Protein 7AAF (pdb70)

Organism: Drosophila melanogaster (NCBI:txid7227)

Structure (mmCIF, N/CA/C/O backbone):
data_7AAF
#
_entry.id   7AAF
#
loop_
_atom_site.group_PDB
_atom_site.id
_atom_site.type_symbol
_atom_site.label_atom_id
_atom_site.label_alt_id
_atom_site.label_comp_id
_atom_site.label_asym_id
_atom_site.label_entity_id
_atom_site.label_seq_id
_atom_site.pdbx_PDB_ins_code
_atom_site.Cartn_x
_atom_site.Cartn_y
_atom_site.Cartn_z
_atom_site.occupancy
_atom_site.B_iso_or_equiv
_atom_site.auth_seq_id
_atom_site.auth_comp_id
_atom_site.auth_asym_id
_atom_site.auth_atom_id
_atom_site.pdbx_PDB_model_num
ATOM 1 N N . ALA A 1 1 ? -17.740 -14.117 -0.272 1.00 0.00 239 ALA A N 1
ATOM 2 C CA . ALA A 1 1 ? -17.079 -13.099 -1.119 1.00 0.00 239 ALA A CA 1
ATOM 3 C C . ALA A 1 1 ? -16.519 -11.966 -0.268 1.00 0.00 239 ALA A C 1
ATOM 4 O O . ALA A 1 1 ? -17.066 -10.862 -0.247 1.00 0.00 239 ALA A O 1
ATOM 13 N N . MET A 1 2 ? -15.429 -12.238 0.437 1.00 0.00 240 MET A N 1
ATOM 14 C CA . MET A 1 2 ? -14.775 -11.223 1.250 1.00 0.00 240 MET A CA 1
ATOM 15 C C . MET A 1 2 ? -13.310 -11.107 0.866 1.00 0.00 240 MET A C 1
ATOM 16 O O . MET A 1 2 ? -12.415 -11.470 1.632 1.00 0.00 240 MET A O 1
ATOM 30 N N . GLY A 1 3 ? -13.076 -10.615 -0.337 1.00 0.00 241 GLY A N 1
ATOM 31 C CA . GLY A 1 3 ? -11.727 -10.428 -0.816 1.00 0.00 241 GLY A CA 1
ATOM 32 C C . GLY A 1 3 ? -11.576 -9.124 -1.561 1.00 0.00 241 GLY A C 1
ATOM 33 O O . GLY A 1 3 ? -11.841 -9.049 -2.762 1.00 0.00 241 GLY A O 1
ATOM 37 N N . ASN A 1 4 ? -11.158 -8.092 -0.851 1.00 0.00 242 ASN A N 1
ATOM 38 C CA . ASN A 1 4 ? -11.007 -6.767 -1.431 1.00 0.00 242 ASN A CA 1
ATOM 39 C C . ASN A 1 4 ? -9.581 -6.282 -1.250 1.00 0.00 242 ASN A C 1
ATOM 40 O O . ASN A 1 4 ? -9.337 -5.181 -0.750 1.00 0.00 242 ASN A O 1
ATOM 51 N N . LYS A 1 5 ? -8.644 -7.118 -1.666 1.00 0.00 243 LYS A N 1
ATOM 52 C CA . LYS A 1 5 ? -7.231 -6.835 -1.499 1.00 0.00 243 LYS A CA 1
ATOM 53 C C . LYS A 1 5 ? -6.774 -5.757 -2.477 1.00 0.00 243 LYS A C 1
ATOM 54 O O . LYS A 1 5 ? -7.210 -5.706 -3.631 1.00 0.00 243 LYS A O 1
ATOM 73 N N . ILE A 1 6 ? -5.900 -4.895 -1.997 1.00 0.00 244 ILE A N 1
ATOM 74 C CA . ILE A 1 6 ? -5.432 -3.753 -2.755 1.00 0.00 244 ILE A CA 1
ATOM 75 C C . ILE A 1 6 ? -3.937 -3.861 -3.021 1.00 0.00 244 ILE A C 1
ATOM 76 O O . ILE A 1 6 ? -3.190 -4.426 -2.219 1.00 0.00 244 ILE A O 1
ATOM 92 N N . TYR A 1 7 ? -3.521 -3.319 -4.147 1.00 0.00 245 TYR A N 1
ATOM 93 C CA . TYR A 1 7 ? -2.132 -3.331 -4.559 1.00 0.00 245 TYR A CA 1
ATOM 94 C C . TYR A 1 7 ? -1.586 -1.911 -4.612 1.00 0.00 245 TYR A C 1
ATOM 95 O O . TYR A 1 7 ? -2.184 -1.033 -5.233 1.00 0.00 245 TYR A O 1
ATOM 113 N N . VAL A 1 8 ? -0.474 -1.683 -3.933 1.00 0.00 246 VAL A N 1
ATOM 114 C CA . VAL A 1 8 ? 0.235 -0.420 -4.044 1.00 0.00 246 VAL A CA 1
ATOM 115 C C . VAL A 1 8 ? 1.598 -0.629 -4.666 1.00 0.00 246 VAL A C 1
ATOM 116 O O . VAL A 1 8 ? 2.475 -1.254 -4.074 1.00 0.00 246 VAL A O 1
ATOM 129 N N . GLY A 1 9 ? 1.770 -0.115 -5.864 1.00 0.00 247 GLY A N 1
ATOM 130 C CA . GLY A 1 9 ? 3.045 -0.219 -6.514 1.00 0.00 247 GLY A CA 1
ATOM 131 C C . GLY A 1 9 ? 3.821 1.073 -6.444 1.00 0.00 247 GLY A C 1
ATOM 132 O O . GLY A 1 9 ? 4.196 1.644 -7.469 1.00 0.00 247 GLY A O 1
ATOM 136 N N . GLY A 1 10 ? 4.050 1.535 -5.227 1.00 0.00 248 GLY A N 1
ATOM 137 C CA . GLY A 1 10 ? 4.762 2.784 -5.031 1.00 0.00 248 GLY A CA 1
ATOM 138 C C . GLY A 1 10 ? 5.454 2.843 -3.688 1.00 0.00 248 GLY A C 1
ATOM 139 O O . GLY A 1 10 ? 5.432 3.870 -3.013 1.00 0.00 248 GLY A O 1
ATOM 143 N N . LEU A 1 11 ? 6.075 1.739 -3.307 1.00 0.00 249 LEU A N 1
ATOM 144 C CA . LEU A 1 11 ? 6.740 1.637 -2.017 1.00 0.00 249 LEU A CA 1
ATOM 145 C C . LEU A 1 11 ? 8.173 2.147 -2.094 1.00 0.00 249 LEU A C 1
ATOM 146 O O . LEU A 1 11 ? 8.987 1.613 -2.847 1.00 0.00 249 LEU A O 1
ATOM 162 N N . PRO A 1 12 ? 8.495 3.197 -1.329 1.00 0.00 250 PRO A N 1
ATOM 163 C CA . PRO A 1 12 ? 9.855 3.713 -1.233 1.00 0.00 250 PRO A CA 1
ATOM 164 C C . PRO A 1 12 ? 10.716 2.841 -0.327 1.00 0.00 250 PRO A C 1
ATOM 165 O O . PRO A 1 12 ? 10.277 2.418 0.742 1.00 0.00 250 PRO A O 1
ATOM 176 N N . THR A 1 13 ? 11.941 2.584 -0.751 1.00 0.00 251 THR A N 1
ATOM 177 C CA . THR A 1 13 ? 12.855 1.734 -0.004 1.00 0.00 251 THR A CA 1
ATOM 178 C C . THR A 1 13 ? 13.454 2.476 1.187 1.00 0.00 251 THR A C 1
ATOM 179 O O . THR A 1 13 ? 14.166 1.896 2.005 1.00 0.00 251 THR A O 1
ATOM 190 N N . CYS A 1 14 ? 13.163 3.766 1.272 1.00 0.00 252 CYS A N 1
ATOM 191 C CA . CYS A 1 14 ? 13.649 4.596 2.357 1.00 0.00 252 CYS A CA 1
ATOM 192 C C . CYS A 1 14 ? 12.818 4.402 3.623 1.00 0.00 252 CYS A C 1
ATOM 193 O O . CYS A 1 14 ? 13.236 4.796 4.711 1.00 0.00 252 CYS A O 1
ATOM 201 N N . LEU A 1 15 ? 11.645 3.795 3.484 1.00 0.00 253 LEU A N 1
ATOM 202 C CA . LEU A 1 15 ? 10.766 3.598 4.627 1.00 0.00 253 LEU A CA 1
ATOM 203 C C . LEU A 1 15 ? 10.400 2.130 4.785 1.00 0.00 253 LEU A C 1
ATOM 204 O O . LEU A 1 15 ? 10.651 1.314 3.895 1.00 0.00 253 LEU A O 1
ATOM 220 N N . ASN A 1 16 ? 9.809 1.803 5.924 1.00 0.00 254 ASN A N 1
ATOM 221 C CA . ASN A 1 16 ? 9.344 0.450 6.180 1.00 0.00 254 ASN A CA 1
ATOM 222 C C . ASN A 1 16 ? 7.833 0.376 6.037 1.00 0.00 254 ASN A C 1
ATOM 223 O O . ASN A 1 16 ? 7.172 1.418 5.998 1.00 0.00 254 ASN A O 1
ATOM 234 N N . GLN A 1 17 ? 7.277 -0.826 5.989 1.00 0.00 255 GLN A N 1
ATOM 235 C CA . GLN A 1 17 ? 5.843 -0.986 5.756 1.00 0.00 255 GLN A CA 1
ATOM 236 C C . GLN A 1 17 ? 5.020 -0.284 6.840 1.00 0.00 255 GLN A C 1
ATOM 237 O O . GLN A 1 17 ? 3.879 0.106 6.604 1.00 0.00 255 GLN A O 1
ATOM 251 N N . ASP A 1 18 ? 5.608 -0.109 8.021 1.00 0.00 256 ASP A N 1
ATOM 252 C CA . ASP A 1 18 ? 4.927 0.573 9.124 1.00 0.00 256 ASP A CA 1
ATOM 253 C C . ASP A 1 18 ? 4.528 1.991 8.717 1.00 0.00 256 ASP A C 1
ATOM 254 O O . ASP A 1 18 ? 3.452 2.477 9.074 1.00 0.00 256 ASP A O 1
ATOM 263 N N . GLN A 1 19 ? 5.390 2.639 7.943 1.00 0.00 257 GLN A N 1
ATOM 264 C CA . GLN A 1 19 ? 5.130 3.990 7.466 1.00 0.00 257 GLN A CA 1
ATOM 265 C C . GLN A 1 19 ? 4.005 3.994 6.444 1.00 0.00 257 GLN A C 1
ATOM 266 O O . GLN A 1 19 ? 3.095 4.820 6.514 1.00 0.00 257 GLN A O 1
ATOM 280 N N . VAL A 1 20 ? 4.067 3.063 5.497 1.00 0.00 258 VAL A N 1
ATOM 281 C CA . VAL A 1 20 ? 3.070 3.013 4.440 1.00 0.00 258 VAL A CA 1
ATOM 282 C C . VAL A 1 20 ? 1.719 2.562 4.995 1.00 0.00 258 VAL A C 1
ATOM 283 O O . VAL A 1 20 ? 0.687 3.098 4.605 1.00 0.00 258 VAL A O 1
ATOM 296 N N . LYS A 1 21 ? 1.728 1.601 5.925 1.00 0.00 259 LYS A N 1
ATOM 297 C CA . LYS A 1 21 ? 0.499 1.116 6.531 1.00 0.00 259 LYS A CA 1
ATOM 298 C C . LYS A 1 21 ? -0.278 2.259 7.165 1.00 0.00 259 LYS A C 1
ATOM 299 O O . LYS A 1 21 ? -1.499 2.326 7.059 1.00 0.00 259 LYS A O 1
ATOM 318 N N . GLU A 1 22 ? 0.443 3.156 7.818 1.00 0.00 260 GLU A N 1
ATOM 319 C CA . GLU A 1 22 ? -0.156 4.324 8.450 1.00 0.00 260 GLU A CA 1
ATOM 320 C C . GLU A 1 22 ? -0.790 5.243 7.411 1.00 0.00 260 GLU A C 1
ATOM 321 O O . GLU A 1 22 ? -1.843 5.832 7.652 1.00 0.00 260 GLU A O 1
ATOM 333 N N . LEU A 1 23 ? -0.156 5.347 6.253 1.00 0.00 261 LEU A N 1
ATOM 334 C CA . LEU A 1 23 ? -0.690 6.159 5.172 1.00 0.00 261 LEU A CA 1
ATOM 335 C C . LEU A 1 23 ? -1.941 5.487 4.608 1.00 0.00 261 LEU A C 1
ATOM 336 O O . LEU A 1 23 ? -2.930 6.146 4.311 1.00 0.00 261 LEU A O 1
ATOM 352 N N . LEU A 1 24 ? -1.897 4.165 4.494 1.00 0.00 262 LEU A N 1
ATOM 353 C CA . LEU A 1 24 ? -3.034 3.400 3.997 1.00 0.00 262 LEU A CA 1
ATOM 354 C C . LEU A 1 24 ? -4.201 3.487 4.978 1.00 0.00 262 LEU A C 1
ATOM 355 O O . LEU A 1 24 ? -5.360 3.593 4.577 1.00 0.00 262 LEU A O 1
ATOM 371 N N . GLN A 1 25 ? -3.881 3.464 6.271 1.00 0.00 263 GLN A N 1
ATOM 372 C CA . GLN A 1 25 ? -4.893 3.514 7.323 1.00 0.00 263 GLN A CA 1
ATOM 373 C C . GLN A 1 25 ? -5.571 4.873 7.401 1.00 0.00 263 GLN A C 1
ATOM 374 O O . GLN A 1 25 ? -6.550 5.039 8.126 1.00 0.00 263 GLN A O 1
ATOM 388 N N . SER A 1 26 ? -5.059 5.844 6.660 1.00 0.00 264 SER A N 1
ATOM 389 C CA . SER A 1 26 ? -5.679 7.167 6.638 1.00 0.00 264 SER A CA 1
ATOM 390 C C . SER A 1 26 ? -7.091 7.093 6.041 1.00 0.00 264 SER A C 1
ATOM 391 O O . SER A 1 26 ? -7.950 7.928 6.336 1.00 0.00 264 SER A O 1
ATOM 399 N N . PHE A 1 27 ? -7.325 6.089 5.202 1.00 0.00 265 PHE A N 1
ATOM 400 C CA . PHE A 1 27 ? -8.623 5.915 4.557 1.00 0.00 265 PHE A CA 1
ATOM 401 C C . PHE A 1 27 ? -9.532 4.995 5.361 1.00 0.00 265 PHE A C 1
ATOM 402 O O . PHE A 1 27 ? -10.753 5.058 5.239 1.00 0.00 265 PHE A O 1
ATOM 419 N N . GLY A 1 28 ? -8.937 4.138 6.170 1.00 0.00 266 GLY A N 1
ATOM 420 C CA . GLY A 1 28 ? -9.724 3.239 6.985 1.00 0.00 266 GLY A CA 1
ATOM 421 C C . GLY A 1 28 ? -8.869 2.287 7.792 1.00 0.00 266 GLY A C 1
ATOM 422 O O . GLY A 1 28 ? -7.644 2.298 7.684 1.00 0.00 266 GLY A O 1
ATOM 426 N N . GLU A 1 29 ? -9.523 1.460 8.593 1.00 0.00 267 GLU A N 1
ATOM 427 C CA . GLU A 1 29 ? -8.841 0.505 9.445 1.00 0.00 267 GLU A CA 1
ATOM 428 C C . GLU A 1 29 ? -8.197 -0.594 8.605 1.00 0.00 267 GLU A C 1
ATOM 429 O O . GLU A 1 29 ? -8.871 -1.244 7.805 1.00 0.00 267 GLU A O 1
ATOM 441 N N . LEU A 1 30 ? -6.899 -0.793 8.784 1.00 0.00 268 LEU A N 1
ATOM 442 C CA . LEU A 1 30 ? -6.178 -1.827 8.052 1.00 0.00 268 LEU A CA 1
ATOM 443 C C . LEU A 1 30 ? -6.375 -3.180 8.719 1.00 0.00 268 LEU A C 1
ATOM 444 O O . LEU A 1 30 ? -6.343 -3.285 9.945 1.00 0.00 268 LEU A O 1
ATOM 460 N N . LYS A 1 31 ? -6.588 -4.208 7.913 1.00 0.00 269 LYS A N 1
ATOM 461 C CA . LYS A 1 31 ? -6.795 -5.548 8.433 1.00 0.00 269 LYS A CA 1
ATOM 462 C C . LYS A 1 31 ? -5.536 -6.389 8.245 1.00 0.00 269 LYS A C 1
ATOM 463 O O . LYS A 1 31 ? -5.259 -7.296 9.028 1.00 0.00 269 LYS A O 1
ATOM 482 N N . GLY A 1 32 ? -4.771 -6.074 7.210 1.00 0.00 270 GLY A N 1
ATOM 483 C CA . GLY A 1 32 ? -3.532 -6.783 6.966 1.00 0.00 270 GLY A CA 1
ATOM 484 C C . GLY A 1 32 ? -2.725 -6.159 5.849 1.00 0.00 270 GLY A C 1
ATOM 485 O O . GLY A 1 32 ? -3.284 -5.761 4.824 1.00 0.00 270 GLY A O 1
ATOM 489 N N . LEU A 1 33 ? -1.417 -6.066 6.047 1.00 0.00 271 LEU A N 1
ATOM 490 C CA . LEU A 1 33 ? -0.524 -5.509 5.041 1.00 0.00 271 LEU A CA 1
ATOM 491 C C . LEU A 1 33 ? 0.631 -6.459 4.760 1.00 0.00 271 LEU A C 1
ATOM 492 O O . LEU A 1 33 ? 1.379 -6.827 5.664 1.00 0.00 271 LEU A O 1
ATOM 508 N N . ASN A 1 34 ? 0.774 -6.838 3.504 1.00 0.00 272 ASN A N 1
ATOM 509 C CA . ASN A 1 34 ? 1.883 -7.671 3.075 1.00 0.00 272 ASN A CA 1
ATOM 510 C C . ASN A 1 34 ? 2.845 -6.851 2.238 1.00 0.00 272 ASN A C 1
ATOM 511 O O . ASN A 1 34 ? 2.592 -6.571 1.066 1.00 0.00 272 ASN A O 1
ATOM 522 N N . LEU A 1 35 ? 3.921 -6.420 2.865 1.00 0.00 273 LEU A N 1
ATOM 523 C CA . LEU A 1 35 ? 4.973 -5.716 2.166 1.00 0.00 273 LEU A CA 1
ATOM 524 C C . LEU A 1 35 ? 5.930 -6.728 1.566 1.00 0.00 273 LEU A C 1
ATOM 525 O O . LEU A 1 35 ? 6.607 -7.463 2.289 1.00 0.00 273 LEU A O 1
ATOM 541 N N . VAL A 1 36 ? 5.959 -6.793 0.246 1.00 0.00 274 VAL A N 1
ATOM 542 C CA . VAL A 1 36 ? 6.877 -7.679 -0.435 1.00 0.00 274 VAL A CA 1
ATOM 543 C C . VAL A 1 36 ? 8.278 -7.100 -0.337 1.00 0.00 274 VAL A C 1
ATOM 544 O O . VAL A 1 36 ? 8.576 -6.056 -0.924 1.00 0.00 274 VAL A O 1
ATOM 557 N N . MET A 1 37 ? 9.120 -7.753 0.437 1.00 0.00 275 MET A N 1
ATOM 558 C CA . MET A 1 37 ? 10.452 -7.245 0.702 1.00 0.00 275 MET A CA 1
ATOM 559 C C . MET A 1 37 ? 11.520 -8.158 0.120 1.00 0.00 275 MET A C 1
ATOM 560 O O . MET A 1 37 ? 11.289 -9.346 -0.107 1.00 0.00 275 MET A O 1
ATOM 574 N N . ASP A 1 38 ? 12.676 -7.574 -0.145 1.00 0.00 276 ASP A N 1
ATOM 575 C CA . ASP A 1 38 ? 13.828 -8.303 -0.648 1.00 0.00 276 ASP A CA 1
ATOM 576 C C . ASP A 1 38 ? 14.658 -8.772 0.532 1.00 0.00 276 ASP A C 1
ATOM 577 O O . ASP A 1 38 ? 15.382 -7.986 1.135 1.00 0.00 276 ASP A O 1
ATOM 586 N N . THR A 1 39 ? 14.536 -10.049 0.866 1.00 0.00 277 THR A N 1
ATOM 587 C CA . THR A 1 39 ? 15.125 -10.590 2.089 1.00 0.00 277 THR A CA 1
ATOM 588 C C . THR A 1 39 ? 16.652 -10.450 2.102 1.00 0.00 277 THR A C 1
ATOM 589 O O . THR A 1 39 ? 17.278 -10.474 3.164 1.00 0.00 277 THR A O 1
ATOM 600 N N . ASN A 1 40 ? 17.242 -10.285 0.926 1.00 0.00 278 ASN A N 1
ATOM 601 C CA . ASN A 1 40 ? 18.684 -10.133 0.809 1.00 0.00 278 ASN A CA 1
ATOM 602 C C . ASN A 1 40 ? 19.136 -8.754 1.288 1.00 0.00 278 ASN A C 1
ATOM 603 O O . ASN A 1 40 ? 20.144 -8.631 1.981 1.00 0.00 278 ASN A O 1
ATOM 614 N N . THR A 1 41 ? 18.390 -7.719 0.933 1.00 0.00 279 THR A N 1
ATOM 615 C CA . THR A 1 41 ? 18.760 -6.355 1.303 1.00 0.00 279 THR A CA 1
ATOM 616 C C . THR A 1 41 ? 17.932 -5.829 2.473 1.00 0.00 279 THR A C 1
ATOM 617 O O . THR A 1 41 ? 18.282 -4.815 3.082 1.00 0.00 279 THR A O 1
ATOM 628 N N . ASN A 1 42 ? 16.841 -6.532 2.775 1.00 0.00 280 ASN A N 1
ATOM 629 C CA . ASN A 1 42 ? 15.871 -6.106 3.787 1.00 0.00 280 ASN A CA 1
ATOM 630 C C . ASN A 1 42 ? 15.150 -4.842 3.337 1.00 0.00 280 ASN A C 1
ATOM 631 O O . ASN A 1 42 ? 14.613 -4.089 4.151 1.00 0.00 280 ASN A O 1
ATOM 642 N N . LEU A 1 43 ? 15.130 -4.632 2.028 1.00 0.00 281 LEU A N 1
ATOM 643 C CA . LEU A 1 43 ? 14.481 -3.471 1.436 1.00 0.00 281 LEU A CA 1
ATOM 644 C C . LEU A 1 43 ? 13.145 -3.872 0.824 1.00 0.00 281 LEU A C 1
ATOM 645 O O . LEU A 1 43 ? 12.837 -5.056 0.716 1.00 0.00 281 LEU A O 1
ATOM 661 N N . ASN A 1 44 ? 12.357 -2.885 0.425 1.00 0.00 282 ASN A N 1
ATOM 662 C CA . ASN A 1 44 ? 11.053 -3.143 -0.179 1.00 0.00 282 ASN A CA 1
ATOM 663 C C . ASN A 1 44 ? 11.219 -3.398 -1.670 1.00 0.00 282 ASN A C 1
ATOM 664 O O . ASN A 1 44 ? 12.160 -2.903 -2.285 1.00 0.00 282 ASN A O 1
ATOM 675 N N . LYS A 1 45 ? 10.307 -4.170 -2.250 1.00 0.00 283 LYS A N 1
ATOM 676 C CA . LYS A 1 45 ? 10.353 -4.467 -3.681 1.00 0.00 283 LYS A CA 1
ATOM 677 C C . LYS A 1 45 ? 9.773 -3.314 -4.491 1.00 0.00 283 LYS A C 1
ATOM 678 O O . LYS A 1 45 ? 9.857 -3.301 -5.720 1.00 0.00 283 LYS A O 1
ATOM 697 N N . GLY A 1 46 ? 9.172 -2.357 -3.799 1.00 0.00 284 GLY A N 1
ATOM 698 C CA . GLY A 1 46 ? 8.567 -1.225 -4.471 1.00 0.00 284 GLY A CA 1
ATOM 699 C C . GLY A 1 46 ? 7.058 -1.329 -4.522 1.00 0.00 284 GLY A C 1
ATOM 700 O O . GLY A 1 46 ? 6.385 -0.438 -5.036 1.00 0.00 284 GLY A O 1
ATOM 704 N N . PHE A 1 47 ? 6.521 -2.407 -3.970 1.00 0.00 285 PHE A N 1
ATOM 705 C CA . PHE A 1 47 ? 5.084 -2.623 -3.969 1.00 0.00 285 PHE A CA 1
ATOM 706 C C . PHE A 1 47 ? 4.655 -3.458 -2.769 1.00 0.00 285 PHE A C 1
ATOM 707 O O . PHE A 1 47 ? 5.464 -4.177 -2.177 1.00 0.00 285 PHE A O 1
ATOM 724 N N . ALA A 1 48 ? 3.383 -3.346 -2.419 1.00 0.00 286 ALA A N 1
ATOM 725 C CA . ALA A 1 48 ? 2.810 -4.096 -1.312 1.00 0.00 286 ALA A CA 1
ATOM 726 C C . ALA A 1 48 ? 1.345 -4.415 -1.585 1.00 0.00 286 ALA A C 1
ATOM 727 O O . ALA A 1 48 ? 0.747 -3.875 -2.519 1.00 0.00 286 ALA A O 1
ATOM 734 N N . PHE A 1 49 ? 0.775 -5.284 -0.763 1.00 0.00 287 PHE A N 1
ATOM 735 C CA . PHE A 1 49 ? -0.621 -5.679 -0.899 1.00 0.00 287 PHE A CA 1
ATOM 736 C C . PHE A 1 49 ? -1.308 -5.576 0.454 1.00 0.00 287 PHE A C 1
ATOM 737 O O . PHE A 1 49 ? -0.775 -6.045 1.457 1.00 0.00 287 PHE A O 1
ATOM 754 N N . PHE A 1 50 ? -2.484 -4.974 0.490 1.00 0.00 288 PHE A N 1
ATOM 755 C CA . PHE A 1 50 ? -3.178 -4.764 1.753 1.00 0.00 288 PHE A CA 1
ATOM 756 C C . PHE A 1 50 ? -4.684 -4.896 1.600 1.00 0.00 288 PHE A C 1
ATOM 757 O O . PHE A 1 50 ? -5.192 -5.063 0.499 1.00 0.00 288 PHE A O 1
ATOM 774 N N . GLU A 1 51 ? -5.384 -4.828 2.723 1.00 0.00 289 GLU A N 1
ATOM 775 C CA . GLU A 1 51 ? -6.837 -4.925 2.746 1.00 0.00 289 GLU A CA 1
ATOM 776 C C . GLU A 1 51 ? -7.363 -4.288 4.024 1.00 0.00 289 GLU A C 1
ATOM 777 O O . GLU A 1 51 ? -6.760 -4.434 5.092 1.00 0.00 289 GLU A O 1
ATOM 789 N N . TYR A 1 52 ? -8.464 -3.559 3.911 1.00 0.00 290 TYR A N 1
ATOM 790 C CA . TYR A 1 52 ? -9.050 -2.889 5.058 1.00 0.00 290 TYR A CA 1
ATOM 791 C C . TYR A 1 52 ? -9.955 -3.828 5.843 1.00 0.00 290 TYR A C 1
ATOM 792 O O . TYR A 1 52 ? -10.281 -4.918 5.376 1.00 0.00 290 TYR A O 1
ATOM 810 N N . CYS A 1 53 ? -10.349 -3.407 7.035 1.00 0.00 291 CYS A N 1
ATOM 811 C CA . CYS A 1 53 ? -11.268 -4.185 7.852 1.00 0.00 291 CYS A CA 1
ATOM 812 C C . CYS A 1 53 ? -12.641 -4.229 7.188 1.00 0.00 291 CYS A C 1
ATOM 813 O O . CYS A 1 53 ? -13.340 -5.246 7.230 1.00 0.00 291 CYS A O 1
ATOM 821 N N . ASP A 1 54 ? -13.011 -3.122 6.560 1.00 0.00 292 ASP A N 1
ATOM 822 C CA . ASP A 1 54 ? -14.275 -3.031 5.847 1.00 0.00 292 ASP A CA 1
ATOM 823 C C . ASP A 1 54 ? -14.045 -3.121 4.343 1.00 0.00 292 ASP A C 1
ATOM 824 O O . ASP A 1 54 ? -13.224 -2.390 3.787 1.00 0.00 292 ASP A O 1
ATOM 833 N N . PRO A 1 55 ? -14.770 -4.029 3.674 1.00 0.00 293 PRO A N 1
ATOM 834 C CA . PRO A 1 55 ? -14.611 -4.287 2.238 1.00 0.00 293 PRO A CA 1
ATOM 835 C C . PRO A 1 55 ? -15.016 -3.105 1.356 1.00 0.00 293 PRO A C 1
ATOM 836 O O . PRO A 1 55 ? -14.603 -3.020 0.200 1.00 0.00 293 PRO A O 1
ATOM 847 N N . SER A 1 56 ? -15.815 -2.192 1.896 1.00 0.00 294 SER A N 1
ATOM 848 C CA . SER A 1 56 ? -16.310 -1.064 1.117 1.00 0.00 294 SER A CA 1
ATOM 849 C C . SER A 1 56 ? -15.290 0.070 1.098 1.00 0.00 294 SER A C 1
ATOM 850 O O . SER A 1 56 ? -15.295 0.911 0.192 1.00 0.00 294 SER A O 1
ATOM 858 N N . VAL A 1 57 ? -14.411 0.097 2.095 1.00 0.00 295 VAL A N 1
ATOM 859 C CA . VAL A 1 57 ? -13.349 1.092 2.135 1.00 0.00 295 VAL A CA 1
ATOM 860 C C . VAL A 1 57 ? -12.430 0.927 0.938 1.00 0.00 295 VAL A C 1
ATOM 861 O O . VAL A 1 57 ? -11.945 1.905 0.397 1.00 0.00 295 VAL A O 1
ATOM 874 N N . THR A 1 58 ? -12.227 -0.318 0.523 1.00 0.00 296 THR A N 1
ATOM 875 C CA . THR A 1 58 ? -11.329 -0.640 -0.578 1.00 0.00 296 THR A CA 1
ATOM 876 C C . THR A 1 58 ? -11.560 0.253 -1.799 1.00 0.00 296 THR A C 1
ATOM 877 O O . THR A 1 58 ? -10.632 0.913 -2.275 1.00 0.00 296 THR A O 1
ATOM 888 N N . ASP A 1 59 ? -12.796 0.299 -2.284 1.00 0.00 297 ASP A N 1
ATOM 889 C CA . ASP A 1 59 ? -13.117 1.083 -3.473 1.00 0.00 297 ASP A CA 1
ATOM 890 C C . ASP A 1 59 ? -12.925 2.575 -3.220 1.00 0.00 297 ASP A C 1
ATOM 891 O O . ASP A 1 59 ? -12.488 3.316 -4.103 1.00 0.00 297 ASP A O 1
ATOM 900 N N . HIS A 1 60 ? -13.232 3.006 -2.003 1.00 0.00 298 HIS A N 1
ATOM 901 C CA . HIS A 1 60 ? -13.104 4.414 -1.633 1.00 0.00 298 HIS A CA 1
ATOM 902 C C . HIS A 1 60 ? -11.638 4.783 -1.459 1.00 0.00 298 HIS A C 1
ATOM 903 O O . HIS A 1 60 ? -11.210 5.880 -1.816 1.00 0.00 298 HIS A O 1
ATOM 918 N N . ALA A 1 61 ? -10.879 3.848 -0.912 1.00 0.00 299 ALA A N 1
ATOM 919 C CA . ALA A 1 61 ? -9.470 4.044 -0.650 1.00 0.00 299 ALA A CA 1
ATOM 920 C C . ALA A 1 61 ? -8.694 4.252 -1.942 1.00 0.00 299 ALA A C 1
ATOM 921 O O . ALA A 1 61 ? -8.040 5.275 -2.106 1.00 0.00 299 ALA A O 1
ATOM 928 N N . ILE A 1 62 ? -8.796 3.297 -2.867 1.00 0.00 300 ILE A N 1
ATOM 929 C CA . ILE A 1 62 ? -8.104 3.387 -4.153 1.00 0.00 300 ILE A CA 1
ATOM 930 C C . ILE A 1 62 ? -8.393 4.718 -4.845 1.00 0.00 300 ILE A C 1
ATOM 931 O O . ILE A 1 62 ? -7.508 5.318 -5.451 1.00 0.00 300 ILE A O 1
ATOM 947 N N . ALA A 1 63 ? -9.627 5.185 -4.708 1.00 0.00 301 ALA A N 1
ATOM 948 C CA . ALA A 1 63 ? -10.074 6.408 -5.362 1.00 0.00 301 ALA A CA 1
ATOM 949 C C . ALA A 1 63 ? -9.209 7.616 -4.991 1.00 0.00 301 ALA A C 1
ATOM 950 O O . ALA A 1 63 ? -8.956 8.484 -5.826 1.00 0.00 301 ALA A O 1
ATOM 957 N N . GLY A 1 64 ? -8.776 7.679 -3.739 1.00 0.00 302 GLY A N 1
ATOM 958 C CA . GLY A 1 64 ? -7.950 8.790 -3.301 1.00 0.00 302 GLY A CA 1
ATOM 959 C C . GLY A 1 64 ? -6.493 8.405 -3.109 1.00 0.00 302 GLY A C 1
ATOM 960 O O . GLY A 1 64 ? -5.592 9.207 -3.348 1.00 0.00 302 GLY A O 1
ATOM 964 N N . LEU A 1 65 ? -6.272 7.168 -2.689 1.00 0.00 303 LEU A N 1
ATOM 965 C CA . LEU A 1 65 ? -4.942 6.685 -2.333 1.00 0.00 303 LEU A CA 1
ATOM 966 C C . LEU A 1 65 ? -4.080 6.493 -3.580 1.00 0.00 303 LEU A C 1
ATOM 967 O O . LEU A 1 65 ? -2.851 6.555 -3.515 1.00 0.00 303 LEU A O 1
ATOM 983 N N . HIS A 1 66 ? -4.736 6.250 -4.713 1.00 0.00 304 HIS A N 1
ATOM 984 C CA . HIS A 1 66 ? -4.045 6.111 -5.994 1.00 0.00 304 HIS A CA 1
ATOM 985 C C . HIS A 1 66 ? -3.381 7.431 -6.386 1.00 0.00 304 HIS A C 1
ATOM 986 O O . HIS A 1 66 ? -3.994 8.276 -7.035 1.00 0.00 304 HIS A O 1
ATOM 1001 N N . GLY A 1 67 ? -2.139 7.608 -5.969 1.00 0.00 305 GLY A N 1
ATOM 1002 C CA . GLY A 1 67 ? -1.404 8.803 -6.316 1.00 0.00 305 GLY A CA 1
ATOM 1003 C C . GLY A 1 67 ? -1.258 9.728 -5.135 1.00 0.00 305 GLY A C 1
ATOM 1004 O O . GLY A 1 67 ? -1.254 10.952 -5.286 1.00 0.00 305 GLY A O 1
ATOM 1008 N N . MET A 1 68 ? -1.149 9.144 -3.953 1.00 0.00 306 MET A N 1
ATOM 1009 C CA . MET A 1 68 ? -1.021 9.923 -2.737 1.00 0.00 306 MET A CA 1
ATOM 1010 C C . MET A 1 68 ? 0.191 9.486 -1.932 1.00 0.00 306 MET A C 1
ATOM 1011 O O . MET A 1 68 ? 0.308 8.322 -1.562 1.00 0.00 306 MET A O 1
ATOM 1025 N N . LEU A 1 69 ? 1.085 10.439 -1.700 1.00 0.00 307 LEU A N 1
ATOM 1026 C CA . LEU A 1 69 ? 2.295 10.238 -0.906 1.00 0.00 307 LEU A CA 1
ATOM 1027 C C . LEU A 1 69 ? 3.138 11.507 -1.002 1.00 0.00 307 LEU A C 1
ATOM 1028 O O . LEU A 1 69 ? 3.137 12.176 -2.036 1.00 0.00 307 LEU A O 1
ATOM 1044 N N . LEU A 1 70 ? 3.838 11.841 0.072 1.00 0.00 308 LEU A N 1
ATOM 1045 C CA . LEU A 1 70 ? 4.573 13.097 0.159 1.00 0.00 308 LEU A CA 1
ATOM 1046 C C . LEU A 1 70 ? 5.876 13.049 -0.642 1.00 0.00 308 LEU A C 1
ATOM 1047 O O . LEU A 1 70 ? 6.596 12.051 -0.622 1.00 0.00 308 LEU A O 1
ATOM 1063 N N . GLY A 1 71 ? 6.169 14.147 -1.332 1.00 0.00 309 GLY A N 1
ATOM 1064 C CA . GLY A 1 71 ? 7.381 14.257 -2.122 1.00 0.00 309 GLY A CA 1
ATOM 1065 C C . GLY A 1 71 ? 7.155 13.883 -3.573 1.00 0.00 309 GLY A C 1
ATOM 1066 O O . GLY A 1 71 ? 6.091 14.159 -4.129 1.00 0.00 309 GLY A O 1
ATOM 1070 N N . ASP A 1 72 ? 8.143 13.249 -4.191 1.00 0.00 310 ASP A N 1
ATOM 1071 C CA . ASP A 1 72 ? 8.022 12.815 -5.580 1.00 0.00 310 ASP A CA 1
ATOM 1072 C C . ASP A 1 72 ? 7.527 11.380 -5.619 1.00 0.00 310 ASP A C 1
ATOM 1073 O O . ASP A 1 72 ? 6.932 10.928 -6.601 1.00 0.00 310 ASP A O 1
ATOM 1082 N N . ARG A 1 73 ? 7.773 10.675 -4.526 1.00 0.00 311 ARG A N 1
ATOM 1083 C CA . ARG A 1 73 ? 7.304 9.310 -4.365 1.00 0.00 311 ARG A CA 1
ATOM 1084 C C . ARG A 1 73 ? 5.786 9.287 -4.237 1.00 0.00 311 ARG A C 1
ATOM 1085 O O . ARG A 1 73 ? 5.189 10.186 -3.640 1.00 0.00 311 ARG A O 1
ATOM 1106 N N . ARG A 1 74 ? 5.167 8.267 -4.803 1.00 0.00 312 ARG A N 1
ATOM 1107 C CA . ARG A 1 74 ? 3.715 8.180 -4.844 1.00 0.00 312 ARG A CA 1
ATOM 1108 C C . ARG A 1 74 ? 3.268 6.729 -4.791 1.00 0.00 312 ARG A C 1
ATOM 1109 O O . ARG A 1 74 ? 4.038 5.822 -5.102 1.00 0.00 312 ARG A O 1
ATOM 1130 N N . LEU A 1 75 ? 2.024 6.516 -4.402 1.00 0.00 313 LEU A N 1
ATOM 1131 C CA . LEU A 1 75 ? 1.480 5.185 -4.292 1.00 0.00 313 LEU A CA 1
ATOM 1132 C C . LEU A 1 75 ? 0.604 4.863 -5.487 1.00 0.00 313 LEU A C 1
ATOM 1133 O O . LEU A 1 75 ? -0.384 5.548 -5.742 1.00 0.00 313 LEU A O 1
ATOM 1149 N N . VAL A 1 76 ? 0.956 3.825 -6.217 1.00 0.00 314 VAL A N 1
ATOM 1150 C CA . VAL A 1 76 ? 0.096 3.339 -7.277 1.00 0.00 314 VAL A CA 1
ATOM 1151 C C . VAL A 1 76 ? -0.865 2.316 -6.698 1.00 0.00 314 VAL A C 1
ATOM 1152 O O . VAL A 1 76 ? -0.522 1.149 -6.536 1.00 0.00 314 VAL A O 1
ATOM 1165 N N . VAL A 1 77 ? -2.066 2.766 -6.384 1.00 0.00 315 VAL A N 1
ATOM 1166 C CA . VAL A 1 77 ? -3.032 1.941 -5.680 1.00 0.00 315 VAL A CA 1
ATOM 1167 C C . VAL A 1 77 ? -4.126 1.455 -6.619 1.00 0.00 315 VAL A C 1
ATOM 1168 O O . VAL A 1 77 ? -4.661 2.232 -7.409 1.00 0.00 315 VAL A O 1
ATOM 1181 N N . GLN A 1 78 ? -4.435 0.170 -6.540 1.00 0.00 316 GLN A N 1
ATOM 1182 C CA . GLN A 1 78 ? -5.470 -0.431 -7.369 1.00 0.00 316 GLN A CA 1
ATOM 1183 C C . GLN A 1 78 ? -5.870 -1.775 -6.774 1.00 0.00 316 GLN A C 1
ATOM 1184 O O . GLN A 1 78 ? -5.263 -2.225 -5.808 1.00 0.00 316 GLN A O 1
ATOM 1198 N N . ARG A 1 79 ? -6.892 -2.406 -7.335 1.00 0.00 317 ARG A N 1
ATOM 1199 C CA . ARG A 1 79 ? -7.266 -3.752 -6.927 1.00 0.00 317 ARG A CA 1
ATOM 1200 C C . ARG A 1 79 ? -6.119 -4.709 -7.225 1.00 0.00 317 ARG A C 1
ATOM 1201 O O . ARG A 1 79 ? -5.568 -4.703 -8.328 1.00 0.00 317 ARG A O 1
ATOM 1222 N N . SER A 1 80 ? -5.744 -5.506 -6.237 1.00 0.00 318 SER A N 1
ATOM 1223 C CA . SER A 1 80 ? -4.614 -6.401 -6.378 1.00 0.00 318 SER A CA 1
ATOM 1224 C C . SER A 1 80 ? -4.914 -7.497 -7.390 1.00 0.00 318 SER A C 1
ATOM 1225 O O . SER A 1 80 ? -6.048 -7.972 -7.488 1.00 0.00 318 SER A O 1
ATOM 1233 N N . ILE A 1 81 ? -3.895 -7.886 -8.133 1.00 0.00 319 ILE A N 1
ATOM 1234 C CA . ILE A 1 81 ? -4.026 -8.920 -9.142 1.00 0.00 319 ILE A CA 1
ATOM 1235 C C . ILE A 1 81 ? -4.054 -10.305 -8.499 1.00 0.00 319 ILE A C 1
ATOM 1236 O O . ILE A 1 81 ? -2.995 -10.781 -8.041 1.00 0.00 319 ILE A O 1
ATOM 1253 N N . ALA A 1 1 ? -11.864 -8.448 -8.254 1.00 0.00 239 ALA A N 2
ATOM 1254 C CA . ALA A 1 1 ? -10.440 -8.765 -8.509 1.00 0.00 239 ALA A CA 2
ATOM 1255 C C . ALA A 1 1 ? -9.679 -8.952 -7.200 1.00 0.00 239 ALA A C 2
ATOM 1256 O O . ALA A 1 1 ? -9.311 -7.978 -6.540 1.00 0.00 239 ALA A O 2
ATOM 1265 N N . MET A 1 2 ? -9.465 -10.215 -6.833 1.00 0.00 240 MET A N 2
ATOM 1266 C CA . MET A 1 2 ? -8.710 -10.583 -5.634 1.00 0.00 240 MET A CA 2
ATOM 1267 C C . MET A 1 2 ? -9.416 -10.087 -4.370 1.00 0.00 240 MET A C 2
ATOM 1268 O O . MET A 1 2 ? -8.780 -9.675 -3.396 1.00 0.00 240 MET A O 2
ATOM 1282 N N . GLY A 1 3 ? -10.744 -10.138 -4.396 1.00 0.00 241 GLY A N 2
ATOM 1283 C CA . GLY A 1 3 ? -11.534 -9.749 -3.244 1.00 0.00 241 GLY A CA 2
ATOM 1284 C C . GLY A 1 3 ? -11.352 -8.292 -2.874 1.00 0.00 241 GLY A C 2
ATOM 1285 O O . GLY A 1 3 ? -11.600 -7.401 -3.685 1.00 0.00 241 GLY A O 2
ATOM 1289 N N . ASN A 1 4 ? -10.906 -8.052 -1.652 1.00 0.00 242 ASN A N 2
ATOM 1290 C CA . ASN A 1 4 ? -10.718 -6.694 -1.156 1.00 0.00 242 ASN A CA 2
ATOM 1291 C C . ASN A 1 4 ? -9.239 -6.371 -1.038 1.00 0.00 242 ASN A C 2
ATOM 1292 O O . ASN A 1 4 ? -8.851 -5.425 -0.350 1.00 0.00 242 ASN A O 2
ATOM 1303 N N . LYS A 1 5 ? -8.415 -7.163 -1.710 1.00 0.00 243 LYS A N 2
ATOM 1304 C CA . LYS A 1 5 ? -6.976 -6.980 -1.653 1.00 0.00 243 LYS A CA 2
ATOM 1305 C C . LYS A 1 5 ? -6.558 -5.861 -2.595 1.00 0.00 243 LYS A C 2
ATOM 1306 O O . LYS A 1 5 ? -6.898 -5.871 -3.781 1.00 0.00 243 LYS A O 2
ATOM 1325 N N . ILE A 1 6 ? -5.832 -4.901 -2.062 1.00 0.00 244 ILE A N 2
ATOM 1326 C CA . ILE A 1 6 ? -5.389 -3.759 -2.834 1.00 0.00 244 ILE A CA 2
ATOM 1327 C C . ILE A 1 6 ? -3.884 -3.826 -3.064 1.00 0.00 244 ILE A C 2
ATOM 1328 O O . ILE A 1 6 ? -3.132 -4.301 -2.209 1.00 0.00 244 ILE A O 2
ATOM 1344 N N . TYR A 1 7 ? -3.463 -3.350 -4.219 1.00 0.00 245 TYR A N 2
ATOM 1345 C CA . TYR A 1 7 ? -2.069 -3.372 -4.613 1.00 0.00 245 TYR A CA 2
ATOM 1346 C C . TYR A 1 7 ? -1.511 -1.958 -4.686 1.00 0.00 245 TYR A C 2
ATOM 1347 O O . TYR A 1 7 ? -2.081 -1.087 -5.345 1.00 0.00 245 TYR A O 2
ATOM 1365 N N . VAL A 1 8 ? -0.415 -1.733 -3.980 1.00 0.00 246 VAL A N 2
ATOM 1366 C CA . VAL A 1 8 ? 0.313 -0.477 -4.073 1.00 0.00 246 VAL A CA 2
ATOM 1367 C C . VAL A 1 8 ? 1.576 -0.647 -4.898 1.00 0.00 246 VAL A C 2
ATOM 1368 O O . VAL A 1 8 ? 2.421 -1.476 -4.575 1.00 0.00 246 VAL A O 2
ATOM 1381 N N . GLY A 1 9 ? 1.693 0.124 -5.965 1.00 0.00 247 GLY A N 2
ATOM 1382 C CA . GLY A 1 9 ? 2.911 0.129 -6.749 1.00 0.00 247 GLY A CA 2
ATOM 1383 C C . GLY A 1 9 ? 3.604 1.474 -6.696 1.00 0.00 247 GLY A C 2
ATOM 1384 O O . GLY A 1 9 ? 3.185 2.417 -7.357 1.00 0.00 247 GLY A O 2
ATOM 1388 N N . GLY A 1 10 ? 4.654 1.570 -5.903 1.00 0.00 248 GLY A N 2
ATOM 1389 C CA . GLY A 1 10 ? 5.359 2.827 -5.754 1.00 0.00 248 GLY A CA 2
ATOM 1390 C C . GLY A 1 10 ? 5.858 3.043 -4.341 1.00 0.00 248 GLY A C 2
ATOM 1391 O O . GLY A 1 10 ? 5.915 4.176 -3.868 1.00 0.00 248 GLY A O 2
ATOM 1395 N N . LEU A 1 11 ? 6.216 1.954 -3.670 1.00 0.00 249 LEU A N 2
ATOM 1396 C CA . LEU A 1 11 ? 6.681 2.017 -2.287 1.00 0.00 249 LEU A CA 2
ATOM 1397 C C . LEU A 1 11 ? 8.140 2.440 -2.230 1.00 0.00 249 LEU A C 2
ATOM 1398 O O . LEU A 1 11 ? 9.022 1.713 -2.688 1.00 0.00 249 LEU A O 2
ATOM 1414 N N . PRO A 1 12 ? 8.413 3.621 -1.663 1.00 0.00 250 PRO A N 2
ATOM 1415 C CA . PRO A 1 12 ? 9.774 4.130 -1.544 1.00 0.00 250 PRO A CA 2
ATOM 1416 C C . PRO A 1 12 ? 10.600 3.326 -0.542 1.00 0.00 250 PRO A C 2
ATOM 1417 O O . PRO A 1 12 ? 10.110 2.935 0.519 1.00 0.00 250 PRO A O 2
ATOM 1428 N N . THR A 1 13 ? 11.855 3.086 -0.887 1.00 0.00 251 THR A N 2
ATOM 1429 C CA . THR A 1 13 ? 12.743 2.271 -0.070 1.00 0.00 251 THR A CA 2
ATOM 1430 C C . THR A 1 13 ? 13.263 3.039 1.139 1.00 0.00 251 THR A C 2
ATOM 1431 O O . THR A 1 13 ? 13.946 2.480 1.995 1.00 0.00 251 THR A O 2
ATOM 1442 N N . CYS A 1 14 ? 12.940 4.320 1.198 1.00 0.00 252 CYS A N 2
ATOM 1443 C CA . CYS A 1 14 ? 13.393 5.184 2.273 1.00 0.00 252 CYS A CA 2
ATOM 1444 C C . CYS A 1 14 ? 12.595 4.964 3.560 1.00 0.00 252 CYS A C 2
ATOM 1445 O O . CYS A 1 14 ? 12.998 5.420 4.631 1.00 0.00 252 CYS A O 2
ATOM 1453 N N . LEU A 1 15 ? 11.470 4.265 3.466 1.00 0.00 253 LEU A N 2
ATOM 1454 C CA . LEU A 1 15 ? 10.625 4.047 4.632 1.00 0.00 253 LEU A CA 2
ATOM 1455 C C . LEU A 1 15 ? 10.243 2.577 4.779 1.00 0.00 253 LEU A C 2
ATOM 1456 O O . LEU A 1 15 ? 10.505 1.762 3.897 1.00 0.00 253 LEU A O 2
ATOM 1472 N N . ASN A 1 16 ? 9.616 2.262 5.903 1.00 0.00 254 ASN A N 2
ATOM 1473 C CA . ASN A 1 16 ? 9.211 0.896 6.219 1.00 0.00 254 ASN A CA 2
ATOM 1474 C C . ASN A 1 16 ? 7.701 0.720 6.085 1.00 0.00 254 ASN A C 2
ATOM 1475 O O . ASN A 1 16 ? 6.970 1.702 5.953 1.00 0.00 254 ASN A O 2
ATOM 1486 N N . GLN A 1 17 ? 7.230 -0.527 6.163 1.00 0.00 255 GLN A N 2
ATOM 1487 C CA . GLN A 1 17 ? 5.813 -0.825 5.960 1.00 0.00 255 GLN A CA 2
ATOM 1488 C C . GLN A 1 17 ? 4.952 -0.208 7.054 1.00 0.00 255 GLN A C 2
ATOM 1489 O O . GLN A 1 17 ? 3.772 0.041 6.847 1.00 0.00 255 GLN A O 2
ATOM 1503 N N . ASP A 1 18 ? 5.539 0.033 8.219 1.00 0.00 256 ASP A N 2
ATOM 1504 C CA . ASP A 1 18 ? 4.821 0.702 9.302 1.00 0.00 256 ASP A CA 2
ATOM 1505 C C . ASP A 1 18 ? 4.407 2.104 8.871 1.00 0.00 256 ASP A C 2
ATOM 1506 O O . ASP A 1 18 ? 3.331 2.582 9.224 1.00 0.00 256 ASP A O 2
ATOM 1515 N N . GLN A 1 19 ? 5.265 2.750 8.090 1.00 0.00 257 GLN A N 2
ATOM 1516 C CA . GLN A 1 19 ? 4.952 4.051 7.514 1.00 0.00 257 GLN A CA 2
ATOM 1517 C C . GLN A 1 19 ? 3.911 3.890 6.415 1.00 0.00 257 GLN A C 2
ATOM 1518 O O . GLN A 1 19 ? 2.980 4.684 6.299 1.00 0.00 257 GLN A O 2
ATOM 1532 N N . VAL A 1 20 ? 4.085 2.840 5.621 1.00 0.00 258 VAL A N 2
ATOM 1533 C CA . VAL A 1 20 ? 3.145 2.488 4.568 1.00 0.00 258 VAL A CA 2
ATOM 1534 C C . VAL A 1 20 ? 1.752 2.297 5.141 1.00 0.00 258 VAL A C 2
ATOM 1535 O O . VAL A 1 20 ? 0.783 2.892 4.677 1.00 0.00 258 VAL A O 2
ATOM 1548 N N . LYS A 1 21 ? 1.680 1.467 6.165 1.00 0.00 259 LYS A N 2
ATOM 1549 C CA . LYS A 1 21 ? 0.425 1.095 6.775 1.00 0.00 259 LYS A CA 2
ATOM 1550 C C . LYS A 1 21 ? -0.330 2.306 7.304 1.00 0.00 259 LYS A C 2
ATOM 1551 O O . LYS A 1 21 ? -1.539 2.401 7.131 1.00 0.00 259 LYS A O 2
ATOM 1570 N N . GLU A 1 22 ? 0.378 3.227 7.944 1.00 0.00 260 GLU A N 2
ATOM 1571 C CA . GLU A 1 22 ? -0.252 4.440 8.455 1.00 0.00 260 GLU A CA 2
ATOM 1572 C C . GLU A 1 22 ? -0.819 5.273 7.312 1.00 0.00 260 GLU A C 2
ATOM 1573 O O . GLU A 1 22 ? -1.881 5.884 7.447 1.00 0.00 260 GLU A O 2
ATOM 1585 N N . LEU A 1 23 ? -0.110 5.278 6.191 1.00 0.00 261 LEU A N 2
ATOM 1586 C CA . LEU A 1 23 ? -0.556 5.985 5.001 1.00 0.00 261 LEU A CA 2
ATOM 1587 C C . LEU A 1 23 ? -1.848 5.352 4.482 1.00 0.00 261 LEU A C 2
ATOM 1588 O O . LEU A 1 23 ? -2.788 6.047 4.105 1.00 0.00 261 LEU A O 2
ATOM 1604 N N . LEU A 1 24 ? -1.895 4.027 4.498 1.00 0.00 262 LEU A N 2
ATOM 1605 C CA . LEU A 1 24 ? -3.054 3.287 4.007 1.00 0.00 262 LEU A CA 2
ATOM 1606 C C . LEU A 1 24 ? -4.210 3.381 4.999 1.00 0.00 262 LEU A C 2
ATOM 1607 O O . LEU A 1 24 ? -5.376 3.469 4.611 1.00 0.00 262 LEU A O 2
ATOM 1623 N N . GLN A 1 25 ? -3.871 3.371 6.283 1.00 0.00 263 GLN A N 2
ATOM 1624 C CA . GLN A 1 25 ? -4.860 3.429 7.352 1.00 0.00 263 GLN A CA 2
ATOM 1625 C C . GLN A 1 25 ? -5.436 4.830 7.520 1.00 0.00 263 GLN A C 2
ATOM 1626 O O . GLN A 1 25 ? -6.243 5.071 8.415 1.00 0.00 263 GLN A O 2
ATOM 1640 N N . SER A 1 26 ? -5.025 5.753 6.662 1.00 0.00 264 SER A N 2
ATOM 1641 C CA . SER A 1 26 ? -5.577 7.101 6.691 1.00 0.00 264 SER A CA 2
ATOM 1642 C C . SER A 1 26 ? -7.040 7.096 6.237 1.00 0.00 264 SER A C 2
ATOM 1643 O O . SER A 1 26 ? -7.833 7.946 6.649 1.00 0.00 264 SER A O 2
ATOM 1651 N N . PHE A 1 27 ? -7.392 6.131 5.391 1.00 0.00 265 PHE A N 2
ATOM 1652 C CA . PHE A 1 27 ? -8.754 6.027 4.877 1.00 0.00 265 PHE A CA 2
ATOM 1653 C C . PHE A 1 27 ? -9.620 5.136 5.758 1.00 0.00 265 PHE A C 2
ATOM 1654 O O . PHE A 1 27 ? -10.798 5.424 5.969 1.00 0.00 265 PHE A O 2
ATOM 1671 N N . GLY A 1 28 ? -9.042 4.064 6.277 1.00 0.00 266 GLY A N 2
ATOM 1672 C CA . GLY A 1 28 ? -9.813 3.138 7.082 1.00 0.00 266 GLY A CA 2
ATOM 1673 C C . GLY A 1 28 ? -8.942 2.223 7.913 1.00 0.00 266 GLY A C 2
ATOM 1674 O O . GLY A 1 28 ? -7.728 2.411 7.986 1.00 0.00 266 GLY A O 2
ATOM 1678 N N . GLU A 1 29 ? -9.564 1.240 8.546 1.00 0.00 267 GLU A N 2
ATOM 1679 C CA . GLU A 1 29 ? -8.853 0.297 9.386 1.00 0.00 267 GLU A CA 2
ATOM 1680 C C . GLU A 1 29 ? -8.244 -0.814 8.537 1.00 0.00 267 GLU A C 2
ATOM 1681 O O . GLU A 1 29 ? -8.929 -1.435 7.722 1.00 0.00 267 GLU A O 2
ATOM 1693 N N . LEU A 1 30 ? -6.960 -1.058 8.728 1.00 0.00 268 LEU A N 2
ATOM 1694 C CA . LEU A 1 30 ? -6.258 -2.075 7.963 1.00 0.00 268 LEU A CA 2
ATOM 1695 C C . LEU A 1 30 ? -6.359 -3.430 8.648 1.00 0.00 268 LEU A C 2
ATOM 1696 O O . LEU A 1 30 ? -6.152 -3.547 9.857 1.00 0.00 268 LEU A O 2
ATOM 1712 N N . LYS A 1 31 ? -6.696 -4.445 7.867 1.00 0.00 269 LYS A N 2
ATOM 1713 C CA . LYS A 1 31 ? -6.814 -5.799 8.380 1.00 0.00 269 LYS A CA 2
ATOM 1714 C C . LYS A 1 31 ? -5.463 -6.497 8.318 1.00 0.00 269 LYS A C 2
ATOM 1715 O O . LYS A 1 31 ? -5.126 -7.308 9.183 1.00 0.00 269 LYS A O 2
ATOM 1734 N N . GLY A 1 32 ? -4.693 -6.171 7.291 1.00 0.00 270 GLY A N 2
ATOM 1735 C CA . GLY A 1 32 ? -3.382 -6.757 7.129 1.00 0.00 270 GLY A CA 2
ATOM 1736 C C . GLY A 1 32 ? -2.594 -6.084 6.026 1.00 0.00 270 GLY A C 2
ATOM 1737 O O . GLY A 1 32 ? -3.178 -5.555 5.077 1.00 0.00 270 GLY A O 2
ATOM 1741 N N . LEU A 1 33 ? -1.274 -6.087 6.155 1.00 0.00 271 LEU A N 2
ATOM 1742 C CA . LEU A 1 33 ? -0.403 -5.498 5.150 1.00 0.00 271 LEU A CA 2
ATOM 1743 C C . LEU A 1 33 ? 0.754 -6.434 4.828 1.00 0.00 271 LEU A C 2
ATOM 1744 O O . LEU A 1 33 ? 1.436 -6.923 5.729 1.00 0.00 271 LEU A O 2
ATOM 1760 N N . ASN A 1 34 ? 0.964 -6.686 3.547 1.00 0.00 272 ASN A N 2
ATOM 1761 C CA . ASN A 1 34 ? 2.109 -7.462 3.101 1.00 0.00 272 ASN A CA 2
ATOM 1762 C C . ASN A 1 34 ? 3.040 -6.585 2.280 1.00 0.00 272 ASN A C 2
ATOM 1763 O O . ASN A 1 34 ? 2.826 -6.388 1.081 1.00 0.00 272 ASN A O 2
ATOM 1774 N N . LEU A 1 35 ? 4.052 -6.036 2.928 1.00 0.00 273 LEU A N 2
ATOM 1775 C CA . LEU A 1 35 ? 5.063 -5.265 2.230 1.00 0.00 273 LEU A CA 2
ATOM 1776 C C . LEU A 1 35 ? 6.109 -6.223 1.688 1.00 0.00 273 LEU A C 2
ATOM 1777 O O . LEU A 1 35 ? 6.837 -6.862 2.452 1.00 0.00 273 LEU A O 2
ATOM 1793 N N . VAL A 1 36 ? 6.154 -6.349 0.374 1.00 0.00 274 VAL A N 2
ATOM 1794 C CA . VAL A 1 36 ? 7.114 -7.227 -0.259 1.00 0.00 274 VAL A CA 2
ATOM 1795 C C . VAL A 1 36 ? 8.501 -6.616 -0.150 1.00 0.00 274 VAL A C 2
ATOM 1796 O O . VAL A 1 36 ? 8.805 -5.602 -0.787 1.00 0.00 274 VAL A O 2
ATOM 1809 N N . MET A 1 37 ? 9.327 -7.215 0.682 1.00 0.00 275 MET A N 2
ATOM 1810 C CA . MET A 1 37 ? 10.654 -6.694 0.943 1.00 0.00 275 MET A CA 2
ATOM 1811 C C . MET A 1 37 ? 11.718 -7.667 0.468 1.00 0.00 275 MET A C 2
ATOM 1812 O O . MET A 1 37 ? 11.554 -8.886 0.566 1.00 0.00 275 MET A O 2
ATOM 1826 N N . ASP A 1 38 ? 12.794 -7.119 -0.062 1.00 0.00 276 ASP A N 2
ATOM 1827 C CA . ASP A 1 38 ? 13.923 -7.911 -0.511 1.00 0.00 276 ASP A CA 2
ATOM 1828 C C . ASP A 1 38 ? 14.831 -8.202 0.672 1.00 0.00 276 ASP A C 2
ATOM 1829 O O . ASP A 1 38 ? 15.417 -7.290 1.241 1.00 0.00 276 ASP A O 2
ATOM 1838 N N . THR A 1 39 ? 14.940 -9.467 1.042 1.00 0.00 277 THR A N 2
ATOM 1839 C CA . THR A 1 39 ? 15.675 -9.846 2.242 1.00 0.00 277 THR A CA 2
ATOM 1840 C C . THR A 1 39 ? 17.188 -9.720 2.037 1.00 0.00 277 THR A C 2
ATOM 1841 O O . THR A 1 39 ? 17.953 -9.616 3.000 1.00 0.00 277 THR A O 2
ATOM 1852 N N . ASN A 1 40 ? 17.609 -9.704 0.781 1.00 0.00 278 ASN A N 2
ATOM 1853 C CA . ASN A 1 40 ? 19.023 -9.632 0.447 1.00 0.00 278 ASN A CA 2
ATOM 1854 C C . ASN A 1 40 ? 19.568 -8.219 0.655 1.00 0.00 278 ASN A C 2
ATOM 1855 O O . ASN A 1 40 ? 20.646 -8.037 1.217 1.00 0.00 278 ASN A O 2
ATOM 1866 N N . THR A 1 41 ? 18.814 -7.222 0.215 1.00 0.00 279 THR A N 2
ATOM 1867 C CA . THR A 1 41 ? 19.241 -5.831 0.337 1.00 0.00 279 THR A CA 2
ATOM 1868 C C . THR A 1 41 ? 18.529 -5.120 1.480 1.00 0.00 279 THR A C 2
ATOM 1869 O O . THR A 1 41 ? 18.902 -4.009 1.862 1.00 0.00 279 THR A O 2
ATOM 1880 N N . ASN A 1 42 ? 17.503 -5.778 2.017 1.00 0.00 280 ASN A N 2
ATOM 1881 C CA . ASN A 1 42 ? 16.649 -5.210 3.060 1.00 0.00 280 ASN A CA 2
ATOM 1882 C C . ASN A 1 42 ? 15.928 -3.972 2.545 1.00 0.00 280 ASN A C 2
ATOM 1883 O O . ASN A 1 42 ? 15.610 -3.055 3.303 1.00 0.00 280 ASN A O 2
ATOM 1894 N N . LEU A 1 43 ? 15.678 -3.961 1.244 1.00 0.00 281 LEU A N 2
ATOM 1895 C CA . LEU A 1 43 ? 14.980 -2.861 0.599 1.00 0.00 281 LEU A CA 2
ATOM 1896 C C . LEU A 1 43 ? 13.588 -3.304 0.170 1.00 0.00 281 LEU A C 2
ATOM 1897 O O . LEU A 1 43 ? 13.387 -4.461 -0.201 1.00 0.00 281 LEU A O 2
ATOM 1913 N N . ASN A 1 44 ? 12.626 -2.394 0.240 1.00 0.00 282 ASN A N 2
ATOM 1914 C CA . ASN A 1 44 ? 11.278 -2.678 -0.246 1.00 0.00 282 ASN A CA 2
ATOM 1915 C C . ASN A 1 44 ? 11.326 -2.893 -1.751 1.00 0.00 282 ASN A C 2
ATOM 1916 O O . ASN A 1 44 ? 12.114 -2.256 -2.447 1.00 0.00 282 ASN A O 2
ATOM 1927 N N . LYS A 1 45 ? 10.477 -3.779 -2.251 1.00 0.00 283 LYS A N 2
ATOM 1928 C CA . LYS A 1 45 ? 10.461 -4.099 -3.676 1.00 0.00 283 LYS A CA 2
ATOM 1929 C C . LYS A 1 45 ? 9.792 -2.990 -4.476 1.00 0.00 283 LYS A C 2
ATOM 1930 O O . LYS A 1 45 ? 9.889 -2.948 -5.702 1.00 0.00 283 LYS A O 2
ATOM 1949 N N . GLY A 1 46 ? 9.107 -2.099 -3.778 1.00 0.00 284 GLY A N 2
ATOM 1950 C CA . GLY A 1 46 ? 8.435 -1.004 -4.443 1.00 0.00 284 GLY A CA 2
ATOM 1951 C C . GLY A 1 46 ? 6.944 -1.230 -4.563 1.00 0.00 284 GLY A C 2
ATOM 1952 O O . GLY A 1 46 ? 6.230 -0.405 -5.121 1.00 0.00 284 GLY A O 2
ATOM 1956 N N . PHE A 1 47 ? 6.465 -2.340 -4.029 1.00 0.00 285 PHE A N 2
ATOM 1957 C CA . PHE A 1 47 ? 5.047 -2.662 -4.087 1.00 0.00 285 PHE A CA 2
ATOM 1958 C C . PHE A 1 47 ? 4.636 -3.464 -2.864 1.00 0.00 285 PHE A C 2
ATOM 1959 O O . PHE A 1 47 ? 5.464 -4.129 -2.236 1.00 0.00 285 PHE A O 2
ATOM 1976 N N . ALA A 1 48 ? 3.363 -3.377 -2.522 1.00 0.00 286 ALA A N 2
ATOM 1977 C CA . ALA A 1 48 ? 2.824 -4.084 -1.375 1.00 0.00 286 ALA A CA 2
ATOM 1978 C C . ALA A 1 48 ? 1.372 -4.462 -1.624 1.00 0.00 286 ALA A C 2
ATOM 1979 O O . ALA A 1 48 ? 0.760 -4.002 -2.590 1.00 0.00 286 ALA A O 2
ATOM 1986 N N . PHE A 1 49 ? 0.829 -5.298 -0.756 1.00 0.00 287 PHE A N 2
ATOM 1987 C CA . PHE A 1 49 ? -0.565 -5.704 -0.852 1.00 0.00 287 PHE A CA 2
ATOM 1988 C C . PHE A 1 49 ? -1.231 -5.553 0.506 1.00 0.00 287 PHE A C 2
ATOM 1989 O O . PHE A 1 49 ? -0.675 -5.969 1.521 1.00 0.00 287 PHE A O 2
ATOM 2006 N N . PHE A 1 50 ? -2.410 -4.953 0.533 1.00 0.00 288 PHE A N 2
ATOM 2007 C CA . PHE A 1 50 ? -3.101 -4.717 1.792 1.00 0.00 288 PHE A CA 2
ATOM 2008 C C . PHE A 1 50 ? -4.604 -4.896 1.642 1.00 0.00 288 PHE A C 2
ATOM 2009 O O . PHE A 1 50 ? -5.126 -4.943 0.531 1.00 0.00 288 PHE A O 2
ATOM 2026 N N . GLU A 1 51 ? -5.287 -5.002 2.771 1.00 0.00 289 GLU A N 2
ATOM 2027 C CA . GLU A 1 51 ? -6.728 -5.202 2.787 1.00 0.00 289 GLU A CA 2
ATOM 2028 C C . GLU A 1 51 ? -7.334 -4.506 4.000 1.00 0.00 289 GLU A C 2
ATOM 2029 O O . GLU A 1 51 ? -6.827 -4.645 5.116 1.00 0.00 289 GLU A O 2
ATOM 2041 N N . TYR A 1 52 ? -8.402 -3.747 3.785 1.00 0.00 290 TYR A N 2
ATOM 2042 C CA . TYR A 1 52 ? -9.086 -3.083 4.885 1.00 0.00 290 TYR A CA 2
ATOM 2043 C C . TYR A 1 52 ? -9.966 -4.062 5.644 1.00 0.00 290 TYR A C 2
ATOM 2044 O O . TYR A 1 52 ? -10.271 -5.149 5.147 1.00 0.00 290 TYR A O 2
ATOM 2062 N N . CYS A 1 53 ? -10.373 -3.680 6.841 1.00 0.00 291 CYS A N 2
ATOM 2063 C CA . CYS A 1 53 ? -11.275 -4.503 7.626 1.00 0.00 291 CYS A CA 2
ATOM 2064 C C . CYS A 1 53 ? -12.661 -4.480 6.991 1.00 0.00 291 CYS A C 2
ATOM 2065 O O . CYS A 1 53 ? -13.310 -5.519 6.842 1.00 0.00 291 CYS A O 2
ATOM 2073 N N . ASP A 1 54 ? -13.087 -3.291 6.585 1.00 0.00 292 ASP A N 2
ATOM 2074 C CA . ASP A 1 54 ? -14.388 -3.105 5.973 1.00 0.00 292 ASP A CA 2
ATOM 2075 C C . ASP A 1 54 ? -14.258 -3.076 4.457 1.00 0.00 292 ASP A C 2
ATOM 2076 O O . ASP A 1 54 ? -13.467 -2.308 3.909 1.00 0.00 292 ASP A O 2
ATOM 2085 N N . PRO A 1 55 ? -15.037 -3.913 3.758 1.00 0.00 293 PRO A N 2
ATOM 2086 C CA . PRO A 1 55 ? -15.008 -3.990 2.292 1.00 0.00 293 PRO A CA 2
ATOM 2087 C C . PRO A 1 55 ? -15.539 -2.721 1.634 1.00 0.00 293 PRO A C 2
ATOM 2088 O O . PRO A 1 55 ? -15.319 -2.481 0.448 1.00 0.00 293 PRO A O 2
ATOM 2099 N N . SER A 1 56 ? -16.228 -1.904 2.418 1.00 0.00 294 SER A N 2
ATOM 2100 C CA . SER A 1 56 ? -16.837 -0.682 1.913 1.00 0.00 294 SER A CA 2
ATOM 2101 C C . SER A 1 56 ? -15.814 0.443 1.770 1.00 0.00 294 SER A C 2
ATOM 2102 O O . SER A 1 56 ? -16.132 1.524 1.276 1.00 0.00 294 SER A O 2
ATOM 2110 N N . VAL A 1 57 ? -14.589 0.194 2.204 1.00 0.00 295 VAL A N 2
ATOM 2111 C CA . VAL A 1 57 ? -13.536 1.194 2.098 1.00 0.00 295 VAL A CA 2
ATOM 2112 C C . VAL A 1 57 ? -12.728 1.004 0.823 1.00 0.00 295 VAL A C 2
ATOM 2113 O O . VAL A 1 57 ? -12.229 1.967 0.260 1.00 0.00 295 VAL A O 2
ATOM 2126 N N . THR A 1 58 ? -12.633 -0.239 0.365 1.00 0.00 296 THR A N 2
ATOM 2127 C CA . THR A 1 58 ? -11.728 -0.614 -0.721 1.00 0.00 296 THR A CA 2
ATOM 2128 C C . THR A 1 58 ? -11.801 0.330 -1.929 1.00 0.00 296 THR A C 2
ATOM 2129 O O . THR A 1 58 ? -10.794 0.933 -2.308 1.00 0.00 296 THR A O 2
ATOM 2140 N N . ASP A 1 59 ? -12.982 0.471 -2.521 1.00 0.00 297 ASP A N 2
ATOM 2141 C CA . ASP A 1 59 ? -13.138 1.293 -3.722 1.00 0.00 297 ASP A CA 2
ATOM 2142 C C . ASP A 1 59 ? -12.908 2.771 -3.414 1.00 0.00 297 ASP A C 2
ATOM 2143 O O . ASP A 1 59 ? -12.425 3.525 -4.264 1.00 0.00 297 ASP A O 2
ATOM 2152 N N . HIS A 1 60 ? -13.231 3.177 -2.191 1.00 0.00 298 HIS A N 2
ATOM 2153 C CA . HIS A 1 60 ? -13.059 4.566 -1.781 1.00 0.00 298 HIS A CA 2
ATOM 2154 C C . HIS A 1 60 ? -11.590 4.854 -1.489 1.00 0.00 298 HIS A C 2
ATOM 2155 O O . HIS A 1 60 ? -11.093 5.945 -1.767 1.00 0.00 298 HIS A O 2
ATOM 2170 N N . ALA A 1 61 ? -10.907 3.867 -0.923 1.00 0.00 299 ALA A N 2
ATOM 2171 C CA . ALA A 1 61 ? -9.495 3.977 -0.619 1.00 0.00 299 ALA A CA 2
ATOM 2172 C C . ALA A 1 61 ? -8.687 4.221 -1.883 1.00 0.00 299 ALA A C 2
ATOM 2173 O O . ALA A 1 61 ? -8.053 5.262 -2.025 1.00 0.00 299 ALA A O 2
ATOM 2180 N N . ILE A 1 62 ? -8.747 3.264 -2.809 1.00 0.00 300 ILE A N 2
ATOM 2181 C CA . ILE A 1 62 ? -8.046 3.353 -4.088 1.00 0.00 300 ILE A CA 2
ATOM 2182 C C . ILE A 1 62 ? -8.287 4.697 -4.778 1.00 0.00 300 ILE A C 2
ATOM 2183 O O . ILE A 1 62 ? -7.375 5.260 -5.380 1.00 0.00 300 ILE A O 2
ATOM 2199 N N . ALA A 1 63 ? -9.503 5.217 -4.653 1.00 0.00 301 ALA A N 2
ATOM 2200 C CA . ALA A 1 63 ? -9.877 6.477 -5.288 1.00 0.00 301 ALA A CA 2
ATOM 2201 C C . ALA A 1 63 ? -8.916 7.609 -4.923 1.00 0.00 301 ALA A C 2
ATOM 2202 O O . ALA A 1 63 ? -8.473 8.363 -5.793 1.00 0.00 301 ALA A O 2
ATOM 2209 N N . GLY A 1 64 ? -8.589 7.718 -3.642 1.00 0.00 302 GLY A N 2
ATOM 2210 C CA . GLY A 1 64 ? -7.719 8.788 -3.190 1.00 0.00 302 GLY A CA 2
ATOM 2211 C C . GLY A 1 64 ? -6.300 8.318 -2.936 1.00 0.00 302 GLY A C 2
ATOM 2212 O O . GLY A 1 64 ? -5.353 9.098 -3.037 1.00 0.00 302 GLY A O 2
ATOM 2216 N N . LEU A 1 65 ? -6.155 7.039 -2.615 1.00 0.00 303 LEU A N 2
ATOM 2217 C CA . LEU A 1 65 ? -4.850 6.459 -2.323 1.00 0.00 303 LEU A CA 2
ATOM 2218 C C . LEU A 1 65 ? -4.013 6.371 -3.599 1.00 0.00 303 LEU A C 2
ATOM 2219 O O . LEU A 1 65 ? -2.789 6.505 -3.561 1.00 0.00 303 LEU A O 2
ATOM 2235 N N . HIS A 1 66 ? -4.680 6.146 -4.732 1.00 0.00 304 HIS A N 2
ATOM 2236 C CA . HIS A 1 66 ? -3.994 6.027 -6.016 1.00 0.00 304 HIS A CA 2
ATOM 2237 C C . HIS A 1 66 ? -3.333 7.350 -6.389 1.00 0.00 304 HIS A C 2
ATOM 2238 O O . HIS A 1 66 ? -3.976 8.250 -6.928 1.00 0.00 304 HIS A O 2
ATOM 2253 N N . GLY A 1 67 ? -2.048 7.456 -6.104 1.00 0.00 305 GLY A N 2
ATOM 2254 C CA . GLY A 1 67 ? -1.315 8.660 -6.421 1.00 0.00 305 GLY A CA 2
ATOM 2255 C C . GLY A 1 67 ? -1.175 9.537 -5.207 1.00 0.00 305 GLY A C 2
ATOM 2256 O O . GLY A 1 67 ? -1.253 10.762 -5.297 1.00 0.00 305 GLY A O 2
ATOM 2260 N N . MET A 1 68 ? -0.978 8.898 -4.067 1.00 0.00 306 MET A N 2
ATOM 2261 C CA . MET A 1 68 ? -0.904 9.601 -2.804 1.00 0.00 306 MET A CA 2
ATOM 2262 C C . MET A 1 68 ? 0.324 9.183 -2.012 1.00 0.00 306 MET A C 2
ATOM 2263 O O . MET A 1 68 ? 0.537 7.997 -1.757 1.00 0.00 306 MET A O 2
ATOM 2277 N N . LEU A 1 69 ? 1.125 10.180 -1.656 1.00 0.00 307 LEU A N 2
ATOM 2278 C CA . LEU A 1 69 ? 2.348 10.004 -0.879 1.00 0.00 307 LEU A CA 2
ATOM 2279 C C . LEU A 1 69 ? 3.056 11.358 -0.825 1.00 0.00 307 LEU A C 2
ATOM 2280 O O . LEU A 1 69 ? 2.938 12.154 -1.756 1.00 0.00 307 LEU A O 2
ATOM 2296 N N . LEU A 1 70 ? 3.765 11.631 0.258 1.00 0.00 308 LEU A N 2
ATOM 2297 C CA . LEU A 1 70 ? 4.386 12.936 0.448 1.00 0.00 308 LEU A CA 2
ATOM 2298 C C . LEU A 1 70 ? 5.655 13.077 -0.390 1.00 0.00 308 LEU A C 2
ATOM 2299 O O . LEU A 1 70 ? 6.459 12.144 -0.484 1.00 0.00 308 LEU A O 2
ATOM 2315 N N . GLY A 1 71 ? 5.815 14.249 -0.990 1.00 0.00 309 GLY A N 2
ATOM 2316 C CA . GLY A 1 71 ? 6.989 14.545 -1.786 1.00 0.00 309 GLY A CA 2
ATOM 2317 C C . GLY A 1 71 ? 6.790 14.238 -3.256 1.00 0.00 309 GLY A C 2
ATOM 2318 O O . GLY A 1 71 ? 5.696 14.416 -3.796 1.00 0.00 309 GLY A O 2
ATOM 2322 N N . ASP A 1 72 ? 7.842 13.757 -3.900 1.00 0.00 310 ASP A N 2
ATOM 2323 C CA . ASP A 1 72 ? 7.782 13.403 -5.315 1.00 0.00 310 ASP A CA 2
ATOM 2324 C C . ASP A 1 72 ? 7.492 11.922 -5.463 1.00 0.00 310 ASP A C 2
ATOM 2325 O O . ASP A 1 72 ? 7.558 11.358 -6.555 1.00 0.00 310 ASP A O 2
ATOM 2334 N N . ARG A 1 73 ? 7.167 11.305 -4.345 1.00 0.00 311 ARG A N 2
ATOM 2335 C CA . ARG A 1 73 ? 6.866 9.890 -4.300 1.00 0.00 311 ARG A CA 2
ATOM 2336 C C . ARG A 1 73 ? 5.360 9.695 -4.330 1.00 0.00 311 ARG A C 2
ATOM 2337 O O . ARG A 1 73 ? 4.613 10.507 -3.784 1.00 0.00 311 ARG A O 2
ATOM 2358 N N . ARG A 1 74 ? 4.916 8.645 -4.995 1.00 0.00 312 ARG A N 2
ATOM 2359 C CA . ARG A 1 74 ? 3.496 8.347 -5.091 1.00 0.00 312 ARG A CA 2
ATOM 2360 C C . ARG A 1 74 ? 3.288 6.862 -5.340 1.00 0.00 312 ARG A C 2
ATOM 2361 O O . ARG A 1 74 ? 4.174 6.183 -5.855 1.00 0.00 312 ARG A O 2
ATOM 2382 N N . LEU A 1 75 ? 2.123 6.358 -4.968 1.00 0.00 313 LEU A N 2
ATOM 2383 C CA . LEU A 1 75 ? 1.836 4.939 -5.112 1.00 0.00 313 LEU A CA 2
ATOM 2384 C C . LEU A 1 75 ? 0.739 4.716 -6.139 1.00 0.00 313 LEU A C 2
ATOM 2385 O O . LEU A 1 75 ? -0.236 5.464 -6.192 1.00 0.00 313 LEU A O 2
ATOM 2401 N N . VAL A 1 76 ? 0.898 3.685 -6.938 1.00 0.00 314 VAL A N 2
ATOM 2402 C CA . VAL A 1 76 ? -0.140 3.263 -7.863 1.00 0.00 314 VAL A CA 2
ATOM 2403 C C . VAL A 1 76 ? -1.036 2.255 -7.162 1.00 0.00 314 VAL A C 2
ATOM 2404 O O . VAL A 1 76 ? -0.684 1.085 -7.030 1.00 0.00 314 VAL A O 2
ATOM 2417 N N . VAL A 1 77 ? -2.176 2.721 -6.691 1.00 0.00 315 VAL A N 2
ATOM 2418 C CA . VAL A 1 77 ? -3.046 1.905 -5.857 1.00 0.00 315 VAL A CA 2
ATOM 2419 C C . VAL A 1 77 ? -4.230 1.381 -6.654 1.00 0.00 315 VAL A C 2
ATOM 2420 O O . VAL A 1 77 ? -5.027 2.160 -7.166 1.00 0.00 315 VAL A O 2
ATOM 2433 N N . GLN A 1 78 ? -4.338 0.066 -6.753 1.00 0.00 316 GLN A N 2
ATOM 2434 C CA . GLN A 1 78 ? -5.394 -0.570 -7.538 1.00 0.00 316 GLN A CA 2
ATOM 2435 C C . GLN A 1 78 ? -5.758 -1.909 -6.921 1.00 0.00 316 GLN A C 2
ATOM 2436 O O . GLN A 1 78 ? -5.230 -2.270 -5.876 1.00 0.00 316 GLN A O 2
ATOM 2450 N N . ARG A 1 79 ? -6.652 -2.645 -7.563 1.00 0.00 317 ARG A N 2
ATOM 2451 C CA . ARG A 1 79 ? -6.976 -3.994 -7.118 1.00 0.00 317 ARG A CA 2
ATOM 2452 C C . ARG A 1 79 ? -5.750 -4.887 -7.256 1.00 0.00 317 ARG A C 2
ATOM 2453 O O . ARG A 1 79 ? -5.020 -4.803 -8.247 1.00 0.00 317 ARG A O 2
ATOM 2474 N N . SER A 1 80 ? -5.521 -5.723 -6.250 1.00 0.00 318 SER A N 2
ATOM 2475 C CA . SER A 1 80 ? -4.357 -6.598 -6.218 1.00 0.00 318 SER A CA 2
ATOM 2476 C C . SER A 1 80 ? -4.263 -7.451 -7.479 1.00 0.00 318 SER A C 2
ATOM 2477 O O . SER A 1 80 ? -5.203 -8.162 -7.843 1.00 0.00 318 SER A O 2
ATOM 2485 N N . ILE A 1 81 ? -3.119 -7.362 -8.138 1.00 0.00 319 ILE A N 2
ATOM 2486 C CA . ILE A 1 81 ? -2.881 -8.068 -9.385 1.00 0.00 319 ILE A CA 2
ATOM 2487 C C . ILE A 1 81 ? -2.260 -9.439 -9.129 1.00 0.00 319 ILE A C 2
ATOM 2488 O O . ILE A 1 81 ? -1.111 -9.503 -8.643 1.00 0.00 319 ILE A O 2
ATOM 2505 N N . ALA A 1 1 ? -8.565 -14.634 -6.608 1.00 0.00 239 ALA A N 3
ATOM 2506 C CA . ALA A 1 1 ? -7.662 -13.678 -5.926 1.00 0.00 239 ALA A CA 3
ATOM 2507 C C . ALA A 1 1 ? -8.179 -12.253 -6.084 1.00 0.00 239 ALA A C 3
ATOM 2508 O O . ALA A 1 1 ? -7.897 -11.581 -7.078 1.00 0.00 239 ALA A O 3
ATOM 2517 N N . MET A 1 2 ? -8.946 -11.805 -5.104 1.00 0.00 240 MET A N 3
ATOM 2518 C CA . MET A 1 2 ? -9.528 -10.472 -5.123 1.00 0.00 240 MET A CA 3
ATOM 2519 C C . MET A 1 2 ? -9.889 -10.031 -3.710 1.00 0.00 240 MET A C 3
ATOM 2520 O O . MET A 1 2 ? -9.161 -9.248 -3.098 1.00 0.00 240 MET A O 3
ATOM 2534 N N . GLY A 1 3 ? -10.998 -10.559 -3.192 1.00 0.00 241 GLY A N 3
ATOM 2535 C CA . GLY A 1 3 ? -11.494 -10.135 -1.897 1.00 0.00 241 GLY A CA 3
ATOM 2536 C C . GLY A 1 3 ? -11.588 -8.625 -1.793 1.00 0.00 241 GLY A C 3
ATOM 2537 O O . GLY A 1 3 ? -12.259 -7.976 -2.601 1.00 0.00 241 GLY A O 3
ATOM 2541 N N . ASN A 1 4 ? -10.910 -8.065 -0.810 1.00 0.00 242 ASN A N 3
ATOM 2542 C CA . ASN A 1 4 ? -10.814 -6.623 -0.674 1.00 0.00 242 ASN A CA 3
ATOM 2543 C C . ASN A 1 4 ? -9.354 -6.222 -0.608 1.00 0.00 242 ASN A C 3
ATOM 2544 O O . ASN A 1 4 ? -8.989 -5.235 0.031 1.00 0.00 242 ASN A O 3
ATOM 2555 N N . LYS A 1 5 ? -8.521 -7.008 -1.276 1.00 0.00 243 LYS A N 3
ATOM 2556 C CA . LYS A 1 5 ? -7.093 -6.774 -1.266 1.00 0.00 243 LYS A CA 3
ATOM 2557 C C . LYS A 1 5 ? -6.717 -5.733 -2.305 1.00 0.00 243 LYS A C 3
ATOM 2558 O O . LYS A 1 5 ? -7.187 -5.760 -3.445 1.00 0.00 243 LYS A O 3
ATOM 2577 N N . ILE A 1 6 ? -5.862 -4.824 -1.896 1.00 0.00 244 ILE A N 3
ATOM 2578 C CA . ILE A 1 6 ? -5.451 -3.720 -2.725 1.00 0.00 244 ILE A CA 3
ATOM 2579 C C . ILE A 1 6 ? -3.946 -3.771 -2.963 1.00 0.00 244 ILE A C 3
ATOM 2580 O O . ILE A 1 6 ? -3.178 -4.182 -2.090 1.00 0.00 244 ILE A O 3
ATOM 2596 N N . TYR A 1 7 ? -3.541 -3.354 -4.147 1.00 0.00 245 TYR A N 3
ATOM 2597 C CA . TYR A 1 7 ? -2.148 -3.380 -4.547 1.00 0.00 245 TYR A CA 3
ATOM 2598 C C . TYR A 1 7 ? -1.590 -1.969 -4.625 1.00 0.00 245 TYR A C 3
ATOM 2599 O O . TYR A 1 7 ? -2.159 -1.105 -5.291 1.00 0.00 245 TYR A O 3
ATOM 2617 N N . VAL A 1 8 ? -0.495 -1.735 -3.923 1.00 0.00 246 VAL A N 3
ATOM 2618 C CA . VAL A 1 8 ? 0.228 -0.484 -4.050 1.00 0.00 246 VAL A CA 3
ATOM 2619 C C . VAL A 1 8 ? 1.588 -0.719 -4.669 1.00 0.00 246 VAL A C 3
ATOM 2620 O O . VAL A 1 8 ? 2.464 -1.337 -4.067 1.00 0.00 246 VAL A O 3
ATOM 2633 N N . GLY A 1 9 ? 1.759 -0.233 -5.878 1.00 0.00 247 GLY A N 3
ATOM 2634 C CA . GLY A 1 9 ? 3.033 -0.353 -6.523 1.00 0.00 247 GLY A CA 3
ATOM 2635 C C . GLY A 1 9 ? 3.814 0.936 -6.463 1.00 0.00 247 GLY A C 3
ATOM 2636 O O . GLY A 1 9 ? 4.177 1.506 -7.492 1.00 0.00 247 GLY A O 3
ATOM 2640 N N . GLY A 1 10 ? 4.062 1.404 -5.254 1.00 0.00 248 GLY A N 3
ATOM 2641 C CA . GLY A 1 10 ? 4.796 2.643 -5.082 1.00 0.00 248 GLY A CA 3
ATOM 2642 C C . GLY A 1 10 ? 5.518 2.711 -3.756 1.00 0.00 248 GLY A C 3
ATOM 2643 O O . GLY A 1 10 ? 5.500 3.739 -3.088 1.00 0.00 248 GLY A O 3
ATOM 2647 N N . LEU A 1 11 ? 6.166 1.620 -3.383 1.00 0.00 249 LEU A N 3
ATOM 2648 C CA . LEU A 1 11 ? 6.866 1.546 -2.105 1.00 0.00 249 LEU A CA 3
ATOM 2649 C C . LEU A 1 11 ? 8.322 1.980 -2.243 1.00 0.00 249 LEU A C 3
ATOM 2650 O O . LEU A 1 11 ? 9.137 1.267 -2.830 1.00 0.00 249 LEU A O 3
ATOM 2666 N N . PRO A 1 12 ? 8.669 3.152 -1.694 1.00 0.00 250 PRO A N 3
ATOM 2667 C CA . PRO A 1 12 ? 10.042 3.639 -1.697 1.00 0.00 250 PRO A CA 3
ATOM 2668 C C . PRO A 1 12 ? 10.899 2.864 -0.704 1.00 0.00 250 PRO A C 3
ATOM 2669 O O . PRO A 1 12 ? 10.436 2.494 0.374 1.00 0.00 250 PRO A O 3
ATOM 2680 N N . THR A 1 13 ? 12.148 2.627 -1.069 1.00 0.00 251 THR A N 3
ATOM 2681 C CA . THR A 1 13 ? 13.059 1.846 -0.244 1.00 0.00 251 THR A CA 3
ATOM 2682 C C . THR A 1 13 ? 13.572 2.656 0.944 1.00 0.00 251 THR A C 3
ATOM 2683 O O . THR A 1 13 ? 14.246 2.128 1.829 1.00 0.00 251 THR A O 3
ATOM 2694 N N . CYS A 1 14 ? 13.247 3.937 0.953 1.00 0.00 252 CYS A N 3
ATOM 2695 C CA . CYS A 1 14 ? 13.680 4.830 2.006 1.00 0.00 252 CYS A CA 3
ATOM 2696 C C . CYS A 1 14 ? 12.805 4.685 3.244 1.00 0.00 252 CYS A C 3
ATOM 2697 O O . CYS A 1 14 ? 13.179 5.124 4.329 1.00 0.00 252 CYS A O 3
ATOM 2705 N N . LEU A 1 15 ? 11.647 4.060 3.085 1.00 0.00 253 LEU A N 3
ATOM 2706 C CA . LEU A 1 15 ? 10.721 3.908 4.193 1.00 0.00 253 LEU A CA 3
ATOM 2707 C C . LEU A 1 15 ? 10.390 2.441 4.438 1.00 0.00 253 LEU A C 3
ATOM 2708 O O . LEU A 1 15 ? 10.737 1.566 3.639 1.00 0.00 253 LEU A O 3
ATOM 2724 N N . ASN A 1 16 ? 9.728 2.185 5.555 1.00 0.00 254 ASN A N 3
ATOM 2725 C CA . ASN A 1 16 ? 9.309 0.837 5.915 1.00 0.00 254 ASN A CA 3
ATOM 2726 C C . ASN A 1 16 ? 7.812 0.665 5.714 1.00 0.00 254 ASN A C 3
ATOM 2727 O O . ASN A 1 16 ? 7.105 1.640 5.473 1.00 0.00 254 ASN A O 3
ATOM 2738 N N . GLN A 1 17 ? 7.320 -0.558 5.835 1.00 0.00 255 GLN A N 3
ATOM 2739 C CA . GLN A 1 17 ? 5.912 -0.823 5.562 1.00 0.00 255 GLN A CA 3
ATOM 2740 C C . GLN A 1 17 ? 5.013 -0.140 6.589 1.00 0.00 255 GLN A C 3
ATOM 2741 O O . GLN A 1 17 ? 3.890 0.230 6.275 1.00 0.00 255 GLN A O 3
ATOM 2755 N N . ASP A 1 18 ? 5.504 0.041 7.810 1.00 0.00 256 ASP A N 3
ATOM 2756 C CA . ASP A 1 18 ? 4.703 0.702 8.840 1.00 0.00 256 ASP A CA 3
ATOM 2757 C C . ASP A 1 18 ? 4.456 2.149 8.439 1.00 0.00 256 ASP A C 3
ATOM 2758 O O . ASP A 1 18 ? 3.394 2.709 8.700 1.00 0.00 256 ASP A O 3
ATOM 2767 N N . GLN A 1 19 ? 5.440 2.727 7.760 1.00 0.00 257 GLN A N 3
ATOM 2768 C CA . GLN A 1 19 ? 5.324 4.071 7.217 1.00 0.00 257 GLN A CA 3
ATOM 2769 C C . GLN A 1 19 ? 4.178 4.151 6.216 1.00 0.00 257 GLN A C 3
ATOM 2770 O O . GLN A 1 19 ? 3.397 5.102 6.230 1.00 0.00 257 GLN A O 3
ATOM 2784 N N . VAL A 1 20 ? 4.071 3.146 5.354 1.00 0.00 258 VAL A N 3
ATOM 2785 C CA . VAL A 1 20 ? 3.028 3.144 4.342 1.00 0.00 258 VAL A CA 3
ATOM 2786 C C . VAL A 1 20 ? 1.699 2.684 4.939 1.00 0.00 258 VAL A C 3
ATOM 2787 O O . VAL A 1 20 ? 0.642 3.187 4.564 1.00 0.00 258 VAL A O 3
ATOM 2800 N N . LYS A 1 21 ? 1.753 1.740 5.884 1.00 0.00 259 LYS A N 3
ATOM 2801 C CA . LYS A 1 21 ? 0.554 1.234 6.526 1.00 0.00 259 LYS A CA 3
ATOM 2802 C C . LYS A 1 21 ? -0.246 2.355 7.177 1.00 0.00 259 LYS A C 3
ATOM 2803 O O . LYS A 1 21 ? -1.469 2.369 7.101 1.00 0.00 259 LYS A O 3
ATOM 2822 N N . GLU A 1 22 ? 0.445 3.288 7.824 1.00 0.00 260 GLU A N 3
ATOM 2823 C CA . GLU A 1 22 ? -0.217 4.426 8.459 1.00 0.00 260 GLU A CA 3
ATOM 2824 C C . GLU A 1 22 ? -0.940 5.281 7.424 1.00 0.00 260 GLU A C 3
ATOM 2825 O O . GLU A 1 22 ? -2.010 5.829 7.694 1.00 0.00 260 GLU A O 3
ATOM 2837 N N . LEU A 1 23 ? -0.356 5.378 6.238 1.00 0.00 261 LEU A N 3
ATOM 2838 C CA . LEU A 1 23 ? -0.959 6.122 5.140 1.00 0.00 261 LEU A CA 3
ATOM 2839 C C . LEU A 1 23 ? -2.187 5.371 4.627 1.00 0.00 261 LEU A C 3
ATOM 2840 O O . LEU A 1 23 ? -3.210 5.968 4.312 1.00 0.00 261 LEU A O 3
ATOM 2856 N N . LEU A 1 24 ? -2.079 4.053 4.569 1.00 0.00 262 LEU A N 3
ATOM 2857 C CA . LEU A 1 24 ? -3.181 3.213 4.121 1.00 0.00 262 LEU A CA 3
ATOM 2858 C C . LEU A 1 24 ? -4.315 3.238 5.144 1.00 0.00 262 LEU A C 3
ATOM 2859 O O . LEU A 1 24 ? -5.493 3.252 4.785 1.00 0.00 262 LEU A O 3
ATOM 2875 N N . GLN A 1 25 ? -3.942 3.267 6.421 1.00 0.00 263 GLN A N 3
ATOM 2876 C CA . GLN A 1 25 ? -4.907 3.323 7.519 1.00 0.00 263 GLN A CA 3
ATOM 2877 C C . GLN A 1 25 ? -5.592 4.683 7.590 1.00 0.00 263 GLN A C 3
ATOM 2878 O O . GLN A 1 25 ? -6.534 4.873 8.363 1.00 0.00 263 GLN A O 3
ATOM 2892 N N . SER A 1 26 ? -5.113 5.626 6.790 1.00 0.00 264 SER A N 3
ATOM 2893 C CA . SER A 1 26 ? -5.693 6.962 6.750 1.00 0.00 264 SER A CA 3
ATOM 2894 C C . SER A 1 26 ? -7.152 6.906 6.288 1.00 0.00 264 SER A C 3
ATOM 2895 O O . SER A 1 26 ? -7.976 7.718 6.709 1.00 0.00 264 SER A O 3
ATOM 2903 N N . PHE A 1 27 ? -7.474 5.935 5.439 1.00 0.00 265 PHE A N 3
ATOM 2904 C CA . PHE A 1 27 ? -8.830 5.802 4.916 1.00 0.00 265 PHE A CA 3
ATOM 2905 C C . PHE A 1 27 ? -9.675 4.847 5.754 1.00 0.00 265 PHE A C 3
ATOM 2906 O O . PHE A 1 27 ? -10.885 5.041 5.886 1.00 0.00 265 PHE A O 3
ATOM 2923 N N . GLY A 1 28 ? -9.049 3.826 6.324 1.00 0.00 266 GLY A N 3
ATOM 2924 C CA . GLY A 1 28 ? -9.790 2.860 7.113 1.00 0.00 266 GLY A CA 3
ATOM 2925 C C . GLY A 1 28 ? -8.887 1.913 7.873 1.00 0.00 266 GLY A C 3
ATOM 2926 O O . GLY A 1 28 ? -7.664 1.997 7.760 1.00 0.00 266 GLY A O 3
ATOM 2930 N N . GLU A 1 29 ? -9.488 1.010 8.642 1.00 0.00 267 GLU A N 3
ATOM 2931 C CA . GLU A 1 29 ? -8.732 0.056 9.436 1.00 0.00 267 GLU A CA 3
ATOM 2932 C C . GLU A 1 29 ? -8.065 -0.978 8.538 1.00 0.00 267 GLU A C 3
ATOM 2933 O O . GLU A 1 29 ? -8.700 -1.563 7.657 1.00 0.00 267 GLU A O 3
ATOM 2945 N N . LEU A 1 30 ? -6.782 -1.190 8.771 1.00 0.00 268 LEU A N 3
ATOM 2946 C CA . LEU A 1 30 ? -5.996 -2.099 7.958 1.00 0.00 268 LEU A CA 3
ATOM 2947 C C . LEU A 1 30 ? -6.095 -3.517 8.510 1.00 0.00 268 LEU A C 3
ATOM 2948 O O . LEU A 1 30 ? -5.748 -3.772 9.663 1.00 0.00 268 LEU A O 3
ATOM 2964 N N . LYS A 1 31 ? -6.581 -4.429 7.684 1.00 0.00 269 LYS A N 3
ATOM 2965 C CA . LYS A 1 31 ? -6.782 -5.810 8.082 1.00 0.00 269 LYS A CA 3
ATOM 2966 C C . LYS A 1 31 ? -5.457 -6.569 8.094 1.00 0.00 269 LYS A C 3
ATOM 2967 O O . LYS A 1 31 ? -5.263 -7.496 8.878 1.00 0.00 269 LYS A O 3
ATOM 2986 N N . GLY A 1 32 ? -4.551 -6.166 7.216 1.00 0.00 270 GLY A N 3
ATOM 2987 C CA . GLY A 1 32 ? -3.257 -6.812 7.131 1.00 0.00 270 GLY A CA 3
ATOM 2988 C C . GLY A 1 32 ? -2.445 -6.288 5.968 1.00 0.00 270 GLY A C 3
ATOM 2989 O O . GLY A 1 32 ? -2.983 -6.071 4.880 1.00 0.00 270 GLY A O 3
ATOM 2993 N N . LEU A 1 33 ? -1.159 -6.069 6.195 1.00 0.00 271 LEU A N 3
ATOM 2994 C CA . LEU A 1 33 ? -0.281 -5.533 5.166 1.00 0.00 271 LEU A CA 3
ATOM 2995 C C . LEU A 1 33 ? 0.875 -6.485 4.891 1.00 0.00 271 LEU A C 3
ATOM 2996 O O . LEU A 1 33 ? 1.539 -6.955 5.814 1.00 0.00 271 LEU A O 3
ATOM 3012 N N . ASN A 1 34 ? 1.106 -6.763 3.619 1.00 0.00 272 ASN A N 3
ATOM 3013 C CA . ASN A 1 34 ? 2.227 -7.587 3.207 1.00 0.00 272 ASN A CA 3
ATOM 3014 C C . ASN A 1 34 ? 3.173 -6.771 2.344 1.00 0.00 272 ASN A C 3
ATOM 3015 O O . ASN A 1 34 ? 2.886 -6.496 1.177 1.00 0.00 272 ASN A O 3
ATOM 3026 N N . LEU A 1 35 ? 4.279 -6.353 2.931 1.00 0.00 273 LEU A N 3
ATOM 3027 C CA . LEU A 1 35 ? 5.299 -5.630 2.199 1.00 0.00 273 LEU A CA 3
ATOM 3028 C C . LEU A 1 35 ? 6.232 -6.623 1.524 1.00 0.00 273 LEU A C 3
ATOM 3029 O O . LEU A 1 35 ? 6.840 -7.467 2.186 1.00 0.00 273 LEU A O 3
ATOM 3045 N N . VAL A 1 36 ? 6.329 -6.531 0.211 1.00 0.00 274 VAL A N 3
ATOM 3046 C CA . VAL A 1 36 ? 7.190 -7.417 -0.547 1.00 0.00 274 VAL A CA 3
ATOM 3047 C C . VAL A 1 36 ? 8.613 -6.878 -0.551 1.00 0.00 274 VAL A C 3
ATOM 3048 O O . VAL A 1 36 ? 8.921 -5.900 -1.237 1.00 0.00 274 VAL A O 3
ATOM 3061 N N . MET A 1 37 ? 9.470 -7.503 0.240 1.00 0.00 275 MET A N 3
ATOM 3062 C CA . MET A 1 37 ? 10.859 -7.090 0.345 1.00 0.00 275 MET A CA 3
ATOM 3063 C C . MET A 1 37 ? 11.773 -8.191 -0.169 1.00 0.00 275 MET A C 3
ATOM 3064 O O . MET A 1 37 ? 11.435 -9.374 -0.102 1.00 0.00 275 MET A O 3
ATOM 3078 N N . ASP A 1 38 ? 12.919 -7.797 -0.702 1.00 0.00 276 ASP A N 3
ATOM 3079 C CA . ASP A 1 38 ? 13.895 -8.755 -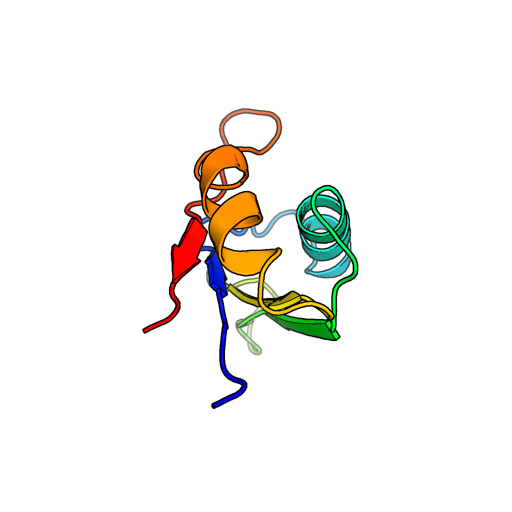1.206 1.00 0.00 276 ASP A CA 3
ATOM 3080 C C . ASP A 1 38 ? 14.707 -9.298 -0.042 1.00 0.00 276 ASP A C 3
ATOM 3081 O O . ASP A 1 38 ? 15.059 -8.556 0.870 1.00 0.00 276 ASP A O 3
ATOM 3090 N N . THR A 1 39 ? 15.011 -10.584 -0.081 1.00 0.00 277 THR A N 3
ATOM 3091 C CA . THR A 1 39 ? 15.631 -11.258 1.048 1.00 0.00 277 THR A CA 3
ATOM 3092 C C . THR A 1 39 ? 17.097 -10.855 1.218 1.00 0.00 277 THR A C 3
ATOM 3093 O O . THR A 1 39 ? 17.701 -11.126 2.255 1.00 0.00 277 THR A O 3
ATOM 3104 N N . ASN A 1 40 ? 17.666 -10.200 0.214 1.00 0.00 278 ASN A N 3
ATOM 3105 C CA . ASN A 1 40 ? 19.080 -9.857 0.258 1.00 0.00 278 ASN A CA 3
ATOM 3106 C C . ASN A 1 40 ? 19.353 -8.715 1.240 1.00 0.00 278 ASN A C 3
ATOM 3107 O O . ASN A 1 40 ? 20.293 -8.781 2.030 1.00 0.00 278 ASN A O 3
ATOM 3118 N N . THR A 1 41 ? 18.529 -7.679 1.200 1.00 0.00 279 THR A N 3
ATOM 3119 C CA . THR A 1 41 ? 18.724 -6.521 2.061 1.00 0.00 279 THR A CA 3
ATOM 3120 C C . THR A 1 41 ? 17.485 -6.221 2.898 1.00 0.00 279 THR A C 3
ATOM 3121 O O . THR A 1 41 ? 17.493 -5.311 3.727 1.00 0.00 279 THR A O 3
ATOM 3132 N N . ASN A 1 42 ? 16.425 -6.995 2.669 1.00 0.00 280 ASN A N 3
ATOM 3133 C CA . ASN A 1 42 ? 15.123 -6.764 3.299 1.00 0.00 280 ASN A CA 3
ATOM 3134 C C . ASN A 1 42 ? 14.546 -5.413 2.888 1.00 0.00 280 ASN A C 3
ATOM 3135 O O . ASN A 1 42 ? 13.700 -4.846 3.579 1.00 0.00 280 ASN A O 3
ATOM 3146 N N . LEU A 1 43 ? 15.012 -4.901 1.755 1.00 0.00 281 LEU A N 3
ATOM 3147 C CA . LEU A 1 43 ? 14.491 -3.659 1.211 1.00 0.00 281 LEU A CA 3
ATOM 3148 C C . LEU A 1 43 ? 13.275 -3.939 0.345 1.00 0.00 281 LEU A C 3
ATOM 3149 O O . LEU A 1 43 ? 13.190 -4.982 -0.309 1.00 0.00 281 LEU A O 3
ATOM 3165 N N . ASN A 1 44 ? 12.337 -3.004 0.362 1.00 0.00 282 ASN A N 3
ATOM 3166 C CA . ASN A 1 44 ? 11.088 -3.133 -0.377 1.00 0.00 282 ASN A CA 3
ATOM 3167 C C . ASN A 1 44 ? 11.364 -3.292 -1.864 1.00 0.00 282 ASN A C 3
ATOM 3168 O O . ASN A 1 44 ? 12.300 -2.696 -2.399 1.00 0.00 282 ASN A O 3
ATOM 3179 N N . LYS A 1 45 ? 10.538 -4.087 -2.529 1.00 0.00 283 LYS A N 3
ATOM 3180 C CA . LYS A 1 45 ? 10.671 -4.294 -3.967 1.00 0.00 283 LYS A CA 3
ATOM 3181 C C . LYS A 1 45 ? 10.009 -3.157 -4.725 1.00 0.00 283 LYS A C 3
ATOM 3182 O O . LYS A 1 45 ? 10.160 -3.029 -5.939 1.00 0.00 283 LYS A O 3
ATOM 3201 N N . GLY A 1 46 ? 9.273 -2.336 -4.000 1.00 0.00 284 GLY A N 3
ATOM 3202 C CA . GLY A 1 46 ? 8.613 -1.203 -4.608 1.00 0.00 284 GLY A CA 3
ATOM 3203 C C . GLY A 1 46 ? 7.112 -1.362 -4.667 1.00 0.00 284 GLY A C 3
ATOM 3204 O O . GLY A 1 46 ? 6.419 -0.521 -5.238 1.00 0.00 284 GLY A O 3
ATOM 3208 N N . PHE A 1 47 ? 6.601 -2.427 -4.069 1.00 0.00 285 PHE A N 3
ATOM 3209 C CA . PHE A 1 47 ? 5.166 -2.654 -4.030 1.00 0.00 285 PHE A CA 3
ATOM 3210 C C . PHE A 1 47 ? 4.778 -3.487 -2.815 1.00 0.00 285 PHE A C 3
ATOM 3211 O O . PHE A 1 47 ? 5.609 -4.193 -2.238 1.00 0.00 285 PHE A O 3
ATOM 3228 N N . ALA A 1 48 ? 3.515 -3.380 -2.428 1.00 0.00 286 ALA A N 3
ATOM 3229 C CA . ALA A 1 48 ? 2.983 -4.112 -1.293 1.00 0.00 286 ALA A CA 3
ATOM 3230 C C . ALA A 1 48 ? 1.511 -4.428 -1.514 1.00 0.00 286 ALA A C 3
ATOM 3231 O O . ALA A 1 48 ? 0.888 -3.908 -2.444 1.00 0.00 286 ALA A O 3
ATOM 3238 N N . PHE A 1 49 ? 0.962 -5.275 -0.658 1.00 0.00 287 PHE A N 3
ATOM 3239 C CA . PHE A 1 49 ? -0.436 -5.667 -0.750 1.00 0.00 287 PHE A CA 3
ATOM 3240 C C . PHE A 1 49 ? -1.108 -5.503 0.602 1.00 0.00 287 PHE A C 3
ATOM 3241 O O . PHE A 1 49 ? -0.568 -5.925 1.626 1.00 0.00 287 PHE A O 3
ATOM 3258 N N . PHE A 1 50 ? -2.280 -4.891 0.610 1.00 0.00 288 PHE A N 3
ATOM 3259 C CA . PHE A 1 50 ? -3.007 -4.663 1.848 1.00 0.00 288 PHE A CA 3
ATOM 3260 C C . PHE A 1 50 ? -4.493 -4.900 1.655 1.00 0.00 288 PHE A C 3
ATOM 3261 O O . PHE A 1 50 ? -4.958 -5.077 0.538 1.00 0.00 288 PHE A O 3
ATOM 3278 N N . GLU A 1 51 ? -5.225 -4.912 2.752 1.00 0.00 289 GLU A N 3
ATOM 3279 C CA . GLU A 1 51 ? -6.661 -5.130 2.719 1.00 0.00 289 GLU A CA 3
ATOM 3280 C C . GLU A 1 51 ? -7.307 -4.404 3.888 1.00 0.00 289 GLU A C 3
ATOM 3281 O O . GLU A 1 51 ? -6.738 -4.360 4.979 1.00 0.00 289 GLU A O 3
ATOM 3293 N N . TYR A 1 52 ? -8.464 -3.799 3.658 1.00 0.00 290 TYR A N 3
ATOM 3294 C CA . TYR A 1 52 ? -9.193 -3.145 4.734 1.00 0.00 290 TYR A CA 3
ATOM 3295 C C . TYR A 1 52 ? -10.133 -4.119 5.419 1.00 0.00 290 TYR A C 3
ATOM 3296 O O . TYR A 1 52 ? -10.450 -5.183 4.882 1.00 0.00 290 TYR A O 3
ATOM 3314 N N . CYS A 1 53 ? -10.575 -3.750 6.606 1.00 0.00 291 CYS A N 3
ATOM 3315 C CA . CYS A 1 53 ? -11.508 -4.545 7.357 1.00 0.00 291 CYS A CA 3
ATOM 3316 C C . CYS A 1 53 ? -12.912 -4.407 6.785 1.00 0.00 291 CYS A C 3
ATOM 3317 O O . CYS A 1 53 ? -13.671 -5.376 6.710 1.00 0.00 291 CYS A O 3
ATOM 3325 N N . ASP A 1 54 ? -13.241 -3.193 6.380 1.00 0.00 292 ASP A N 3
ATOM 3326 C CA . ASP A 1 54 ? -14.541 -2.896 5.798 1.00 0.00 292 ASP A CA 3
ATOM 3327 C C . ASP A 1 54 ? -14.468 -2.987 4.279 1.00 0.00 292 ASP A C 3
ATOM 3328 O O . ASP A 1 54 ? -13.590 -2.391 3.656 1.00 0.00 292 ASP A O 3
ATOM 3337 N N . PRO A 1 55 ? -15.388 -3.744 3.663 1.00 0.00 293 PRO A N 3
ATOM 3338 C CA . PRO A 1 55 ? -15.379 -3.982 2.216 1.00 0.00 293 PRO A CA 3
ATOM 3339 C C . PRO A 1 55 ? -15.756 -2.752 1.390 1.00 0.00 293 PRO A C 3
ATOM 3340 O O . PRO A 1 55 ? -15.461 -2.687 0.197 1.00 0.00 293 PRO A O 3
ATOM 3351 N N . SER A 1 56 ? -16.403 -1.776 2.016 1.00 0.00 294 SER A N 3
ATOM 3352 C CA . SER A 1 56 ? -16.866 -0.595 1.301 1.00 0.00 294 SER A CA 3
ATOM 3353 C C . SER A 1 56 ? -15.752 0.447 1.199 1.00 0.00 294 SER A C 3
ATOM 3354 O O . SER A 1 56 ? -15.774 1.317 0.323 1.00 0.00 294 SER A O 3
ATOM 3362 N N . VAL A 1 57 ? -14.774 0.356 2.094 1.00 0.00 295 VAL A N 3
ATOM 3363 C CA . VAL A 1 57 ? -13.644 1.277 2.077 1.00 0.00 295 VAL A CA 3
ATOM 3364 C C . VAL A 1 57 ? -12.784 1.055 0.840 1.00 0.00 295 VAL A C 3
ATOM 3365 O O . VAL A 1 57 ? -12.223 1.998 0.305 1.00 0.00 295 VAL A O 3
ATOM 3378 N N . THR A 1 58 ? -12.719 -0.190 0.386 1.00 0.00 296 THR A N 3
ATOM 3379 C CA . THR A 1 58 ? -11.811 -0.591 -0.687 1.00 0.00 296 THR A CA 3
ATOM 3380 C C . THR A 1 58 ? -11.830 0.372 -1.882 1.00 0.00 296 THR A C 3
ATOM 3381 O O . THR A 1 58 ? -10.797 0.953 -2.228 1.00 0.00 296 THR A O 3
ATOM 3392 N N . ASP A 1 59 ? -12.992 0.558 -2.501 1.00 0.00 297 ASP A N 3
ATOM 3393 C CA . ASP A 1 59 ? -13.087 1.437 -3.668 1.00 0.00 297 ASP A CA 3
ATOM 3394 C C . ASP A 1 59 ? -12.835 2.888 -3.275 1.00 0.00 297 ASP A C 3
ATOM 3395 O O . ASP A 1 59 ? -12.247 3.655 -4.038 1.00 0.00 297 ASP A O 3
ATOM 3404 N N . HIS A 1 60 ? -13.253 3.249 -2.067 1.00 0.00 298 HIS A N 3
ATOM 3405 C CA . HIS A 1 60 ? -13.082 4.614 -1.578 1.00 0.00 298 HIS A CA 3
ATOM 3406 C C . HIS A 1 60 ? -11.610 4.900 -1.326 1.00 0.00 298 HIS A C 3
ATOM 3407 O O . HIS A 1 60 ? -11.134 6.016 -1.538 1.00 0.00 298 HIS A O 3
ATOM 3422 N N . ALA A 1 61 ? -10.905 3.876 -0.873 1.00 0.00 299 ALA A N 3
ATOM 3423 C CA . ALA A 1 61 ? -9.495 3.969 -0.582 1.00 0.00 299 ALA A CA 3
ATOM 3424 C C . ALA A 1 61 ? -8.697 4.227 -1.849 1.00 0.00 299 ALA A C 3
ATOM 3425 O O . ALA A 1 61 ? -8.081 5.278 -1.986 1.00 0.00 299 ALA A O 3
ATOM 3432 N N . ILE A 1 62 ? -8.745 3.276 -2.785 1.00 0.00 300 ILE A N 3
ATOM 3433 C CA . ILE A 1 62 ? -8.035 3.390 -4.063 1.00 0.00 300 ILE A CA 3
ATOM 3434 C C . ILE A 1 62 ? -8.305 4.733 -4.742 1.00 0.00 300 ILE A C 3
ATOM 3435 O O . ILE A 1 62 ? -7.406 5.319 -5.346 1.00 0.00 300 ILE A O 3
ATOM 3451 N N . ALA A 1 63 ? -9.534 5.223 -4.611 1.00 0.00 301 ALA A N 3
ATOM 3452 C CA . ALA A 1 63 ? -9.946 6.475 -5.240 1.00 0.00 301 ALA A CA 3
ATOM 3453 C C . ALA A 1 63 ? -9.005 7.629 -4.891 1.00 0.00 301 ALA A C 3
ATOM 3454 O O . ALA A 1 63 ? -8.646 8.433 -5.756 1.00 0.00 301 ALA A O 3
ATOM 3461 N N . GLY A 1 64 ? -8.605 7.704 -3.628 1.00 0.00 302 GLY A N 3
ATOM 3462 C CA . GLY A 1 64 ? -7.719 8.768 -3.195 1.00 0.00 302 GLY A CA 3
ATOM 3463 C C . GLY A 1 64 ? -6.299 8.283 -2.978 1.00 0.00 302 GLY A C 3
ATOM 3464 O O . GLY A 1 64 ? -5.343 9.036 -3.161 1.00 0.00 302 GLY A O 3
ATOM 3468 N N . LEU A 1 65 ? -6.170 7.019 -2.599 1.00 0.00 303 LEU A N 3
ATOM 3469 C CA . LEU A 1 65 ? -4.875 6.416 -2.305 1.00 0.00 303 LEU A CA 3
ATOM 3470 C C . LEU A 1 65 ? -4.024 6.314 -3.570 1.00 0.00 303 LEU A C 3
ATOM 3471 O O . LEU A 1 65 ? -2.795 6.416 -3.517 1.00 0.00 303 LEU A O 3
ATOM 3487 N N . HIS A 1 66 ? -4.679 6.115 -4.712 1.00 0.00 304 HIS A N 3
ATOM 3488 C CA . HIS A 1 66 ? -3.978 6.025 -5.987 1.00 0.00 304 HIS A CA 3
ATOM 3489 C C . HIS A 1 66 ? -3.406 7.388 -6.370 1.00 0.00 304 HIS A C 3
ATOM 3490 O O . HIS A 1 66 ? -4.088 8.207 -6.985 1.00 0.00 304 HIS A O 3
ATOM 3505 N N . GLY A 1 67 ? -2.165 7.629 -5.978 1.00 0.00 305 GLY A N 3
ATOM 3506 C CA . GLY A 1 67 ? -1.500 8.864 -6.339 1.00 0.00 305 GLY A CA 3
ATOM 3507 C C . GLY A 1 67 ? -1.350 9.773 -5.145 1.00 0.00 305 GLY A C 3
ATOM 3508 O O . GLY A 1 67 ? -1.360 10.999 -5.271 1.00 0.00 305 GLY A O 3
ATOM 3512 N N . MET A 1 68 ? -1.204 9.164 -3.982 1.00 0.00 306 MET A N 3
ATOM 3513 C CA . MET A 1 68 ? -1.140 9.904 -2.738 1.00 0.00 306 MET A CA 3
ATOM 3514 C C . MET A 1 68 ? 0.049 9.483 -1.901 1.00 0.00 306 MET A C 3
ATOM 3515 O O . MET A 1 68 ? 0.249 8.298 -1.649 1.00 0.00 306 MET A O 3
ATOM 3529 N N . LEU A 1 69 ? 0.828 10.478 -1.492 1.00 0.00 307 LEU A N 3
ATOM 3530 C CA . LEU A 1 69 ? 1.961 10.284 -0.603 1.00 0.00 307 LEU A CA 3
ATOM 3531 C C . LEU A 1 69 ? 2.687 11.610 -0.415 1.00 0.00 307 LEU A C 3
ATOM 3532 O O . LEU A 1 69 ? 2.502 12.538 -1.204 1.00 0.00 307 LEU A O 3
ATOM 3548 N N . LEU A 1 70 ? 3.496 11.701 0.628 1.00 0.00 308 LEU A N 3
ATOM 3549 C CA . LEU A 1 70 ? 4.164 12.949 0.971 1.00 0.00 308 LEU A CA 3
ATOM 3550 C C . LEU A 1 70 ? 5.470 13.138 0.198 1.00 0.00 308 LEU A C 3
ATOM 3551 O O . LEU A 1 70 ? 6.152 12.170 -0.153 1.00 0.00 308 LEU A O 3
ATOM 3567 N N . GLY A 1 71 ? 5.785 14.395 -0.091 1.00 0.00 309 GLY A N 3
ATOM 3568 C CA . GLY A 1 71 ? 7.027 14.733 -0.757 1.00 0.00 309 GLY A CA 3
ATOM 3569 C C . GLY A 1 71 ? 6.969 14.496 -2.250 1.00 0.00 309 GLY A C 3
ATOM 3570 O O . GLY A 1 71 ? 5.935 14.709 -2.878 1.00 0.00 309 GLY A O 3
ATOM 3574 N N . ASP A 1 72 ? 8.075 14.035 -2.814 1.00 0.00 310 ASP A N 3
ATOM 3575 C CA . ASP A 1 72 ? 8.158 13.759 -4.244 1.00 0.00 310 ASP A CA 3
ATOM 3576 C C . ASP A 1 72 ? 7.808 12.305 -4.519 1.00 0.00 310 ASP A C 3
ATOM 3577 O O . ASP A 1 72 ? 8.093 11.768 -5.588 1.00 0.00 310 ASP A O 3
ATOM 3586 N N . ARG A 1 73 ? 7.181 11.678 -3.542 1.00 0.00 311 ARG A N 3
ATOM 3587 C CA . ARG A 1 73 ? 6.837 10.270 -3.631 1.00 0.00 311 ARG A CA 3
ATOM 3588 C C . ARG A 1 73 ? 5.358 10.107 -3.953 1.00 0.00 311 ARG A C 3
ATOM 3589 O O . ARG A 1 73 ? 4.561 11.018 -3.722 1.00 0.00 311 ARG A O 3
ATOM 3610 N N . ARG A 1 74 ? 4.998 8.951 -4.489 1.00 0.00 312 ARG A N 3
ATOM 3611 C CA . ARG A 1 74 ? 3.614 8.661 -4.831 1.00 0.00 312 ARG A CA 3
ATOM 3612 C C . ARG A 1 74 ? 3.369 7.159 -4.825 1.00 0.00 312 ARG A C 3
ATOM 3613 O O . ARG A 1 74 ? 4.299 6.369 -4.988 1.00 0.00 312 ARG A O 3
ATOM 3634 N N . LEU A 1 75 ? 2.119 6.772 -4.630 1.00 0.00 313 LEU A N 3
ATOM 3635 C CA . LEU A 1 75 ? 1.750 5.367 -4.607 1.00 0.00 313 LEU A CA 3
ATOM 3636 C C . LEU A 1 75 ? 0.892 5.022 -5.812 1.00 0.00 313 LEU A C 3
ATOM 3637 O O . LEU A 1 75 ? 0.174 5.871 -6.339 1.00 0.00 313 LEU A O 3
ATOM 3653 N N . VAL A 1 76 ? 0.969 3.777 -6.236 1.00 0.00 314 VAL A N 3
ATOM 3654 C CA . VAL A 1 76 ? 0.131 3.280 -7.317 1.00 0.00 314 VAL A CA 3
ATOM 3655 C C . VAL A 1 76 ? -0.829 2.248 -6.754 1.00 0.00 314 VAL A C 3
ATOM 3656 O O . VAL A 1 76 ? -0.465 1.093 -6.562 1.00 0.00 314 VAL A O 3
ATOM 3669 N N . VAL A 1 77 ? -2.046 2.669 -6.486 1.00 0.00 315 VAL A N 3
ATOM 3670 C CA . VAL A 1 77 ? -2.993 1.838 -5.761 1.00 0.00 315 VAL A CA 3
ATOM 3671 C C . VAL A 1 77 ? -4.111 1.339 -6.670 1.00 0.00 315 VAL A C 3
ATOM 3672 O O . VAL A 1 77 ? -4.718 2.119 -7.399 1.00 0.00 315 VAL A O 3
ATOM 3685 N N . GLN A 1 78 ? -4.357 0.034 -6.639 1.00 0.00 316 GLN A N 3
ATOM 3686 C CA . GLN A 1 78 ? -5.415 -0.574 -7.440 1.00 0.00 316 GLN A CA 3
ATOM 3687 C C . GLN A 1 78 ? -5.839 -1.912 -6.861 1.00 0.00 316 GLN A C 3
ATOM 3688 O O . GLN A 1 78 ? -5.338 -2.328 -5.821 1.00 0.00 316 GLN A O 3
ATOM 3702 N N . ARG A 1 79 ? -6.762 -2.580 -7.540 1.00 0.00 317 ARG A N 3
ATOM 3703 C CA . ARG A 1 79 ? -7.155 -3.929 -7.164 1.00 0.00 317 ARG A CA 3
ATOM 3704 C C . ARG A 1 79 ? -5.954 -4.859 -7.235 1.00 0.00 317 ARG A C 3
ATOM 3705 O O . ARG A 1 79 ? -5.223 -4.869 -8.230 1.00 0.00 317 ARG A O 3
ATOM 3726 N N . SER A 1 80 ? -5.749 -5.615 -6.169 1.00 0.00 318 SER A N 3
ATOM 3727 C CA . SER A 1 80 ? -4.626 -6.534 -6.078 1.00 0.00 318 SER A CA 3
ATOM 3728 C C . SER A 1 80 ? -4.635 -7.532 -7.229 1.00 0.00 318 SER A C 3
ATOM 3729 O O . SER A 1 80 ? -5.690 -8.022 -7.641 1.00 0.00 318 SER A O 3
ATOM 3737 N N . ILE A 1 81 ? -3.451 -7.808 -7.748 1.00 0.00 319 ILE A N 3
ATOM 3738 C CA . ILE A 1 81 ? -3.293 -8.742 -8.841 1.00 0.00 319 ILE A CA 3
ATOM 3739 C C . ILE A 1 81 ? -3.095 -10.159 -8.311 1.00 0.00 319 ILE A C 3
ATOM 3740 O O . ILE A 1 81 ? -4.096 -10.892 -8.198 1.00 0.00 319 ILE A O 3
ATOM 3757 N N . ALA A 1 1 ? -15.438 -12.824 -0.552 1.00 0.00 239 ALA A N 4
ATOM 3758 C CA . ALA A 1 1 ? -14.326 -12.342 -1.398 1.00 0.00 239 ALA A CA 4
ATOM 3759 C C . ALA A 1 1 ? -14.863 -11.652 -2.647 1.00 0.00 239 ALA A C 4
ATOM 3760 O O . ALA A 1 1 ? -15.644 -12.235 -3.403 1.00 0.00 239 ALA A O 4
ATOM 3769 N N . MET A 1 2 ? -14.452 -10.406 -2.855 1.00 0.00 240 MET A N 4
ATOM 3770 C CA . MET A 1 2 ? -14.875 -9.634 -4.020 1.00 0.00 240 MET A CA 4
ATOM 3771 C C . MET A 1 2 ? -13.691 -8.879 -4.612 1.00 0.00 240 MET A C 4
ATOM 3772 O O . MET A 1 2 ? -13.860 -7.840 -5.248 1.00 0.00 240 MET A O 4
ATOM 3786 N N . GLY A 1 3 ? -12.492 -9.407 -4.395 1.00 0.00 241 GLY A N 4
ATOM 3787 C CA . GLY A 1 3 ? -11.289 -8.727 -4.836 1.00 0.00 241 GLY A CA 4
ATOM 3788 C C . GLY A 1 3 ? -11.071 -7.444 -4.072 1.00 0.00 241 GLY A C 4
ATOM 3789 O O . GLY A 1 3 ? -10.915 -6.370 -4.655 1.00 0.00 241 GLY A O 4
ATOM 3793 N N . ASN A 1 4 ? -11.081 -7.564 -2.758 1.00 0.00 242 ASN A N 4
ATOM 3794 C CA . ASN A 1 4 ? -10.972 -6.416 -1.875 1.00 0.00 242 ASN A CA 4
ATOM 3795 C C . ASN A 1 4 ? -9.521 -6.157 -1.508 1.00 0.00 242 ASN A C 4
ATOM 3796 O O . ASN A 1 4 ? -9.192 -5.140 -0.898 1.00 0.00 242 ASN A O 4
ATOM 3807 N N . LYS A 1 5 ? -8.658 -7.093 -1.877 1.00 0.00 243 LYS A N 4
ATOM 3808 C CA . LYS A 1 5 ? -7.233 -6.953 -1.647 1.00 0.00 243 LYS A CA 4
ATOM 3809 C C . LYS A 1 5 ? -6.681 -5.859 -2.550 1.00 0.00 243 LYS A C 4
ATOM 3810 O O . LYS A 1 5 ? -6.920 -5.857 -3.760 1.00 0.00 243 LYS A O 4
ATOM 3829 N N . ILE A 1 6 ? -5.958 -4.931 -1.961 1.00 0.00 244 ILE A N 4
ATOM 3830 C CA . ILE A 1 6 ? -5.445 -3.790 -2.686 1.00 0.00 244 ILE A CA 4
ATOM 3831 C C . ILE A 1 6 ? -3.943 -3.916 -2.904 1.00 0.00 244 ILE A C 4
ATOM 3832 O O . ILE A 1 6 ? -3.225 -4.501 -2.092 1.00 0.00 244 ILE A O 4
ATOM 3848 N N . TYR A 1 7 ? -3.491 -3.361 -4.009 1.00 0.00 245 TYR A N 4
ATOM 3849 C CA . TYR A 1 7 ? -2.093 -3.368 -4.378 1.00 0.00 245 TYR A CA 4
ATOM 3850 C C . TYR A 1 7 ? -1.570 -1.940 -4.449 1.00 0.00 245 TYR A C 4
ATOM 3851 O O . TYR A 1 7 ? -2.208 -1.070 -5.043 1.00 0.00 245 TYR A O 4
ATOM 3869 N N . VAL A 1 8 ? -0.435 -1.698 -3.815 1.00 0.00 246 VAL A N 4
ATOM 3870 C CA . VAL A 1 8 ? 0.245 -0.419 -3.936 1.00 0.00 246 VAL A CA 4
ATOM 3871 C C . VAL A 1 8 ? 1.599 -0.589 -4.586 1.00 0.00 246 VAL A C 4
ATOM 3872 O O . VAL A 1 8 ? 2.487 -1.242 -4.042 1.00 0.00 246 VAL A O 4
ATOM 3885 N N . GLY A 1 9 ? 1.753 -0.004 -5.753 1.00 0.00 247 GLY A N 4
ATOM 3886 C CA . GLY A 1 9 ? 3.032 -0.013 -6.399 1.00 0.00 247 GLY A CA 4
ATOM 3887 C C . GLY A 1 9 ? 3.743 1.309 -6.242 1.00 0.00 247 GLY A C 4
ATOM 3888 O O . GLY A 1 9 ? 3.948 2.036 -7.212 1.00 0.00 247 GLY A O 4
ATOM 3892 N N . GLY A 1 10 ? 4.090 1.636 -5.010 1.00 0.00 248 GLY A N 4
ATOM 3893 C CA . GLY A 1 10 ? 4.798 2.875 -4.748 1.00 0.00 248 GLY A CA 4
ATOM 3894 C C . GLY A 1 10 ? 5.548 2.845 -3.435 1.00 0.00 248 GLY A C 4
ATOM 3895 O O . GLY A 1 10 ? 5.499 3.800 -2.664 1.00 0.00 248 GLY A O 4
ATOM 3899 N N . LEU A 1 11 ? 6.248 1.751 -3.185 1.00 0.00 249 LEU A N 4
ATOM 3900 C CA . LEU A 1 11 ? 6.973 1.572 -1.934 1.00 0.00 249 LEU A CA 4
ATOM 3901 C C . LEU A 1 11 ? 8.441 1.948 -2.080 1.00 0.00 249 LEU A C 4
ATOM 3902 O O . LEU A 1 11 ? 9.201 1.259 -2.760 1.00 0.00 249 LEU A O 4
ATOM 3918 N N . PRO A 1 12 ? 8.858 3.052 -1.447 1.00 0.00 250 PRO A N 4
ATOM 3919 C CA . PRO A 1 12 ? 10.263 3.452 -1.406 1.00 0.00 250 PRO A CA 4
ATOM 3920 C C . PRO A 1 12 ? 11.080 2.490 -0.553 1.00 0.00 250 PRO A C 4
ATOM 3921 O O . PRO A 1 12 ? 10.625 2.045 0.500 1.00 0.00 250 PRO A O 4
ATOM 3932 N N . THR A 1 13 ? 12.283 2.173 -1.006 1.00 0.00 251 THR A N 4
ATOM 3933 C CA . THR A 1 13 ? 13.148 1.239 -0.299 1.00 0.00 251 THR A CA 4
ATOM 3934 C C . THR A 1 13 ? 13.776 1.888 0.930 1.00 0.00 251 THR A C 4
ATOM 3935 O O . THR A 1 13 ? 14.388 1.218 1.761 1.00 0.00 251 THR A O 4
ATOM 3946 N N . CYS A 1 14 ? 13.610 3.196 1.037 1.00 0.00 252 CYS A N 4
ATOM 3947 C CA . CYS A 1 14 ? 14.177 3.961 2.131 1.00 0.00 252 CYS A CA 4
ATOM 3948 C C . CYS A 1 14 ? 13.244 4.002 3.340 1.00 0.00 252 CYS A C 4
ATOM 3949 O O . CYS A 1 14 ? 13.562 4.622 4.356 1.00 0.00 252 CYS A O 4
ATOM 3957 N N . LEU A 1 15 ? 12.092 3.348 3.239 1.00 0.00 253 LEU A N 4
ATOM 3958 C CA . LEU A 1 15 ? 11.168 3.298 4.363 1.00 0.00 253 LEU A CA 4
ATOM 3959 C C . LEU A 1 15 ? 10.661 1.881 4.595 1.00 0.00 253 LEU A C 4
ATOM 3960 O O . LEU A 1 15 ? 10.922 0.969 3.807 1.00 0.00 253 LEU A O 4
ATOM 3976 N N . ASN A 1 16 ? 9.933 1.714 5.684 1.00 0.00 254 ASN A N 4
ATOM 3977 C CA . ASN A 1 16 ? 9.407 0.418 6.082 1.00 0.00 254 ASN A CA 4
ATOM 3978 C C . ASN A 1 16 ? 7.900 0.358 5.874 1.00 0.00 254 ASN A C 4
ATOM 3979 O O . ASN A 1 16 ? 7.259 1.388 5.664 1.00 0.00 254 ASN A O 4
ATOM 3990 N N . GLN A 1 17 ? 7.326 -0.837 5.966 1.00 0.00 255 GLN A N 4
ATOM 3991 C CA . GLN A 1 17 ? 5.903 -1.014 5.689 1.00 0.00 255 GLN A CA 4
ATOM 3992 C C . GLN A 1 17 ? 5.063 -0.314 6.749 1.00 0.00 255 GLN A C 4
ATOM 3993 O O . GLN A 1 17 ? 3.945 0.113 6.485 1.00 0.00 255 GLN A O 4
ATOM 4007 N N . ASP A 1 18 ? 5.618 -0.191 7.948 1.00 0.00 256 ASP A N 4
ATOM 4008 C CA . ASP A 1 18 ? 4.936 0.483 9.048 1.00 0.00 256 ASP A CA 4
ATOM 4009 C C . ASP A 1 18 ? 4.656 1.935 8.677 1.00 0.00 256 ASP A C 4
ATOM 4010 O O . ASP A 1 18 ? 3.693 2.539 9.147 1.00 0.00 256 ASP A O 4
ATOM 4019 N N . GLN A 1 19 ? 5.508 2.480 7.815 1.00 0.00 257 GLN A N 4
ATOM 4020 C CA . GLN A 1 19 ? 5.347 3.838 7.317 1.00 0.00 257 GLN A CA 4
ATOM 4021 C C . GLN A 1 19 ? 4.199 3.913 6.319 1.00 0.00 257 GLN A C 4
ATOM 4022 O O . GLN A 1 19 ? 3.355 4.808 6.392 1.00 0.00 257 GLN A O 4
ATOM 4036 N N . VAL A 1 20 ? 4.165 2.964 5.389 1.00 0.00 258 VAL A N 4
ATOM 4037 C CA . VAL A 1 20 ? 3.140 2.966 4.357 1.00 0.00 258 VAL A CA 4
ATOM 4038 C C . VAL A 1 20 ? 1.789 2.556 4.939 1.00 0.00 258 VAL A C 4
ATOM 4039 O O . VAL A 1 20 ? 0.761 3.099 4.549 1.00 0.00 258 VAL A O 4
ATOM 4052 N N . LYS A 1 21 ? 1.795 1.615 5.889 1.00 0.00 259 LYS A N 4
ATOM 4053 C CA . LYS A 1 21 ? 0.570 1.161 6.523 1.00 0.00 259 LYS A CA 4
ATOM 4054 C C . LYS A 1 21 ? -0.196 2.324 7.138 1.00 0.00 259 LYS A C 4
ATOM 4055 O O . LYS A 1 21 ? -1.421 2.377 7.068 1.00 0.00 259 LYS A O 4
ATOM 4074 N N . GLU A 1 22 ? 0.533 3.251 7.741 1.00 0.00 260 GLU A N 4
ATOM 4075 C CA . GLU A 1 22 ? -0.066 4.438 8.338 1.00 0.00 260 GLU A CA 4
ATOM 4076 C C . GLU A 1 22 ? -0.701 5.323 7.265 1.00 0.00 260 GLU A C 4
ATOM 4077 O O . GLU A 1 22 ? -1.740 5.945 7.491 1.00 0.00 260 GLU A O 4
ATOM 4089 N N . LEU A 1 23 ? -0.081 5.362 6.094 1.00 0.00 261 LEU A N 4
ATOM 4090 C CA . LEU A 1 23 ? -0.616 6.128 4.976 1.00 0.00 261 LEU A CA 4
ATOM 4091 C C . LEU A 1 23 ? -1.892 5.454 4.468 1.00 0.00 261 LEU A C 4
ATOM 4092 O O . LEU A 1 23 ? -2.851 6.117 4.091 1.00 0.00 261 LEU A O 4
ATOM 4108 N N . LEU A 1 24 ? -1.906 4.127 4.498 1.00 0.00 262 LEU A N 4
ATOM 4109 C CA . LEU A 1 24 ? -3.053 3.358 4.027 1.00 0.00 262 LEU A CA 4
ATOM 4110 C C . LEU A 1 24 ? -4.212 3.457 5.020 1.00 0.00 262 LEU A C 4
ATOM 4111 O O . LEU A 1 24 ? -5.371 3.581 4.628 1.00 0.00 262 LEU A O 4
ATOM 4127 N N . GLN A 1 25 ? -3.884 3.422 6.311 1.00 0.00 263 GLN A N 4
ATOM 4128 C CA . GLN A 1 25 ? -4.892 3.468 7.371 1.00 0.00 263 GLN A CA 4
ATOM 4129 C C . GLN A 1 25 ? -5.546 4.840 7.479 1.00 0.00 263 GLN A C 4
ATOM 4130 O O . GLN A 1 25 ? -6.480 5.025 8.260 1.00 0.00 263 GLN A O 4
ATOM 4144 N N . SER A 1 26 ? -5.056 5.800 6.707 1.00 0.00 264 SER A N 4
ATOM 4145 C CA . SER A 1 26 ? -5.636 7.140 6.718 1.00 0.00 264 SER A CA 4
ATOM 4146 C C . SER A 1 26 ? -7.066 7.121 6.171 1.00 0.00 264 SER A C 4
ATOM 4147 O O . SER A 1 26 ? -7.886 7.974 6.512 1.00 0.00 264 SER A O 4
ATOM 4155 N N . PHE A 1 27 ? -7.366 6.141 5.328 1.00 0.00 265 PHE A N 4
ATOM 4156 C CA . PHE A 1 27 ? -8.693 6.029 4.732 1.00 0.00 265 PHE A CA 4
ATOM 4157 C C . PHE A 1 27 ? -9.603 5.120 5.550 1.00 0.00 265 PHE A C 4
ATOM 4158 O O . PHE A 1 27 ? -10.820 5.311 5.583 1.00 0.00 265 PHE A O 4
ATOM 4175 N N . GLY A 1 28 ? -9.017 4.136 6.211 1.00 0.00 266 GLY A N 4
ATOM 4176 C CA . GLY A 1 28 ? -9.809 3.218 7.002 1.00 0.00 266 GLY A CA 4
ATOM 4177 C C . GLY A 1 28 ? -8.965 2.248 7.793 1.00 0.00 266 GLY A C 4
ATOM 4178 O O . GLY A 1 28 ? -7.738 2.267 7.706 1.00 0.00 266 GLY A O 4
ATOM 4182 N N . GLU A 1 29 ? -9.630 1.396 8.559 1.00 0.00 267 GLU A N 4
ATOM 4183 C CA . GLU A 1 29 ? -8.955 0.419 9.398 1.00 0.00 267 GLU A CA 4
ATOM 4184 C C . GLU A 1 29 ? -8.336 -0.683 8.543 1.00 0.00 267 GLU A C 4
ATOM 4185 O O . GLU A 1 29 ? -8.978 -1.219 7.635 1.00 0.00 267 GLU A O 4
ATOM 4197 N N . LEU A 1 30 ? -7.093 -1.023 8.846 1.00 0.00 268 LEU A N 4
ATOM 4198 C CA . LEU A 1 30 ? -6.346 -1.983 8.051 1.00 0.00 268 LEU A CA 4
ATOM 4199 C C . LEU A 1 30 ? -6.505 -3.394 8.610 1.00 0.00 268 LEU A C 4
ATOM 4200 O O . LEU A 1 30 ? -6.359 -3.618 9.811 1.00 0.00 268 LEU A O 4
ATOM 4216 N N . LYS A 1 31 ? -6.812 -4.338 7.731 1.00 0.00 269 LYS A N 4
ATOM 4217 C CA . LYS A 1 31 ? -7.000 -5.730 8.122 1.00 0.00 269 LYS A CA 4
ATOM 4218 C C . LYS A 1 31 ? -5.667 -6.473 8.080 1.00 0.00 269 LYS A C 4
ATOM 4219 O O . LYS A 1 31 ? -5.455 -7.442 8.810 1.00 0.00 269 LYS A O 4
ATOM 4238 N N . GLY A 1 32 ? -4.777 -6.011 7.213 1.00 0.00 270 GLY A N 4
ATOM 4239 C CA . GLY A 1 32 ? -3.478 -6.633 7.080 1.00 0.00 270 GLY A CA 4
ATOM 4240 C C . GLY A 1 32 ? -2.651 -5.995 5.985 1.00 0.00 270 GLY A C 4
ATOM 4241 O O . GLY A 1 32 ? -3.200 -5.483 5.008 1.00 0.00 270 GLY A O 4
ATOM 4245 N N . LEU A 1 33 ? -1.335 -6.007 6.153 1.00 0.00 271 LEU A N 4
ATOM 4246 C CA . LEU A 1 33 ? -0.431 -5.455 5.156 1.00 0.00 271 LEU A CA 4
ATOM 4247 C C . LEU A 1 33 ? 0.707 -6.424 4.865 1.00 0.00 271 LEU A C 4
ATOM 4248 O O . LEU A 1 33 ? 1.387 -6.894 5.778 1.00 0.00 271 LEU A O 4
ATOM 4264 N N . ASN A 1 34 ? 0.911 -6.713 3.592 1.00 0.00 272 ASN A N 4
ATOM 4265 C CA . ASN A 1 34 ? 1.991 -7.582 3.163 1.00 0.00 272 ASN A CA 4
ATOM 4266 C C . ASN A 1 34 ? 2.975 -6.802 2.299 1.00 0.00 272 ASN A C 4
ATOM 4267 O O . ASN A 1 34 ? 2.712 -6.536 1.123 1.00 0.00 272 ASN A O 4
ATOM 4278 N N . LEU A 1 35 ? 4.093 -6.414 2.892 1.00 0.00 273 LEU A N 4
ATOM 4279 C CA . LEU A 1 35 ? 5.134 -5.707 2.168 1.00 0.00 273 LEU A CA 4
ATOM 4280 C C . LEU A 1 35 ? 6.050 -6.713 1.490 1.00 0.00 273 LEU A C 4
ATOM 4281 O O . LEU A 1 35 ? 6.744 -7.483 2.155 1.00 0.00 273 LEU A O 4
ATOM 4297 N N . VAL A 1 36 ? 6.032 -6.719 0.166 1.00 0.00 274 VAL A N 4
ATOM 4298 C CA . VAL A 1 36 ? 6.889 -7.609 -0.592 1.00 0.00 274 VAL A CA 4
ATOM 4299 C C . VAL A 1 36 ? 8.307 -7.062 -0.597 1.00 0.00 274 VAL A C 4
ATOM 4300 O O . VAL A 1 36 ? 8.584 -6.020 -1.200 1.00 0.00 274 VAL A O 4
ATOM 4313 N N . MET A 1 37 ? 9.192 -7.744 0.100 1.00 0.00 275 MET A N 4
ATOM 4314 C CA . MET A 1 37 ? 10.571 -7.310 0.202 1.00 0.00 275 MET A CA 4
ATOM 4315 C C . MET A 1 37 ? 11.512 -8.361 -0.366 1.00 0.00 275 MET A C 4
ATOM 4316 O O . MET A 1 37 ? 11.157 -9.535 -0.486 1.00 0.00 275 MET A O 4
ATOM 4330 N N . ASP A 1 38 ? 12.696 -7.916 -0.740 1.00 0.00 276 ASP A N 4
ATOM 4331 C CA . ASP A 1 38 ? 13.721 -8.786 -1.289 1.00 0.00 276 ASP A CA 4
ATOM 4332 C C . ASP A 1 38 ? 14.638 -9.259 -0.173 1.00 0.00 276 ASP A C 4
ATOM 4333 O O . ASP A 1 38 ? 15.352 -8.460 0.425 1.00 0.00 276 ASP A O 4
ATOM 4342 N N . THR A 1 39 ? 14.608 -10.553 0.107 1.00 0.00 277 THR A N 4
ATOM 4343 C CA . THR A 1 39 ? 15.335 -11.118 1.238 1.00 0.00 277 THR A CA 4
ATOM 4344 C C . THR A 1 39 ? 16.849 -10.946 1.091 1.00 0.00 277 THR A C 4
ATOM 4345 O O . THR A 1 39 ? 17.573 -10.872 2.085 1.00 0.00 277 THR A O 4
ATOM 4356 N N . ASN A 1 40 ? 17.319 -10.865 -0.147 1.00 0.00 278 ASN A N 4
ATOM 4357 C CA . ASN A 1 40 ? 18.746 -10.750 -0.415 1.00 0.00 278 ASN A CA 4
ATOM 4358 C C . ASN A 1 40 ? 19.281 -9.378 -0.009 1.00 0.00 278 ASN A C 4
ATOM 4359 O O . ASN A 1 40 ? 20.345 -9.276 0.608 1.00 0.00 278 ASN A O 4
ATOM 4370 N N . THR A 1 41 ? 18.541 -8.330 -0.336 1.00 0.00 279 THR A N 4
ATOM 4371 C CA . THR A 1 41 ? 18.990 -6.970 -0.066 1.00 0.00 279 THR A CA 4
ATOM 4372 C C . THR A 1 41 ? 18.320 -6.371 1.168 1.00 0.00 279 THR A C 4
ATOM 4373 O O . THR A 1 41 ? 18.779 -5.359 1.704 1.00 0.00 279 THR A O 4
ATOM 4384 N N . ASN A 1 42 ? 17.240 -7.014 1.611 1.00 0.00 280 ASN A N 4
ATOM 4385 C CA . ASN A 1 42 ? 16.394 -6.505 2.693 1.00 0.00 280 ASN A CA 4
ATOM 4386 C C . ASN A 1 42 ? 15.727 -5.202 2.273 1.00 0.00 280 ASN A C 4
ATOM 4387 O O . ASN A 1 42 ? 15.394 -4.359 3.102 1.00 0.00 280 ASN A O 4
ATOM 4398 N N . LEU A 1 43 ? 15.530 -5.055 0.971 1.00 0.00 281 LEU A N 4
ATOM 4399 C CA . LEU A 1 43 ? 14.909 -3.866 0.410 1.00 0.00 281 LEU A CA 4
ATOM 4400 C C . LEU A 1 43 ? 13.520 -4.202 -0.114 1.00 0.00 281 LEU A C 4
ATOM 4401 O O . LEU A 1 43 ? 13.273 -5.324 -0.552 1.00 0.00 281 LEU A O 4
ATOM 4417 N N . ASN A 1 44 ? 12.617 -3.234 -0.056 1.00 0.00 282 ASN A N 4
ATOM 4418 C CA . ASN A 1 44 ? 11.261 -3.419 -0.567 1.00 0.00 282 ASN A CA 4
ATOM 4419 C C . ASN A 1 44 ? 11.304 -3.580 -2.081 1.00 0.00 282 ASN A C 4
ATOM 4420 O O . ASN A 1 44 ? 12.167 -3.013 -2.747 1.00 0.00 282 ASN A O 4
ATOM 4431 N N . LYS A 1 45 ? 10.366 -4.345 -2.623 1.00 0.00 283 LYS A N 4
ATOM 4432 C CA . LYS A 1 45 ? 10.312 -4.586 -4.064 1.00 0.00 283 LYS A CA 4
ATOM 4433 C C . LYS A 1 45 ? 9.747 -3.370 -4.789 1.00 0.00 283 LYS A C 4
ATOM 4434 O O . LYS A 1 45 ? 9.785 -3.290 -6.018 1.00 0.00 283 LYS A O 4
ATOM 4453 N N . GLY A 1 46 ? 9.216 -2.430 -4.020 1.00 0.00 284 GLY A N 4
ATOM 4454 C CA . GLY A 1 46 ? 8.628 -1.241 -4.598 1.00 0.00 284 GLY A CA 4
ATOM 4455 C C . GLY A 1 46 ? 7.118 -1.290 -4.581 1.00 0.00 284 GLY A C 4
ATOM 4456 O O . GLY A 1 46 ? 6.453 -0.348 -5.004 1.00 0.00 284 GLY A O 4
ATOM 4460 N N . PHE A 1 47 ? 6.574 -2.383 -4.069 1.00 0.00 285 PHE A N 4
ATOM 4461 C CA . PHE A 1 47 ? 5.134 -2.558 -4.014 1.00 0.00 285 PHE A CA 4
ATOM 4462 C C . PHE A 1 47 ? 4.732 -3.405 -2.815 1.00 0.00 285 PHE A C 4
ATOM 4463 O O . PHE A 1 47 ? 5.551 -4.137 -2.254 1.00 0.00 285 PHE A O 4
ATOM 4480 N N . ALA A 1 48 ? 3.472 -3.288 -2.427 1.00 0.00 286 ALA A N 4
ATOM 4481 C CA . ALA A 1 48 ? 2.929 -4.035 -1.305 1.00 0.00 286 ALA A CA 4
ATOM 4482 C C . ALA A 1 48 ? 1.458 -4.349 -1.540 1.00 0.00 286 ALA A C 4
ATOM 4483 O O . ALA A 1 48 ? 0.843 -3.822 -2.470 1.00 0.00 286 ALA A O 4
ATOM 4490 N N . PHE A 1 49 ? 0.903 -5.203 -0.698 1.00 0.00 287 PHE A N 4
ATOM 4491 C CA . PHE A 1 49 ? -0.496 -5.593 -0.804 1.00 0.00 287 PHE A CA 4
ATOM 4492 C C . PHE A 1 49 ? -1.173 -5.436 0.548 1.00 0.00 287 PHE A C 4
ATOM 4493 O O . PHE A 1 49 ? -0.620 -5.833 1.570 1.00 0.00 287 PHE A O 4
ATOM 4510 N N . PHE A 1 50 ? -2.360 -4.851 0.557 1.00 0.00 288 PHE A N 4
ATOM 4511 C CA . PHE A 1 50 ? -3.070 -4.598 1.802 1.00 0.00 288 PHE A CA 4
ATOM 4512 C C . PHE A 1 50 ? -4.571 -4.721 1.611 1.00 0.00 288 PHE A C 4
ATOM 4513 O O . PHE A 1 50 ? -5.059 -4.751 0.488 1.00 0.00 288 PHE A O 4
ATOM 4530 N N . GLU A 1 51 ? -5.295 -4.790 2.713 1.00 0.00 289 GLU A N 4
ATOM 4531 C CA . GLU A 1 51 ? -6.743 -4.917 2.670 1.00 0.00 289 GLU A CA 4
ATOM 4532 C C . GLU A 1 51 ? -7.348 -4.274 3.910 1.00 0.00 289 GLU A C 4
ATOM 4533 O O . GLU A 1 51 ? -6.814 -4.417 5.010 1.00 0.00 289 GLU A O 4
ATOM 4545 N N . TYR A 1 52 ? -8.445 -3.550 3.731 1.00 0.00 290 TYR A N 4
ATOM 4546 C CA . TYR A 1 52 ? -9.114 -2.897 4.851 1.00 0.00 290 TYR A CA 4
ATOM 4547 C C . TYR A 1 52 ? -10.042 -3.866 5.565 1.00 0.00 290 TYR A C 4
ATOM 4548 O O . TYR A 1 52 ? -10.324 -4.947 5.051 1.00 0.00 290 TYR A O 4
ATOM 4566 N N . CYS A 1 53 ? -10.514 -3.488 6.740 1.00 0.00 291 CYS A N 4
ATOM 4567 C CA . CYS A 1 53 ? -11.433 -4.329 7.488 1.00 0.00 291 CYS A CA 4
ATOM 4568 C C . CYS A 1 53 ? -12.757 -4.457 6.738 1.00 0.00 291 CYS A C 4
ATOM 4569 O O . CYS A 1 53 ? -13.287 -5.561 6.577 1.00 0.00 291 CYS A O 4
ATOM 4577 N N . ASP A 1 54 ? -13.266 -3.330 6.255 1.00 0.00 292 ASP A N 4
ATOM 4578 C CA . ASP A 1 54 ? -14.526 -3.303 5.522 1.00 0.00 292 ASP A CA 4
ATOM 4579 C C . ASP A 1 54 ? -14.270 -3.274 4.016 1.00 0.00 292 ASP A C 4
ATOM 4580 O O . ASP A 1 54 ? -13.404 -2.537 3.538 1.00 0.00 292 ASP A O 4
ATOM 4589 N N . PRO A 1 55 ? -15.018 -4.089 3.249 1.00 0.00 293 PRO A N 4
ATOM 4590 C CA . PRO A 1 55 ? -14.838 -4.218 1.794 1.00 0.00 293 PRO A CA 4
ATOM 4591 C C . PRO A 1 55 ? -15.247 -2.972 1.003 1.00 0.00 293 PRO A C 4
ATOM 4592 O O . PRO A 1 55 ? -14.860 -2.817 -0.157 1.00 0.00 293 PRO A O 4
ATOM 4603 N N . SER A 1 56 ? -16.024 -2.087 1.617 1.00 0.00 294 SER A N 4
ATOM 4604 C CA . SER A 1 56 ? -16.500 -0.898 0.923 1.00 0.00 294 SER A CA 4
ATOM 4605 C C . SER A 1 56 ? -15.440 0.194 0.948 1.00 0.00 294 SER A C 4
ATOM 4606 O O . SER A 1 56 ? -15.324 0.984 0.008 1.00 0.00 294 SER A O 4
ATOM 4614 N N . VAL A 1 57 ? -14.650 0.221 2.020 1.00 0.00 295 VAL A N 4
ATOM 4615 C CA . VAL A 1 57 ? -13.569 1.190 2.145 1.00 0.00 295 VAL A CA 4
ATOM 4616 C C . VAL A 1 57 ? -12.575 1.007 1.015 1.00 0.00 295 VAL A C 4
ATOM 4617 O O . VAL A 1 57 ? -12.033 1.974 0.503 1.00 0.00 295 VAL A O 4
ATOM 4630 N N . THR A 1 58 ? -12.371 -0.242 0.619 1.00 0.00 296 THR A N 4
ATOM 4631 C CA . THR A 1 58 ? -11.454 -0.583 -0.457 1.00 0.00 296 THR A CA 4
ATOM 4632 C C . THR A 1 58 ? -11.680 0.293 -1.690 1.00 0.00 296 THR A C 4
ATOM 4633 O O . THR A 1 58 ? -10.749 0.926 -2.192 1.00 0.00 296 THR A O 4
ATOM 4644 N N . ASP A 1 59 ? -12.924 0.362 -2.145 1.00 0.00 297 ASP A N 4
ATOM 4645 C CA . ASP A 1 59 ? -13.253 1.101 -3.357 1.00 0.00 297 ASP A CA 4
ATOM 4646 C C . ASP A 1 59 ? -13.054 2.599 -3.162 1.00 0.00 297 ASP A C 4
ATOM 4647 O O . ASP A 1 59 ? -12.601 3.302 -4.069 1.00 0.00 297 ASP A O 4
ATOM 4656 N N . HIS A 1 60 ? -13.375 3.085 -1.971 1.00 0.00 298 HIS A N 4
ATOM 4657 C CA . HIS A 1 60 ? -13.240 4.505 -1.675 1.00 0.00 298 HIS A CA 4
ATOM 4658 C C . HIS A 1 60 ? -11.774 4.864 -1.450 1.00 0.00 298 HIS A C 4
ATOM 4659 O O . HIS A 1 60 ? -11.327 5.951 -1.817 1.00 0.00 298 HIS A O 4
ATOM 4674 N N . ALA A 1 61 ? -11.037 3.942 -0.850 1.00 0.00 299 ALA A N 4
ATOM 4675 C CA . ALA A 1 61 ? -9.642 4.158 -0.524 1.00 0.00 299 ALA A CA 4
ATOM 4676 C C . ALA A 1 61 ? -8.797 4.317 -1.778 1.00 0.00 299 ALA A C 4
ATOM 4677 O O . ALA A 1 61 ? -8.119 5.328 -1.937 1.00 0.00 299 ALA A O 4
ATOM 4684 N N . ILE A 1 62 ? -8.860 3.330 -2.674 1.00 0.00 300 ILE A N 4
ATOM 4685 C CA . ILE A 1 62 ? -8.121 3.373 -3.936 1.00 0.00 300 ILE A CA 4
ATOM 4686 C C . ILE A 1 62 ? -8.341 4.698 -4.662 1.00 0.00 300 ILE A C 4
ATOM 4687 O O . ILE A 1 62 ? -7.403 5.284 -5.193 1.00 0.00 300 ILE A O 4
ATOM 4703 N N . ALA A 1 63 ? -9.579 5.176 -4.635 1.00 0.00 301 ALA A N 4
ATOM 4704 C CA . ALA A 1 63 ? -9.967 6.391 -5.343 1.00 0.00 301 ALA A CA 4
ATOM 4705 C C . ALA A 1 63 ? -9.107 7.597 -4.947 1.00 0.00 301 ALA A C 4
ATOM 4706 O O . ALA A 1 63 ? -8.786 8.443 -5.785 1.00 0.00 301 ALA A O 4
ATOM 4713 N N . GLY A 1 64 ? -8.736 7.672 -3.675 1.00 0.00 302 GLY A N 4
ATOM 4714 C CA . GLY A 1 64 ? -7.941 8.791 -3.203 1.00 0.00 302 GLY A CA 4
ATOM 4715 C C . GLY A 1 64 ? -6.491 8.415 -2.962 1.00 0.00 302 GLY A C 4
ATOM 4716 O O . GLY A 1 64 ? -5.591 9.240 -3.116 1.00 0.00 302 GLY A O 4
ATOM 4720 N N . LEU A 1 65 ? -6.269 7.163 -2.596 1.00 0.00 303 LEU A N 4
ATOM 4721 C CA . LEU A 1 65 ? -4.940 6.675 -2.252 1.00 0.00 303 LEU A CA 4
ATOM 4722 C C . LEU A 1 65 ? -4.093 6.481 -3.508 1.00 0.00 303 LEU A C 4
ATOM 4723 O O . LEU A 1 65 ? -2.865 6.583 -3.467 1.00 0.00 303 LEU A O 4
ATOM 4739 N N . HIS A 1 66 ? -4.764 6.200 -4.624 1.00 0.00 304 HIS A N 4
ATOM 4740 C CA . HIS A 1 66 ? -4.095 6.026 -5.913 1.00 0.00 304 HIS A CA 4
ATOM 4741 C C . HIS A 1 66 ? -3.411 7.319 -6.343 1.00 0.00 304 HIS A C 4
ATOM 4742 O O . HIS A 1 66 ? -4.049 8.220 -6.886 1.00 0.00 304 HIS A O 4
ATOM 4757 N N . GLY A 1 67 ? -2.121 7.411 -6.073 1.00 0.00 305 GLY A N 4
ATOM 4758 C CA . GLY A 1 67 ? -1.348 8.543 -6.524 1.00 0.00 305 GLY A CA 4
ATOM 4759 C C . GLY A 1 67 ? -1.058 9.505 -5.400 1.00 0.00 305 GLY A C 4
ATOM 4760 O O . GLY A 1 67 ? -0.745 10.670 -5.634 1.00 0.00 305 GLY A O 4
ATOM 4764 N N . MET A 1 68 ? -1.158 9.012 -4.178 1.00 0.00 306 MET A N 4
ATOM 4765 C CA . MET A 1 68 ? -0.957 9.846 -3.008 1.00 0.00 306 MET A CA 4
ATOM 4766 C C . MET A 1 68 ? 0.314 9.458 -2.273 1.00 0.00 306 MET A C 4
ATOM 4767 O O . MET A 1 68 ? 0.478 8.309 -1.873 1.00 0.00 306 MET A O 4
ATOM 4781 N N . LEU A 1 69 ? 1.204 10.432 -2.125 1.00 0.00 307 LEU A N 4
ATOM 4782 C CA . LEU A 1 69 ? 2.471 10.266 -1.418 1.00 0.00 307 LEU A CA 4
ATOM 4783 C C . LEU A 1 69 ? 3.302 11.530 -1.627 1.00 0.00 307 LEU A C 4
ATOM 4784 O O . LEU A 1 69 ? 3.171 12.201 -2.652 1.00 0.00 307 LEU A O 4
ATOM 4800 N N . LEU A 1 70 ? 4.133 11.863 -0.653 1.00 0.00 308 LEU A N 4
ATOM 4801 C CA . LEU A 1 70 ? 4.923 13.087 -0.693 1.00 0.00 308 LEU A CA 4
ATOM 4802 C C . LEU A 1 70 ? 6.120 12.949 -1.637 1.00 0.00 308 LEU A C 4
ATOM 4803 O O . LEU A 1 70 ? 6.735 11.885 -1.728 1.00 0.00 308 LEU A O 4
ATOM 4819 N N . GLY A 1 71 ? 6.452 14.047 -2.312 1.00 0.00 309 GLY A N 4
ATOM 4820 C CA . GLY A 1 71 ? 7.550 14.060 -3.265 1.00 0.00 309 GLY A CA 4
ATOM 4821 C C . GLY A 1 71 ? 7.085 13.832 -4.690 1.00 0.00 309 GLY A C 4
ATOM 4822 O O . GLY A 1 71 ? 6.010 14.293 -5.080 1.00 0.00 309 GLY A O 4
ATOM 4826 N N . ASP A 1 72 ? 7.891 13.127 -5.467 1.00 0.00 310 ASP A N 4
ATOM 4827 C CA . ASP A 1 72 ? 7.541 12.791 -6.843 1.00 0.00 310 ASP A CA 4
ATOM 4828 C C . ASP A 1 72 ? 7.006 11.374 -6.895 1.00 0.00 310 ASP A C 4
ATOM 4829 O O . ASP A 1 72 ? 6.316 10.980 -7.836 1.00 0.00 310 ASP A O 4
ATOM 4838 N N . ARG A 1 73 ? 7.341 10.615 -5.866 1.00 0.00 311 ARG A N 4
ATOM 4839 C CA . ARG A 1 73 ? 6.889 9.244 -5.738 1.00 0.00 311 ARG A CA 4
ATOM 4840 C C . ARG A 1 73 ? 5.459 9.216 -5.232 1.00 0.00 311 ARG A C 4
ATOM 4841 O O . ARG A 1 73 ? 5.064 10.049 -4.416 1.00 0.00 311 ARG A O 4
ATOM 4862 N N . ARG A 1 74 ? 4.676 8.283 -5.739 1.00 0.00 312 ARG A N 4
ATOM 4863 C CA . ARG A 1 74 ? 3.284 8.174 -5.351 1.00 0.00 312 ARG A CA 4
ATOM 4864 C C . ARG A 1 74 ? 2.829 6.725 -5.384 1.00 0.00 312 ARG A C 4
ATOM 4865 O O . ARG A 1 74 ? 3.386 5.902 -6.110 1.00 0.00 312 ARG A O 4
ATOM 4886 N N . LEU A 1 75 ? 1.819 6.425 -4.589 1.00 0.00 313 LEU A N 4
ATOM 4887 C CA . LEU A 1 75 ? 1.346 5.068 -4.430 1.00 0.00 313 LEU A CA 4
ATOM 4888 C C . LEU A 1 75 ? 0.425 4.674 -5.562 1.00 0.00 313 LEU A C 4
ATOM 4889 O O . LEU A 1 75 ? -0.652 5.245 -5.716 1.00 0.00 313 LEU A O 4
ATOM 4905 N N . VAL A 1 76 ? 0.827 3.693 -6.338 1.00 0.00 314 VAL A N 4
ATOM 4906 C CA . VAL A 1 76 ? -0.055 3.157 -7.353 1.00 0.00 314 VAL A CA 4
ATOM 4907 C C . VAL A 1 76 ? -0.993 2.156 -6.706 1.00 0.00 314 VAL A C 4
ATOM 4908 O O . VAL A 1 76 ? -0.644 0.997 -6.509 1.00 0.00 314 VAL A O 4
ATOM 4921 N N . VAL A 1 77 ? -2.179 2.621 -6.375 1.00 0.00 315 VAL A N 4
ATOM 4922 C CA . VAL A 1 77 ? -3.130 1.827 -5.621 1.00 0.00 315 VAL A CA 4
ATOM 4923 C C . VAL A 1 77 ? -4.234 1.303 -6.529 1.00 0.00 315 VAL A C 4
ATOM 4924 O O . VAL A 1 77 ? -4.833 2.063 -7.287 1.00 0.00 315 VAL A O 4
ATOM 4937 N N . GLN A 1 78 ? -4.478 0.003 -6.462 1.00 0.00 316 GLN A N 4
ATOM 4938 C CA . GLN A 1 78 ? -5.465 -0.643 -7.316 1.00 0.00 316 GLN A CA 4
ATOM 4939 C C . GLN A 1 78 ? -5.830 -1.999 -6.728 1.00 0.00 316 GLN A C 4
ATOM 4940 O O . GLN A 1 78 ? -5.264 -2.401 -5.719 1.00 0.00 316 GLN A O 4
ATOM 4954 N N . ARG A 1 79 ? -6.778 -2.694 -7.340 1.00 0.00 317 ARG A N 4
ATOM 4955 C CA . ARG A 1 79 ? -7.083 -4.060 -6.952 1.00 0.00 317 ARG A CA 4
ATOM 4956 C C . ARG A 1 79 ? -5.862 -4.945 -7.169 1.00 0.00 317 ARG A C 4
ATOM 4957 O O . ARG A 1 79 ? -5.212 -4.874 -8.215 1.00 0.00 317 ARG A O 4
ATOM 4978 N N . SER A 1 80 ? -5.558 -5.747 -6.158 1.00 0.00 318 SER A N 4
ATOM 4979 C CA . SER A 1 80 ? -4.407 -6.639 -6.175 1.00 0.00 318 SER A CA 4
ATOM 4980 C C . SER A 1 80 ? -4.369 -7.489 -7.437 1.00 0.00 318 SER A C 4
ATOM 4981 O O . SER A 1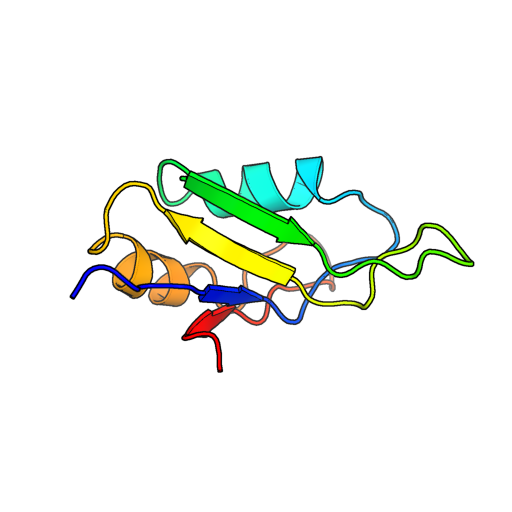 80 ? -5.368 -8.093 -7.835 1.00 0.00 318 SER A O 4
ATOM 4989 N N . ILE A 1 81 ? -3.205 -7.516 -8.057 1.00 0.00 319 ILE A N 4
ATOM 4990 C CA . ILE A 1 81 ? -2.996 -8.259 -9.279 1.00 0.00 319 ILE A CA 4
ATOM 4991 C C . ILE A 1 81 ? -2.516 -9.674 -8.974 1.00 0.00 319 ILE A C 4
ATOM 4992 O O . ILE A 1 81 ? -3.354 -10.601 -8.996 1.00 0.00 319 ILE A O 4
ATOM 5009 N N . ALA A 1 1 ? -6.649 -14.503 4.516 1.00 0.00 239 ALA A N 5
ATOM 5010 C CA . ALA A 1 1 ? -7.813 -13.908 3.824 1.00 0.00 239 ALA A CA 5
ATOM 5011 C C . ALA A 1 1 ? -7.358 -13.060 2.644 1.00 0.00 239 ALA A C 5
ATOM 5012 O O . ALA A 1 1 ? -6.361 -12.338 2.730 1.00 0.00 239 ALA A O 5
ATOM 5021 N N . MET A 1 2 ? -8.087 -13.154 1.543 1.00 0.00 240 MET A N 5
ATOM 5022 C CA . MET A 1 2 ? -7.771 -12.388 0.349 1.00 0.00 240 MET A CA 5
ATOM 5023 C C . MET A 1 2 ? -9.056 -11.926 -0.326 1.00 0.00 240 MET A C 5
ATOM 5024 O O . MET A 1 2 ? -9.495 -12.498 -1.325 1.00 0.00 240 MET A O 5
ATOM 5038 N N . GLY A 1 3 ? -9.660 -10.894 0.235 1.00 0.00 241 GLY A N 5
ATOM 5039 C CA . GLY A 1 3 ? -10.893 -10.366 -0.308 1.00 0.00 241 GLY A CA 5
ATOM 5040 C C . GLY A 1 3 ? -10.857 -8.860 -0.376 1.00 0.00 241 GLY A C 5
ATOM 5041 O O . GLY A 1 3 ? -10.735 -8.200 0.655 1.00 0.00 241 GLY A O 5
ATOM 5045 N N . ASN A 1 4 ? -10.969 -8.321 -1.586 1.00 0.00 242 ASN A N 5
ATOM 5046 C CA . ASN A 1 4 ? -10.804 -6.886 -1.819 1.00 0.00 242 A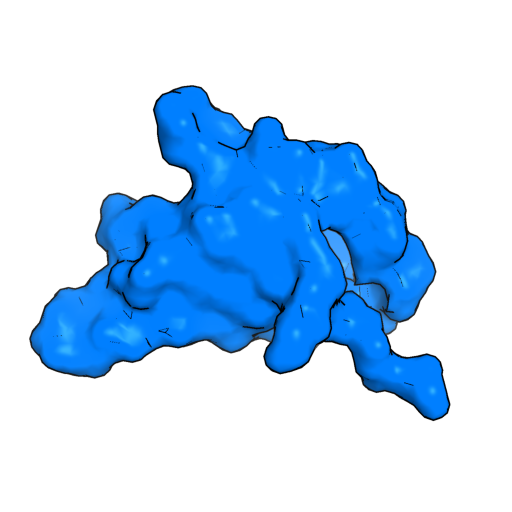SN A CA 5
ATOM 5047 C C . ASN A 1 4 ? -9.361 -6.494 -1.554 1.00 0.00 242 ASN A C 5
ATOM 5048 O O . ASN A 1 4 ? -9.079 -5.443 -0.978 1.00 0.00 242 ASN A O 5
ATOM 5059 N N . LYS A 1 5 ? -8.452 -7.366 -1.974 1.00 0.00 243 LYS A N 5
ATOM 5060 C CA . LYS A 1 5 ? -7.030 -7.149 -1.775 1.00 0.00 243 LYS A CA 5
ATOM 5061 C C . LYS A 1 5 ? -6.562 -6.000 -2.652 1.00 0.00 243 LYS A C 5
ATOM 5062 O O . LYS A 1 5 ? -6.780 -6.000 -3.865 1.00 0.00 243 LYS A O 5
ATOM 5081 N N . ILE A 1 6 ? -5.932 -5.022 -2.040 1.00 0.00 244 ILE A N 5
ATOM 5082 C CA . ILE A 1 6 ? -5.473 -3.856 -2.758 1.00 0.00 244 ILE A CA 5
ATOM 5083 C C . ILE A 1 6 ? -3.970 -3.922 -2.980 1.00 0.00 244 ILE A C 5
ATOM 5084 O O . ILE A 1 6 ? -3.219 -4.390 -2.123 1.00 0.00 244 ILE A O 5
ATOM 5100 N N . TYR A 1 7 ? -3.551 -3.446 -4.133 1.00 0.00 245 TYR A N 5
ATOM 5101 C CA . TYR A 1 7 ? -2.161 -3.464 -4.530 1.00 0.00 245 TYR A CA 5
ATOM 5102 C C . TYR A 1 7 ? -1.632 -2.044 -4.646 1.00 0.00 245 TYR A C 5
ATOM 5103 O O . TYR A 1 7 ? -2.242 -1.199 -5.301 1.00 0.00 245 TYR A O 5
ATOM 5121 N N . VAL A 1 8 ? -0.521 -1.777 -3.984 1.00 0.00 246 VAL A N 5
ATOM 5122 C CA . VAL A 1 8 ? 0.169 -0.511 -4.147 1.00 0.00 246 VAL A CA 5
ATOM 5123 C C . VAL A 1 8 ? 1.499 -0.720 -4.832 1.00 0.00 246 VAL A C 5
ATOM 5124 O O . VAL A 1 8 ? 2.399 -1.362 -4.293 1.00 0.00 246 VAL A O 5
ATOM 5137 N N . GLY A 1 9 ? 1.620 -0.184 -6.025 1.00 0.00 247 GLY A N 5
ATOM 5138 C CA . GLY A 1 9 ? 2.866 -0.279 -6.725 1.00 0.00 247 GLY A CA 5
ATOM 5139 C C . GLY A 1 9 ? 3.654 1.005 -6.653 1.00 0.00 247 GLY A C 5
ATOM 5140 O O . GLY A 1 9 ? 3.922 1.636 -7.673 1.00 0.00 247 GLY A O 5
ATOM 5144 N N . GLY A 1 10 ? 4.006 1.402 -5.440 1.00 0.00 248 GLY A N 5
ATOM 5145 C CA . GLY A 1 10 ? 4.783 2.617 -5.261 1.00 0.00 248 GLY A CA 5
ATOM 5146 C C . GLY A 1 10 ? 5.511 2.656 -3.934 1.00 0.00 248 GLY A C 5
ATOM 5147 O O . GLY A 1 10 ? 5.483 3.666 -3.237 1.00 0.00 248 GLY A O 5
ATOM 5151 N N . LEU A 1 11 ? 6.176 1.563 -3.591 1.00 0.00 249 LEU A N 5
ATOM 5152 C CA . LEU A 1 11 ? 6.876 1.458 -2.314 1.00 0.00 249 LEU A CA 5
ATOM 5153 C C . LEU A 1 11 ? 8.330 1.908 -2.433 1.00 0.00 249 LEU A C 5
ATOM 5154 O O . LEU A 1 11 ? 9.127 1.283 -3.132 1.00 0.00 249 LEU A O 5
ATOM 5170 N N . PRO A 1 12 ? 8.687 3.006 -1.756 1.00 0.00 250 PRO A N 5
ATOM 5171 C CA . PRO A 1 12 ? 10.064 3.485 -1.705 1.00 0.00 250 PRO A CA 5
ATOM 5172 C C . PRO A 1 12 ? 10.905 2.682 -0.715 1.00 0.00 250 PRO A C 5
ATOM 5173 O O . PRO A 1 12 ? 10.442 2.341 0.371 1.00 0.00 250 PRO A O 5
ATOM 5184 N N . THR A 1 13 ? 12.142 2.394 -1.094 1.00 0.00 251 THR A N 5
ATOM 5185 C CA . THR A 1 13 ? 13.033 1.562 -0.291 1.00 0.00 251 THR A CA 5
ATOM 5186 C C . THR A 1 13 ? 13.574 2.320 0.917 1.00 0.00 251 THR A C 5
ATOM 5187 O O . THR A 1 13 ? 14.171 1.731 1.816 1.00 0.00 251 THR A O 5
ATOM 5198 N N . CYS A 1 14 ? 13.357 3.626 0.933 1.00 0.00 252 CYS A N 5
ATOM 5199 C CA . CYS A 1 14 ? 13.898 4.485 1.971 1.00 0.00 252 CYS A CA 5
ATOM 5200 C C . CYS A 1 14 ? 13.099 4.393 3.271 1.00 0.00 252 CYS A C 5
ATOM 5201 O O . CYS A 1 14 ? 13.493 4.969 4.284 1.00 0.00 252 CYS A O 5
ATOM 5209 N N . LEU A 1 15 ? 11.981 3.679 3.251 1.00 0.00 253 LEU A N 5
ATOM 5210 C CA . LEU A 1 15 ? 11.160 3.538 4.446 1.00 0.00 253 LEU A CA 5
ATOM 5211 C C . LEU A 1 15 ? 10.666 2.108 4.617 1.00 0.00 253 LEU A C 5
ATOM 5212 O O . LEU A 1 15 ? 10.910 1.241 3.775 1.00 0.00 253 LEU A O 5
ATOM 5228 N N . ASN A 1 16 ? 9.966 1.883 5.715 1.00 0.00 254 ASN A N 5
ATOM 5229 C CA . ASN A 1 16 ? 9.454 0.567 6.063 1.00 0.00 254 ASN A CA 5
ATOM 5230 C C . ASN A 1 16 ? 7.940 0.520 5.920 1.00 0.00 254 ASN A C 5
ATOM 5231 O O . ASN A 1 16 ? 7.295 1.561 5.777 1.00 0.00 254 ASN A O 5
ATOM 5242 N N . GLN A 1 17 ? 7.365 -0.677 5.999 1.00 0.00 255 GLN A N 5
ATOM 5243 C CA . GLN A 1 17 ? 5.936 -0.848 5.763 1.00 0.00 255 GLN A CA 5
ATOM 5244 C C . GLN A 1 17 ? 5.123 -0.178 6.863 1.00 0.00 255 GLN A C 5
ATOM 5245 O O . GLN A 1 17 ? 3.988 0.214 6.638 1.00 0.00 255 GLN A O 5
ATOM 5259 N N . ASP A 1 18 ? 5.716 -0.047 8.047 1.00 0.00 256 ASP A N 5
ATOM 5260 C CA . ASP A 1 18 ? 5.051 0.598 9.182 1.00 0.00 256 ASP A CA 5
ATOM 5261 C C . ASP A 1 18 ? 4.632 2.019 8.825 1.00 0.00 256 ASP A C 5
ATOM 5262 O O . ASP A 1 18 ? 3.577 2.496 9.246 1.00 0.00 256 ASP A O 5
ATOM 5271 N N . GLN A 1 19 ? 5.464 2.682 8.034 1.00 0.00 257 GLN A N 5
ATOM 5272 C CA . GLN A 1 19 ? 5.181 4.033 7.576 1.00 0.00 257 GLN A CA 5
ATOM 5273 C C . GLN A 1 19 ? 4.007 4.025 6.605 1.00 0.00 257 GLN A C 5
ATOM 5274 O O . GLN A 1 19 ? 3.074 4.820 6.725 1.00 0.00 257 GLN A O 5
ATOM 5288 N N . VAL A 1 20 ? 4.057 3.103 5.656 1.00 0.00 258 VAL A N 5
ATOM 5289 C CA . VAL A 1 20 ? 3.017 2.981 4.642 1.00 0.00 258 VAL A CA 5
ATOM 5290 C C . VAL A 1 20 ? 1.708 2.492 5.257 1.00 0.00 258 VAL A C 5
ATOM 5291 O O . VAL A 1 20 ? 0.634 2.939 4.872 1.00 0.00 258 VAL A O 5
ATOM 5304 N N . LYS A 1 21 ? 1.816 1.583 6.221 1.00 0.00 259 LYS A N 5
ATOM 5305 C CA . LYS A 1 21 ? 0.663 1.075 6.963 1.00 0.00 259 LYS A CA 5
ATOM 5306 C C . LYS A 1 21 ? -0.226 2.218 7.451 1.00 0.00 259 LYS A C 5
ATOM 5307 O O . LYS A 1 21 ? -1.438 2.210 7.237 1.00 0.00 259 LYS A O 5
ATOM 5326 N N . GLU A 1 22 ? 0.384 3.203 8.088 1.00 0.00 260 GLU A N 5
ATOM 5327 C CA . GLU A 1 22 ? -0.349 4.348 8.610 1.00 0.00 260 GLU A CA 5
ATOM 5328 C C . GLU A 1 22 ? -0.865 5.236 7.478 1.00 0.00 260 GLU A C 5
ATOM 5329 O O . GLU A 1 22 ? -1.900 5.890 7.613 1.00 0.00 260 GLU A O 5
ATOM 5341 N N . LEU A 1 23 ? -0.151 5.254 6.361 1.00 0.00 261 LEU A N 5
ATOM 5342 C CA . LEU A 1 23 ? -0.575 6.036 5.208 1.00 0.00 261 LEU A CA 5
ATOM 5343 C C . LEU A 1 23 ? -1.819 5.396 4.594 1.00 0.00 261 LEU A C 5
ATOM 5344 O O . LEU A 1 23 ? -2.776 6.081 4.251 1.00 0.00 261 LEU A O 5
ATOM 5360 N N . LEU A 1 24 ? -1.808 4.075 4.488 1.00 0.00 262 LEU A N 5
ATOM 5361 C CA . LEU A 1 24 ? -2.942 3.337 3.940 1.00 0.00 262 LEU A CA 5
ATOM 5362 C C . LEU A 1 24 ? -4.134 3.427 4.882 1.00 0.00 262 LEU A C 5
ATOM 5363 O O . LEU A 1 24 ? -5.285 3.480 4.451 1.00 0.00 262 LEU A O 5
ATOM 5379 N N . GLN A 1 25 ? -3.841 3.454 6.174 1.00 0.00 263 GLN A N 5
ATOM 5380 C CA . GLN A 1 25 ? -4.872 3.524 7.200 1.00 0.00 263 GLN A CA 5
ATOM 5381 C C . GLN A 1 25 ? -5.486 4.909 7.309 1.00 0.00 263 GLN A C 5
ATOM 5382 O O . GLN A 1 25 ? -6.392 5.125 8.109 1.00 0.00 263 GLN A O 5
ATOM 5396 N N . SER A 1 26 ? -5.003 5.843 6.508 1.00 0.00 264 SER A N 5
ATOM 5397 C CA . SER A 1 26 ? -5.569 7.187 6.508 1.00 0.00 264 SER A CA 5
ATOM 5398 C C . SER A 1 26 ? -6.991 7.189 5.930 1.00 0.00 264 SER A C 5
ATOM 5399 O O . SER A 1 26 ? -7.742 8.152 6.103 1.00 0.00 264 SER A O 5
ATOM 5407 N N . PHE A 1 27 ? -7.352 6.110 5.238 1.00 0.00 265 PHE A N 5
ATOM 5408 C CA . PHE A 1 27 ? -8.685 5.980 4.656 1.00 0.00 265 PHE A CA 5
ATOM 5409 C C . PHE A 1 27 ? -9.577 5.059 5.484 1.00 0.00 265 PHE A C 5
ATOM 5410 O O . PHE A 1 27 ? -10.792 5.258 5.554 1.00 0.00 265 PHE A O 5
ATOM 5427 N N . GLY A 1 28 ? -8.980 4.052 6.101 1.00 0.00 266 GLY A N 5
ATOM 5428 C CA . GLY A 1 28 ? -9.753 3.099 6.871 1.00 0.00 266 GLY A CA 5
ATOM 5429 C C . GLY A 1 28 ? -8.873 2.187 7.691 1.00 0.00 266 GLY A C 5
ATOM 5430 O O . GLY A 1 28 ? -7.650 2.305 7.650 1.00 0.00 266 GLY A O 5
ATOM 5434 N N . GLU A 1 29 ? -9.486 1.277 8.434 1.00 0.00 267 GLU A N 5
ATOM 5435 C CA . GLU A 1 29 ? -8.738 0.375 9.290 1.00 0.00 267 GLU A CA 5
ATOM 5436 C C . GLU A 1 29 ? -8.130 -0.758 8.479 1.00 0.00 267 GLU A C 5
ATOM 5437 O O . GLU A 1 29 ? -8.821 -1.445 7.721 1.00 0.00 267 GLU A O 5
ATOM 5449 N N . LEU A 1 30 ? -6.831 -0.942 8.642 1.00 0.00 268 LEU A N 5
ATOM 5450 C CA . LEU A 1 30 ? -6.107 -1.9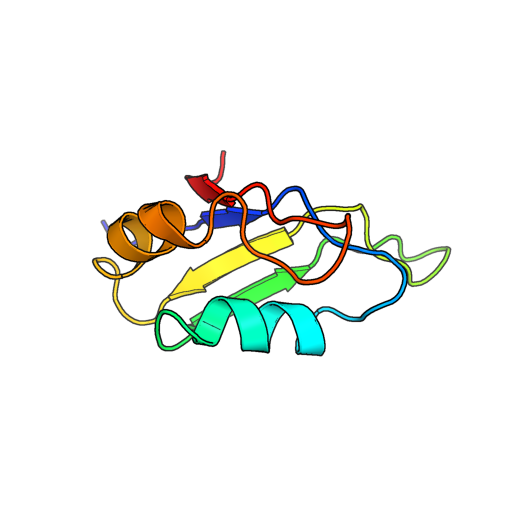82 7.939 1.00 0.00 268 LEU A CA 5
ATOM 5451 C C . LEU A 1 30 ? -6.296 -3.317 8.639 1.00 0.00 268 LEU A C 5
ATOM 5452 O O . LEU A 1 30 ? -6.203 -3.407 9.864 1.00 0.00 268 LEU A O 5
ATOM 5468 N N . LYS A 1 31 ? -6.581 -4.345 7.860 1.00 0.00 269 LYS A N 5
ATOM 5469 C CA . LYS A 1 31 ? -6.779 -5.679 8.399 1.00 0.00 269 LYS A CA 5
ATOM 5470 C C . LYS A 1 31 ? -5.494 -6.491 8.282 1.00 0.00 269 LYS A C 5
ATOM 5471 O O . LYS A 1 31 ? -5.248 -7.412 9.059 1.00 0.00 269 LYS A O 5
ATOM 5490 N N . GLY A 1 32 ? -4.672 -6.134 7.306 1.00 0.00 270 GLY A N 5
ATOM 5491 C CA . GLY A 1 32 ? -3.404 -6.808 7.122 1.00 0.00 270 GLY A CA 5
ATOM 5492 C C . GLY A 1 32 ? -2.602 -6.206 5.990 1.00 0.00 270 GLY A C 5
ATOM 5493 O O . GLY A 1 32 ? -3.145 -5.934 4.916 1.00 0.00 270 GLY A O 5
ATOM 5497 N N . LEU A 1 33 ? -1.319 -5.988 6.228 1.00 0.00 271 LEU A N 5
ATOM 5498 C CA . LEU A 1 33 ? -0.436 -5.419 5.221 1.00 0.00 271 LEU A CA 5
ATOM 5499 C C . LEU A 1 33 ? 0.718 -6.363 4.926 1.00 0.00 271 LEU A C 5
ATOM 5500 O O . LEU A 1 33 ? 1.417 -6.813 5.836 1.00 0.00 271 LEU A O 5
ATOM 5516 N N . ASN A 1 34 ? 0.915 -6.657 3.655 1.00 0.00 272 ASN A N 5
ATOM 5517 C CA . ASN A 1 34 ? 2.016 -7.496 3.230 1.00 0.00 272 ASN A CA 5
ATOM 5518 C C . ASN A 1 34 ? 2.961 -6.698 2.345 1.00 0.00 272 ASN A C 5
ATOM 5519 O O . ASN A 1 34 ? 2.674 -6.448 1.172 1.00 0.00 272 ASN A O 5
ATOM 5530 N N . LEU A 1 35 ? 4.070 -6.273 2.922 1.00 0.00 273 LEU A N 5
ATOM 5531 C CA . LEU A 1 35 ? 5.079 -5.542 2.183 1.00 0.00 273 LEU A CA 5
ATOM 5532 C C . LEU A 1 35 ? 6.001 -6.524 1.478 1.00 0.00 273 LEU A C 5
ATOM 5533 O O . LEU A 1 35 ? 6.670 -7.336 2.119 1.00 0.00 273 LEU A O 5
ATOM 5549 N N . VAL A 1 36 ? 6.019 -6.458 0.159 1.00 0.00 274 VAL A N 5
ATOM 5550 C CA . VAL A 1 36 ? 6.879 -7.317 -0.626 1.00 0.00 274 VAL A CA 5
ATOM 5551 C C . VAL A 1 36 ? 8.293 -6.758 -0.627 1.00 0.00 274 VAL A C 5
ATOM 5552 O O . VAL A 1 36 ? 8.568 -5.722 -1.241 1.00 0.00 274 VAL A O 5
ATOM 5565 N N . MET A 1 37 ? 9.178 -7.429 0.087 1.00 0.00 275 MET A N 5
ATOM 5566 C CA . MET A 1 37 ? 10.551 -6.972 0.224 1.00 0.00 275 MET A CA 5
ATOM 5567 C C . MET A 1 37 ? 11.528 -8.031 -0.255 1.00 0.00 275 MET A C 5
ATOM 5568 O O . MET A 1 37 ? 11.182 -9.207 -0.371 1.00 0.00 275 MET A O 5
ATOM 5582 N N . ASP A 1 38 ? 12.737 -7.598 -0.565 1.00 0.00 276 ASP A N 5
ATOM 5583 C CA . ASP A 1 38 ? 13.804 -8.503 -0.953 1.00 0.00 276 ASP A CA 5
ATOM 5584 C C . ASP A 1 38 ? 14.357 -9.188 0.284 1.00 0.00 276 ASP A C 5
ATOM 5585 O O . ASP A 1 38 ? 14.919 -8.534 1.162 1.00 0.00 276 ASP A O 5
ATOM 5594 N N . THR A 1 39 ? 14.205 -10.501 0.342 1.00 0.00 277 THR A N 5
ATOM 5595 C CA . THR A 1 39 ? 14.531 -11.266 1.540 1.00 0.00 277 THR A CA 5
ATOM 5596 C C . THR A 1 39 ? 16.038 -11.270 1.832 1.00 0.00 277 THR A C 5
ATOM 5597 O O . THR A 1 39 ? 16.472 -11.750 2.880 1.00 0.00 277 THR A O 5
ATOM 5608 N N . ASN A 1 40 ? 16.832 -10.727 0.917 1.00 0.00 278 ASN A N 5
ATOM 5609 C CA . ASN A 1 40 ? 18.279 -10.709 1.087 1.00 0.00 278 ASN A CA 5
ATOM 5610 C C . ASN A 1 40 ? 18.726 -9.439 1.803 1.00 0.00 278 ASN A C 5
ATOM 5611 O O . ASN A 1 40 ? 19.620 -9.476 2.647 1.00 0.00 278 ASN A O 5
ATOM 5622 N N . THR A 1 41 ? 18.100 -8.319 1.465 1.00 0.00 279 THR A N 5
ATOM 5623 C CA . THR A 1 41 ? 18.540 -7.019 1.958 1.00 0.00 279 THR A CA 5
ATOM 5624 C C . THR A 1 41 ? 17.489 -6.327 2.821 1.00 0.00 279 THR A C 5
ATOM 5625 O O . THR A 1 41 ? 17.749 -5.267 3.398 1.00 0.00 279 THR A O 5
ATOM 5636 N N . ASN A 1 42 ? 16.299 -6.920 2.879 1.00 0.00 280 ASN A N 5
ATOM 5637 C CA . ASN A 1 42 ? 15.186 -6.399 3.679 1.00 0.00 280 ASN A CA 5
ATOM 5638 C C . ASN A 1 42 ? 14.670 -5.074 3.105 1.00 0.00 280 ASN A C 5
ATOM 5639 O O . ASN A 1 42 ? 13.984 -4.311 3.785 1.00 0.00 280 ASN A O 5
ATOM 5650 N N . LEU A 1 43 ? 14.999 -4.794 1.849 1.00 0.00 281 LEU A N 5
ATOM 5651 C CA . LEU A 1 43 ? 14.497 -3.591 1.195 1.00 0.00 281 LEU A CA 5
ATOM 5652 C C . LEU A 1 43 ? 13.211 -3.892 0.436 1.00 0.00 281 LEU A C 5
ATOM 5653 O O . LEU A 1 43 ? 13.005 -5.009 -0.032 1.00 0.00 281 LEU A O 5
ATOM 5669 N N . ASN A 1 44 ? 12.341 -2.897 0.339 1.00 0.00 282 ASN A N 5
ATOM 5670 C CA . ASN A 1 44 ? 11.060 -3.055 -0.348 1.00 0.00 282 ASN A CA 5
ATOM 5671 C C . ASN A 1 44 ? 11.289 -3.231 -1.841 1.00 0.00 282 ASN A C 5
ATOM 5672 O O . ASN A 1 44 ? 12.204 -2.640 -2.409 1.00 0.00 282 ASN A O 5
ATOM 5683 N N . LYS A 1 45 ? 10.445 -4.026 -2.480 1.00 0.00 283 LYS A N 5
ATOM 5684 C CA . LYS A 1 45 ? 10.596 -4.294 -3.908 1.00 0.00 283 LYS A CA 5
ATOM 5685 C C . LYS A 1 45 ? 9.919 -3.219 -4.743 1.00 0.00 283 LYS A C 5
ATOM 5686 O O . LYS A 1 45 ? 10.048 -3.192 -5.965 1.00 0.00 283 LYS A O 5
ATOM 5705 N N . GLY A 1 46 ? 9.187 -2.343 -4.080 1.00 0.00 284 GLY A N 5
ATOM 5706 C CA . GLY A 1 46 ? 8.551 -1.244 -4.773 1.00 0.00 284 GLY A CA 5
ATOM 5707 C C . GLY A 1 46 ? 7.047 -1.392 -4.850 1.00 0.00 284 GLY A C 5
ATOM 5708 O O . GLY A 1 46 ? 6.370 -0.568 -5.466 1.00 0.00 284 GLY A O 5
ATOM 5712 N N . PHE A 1 47 ? 6.519 -2.426 -4.210 1.00 0.00 285 PHE A N 5
ATOM 5713 C CA . PHE A 1 47 ? 5.083 -2.655 -4.189 1.00 0.00 285 PHE A CA 5
ATOM 5714 C C . PHE A 1 47 ? 4.691 -3.478 -2.970 1.00 0.00 285 PHE A C 5
ATOM 5715 O O . PHE A 1 47 ? 5.534 -4.133 -2.354 1.00 0.00 285 PHE A O 5
ATOM 5732 N N . ALA A 1 48 ? 3.413 -3.420 -2.621 1.00 0.00 286 ALA A N 5
ATOM 5733 C CA . ALA A 1 48 ? 2.888 -4.140 -1.472 1.00 0.00 286 ALA A CA 5
ATOM 5734 C C . ALA A 1 48 ? 1.411 -4.450 -1.665 1.00 0.00 286 ALA A C 5
ATOM 5735 O O . ALA A 1 48 ? 0.776 -3.938 -2.591 1.00 0.00 286 ALA A O 5
ATOM 5742 N N . PHE A 1 49 ? 0.872 -5.283 -0.788 1.00 0.00 287 PHE A N 5
ATOM 5743 C CA . PHE A 1 49 ? -0.529 -5.672 -0.850 1.00 0.00 287 PHE A CA 5
ATOM 5744 C C . PHE A 1 49 ? -1.181 -5.470 0.511 1.00 0.00 287 PHE A C 5
ATOM 5745 O O . PHE A 1 49 ? -0.618 -5.856 1.536 1.00 0.00 287 PHE A O 5
ATOM 5762 N N . PHE A 1 50 ? -2.356 -4.862 0.525 1.00 0.00 288 PHE A N 5
ATOM 5763 C CA . PHE A 1 50 ? -3.052 -4.600 1.774 1.00 0.00 288 PHE A CA 5
ATOM 5764 C C . PHE A 1 50 ? -4.548 -4.814 1.630 1.00 0.00 288 PHE A C 5
ATOM 5765 O O . PHE A 1 50 ? -5.072 -4.907 0.522 1.00 0.00 288 PHE A O 5
ATOM 5782 N N . GLU A 1 51 ? -5.222 -4.896 2.763 1.00 0.00 289 GLU A N 5
ATOM 5783 C CA . GLU A 1 51 ? -6.645 -5.175 2.795 1.00 0.00 289 GLU A CA 5
ATOM 5784 C C . GLU A 1 51 ? -7.266 -4.495 4.006 1.00 0.00 289 GLU A C 5
ATOM 5785 O O . GLU A 1 51 ? -6.754 -4.620 5.121 1.00 0.00 289 GLU A O 5
ATOM 5797 N N . TYR A 1 52 ? -8.335 -3.744 3.785 1.00 0.00 290 TYR A N 5
ATOM 5798 C CA . TYR A 1 52 ? -9.027 -3.075 4.879 1.00 0.00 290 TYR A CA 5
ATOM 5799 C C . TYR A 1 52 ? -9.952 -4.038 5.605 1.00 0.00 290 TYR A C 5
ATOM 5800 O O . TYR A 1 52 ? -10.214 -5.141 5.121 1.00 0.00 290 TYR A O 5
ATOM 5818 N N . CYS A 1 53 ? -10.447 -3.624 6.761 1.00 0.00 291 CYS A N 5
ATOM 5819 C CA . CYS A 1 53 ? -11.399 -4.433 7.499 1.00 0.00 291 CYS A CA 5
ATOM 5820 C C . CYS A 1 53 ? -12.752 -4.394 6.797 1.00 0.00 291 CYS A C 5
ATOM 5821 O O . CYS A 1 53 ? -13.410 -5.423 6.626 1.00 0.00 291 CYS A O 5
ATOM 5829 N N . ASP A 1 54 ? -13.146 -3.201 6.367 1.00 0.00 292 ASP A N 5
ATOM 5830 C CA . ASP A 1 54 ? -14.400 -3.013 5.658 1.00 0.00 292 ASP A CA 5
ATOM 5831 C C . ASP A 1 54 ? -14.174 -3.015 4.153 1.00 0.00 292 ASP A C 5
ATOM 5832 O O . ASP A 1 54 ? -13.408 -2.202 3.632 1.00 0.00 292 ASP A O 5
ATOM 5841 N N . PRO A 1 55 ? -14.853 -3.924 3.432 1.00 0.00 293 PRO A N 5
ATOM 5842 C CA . PRO A 1 55 ? -14.707 -4.060 1.976 1.00 0.00 293 PRO A CA 5
ATOM 5843 C C . PRO A 1 55 ? -15.267 -2.860 1.215 1.00 0.00 293 PRO A C 5
ATOM 5844 O O . PRO A 1 55 ? -14.945 -2.646 0.046 1.00 0.00 293 PRO A O 5
ATOM 5855 N N . SER A 1 56 ? -16.109 -2.079 1.883 1.00 0.00 294 SER A N 5
ATOM 5856 C CA . SER A 1 56 ? -16.685 -0.887 1.277 1.00 0.00 294 SER A CA 5
ATOM 5857 C C . SER A 1 56 ? -15.622 0.198 1.125 1.00 0.00 294 SER A C 5
ATOM 5858 O O . SER A 1 56 ? -15.670 1.007 0.196 1.00 0.00 294 SER A O 5
ATOM 5866 N N . VAL A 1 57 ? -14.650 0.190 2.029 1.00 0.00 295 VAL A N 5
ATOM 5867 C CA . VAL A 1 57 ? -13.591 1.187 2.024 1.00 0.00 295 VAL A CA 5
ATOM 5868 C C . VAL A 1 57 ? -12.696 1.019 0.808 1.00 0.00 295 VAL A C 5
ATOM 5869 O O . VAL A 1 57 ? -12.172 1.993 0.290 1.00 0.00 295 VAL A O 5
ATOM 5882 N N . THR A 1 58 ? -12.560 -0.218 0.347 1.00 0.00 296 THR A N 5
ATOM 5883 C CA . THR A 1 58 ? -11.644 -0.560 -0.736 1.00 0.00 296 THR A CA 5
ATOM 5884 C C . THR A 1 58 ? -11.747 0.401 -1.926 1.00 0.00 296 THR A C 5
ATOM 5885 O O . THR A 1 58 ? -10.753 1.013 -2.318 1.00 0.00 296 THR A O 5
ATOM 5896 N N . ASP A 1 59 ? -12.947 0.557 -2.476 1.00 0.00 297 ASP A N 5
ATOM 5897 C CA . ASP A 1 59 ? -13.129 1.404 -3.652 1.00 0.00 297 ASP A CA 5
ATOM 5898 C C . ASP A 1 59 ? -12.905 2.875 -3.319 1.00 0.00 297 ASP A C 5
ATOM 5899 O O . ASP A 1 59 ? -12.383 3.637 -4.136 1.00 0.00 297 ASP A O 5
ATOM 5908 N N . HIS A 1 60 ? -13.281 3.269 -2.108 1.00 0.00 298 HIS A N 5
ATOM 5909 C CA . HIS A 1 60 ? -13.134 4.656 -1.689 1.00 0.00 298 HIS A CA 5
ATOM 5910 C C . HIS A 1 60 ? -11.671 4.952 -1.382 1.00 0.00 298 HIS A C 5
ATOM 5911 O O . HIS A 1 60 ? -11.193 6.068 -1.584 1.00 0.00 298 HIS A O 5
ATOM 5926 N N . ALA A 1 61 ? -10.971 3.939 -0.895 1.00 0.00 299 ALA A N 5
ATOM 5927 C CA . ALA A 1 61 ? -9.565 4.048 -0.584 1.00 0.00 299 ALA A CA 5
ATOM 5928 C C . ALA A 1 61 ? -8.750 4.254 -1.849 1.00 0.00 299 ALA A C 5
ATOM 5929 O O . ALA A 1 61 ? -8.079 5.272 -1.993 1.00 0.00 299 ALA A O 5
ATOM 5936 N N . ILE A 1 62 ? -8.838 3.298 -2.778 1.00 0.00 300 ILE A N 5
ATOM 5937 C CA . ILE A 1 62 ? -8.116 3.380 -4.047 1.00 0.00 300 ILE A CA 5
ATOM 5938 C C . ILE A 1 62 ? -8.365 4.719 -4.739 1.00 0.00 300 ILE A C 5
ATOM 5939 O O . ILE A 1 62 ? -7.450 5.304 -5.315 1.00 0.00 300 ILE A O 5
ATOM 5955 N N . ALA A 1 63 ? -9.596 5.209 -4.642 1.00 0.00 301 ALA A N 5
ATOM 5956 C CA . ALA A 1 63 ? -9.997 6.454 -5.293 1.00 0.00 301 ALA A CA 5
ATOM 5957 C C . ALA A 1 63 ? -9.064 7.613 -4.943 1.00 0.00 301 ALA A C 5
ATOM 5958 O O . ALA A 1 63 ? -8.655 8.379 -5.819 1.00 0.00 301 ALA A O 5
ATOM 5965 N N . GLY A 1 64 ? -8.718 7.735 -3.669 1.00 0.00 302 GLY A N 5
ATOM 5966 C CA . GLY A 1 64 ? -7.885 8.842 -3.237 1.00 0.00 302 GLY A CA 5
ATOM 5967 C C . GLY A 1 64 ? -6.455 8.429 -2.952 1.00 0.00 302 GLY A C 5
ATOM 5968 O O . GLY A 1 64 ? -5.533 9.237 -3.072 1.00 0.00 302 GLY A O 5
ATOM 5972 N N . LEU A 1 65 ? -6.269 7.172 -2.579 1.00 0.00 303 LEU A N 5
ATOM 5973 C CA . LEU A 1 65 ? -4.955 6.660 -2.212 1.00 0.00 303 LEU A CA 5
ATOM 5974 C C . LEU A 1 65 ? -4.090 6.480 -3.456 1.00 0.00 303 LEU A C 5
ATOM 5975 O O . LEU A 1 65 ? -2.862 6.560 -3.394 1.00 0.00 303 LEU A O 5
ATOM 5991 N N . HIS A 1 66 ? -4.745 6.234 -4.586 1.00 0.00 304 HIS A N 5
ATOM 5992 C CA . HIS A 1 66 ? -4.058 6.090 -5.867 1.00 0.00 304 HIS A CA 5
ATOM 5993 C C . HIS A 1 66 ? -3.392 7.408 -6.259 1.00 0.00 304 HIS A C 5
ATOM 5994 O O . HIS A 1 66 ? -4.035 8.306 -6.801 1.00 0.00 304 HIS A O 5
ATOM 6009 N N . GLY A 1 67 ? -2.109 7.521 -5.958 1.00 0.00 305 GLY A N 5
ATOM 6010 C CA . GLY A 1 67 ? -1.359 8.702 -6.323 1.00 0.00 305 GLY A CA 5
ATOM 6011 C C . GLY A 1 67 ? -1.088 9.579 -5.127 1.00 0.00 305 GLY A C 5
ATOM 6012 O O . GLY A 1 67 ? -0.788 10.765 -5.266 1.00 0.00 305 GLY A O 5
ATOM 6016 N N . MET A 1 68 ? -1.186 8.994 -3.945 1.00 0.00 306 MET A N 5
ATOM 6017 C CA . MET A 1 68 ? -1.020 9.743 -2.714 1.00 0.00 306 MET A CA 5
ATOM 6018 C C . MET A 1 68 ? 0.244 9.331 -1.982 1.00 0.00 306 MET A C 5
ATOM 6019 O O . MET A 1 68 ? 0.434 8.158 -1.671 1.00 0.00 306 MET A O 5
ATOM 6033 N N . LEU A 1 69 ? 1.096 10.318 -1.735 1.00 0.00 307 LEU A N 5
ATOM 6034 C CA . LEU A 1 69 ? 2.332 10.148 -0.981 1.00 0.00 307 LEU A CA 5
ATOM 6035 C C . LEU A 1 69 ? 3.112 11.455 -1.070 1.00 0.00 307 LEU A C 5
ATOM 6036 O O . LEU A 1 69 ? 3.096 12.124 -2.105 1.00 0.00 307 LEU A O 5
ATOM 6052 N N . LEU A 1 70 ? 3.766 11.830 0.016 1.00 0.00 308 LEU A N 5
ATOM 6053 C CA . LEU A 1 70 ? 4.447 13.114 0.098 1.00 0.00 308 LEU A CA 5
ATOM 6054 C C . LEU A 1 70 ? 5.782 13.084 -0.644 1.00 0.00 308 LEU A C 5
ATOM 6055 O O . LEU A 1 70 ? 6.530 12.106 -0.565 1.00 0.00 308 LEU A O 5
ATOM 6071 N N . GLY A 1 71 ? 6.073 14.164 -1.359 1.00 0.00 309 GLY A N 5
ATOM 6072 C CA . GLY A 1 71 ? 7.329 14.281 -2.074 1.00 0.00 309 GLY A CA 5
ATOM 6073 C C . GLY A 1 71 ? 7.228 13.810 -3.510 1.00 0.00 309 GLY A C 5
ATOM 6074 O O . GLY A 1 71 ? 6.200 14.000 -4.165 1.00 0.00 309 GLY A O 5
ATOM 6078 N N . ASP A 1 72 ? 8.285 13.179 -3.996 1.00 0.00 310 ASP A N 5
ATOM 6079 C CA . ASP A 1 72 ? 8.324 12.683 -5.368 1.00 0.00 310 ASP A CA 5
ATOM 6080 C C . ASP A 1 72 ? 7.801 11.258 -5.415 1.00 0.00 310 ASP A C 5
ATOM 6081 O O . ASP A 1 72 ? 7.574 10.688 -6.486 1.00 0.00 310 ASP A O 5
ATOM 6090 N N . ARG A 1 73 ? 7.617 10.695 -4.235 1.00 0.00 311 ARG A N 5
ATOM 6091 C CA . ARG A 1 73 ? 7.117 9.340 -4.087 1.00 0.00 311 ARG A CA 5
ATOM 6092 C C . ARG A 1 73 ? 5.599 9.330 -4.179 1.00 0.00 311 ARG A C 5
ATOM 6093 O O . ARG A 1 73 ? 4.939 10.275 -3.748 1.00 0.00 311 ARG A O 5
ATOM 6114 N N . ARG A 1 74 ? 5.052 8.271 -4.755 1.00 0.00 312 ARG A N 5
ATOM 6115 C CA . ARG A 1 74 ? 3.612 8.147 -4.920 1.00 0.00 312 ARG A CA 5
ATOM 6116 C C . ARG A 1 74 ? 3.207 6.684 -5.009 1.00 0.00 312 ARG A C 5
ATOM 6117 O O . ARG A 1 74 ? 4.005 5.829 -5.391 1.00 0.00 312 ARG A O 5
ATOM 6138 N N . LEU A 1 75 ? 1.964 6.408 -4.658 1.00 0.00 313 LEU A N 5
ATOM 6139 C CA . LEU A 1 75 ? 1.473 5.052 -4.585 1.00 0.00 313 LEU A CA 5
ATOM 6140 C C . LEU A 1 75 ? 0.523 4.751 -5.730 1.00 0.00 313 LEU A C 5
ATOM 6141 O O . LEU A 1 75 ? -0.473 5.447 -5.907 1.00 0.00 313 LEU A O 5
ATOM 6157 N N . VAL A 1 76 ? 0.808 3.717 -6.500 1.00 0.00 314 VAL A N 5
ATOM 6158 C CA . VAL A 1 76 ? -0.160 3.244 -7.472 1.00 0.00 314 VAL A CA 5
ATOM 6159 C C . VAL A 1 76 ? -1.069 2.231 -6.798 1.00 0.00 314 VAL A C 5
ATOM 6160 O O . VAL A 1 76 ? -0.723 1.061 -6.668 1.00 0.00 314 VAL A O 5
ATOM 6173 N N . VAL A 1 77 ? -2.224 2.698 -6.364 1.00 0.00 315 VAL A N 5
ATOM 6174 C CA . VAL A 1 77 ? -3.148 1.872 -5.605 1.00 0.00 315 VAL A CA 5
ATOM 6175 C C . VAL A 1 77 ? -4.262 1.352 -6.502 1.00 0.00 315 VAL A C 5
ATOM 6176 O O . VAL A 1 77 ? -4.908 2.123 -7.207 1.00 0.00 315 VAL A O 5
ATOM 6189 N N . GLN A 1 78 ? -4.466 0.045 -6.488 1.00 0.00 316 GLN A N 5
ATOM 6190 C CA . GLN A 1 78 ? -5.430 -0.588 -7.375 1.00 0.00 316 GLN A CA 5
ATOM 6191 C C . GLN A 1 78 ? -5.824 -1.950 -6.817 1.00 0.00 316 GLN A C 5
ATOM 6192 O O . GLN A 1 78 ? -5.252 -2.402 -5.835 1.00 0.00 316 GLN A O 5
ATOM 6206 N N . ARG A 1 79 ? -6.805 -2.596 -7.433 1.00 0.00 317 ARG A N 5
ATOM 6207 C CA . ARG A 1 79 ? -7.205 -3.932 -7.014 1.00 0.00 317 ARG A CA 5
ATOM 6208 C C . ARG A 1 79 ? -6.121 -4.929 -7.400 1.00 0.00 317 ARG A C 5
ATOM 6209 O O . ARG A 1 79 ? -5.664 -4.941 -8.544 1.00 0.00 317 ARG A O 5
ATOM 6230 N N . SER A 1 80 ? -5.707 -5.744 -6.436 1.00 0.00 318 SER A N 5
ATOM 6231 C CA . SER A 1 80 ? -4.646 -6.723 -6.643 1.00 0.00 318 SER A CA 5
ATOM 6232 C C . SER A 1 80 ? -4.951 -7.624 -7.838 1.00 0.00 318 SER A C 5
ATOM 6233 O O . SER A 1 80 ? -6.100 -8.030 -8.049 1.00 0.00 318 SER A O 5
ATOM 6241 N N . ILE A 1 81 ? -3.914 -7.923 -8.612 1.00 0.00 319 ILE A N 5
ATOM 6242 C CA . ILE A 1 81 ? -4.053 -8.723 -9.817 1.00 0.00 319 ILE A CA 5
ATOM 6243 C C . ILE A 1 81 ? -4.389 -10.173 -9.481 1.00 0.00 319 ILE A C 5
ATOM 6244 O O . ILE A 1 81 ? -3.539 -10.875 -8.889 1.00 0.00 319 ILE A O 5
ATOM 6261 N N . ALA A 1 1 ? -11.675 -13.386 5.537 1.00 0.00 239 ALA A N 6
ATOM 6262 C CA . ALA A 1 1 ? -11.942 -13.386 4.083 1.00 0.00 239 ALA A CA 6
ATOM 6263 C C . ALA A 1 1 ? -10.662 -13.113 3.308 1.00 0.00 239 ALA A C 6
ATOM 6264 O O . ALA A 1 1 ? -9.592 -12.957 3.895 1.00 0.00 239 ALA A O 6
ATOM 6273 N N . MET A 1 2 ? -10.773 -13.064 1.989 1.00 0.00 240 MET A N 6
ATOM 6274 C CA . MET A 1 2 ? -9.634 -12.766 1.138 1.00 0.00 240 MET A CA 6
ATOM 6275 C C . MET A 1 2 ? -10.119 -12.063 -0.125 1.00 0.00 240 MET A C 6
ATOM 6276 O O . MET A 1 2 ? -9.879 -12.515 -1.249 1.00 0.00 240 MET A O 6
ATOM 6290 N N . GLY A 1 3 ? -10.827 -10.964 0.072 1.00 0.00 241 GLY A N 6
ATOM 6291 C CA . GLY A 1 3 ? -11.373 -10.220 -1.041 1.00 0.00 241 GLY A CA 6
ATOM 6292 C C . GLY A 1 3 ? -11.207 -8.731 -0.851 1.00 0.00 241 GLY A C 6
ATOM 6293 O O . GLY A 1 3 ? -11.038 -8.269 0.277 1.00 0.00 241 GLY A O 6
ATOM 6297 N N . ASN A 1 4 ? -11.248 -7.989 -1.954 1.00 0.00 242 ASN A N 6
ATOM 6298 C CA . ASN A 1 4 ? -11.077 -6.536 -1.934 1.00 0.00 242 ASN A CA 6
ATOM 6299 C C . ASN A 1 4 ? -9.655 -6.187 -1.528 1.00 0.00 242 ASN A C 6
ATOM 6300 O O . ASN A 1 4 ? -9.410 -5.195 -0.837 1.00 0.00 242 ASN A O 6
ATOM 6311 N N . LYS A 1 5 ? -8.723 -7.021 -1.963 1.00 0.00 243 LYS A N 6
ATOM 6312 C CA . LYS A 1 5 ? -7.315 -6.813 -1.686 1.00 0.00 243 LYS A CA 6
ATOM 6313 C C . LYS A 1 5 ? -6.784 -5.675 -2.548 1.00 0.00 243 LYS A C 6
ATOM 6314 O O . LYS A 1 5 ? -7.132 -5.565 -3.724 1.00 0.00 243 LYS A O 6
ATOM 6333 N N . ILE A 1 6 ? -5.948 -4.833 -1.969 1.00 0.00 244 ILE A N 6
ATOM 6334 C CA . ILE A 1 6 ? -5.421 -3.682 -2.681 1.00 0.00 244 ILE A CA 6
ATOM 6335 C C . ILE A 1 6 ? -3.927 -3.832 -2.939 1.00 0.00 244 ILE A C 6
ATOM 6336 O O . ILE A 1 6 ? -3.199 -4.413 -2.135 1.00 0.00 244 ILE A O 6
ATOM 6352 N N . TYR A 1 7 ? -3.494 -3.298 -4.064 1.00 0.00 245 TYR A N 6
ATOM 6353 C CA . TYR A 1 7 ? -2.114 -3.377 -4.498 1.00 0.00 245 TYR A CA 6
ATOM 6354 C C . TYR A 1 7 ? -1.505 -1.981 -4.601 1.00 0.00 245 TYR A C 6
ATOM 6355 O O . TYR A 1 7 ? -2.073 -1.090 -5.238 1.00 0.00 245 TYR A O 6
ATOM 6373 N N . VAL A 1 8 ? -0.366 -1.791 -3.953 1.00 0.00 246 VAL A N 6
ATOM 6374 C CA . VAL A 1 8 ? 0.381 -0.545 -4.057 1.00 0.00 246 VAL A CA 6
ATOM 6375 C C . VAL A 1 8 ? 1.637 -0.724 -4.894 1.00 0.00 246 VAL A C 6
ATOM 6376 O O . VAL A 1 8 ? 2.497 -1.532 -4.560 1.00 0.00 246 VAL A O 6
ATOM 6389 N N . GLY A 1 9 ? 1.733 0.028 -5.976 1.00 0.00 247 GLY A N 6
ATOM 6390 C CA . GLY A 1 9 ? 2.939 0.032 -6.775 1.00 0.00 247 GLY A CA 6
ATOM 6391 C C . GLY A 1 9 ? 3.671 1.355 -6.674 1.00 0.00 247 GLY A C 6
ATOM 6392 O O . GLY A 1 9 ? 3.304 2.327 -7.329 1.00 0.00 247 GLY A O 6
ATOM 6396 N N . GLY A 1 10 ? 4.699 1.402 -5.845 1.00 0.00 248 GLY A N 6
ATOM 6397 C CA . GLY A 1 10 ? 5.434 2.638 -5.650 1.00 0.00 248 GLY A CA 6
ATOM 6398 C C . GLY A 1 10 ? 6.040 2.738 -4.266 1.00 0.00 248 GLY A C 6
ATOM 6399 O O . GLY A 1 10 ? 6.214 3.833 -3.738 1.00 0.00 248 GLY A O 6
ATOM 6403 N N . LEU A 1 11 ? 6.373 1.595 -3.682 1.00 0.00 249 LEU A N 6
ATOM 6404 C CA . LEU A 1 11 ? 6.897 1.554 -2.321 1.00 0.00 249 LEU A CA 6
ATOM 6405 C C . LEU A 1 11 ? 8.381 1.896 -2.294 1.00 0.00 249 LEU A C 6
ATOM 6406 O O . LEU A 1 11 ? 9.202 1.189 -2.882 1.00 0.00 249 LEU A O 6
ATOM 6422 N N . PRO A 1 12 ? 8.740 2.996 -1.619 1.00 0.00 250 PRO A N 6
ATOM 6423 C CA . PRO A 1 12 ? 10.137 3.389 -1.444 1.00 0.00 250 PRO A CA 6
ATOM 6424 C C . PRO A 1 12 ? 10.865 2.456 -0.482 1.00 0.00 250 PRO A C 6
ATOM 6425 O O . PRO A 1 12 ? 10.289 1.981 0.496 1.00 0.00 250 PRO A O 6
ATOM 6436 N N . THR A 1 13 ? 12.126 2.195 -0.771 1.00 0.00 251 THR A N 6
ATOM 6437 C CA . THR A 1 13 ? 12.923 1.258 0.007 1.00 0.00 251 THR A CA 6
ATOM 6438 C C . THR A 1 13 ? 13.430 1.878 1.306 1.00 0.00 251 THR A C 6
ATOM 6439 O O . THR A 1 13 ? 13.867 1.167 2.209 1.00 0.00 251 THR A O 6
ATOM 6450 N N . CYS A 1 14 ? 13.358 3.199 1.401 1.00 0.00 252 CYS A N 6
ATOM 6451 C CA . CYS A 1 14 ? 13.930 3.921 2.526 1.00 0.00 252 CYS A CA 6
ATOM 6452 C C . CYS A 1 14 ? 13.048 3.864 3.773 1.00 0.00 252 CYS A C 6
ATOM 6453 O O . CYS A 1 14 ? 13.434 4.361 4.830 1.00 0.00 252 CYS A O 6
ATOM 6461 N N . LEU A 1 15 ? 11.869 3.269 3.662 1.00 0.00 253 LEU A N 6
ATOM 6462 C CA . LEU A 1 15 ? 10.970 3.186 4.803 1.00 0.00 253 LEU A CA 6
ATOM 6463 C C . LEU A 1 15 ? 10.463 1.767 5.006 1.00 0.00 253 LEU A C 6
ATOM 6464 O O . LEU A 1 15 ? 10.628 0.900 4.147 1.00 0.00 253 LEU A O 6
ATOM 6480 N N . ASN A 1 16 ? 9.837 1.556 6.150 1.00 0.00 254 ASN A N 6
ATOM 6481 C CA . ASN A 1 16 ? 9.260 0.271 6.502 1.00 0.00 254 ASN A CA 6
ATOM 6482 C C . ASN A 1 16 ? 7.764 0.314 6.283 1.00 0.00 254 ASN A C 6
ATOM 6483 O O . ASN A 1 16 ? 7.154 1.383 6.301 1.00 0.00 254 ASN A O 6
ATOM 6494 N N . GLN A 1 17 ? 7.174 -0.858 6.084 1.00 0.00 255 GLN A N 6
ATOM 6495 C CA . GLN A 1 17 ? 5.767 -0.959 5.724 1.00 0.00 255 GLN A CA 6
ATOM 6496 C C . GLN A 1 17 ? 4.862 -0.373 6.799 1.00 0.00 255 GLN A C 6
ATOM 6497 O O . GLN A 1 17 ? 3.733 -0.013 6.511 1.00 0.00 255 GLN A O 6
ATOM 6511 N N . ASP A 1 18 ? 5.342 -0.292 8.034 1.00 0.00 256 ASP A N 6
ATOM 6512 C CA . ASP A 1 18 ? 4.539 0.292 9.107 1.00 0.00 256 ASP A CA 6
ATOM 6513 C C . ASP A 1 18 ? 4.327 1.775 8.844 1.00 0.00 256 ASP A C 6
ATOM 6514 O O . ASP A 1 18 ? 3.289 2.339 9.185 1.00 0.00 256 ASP A O 6
ATOM 6523 N N . GLN A 1 19 ? 5.310 2.393 8.197 1.00 0.00 257 GLN A N 6
ATOM 6524 C CA . GLN A 1 19 ? 5.216 3.797 7.839 1.00 0.00 257 GLN A CA 6
ATOM 6525 C C . GLN A 1 19 ? 4.152 3.989 6.768 1.00 0.00 257 GLN A C 6
ATOM 6526 O O . GLN A 1 19 ? 3.329 4.903 6.850 1.00 0.00 257 GLN A O 6
ATOM 6540 N N . VAL A 1 20 ? 4.165 3.114 5.767 1.00 0.00 258 VAL A N 6
ATOM 6541 C CA . VAL A 1 20 ? 3.193 3.199 4.687 1.00 0.00 258 VAL A CA 6
ATOM 6542 C C . VAL A 1 20 ? 1.829 2.691 5.152 1.00 0.00 258 VAL A C 6
ATOM 6543 O O . VAL A 1 20 ? 0.801 3.185 4.704 1.00 0.00 258 VAL A O 6
ATOM 6556 N N . LYS A 1 21 ? 1.824 1.717 6.063 1.00 0.00 259 LYS A N 6
ATOM 6557 C CA . LYS A 1 21 ? 0.585 1.186 6.613 1.00 0.00 259 LYS A CA 6
ATOM 6558 C C . LYS A 1 21 ? -0.287 2.298 7.187 1.00 0.00 259 LYS A C 6
ATOM 6559 O O . LYS A 1 21 ? -1.504 2.293 7.014 1.00 0.00 259 LYS A O 6
ATOM 6578 N N . GLU A 1 22 ? 0.343 3.243 7.874 1.00 0.00 260 GLU A N 6
ATOM 6579 C CA . GLU A 1 22 ? -0.366 4.387 8.436 1.00 0.00 260 GLU A CA 6
ATOM 6580 C C . GLU A 1 22 ? -0.931 5.273 7.333 1.00 0.00 260 GLU A C 6
ATOM 6581 O O . GLU A 1 22 ? -2.018 5.835 7.467 1.00 0.00 260 GLU A O 6
ATOM 6593 N N . LEU A 1 23 ? -0.187 5.384 6.244 1.00 0.00 261 LEU A N 6
ATOM 6594 C CA . LEU A 1 23 ? -0.619 6.162 5.092 1.00 0.00 261 LEU A CA 6
ATOM 6595 C C . LEU A 1 23 ? -1.829 5.487 4.452 1.00 0.00 261 LEU A C 6
ATOM 6596 O O . LEU A 1 23 ? -2.788 6.144 4.055 1.00 0.00 261 LEU A O 6
ATOM 6612 N N . LEU A 1 24 ? -1.779 4.165 4.381 1.00 0.00 262 LEU A N 6
ATOM 6613 C CA . LEU A 1 24 ? -2.855 3.379 3.794 1.00 0.00 262 LEU A CA 6
ATOM 6614 C C . LEU A 1 24 ? -4.104 3.435 4.662 1.00 0.00 262 LEU A C 6
ATOM 6615 O O . LEU A 1 24 ? -5.197 3.708 4.176 1.00 0.00 262 LEU A O 6
ATOM 6631 N N . GLN A 1 25 ? -3.933 3.201 5.955 1.00 0.00 263 GLN A N 6
ATOM 6632 C CA . GLN A 1 25 ? -5.066 3.108 6.865 1.00 0.00 263 GLN A CA 6
ATOM 6633 C C . GLN A 1 25 ? -5.592 4.488 7.244 1.00 0.00 263 GLN A C 6
ATOM 6634 O O . GLN A 1 25 ? -6.412 4.626 8.151 1.00 0.00 263 GLN A O 6
ATOM 6648 N N . SER A 1 26 ? -5.119 5.506 6.544 1.00 0.00 264 SER A N 6
ATOM 6649 C CA . SER A 1 26 ? -5.610 6.860 6.750 1.00 0.00 264 SER A CA 6
ATOM 6650 C C . SER A 1 26 ? -7.093 6.955 6.378 1.00 0.00 264 SER A C 6
ATOM 6651 O O . SER A 1 26 ? -7.831 7.788 6.909 1.00 0.00 264 SER A O 6
ATOM 6659 N N . PHE A 1 27 ? -7.526 6.084 5.471 1.00 0.00 265 PHE A N 6
ATOM 6660 C CA . PHE A 1 27 ? -8.915 6.070 5.022 1.00 0.00 265 PHE A CA 6
ATOM 6661 C C . PHE A 1 27 ? -9.782 5.211 5.934 1.00 0.00 265 PHE A C 6
ATOM 6662 O O . PHE A 1 27 ? -10.965 5.489 6.119 1.00 0.00 265 PHE A O 6
ATOM 6679 N N . GLY A 1 28 ? -9.190 4.178 6.509 1.00 0.00 266 GLY A N 6
ATOM 6680 C CA . GLY A 1 28 ? -9.934 3.280 7.366 1.00 0.00 266 GLY A CA 6
ATOM 6681 C C . GLY A 1 28 ? -9.032 2.280 8.045 1.00 0.00 266 GLY A C 6
ATOM 6682 O O . GLY A 1 28 ? -7.856 2.175 7.701 1.00 0.00 266 GLY A O 6
ATOM 6686 N N . GLU A 1 29 ? -9.581 1.541 9.000 1.00 0.00 267 GLU A N 6
ATOM 6687 C CA . GLU A 1 29 ? -8.809 0.564 9.762 1.00 0.00 267 GLU A CA 6
ATOM 6688 C C . GLU A 1 29 ? -8.178 -0.472 8.842 1.00 0.00 267 GLU A C 6
ATOM 6689 O O . GLU A 1 29 ? -8.843 -1.042 7.975 1.00 0.00 267 GLU A O 6
ATOM 6701 N N . LEU A 1 30 ? -6.894 -0.705 9.043 1.00 0.00 268 LEU A N 6
ATOM 6702 C CA . LEU A 1 30 ? -6.139 -1.627 8.210 1.00 0.00 268 LEU A CA 6
ATOM 6703 C C . LEU A 1 30 ? -6.187 -3.030 8.803 1.00 0.00 268 LEU A C 6
ATOM 6704 O O . LEU A 1 30 ? -5.897 -3.226 9.982 1.00 0.00 268 LEU A O 6
ATOM 6720 N N . LYS A 1 31 ? -6.558 -3.998 7.980 1.00 0.00 269 LYS A N 6
ATOM 6721 C CA . LYS A 1 31 ? -6.700 -5.373 8.431 1.00 0.00 269 LYS A CA 6
ATOM 6722 C C . LYS A 1 31 ? -5.370 -6.113 8.333 1.00 0.00 269 LYS A C 6
ATOM 6723 O O . LYS A 1 31 ? -5.028 -6.921 9.197 1.00 0.00 269 LYS A O 6
ATOM 6742 N N . GLY A 1 32 ? -4.617 -5.825 7.280 1.00 0.00 270 GLY A N 6
ATOM 6743 C CA . GLY A 1 32 ? -3.343 -6.487 7.081 1.00 0.00 270 GLY A CA 6
ATOM 6744 C C . GLY A 1 32 ? -2.591 -5.940 5.888 1.00 0.00 270 GLY A C 6
ATOM 6745 O O . GLY A 1 32 ? -3.195 -5.590 4.870 1.00 0.00 270 GLY A O 6
ATOM 6749 N N . LEU A 1 33 ? -1.276 -5.863 6.016 1.00 0.00 271 LEU A N 6
ATOM 6750 C CA . LEU A 1 33 ? -0.425 -5.344 4.958 1.00 0.00 271 LEU A CA 6
ATOM 6751 C C . LEU A 1 33 ? 0.720 -6.308 4.679 1.00 0.00 271 LEU A C 6
ATOM 6752 O O . LEU A 1 33 ? 1.468 -6.682 5.581 1.00 0.00 271 LEU A O 6
ATOM 6768 N N . ASN A 1 34 ? 0.847 -6.707 3.429 1.00 0.00 272 ASN A N 6
ATOM 6769 C CA . ASN A 1 34 ? 1.920 -7.591 3.009 1.00 0.00 272 ASN A CA 6
ATOM 6770 C C . ASN A 1 34 ? 2.922 -6.829 2.155 1.00 0.00 272 ASN A C 6
ATOM 6771 O O . ASN A 1 34 ? 2.718 -6.640 0.953 1.00 0.00 272 ASN A O 6
ATOM 6782 N N . LEU A 1 35 ? 3.986 -6.363 2.790 1.00 0.00 273 LEU A N 6
ATOM 6783 C CA . LEU A 1 35 ? 5.059 -5.672 2.092 1.00 0.00 273 LEU A CA 6
ATOM 6784 C C . LEU A 1 35 ? 6.106 -6.688 1.672 1.00 0.00 273 LEU A C 6
ATOM 6785 O O . LEU A 1 35 ? 6.663 -7.398 2.509 1.00 0.00 273 LEU A O 6
ATOM 6801 N N . VAL A 1 36 ? 6.354 -6.770 0.378 1.00 0.00 274 VAL A N 6
ATOM 6802 C CA . VAL A 1 36 ? 7.351 -7.687 -0.134 1.00 0.00 274 VAL A CA 6
ATOM 6803 C C . VAL A 1 36 ? 8.715 -7.010 -0.141 1.00 0.00 274 VAL A C 6
ATOM 6804 O O . VAL A 1 36 ? 8.949 -6.067 -0.899 1.00 0.00 274 VAL A O 6
ATOM 6817 N N . MET A 1 37 ? 9.593 -7.465 0.735 1.00 0.00 275 MET A N 6
ATOM 6818 C CA . MET A 1 37 ? 10.947 -6.935 0.812 1.00 0.00 275 MET A CA 6
ATOM 6819 C C . MET A 1 37 ? 11.960 -8.068 0.726 1.00 0.00 275 MET A C 6
ATOM 6820 O O . MET A 1 37 ? 11.729 -9.163 1.249 1.00 0.00 275 MET A O 6
ATOM 6834 N N . ASP A 1 38 ? 13.069 -7.806 0.053 1.00 0.00 276 ASP A N 6
ATOM 6835 C CA . ASP A 1 38 ? 14.099 -8.817 -0.148 1.00 0.00 276 ASP A CA 6
ATOM 6836 C C . ASP A 1 38 ? 14.920 -9.010 1.119 1.00 0.00 276 ASP A C 6
ATOM 6837 O O . ASP A 1 38 ? 15.110 -8.080 1.900 1.00 0.00 276 ASP A O 6
ATOM 6846 N N . THR A 1 39 ? 15.368 -10.237 1.336 1.00 0.00 277 THR A N 6
ATOM 6847 C CA . THR A 1 39 ? 16.160 -10.570 2.511 1.00 0.00 277 THR A CA 6
ATOM 6848 C C . THR A 1 39 ? 17.642 -10.252 2.298 1.00 0.00 277 THR A C 6
ATOM 6849 O O . THR A 1 39 ? 18.407 -10.150 3.258 1.00 0.00 277 THR A O 6
ATOM 6860 N N . ASN A 1 40 ? 18.041 -10.086 1.042 1.00 0.00 278 ASN A N 6
ATOM 6861 C CA . ASN A 1 40 ? 19.453 -9.937 0.709 1.00 0.00 278 ASN A CA 6
ATOM 6862 C C . ASN A 1 40 ? 19.978 -8.544 1.051 1.00 0.00 278 ASN A C 6
ATOM 6863 O O . ASN A 1 40 ? 21.117 -8.400 1.498 1.00 0.00 278 ASN A O 6
ATOM 6874 N N . THR A 1 41 ? 19.160 -7.522 0.846 1.00 0.00 279 THR A N 6
ATOM 6875 C CA . THR A 1 41 ? 19.548 -6.159 1.185 1.00 0.00 279 THR A CA 6
ATOM 6876 C C . THR A 1 41 ? 18.550 -5.527 2.142 1.00 0.00 279 THR A C 6
ATOM 6877 O O . THR A 1 41 ? 18.757 -4.413 2.627 1.00 0.00 279 THR A O 6
ATOM 6888 N N . ASN A 1 42 ? 17.465 -6.256 2.394 1.00 0.00 280 ASN A N 6
ATOM 6889 C CA . ASN A 1 42 ? 16.384 -5.799 3.267 1.00 0.00 280 ASN A CA 6
ATOM 6890 C C . ASN A 1 42 ? 15.683 -4.595 2.644 1.00 0.00 280 ASN A C 6
ATOM 6891 O O . ASN A 1 42 ? 15.170 -3.719 3.343 1.00 0.00 280 ASN A O 6
ATOM 6902 N N . LEU A 1 43 ? 15.678 -4.548 1.317 1.00 0.00 281 LEU A N 6
ATOM 6903 C CA . LEU A 1 43 ? 15.013 -3.466 0.605 1.00 0.00 281 LEU A CA 6
ATOM 6904 C C . LEU A 1 43 ? 13.639 -3.910 0.115 1.00 0.00 281 LEU A C 6
ATOM 6905 O O . LEU A 1 43 ? 13.412 -5.087 -0.155 1.00 0.00 281 LEU A O 6
ATOM 6921 N N . ASN A 1 44 ? 12.720 -2.962 0.024 1.00 0.00 282 ASN A N 6
ATOM 6922 C CA . ASN A 1 44 ? 11.363 -3.252 -0.421 1.00 0.00 282 ASN A CA 6
ATOM 6923 C C . ASN A 1 44 ? 11.338 -3.434 -1.927 1.00 0.00 282 ASN A C 6
ATOM 6924 O O . ASN A 1 44 ? 12.039 -2.736 -2.657 1.00 0.00 282 ASN A O 6
ATOM 6935 N N . LYS A 1 45 ? 10.502 -4.354 -2.388 1.00 0.00 283 LYS A N 6
ATOM 6936 C CA . LYS A 1 45 ? 10.428 -4.682 -3.809 1.00 0.00 283 LYS A CA 6
ATOM 6937 C C . LYS A 1 45 ? 9.776 -3.551 -4.599 1.00 0.00 283 LYS A C 6
ATOM 6938 O O . LYS A 1 45 ? 9.846 -3.520 -5.828 1.00 0.00 283 LYS A O 6
ATOM 6957 N N . GLY A 1 46 ? 9.141 -2.629 -3.889 1.00 0.00 284 GLY A N 6
ATOM 6958 C CA . GLY A 1 46 ? 8.532 -1.483 -4.533 1.00 0.00 284 GLY A CA 6
ATOM 6959 C C . GLY A 1 46 ? 7.024 -1.596 -4.621 1.00 0.00 284 GLY A C 6
ATOM 6960 O O . GLY A 1 46 ? 6.361 -0.727 -5.184 1.00 0.00 284 GLY A O 6
ATOM 6964 N N . PHE A 1 47 ? 6.477 -2.656 -4.049 1.00 0.00 285 PHE A N 6
ATOM 6965 C CA . PHE A 1 47 ? 5.039 -2.881 -4.072 1.00 0.00 285 PHE A CA 6
ATOM 6966 C C . PHE A 1 47 ? 4.606 -3.659 -2.840 1.00 0.00 285 PHE A C 6
ATOM 6967 O O . PHE A 1 47 ? 5.426 -4.295 -2.173 1.00 0.00 285 PHE A O 6
ATOM 6984 N N . ALA A 1 48 ? 3.320 -3.592 -2.543 1.00 0.00 286 ALA A N 6
ATOM 6985 C CA . ALA A 1 48 ? 2.754 -4.278 -1.397 1.00 0.00 286 ALA A CA 6
ATOM 6986 C C . ALA A 1 48 ? 1.277 -4.547 -1.627 1.00 0.00 286 ALA A C 6
ATOM 6987 O O . ALA A 1 48 ? 0.692 -4.045 -2.590 1.00 0.00 286 ALA A O 6
ATOM 6994 N N . PHE A 1 49 ? 0.684 -5.343 -0.756 1.00 0.00 287 PHE A N 6
ATOM 6995 C CA . PHE A 1 49 ? -0.736 -5.645 -0.837 1.00 0.00 287 PHE A CA 6
ATOM 6996 C C . PHE A 1 49 ? -1.369 -5.460 0.532 1.00 0.00 287 PHE A C 6
ATOM 6997 O O . PHE A 1 49 ? -0.829 -5.929 1.532 1.00 0.00 287 PHE A O 6
ATOM 7014 N N . PHE A 1 50 ? -2.497 -4.775 0.590 1.00 0.00 288 PHE A N 6
ATOM 7015 C CA . PHE A 1 50 ? -3.157 -4.530 1.864 1.00 0.00 288 PHE A CA 6
ATOM 7016 C C . PHE A 1 50 ? -4.661 -4.687 1.752 1.00 0.00 288 PHE A C 6
ATOM 7017 O O . PHE A 1 50 ? -5.207 -4.821 0.659 1.00 0.00 288 PHE A O 6
ATOM 7034 N N . GLU A 1 51 ? -5.315 -4.670 2.899 1.00 0.00 289 GLU A N 6
ATOM 7035 C CA . GLU A 1 51 ? -6.748 -4.884 2.981 1.00 0.00 289 GLU A CA 6
ATOM 7036 C C . GLU A 1 51 ? -7.289 -4.120 4.179 1.00 0.00 289 GLU A C 6
ATOM 7037 O O . GLU A 1 51 ? -6.679 -4.134 5.250 1.00 0.00 289 GLU A O 6
ATOM 7049 N N . TYR A 1 52 ? -8.401 -3.427 3.999 1.00 0.00 290 TYR A N 6
ATOM 7050 C CA . TYR A 1 52 ? -9.011 -2.699 5.100 1.00 0.00 290 TYR A CA 6
ATOM 7051 C C . TYR A 1 52 ? -9.896 -3.615 5.925 1.00 0.00 290 TYR A C 6
ATOM 7052 O O . TYR A 1 52 ? -10.200 -4.730 5.507 1.00 0.00 290 TYR A O 6
ATOM 7070 N N . CYS A 1 53 ? -10.300 -3.150 7.096 1.00 0.00 291 CYS A N 6
ATOM 7071 C CA . CYS A 1 53 ? -11.216 -3.906 7.935 1.00 0.00 291 CYS A CA 6
ATOM 7072 C C . CYS A 1 53 ? -12.556 -4.056 7.226 1.00 0.00 291 CYS A C 6
ATOM 7073 O O . CYS A 1 53 ? -13.207 -5.099 7.307 1.00 0.00 291 CYS A O 6
ATOM 7081 N N . ASP A 1 54 ? -12.941 -3.011 6.509 1.00 0.00 292 ASP A N 6
ATOM 7082 C CA . ASP A 1 54 ? -14.192 -3.000 5.772 1.00 0.00 292 ASP A CA 6
ATOM 7083 C C . ASP A 1 54 ? -13.928 -3.043 4.271 1.00 0.00 292 ASP A C 6
ATOM 7084 O O . ASP A 1 54 ? -13.162 -2.233 3.747 1.00 0.00 292 ASP A O 6
ATOM 7093 N N . PRO A 1 55 ? -14.563 -3.990 3.566 1.00 0.00 293 PRO A N 6
ATOM 7094 C CA . PRO A 1 55 ? -14.351 -4.192 2.126 1.00 0.00 293 PRO A CA 6
ATOM 7095 C C . PRO A 1 55 ? -14.950 -3.080 1.263 1.00 0.00 293 PRO A C 6
ATOM 7096 O O . PRO A 1 55 ? -14.622 -2.957 0.084 1.00 0.00 293 PRO A O 6
ATOM 7107 N N . SER A 1 56 ? -15.821 -2.269 1.846 1.00 0.00 294 SER A N 6
ATOM 7108 C CA . SER A 1 56 ? -16.451 -1.185 1.110 1.00 0.00 294 SER A CA 6
ATOM 7109 C C . SER A 1 56 ? -15.525 0.028 1.070 1.00 0.00 294 SER A C 6
ATOM 7110 O O . SER A 1 56 ? -15.621 0.878 0.181 1.00 0.00 294 SER A O 6
ATOM 7118 N N . VAL A 1 57 ? -14.618 0.097 2.040 1.00 0.00 295 VAL A N 6
ATOM 7119 C CA . VAL A 1 57 ? -13.607 1.143 2.071 1.00 0.00 295 VAL A CA 6
ATOM 7120 C C . VAL A 1 57 ? -12.642 0.981 0.907 1.00 0.00 295 VAL A C 6
ATOM 7121 O O . VAL A 1 57 ? -12.163 1.964 0.362 1.00 0.00 295 VAL A O 6
ATOM 7134 N N . THR A 1 58 ? -12.392 -0.266 0.525 1.00 0.00 296 THR A N 6
ATOM 7135 C CA . THR A 1 58 ? -11.441 -0.594 -0.534 1.00 0.00 296 THR A CA 6
ATOM 7136 C C . THR A 1 58 ? -11.607 0.298 -1.769 1.00 0.00 296 THR A C 6
ATOM 7137 O O . THR A 1 58 ? -10.673 1.001 -2.162 1.00 0.00 296 THR A O 6
ATOM 7148 N N . ASP A 1 59 ? -12.797 0.287 -2.356 1.00 0.00 297 ASP A N 6
ATOM 7149 C CA . ASP A 1 59 ? -13.055 1.046 -3.577 1.00 0.00 297 ASP A CA 6
ATOM 7150 C C . ASP A 1 59 ? -12.953 2.551 -3.330 1.00 0.00 297 ASP A C 6
ATOM 7151 O O . ASP A 1 59 ? -12.554 3.311 -4.214 1.00 0.00 297 ASP A O 6
ATOM 7160 N N . HIS A 1 60 ? -13.291 2.974 -2.116 1.00 0.00 298 HIS A N 6
ATOM 7161 C CA . HIS A 1 60 ? -13.214 4.386 -1.746 1.00 0.00 298 HIS A CA 6
ATOM 7162 C C . HIS A 1 60 ? -11.766 4.798 -1.505 1.00 0.00 298 HIS A C 6
ATOM 7163 O O . HIS A 1 60 ? -11.356 5.911 -1.834 1.00 0.00 298 HIS A O 6
ATOM 7178 N N . ALA A 1 61 ? -11.003 3.884 -0.926 1.00 0.00 299 ALA A N 6
ATOM 7179 C CA . ALA A 1 61 ? -9.617 4.129 -0.578 1.00 0.00 299 ALA A CA 6
ATOM 7180 C C . ALA A 1 61 ? -8.758 4.308 -1.821 1.00 0.00 299 ALA A C 6
ATOM 7181 O O . ALA A 1 61 ? -8.095 5.331 -1.973 1.00 0.00 299 ALA A O 6
ATOM 7188 N N . ILE A 1 62 ? -8.787 3.315 -2.711 1.00 0.00 300 ILE A N 6
ATOM 7189 C CA . ILE A 1 62 ? -8.070 3.373 -3.983 1.00 0.00 300 ILE A CA 6
ATOM 7190 C C . ILE A 1 62 ? -8.331 4.688 -4.714 1.00 0.00 300 ILE A C 6
ATOM 7191 O O . ILE A 1 62 ? -7.427 5.257 -5.316 1.00 0.00 300 ILE A O 6
ATOM 7207 N N . ALA A 1 63 ? -9.561 5.178 -4.622 1.00 0.00 301 ALA A N 6
ATOM 7208 C CA . ALA A 1 63 ? -9.957 6.413 -5.291 1.00 0.00 301 ALA A CA 6
ATOM 7209 C C . ALA A 1 63 ? -9.058 7.591 -4.902 1.00 0.00 301 ALA A C 6
ATOM 7210 O O . ALA A 1 63 ? -8.731 8.436 -5.737 1.00 0.00 301 ALA A O 6
ATOM 7217 N N . GLY A 1 64 ? -8.655 7.640 -3.638 1.00 0.00 302 GLY A N 6
ATOM 7218 C CA . GLY A 1 64 ? -7.825 8.736 -3.171 1.00 0.00 302 GLY A CA 6
ATOM 7219 C C . GLY A 1 64 ? -6.376 8.332 -2.975 1.00 0.00 302 GLY A C 6
ATOM 7220 O O . GLY A 1 64 ? -5.465 9.131 -3.192 1.00 0.00 302 GLY A O 6
ATOM 7224 N N . LEU A 1 65 ? -6.169 7.084 -2.573 1.00 0.00 303 LEU A N 6
ATOM 7225 C CA . LEU A 1 65 ? -4.835 6.565 -2.292 1.00 0.00 303 LEU A CA 6
ATOM 7226 C C . LEU A 1 65 ? -4.029 6.429 -3.586 1.00 0.00 303 LEU A C 6
ATOM 7227 O O . LEU A 1 65 ? -2.803 6.540 -3.579 1.00 0.00 303 LEU A O 6
ATOM 7243 N N . HIS A 1 66 ? -4.730 6.192 -4.695 1.00 0.00 304 HIS A N 6
ATOM 7244 C CA . HIS A 1 66 ? -4.095 6.039 -6.007 1.00 0.00 304 HIS A CA 6
ATOM 7245 C C . HIS A 1 66 ? -3.355 7.313 -6.407 1.00 0.00 304 HIS A C 6
ATOM 7246 O O . HIS A 1 66 ? -3.946 8.241 -6.959 1.00 0.00 304 HIS A O 6
ATOM 7261 N N . GLY A 1 67 ? -2.064 7.354 -6.106 1.00 0.00 305 GLY A N 6
ATOM 7262 C CA . GLY A 1 67 ? -1.248 8.487 -6.480 1.00 0.00 305 GLY A CA 6
ATOM 7263 C C . GLY A 1 67 ? -0.968 9.372 -5.292 1.00 0.00 305 GLY A C 6
ATOM 7264 O O . GLY A 1 67 ? -0.799 10.584 -5.431 1.00 0.00 305 GLY A O 6
ATOM 7268 N N . MET A 1 68 ? -0.915 8.760 -4.121 1.00 0.00 306 MET A N 6
ATOM 7269 C CA . MET A 1 68 ? -0.781 9.497 -2.882 1.00 0.00 306 MET A CA 6
ATOM 7270 C C . MET A 1 68 ? 0.367 8.965 -2.039 1.00 0.00 306 MET A C 6
ATOM 7271 O O . MET A 1 68 ? 0.464 7.763 -1.798 1.00 0.00 306 MET A O 6
ATOM 7285 N N . LEU A 1 69 ? 1.230 9.882 -1.611 1.00 0.00 307 LEU A N 6
ATOM 7286 C CA . LEU A 1 69 ? 2.379 9.568 -0.768 1.00 0.00 307 LEU A CA 6
ATOM 7287 C C . LEU A 1 69 ? 3.159 10.861 -0.528 1.00 0.00 307 LEU A C 6
ATOM 7288 O O . LEU A 1 69 ? 3.127 11.769 -1.359 1.00 0.00 307 LEU A O 6
ATOM 7304 N N . LEU A 1 70 ? 3.832 10.954 0.611 1.00 0.00 308 LEU A N 6
ATOM 7305 C CA . LEU A 1 70 ? 4.557 12.165 0.973 1.00 0.00 308 LEU A CA 6
ATOM 7306 C C . LEU A 1 70 ? 5.867 12.270 0.206 1.00 0.00 308 LEU A C 6
ATOM 7307 O O . LEU A 1 70 ? 6.501 11.262 -0.114 1.00 0.00 308 LEU A O 6
ATOM 7323 N N . GLY A 1 71 ? 6.263 13.501 -0.074 1.00 0.00 309 GLY A N 6
ATOM 7324 C CA . GLY A 1 71 ? 7.455 13.751 -0.856 1.00 0.00 309 GLY A CA 6
ATOM 7325 C C . GLY A 1 71 ? 7.137 13.928 -2.326 1.00 0.00 309 GLY A C 6
ATOM 7326 O O . GLY A 1 71 ? 6.117 14.518 -2.676 1.00 0.00 309 GLY A O 6
ATOM 7330 N N . ASP A 1 72 ? 8.002 13.417 -3.190 1.00 0.00 310 ASP A N 6
ATOM 7331 C CA . ASP A 1 72 ? 7.797 13.523 -4.632 1.00 0.00 310 ASP A CA 6
ATOM 7332 C C . ASP A 1 72 ? 7.576 12.143 -5.222 1.00 0.00 310 ASP A C 6
ATOM 7333 O O . ASP A 1 72 ? 7.697 11.928 -6.429 1.00 0.00 310 ASP A O 6
ATOM 7342 N N . ARG A 1 73 ? 7.251 11.215 -4.345 1.00 0.00 311 ARG A N 6
ATOM 7343 C CA . ARG A 1 73 ? 7.010 9.836 -4.717 1.00 0.00 311 ARG A CA 6
ATOM 7344 C C . ARG A 1 73 ? 5.531 9.522 -4.554 1.00 0.00 311 ARG A C 6
ATOM 7345 O O . ARG A 1 73 ? 4.884 10.043 -3.647 1.00 0.00 311 ARG A O 6
ATOM 7366 N N . ARG A 1 74 ? 4.989 8.691 -5.429 1.00 0.00 312 ARG A N 6
ATOM 7367 C CA . ARG A 1 74 ? 3.567 8.384 -5.384 1.00 0.00 312 ARG A CA 6
ATOM 7368 C C . ARG A 1 74 ? 3.322 6.896 -5.584 1.00 0.00 312 ARG A C 6
ATOM 7369 O O . ARG A 1 74 ? 4.147 6.186 -6.157 1.00 0.00 312 ARG A O 6
ATOM 7390 N N . LEU A 1 75 ? 2.185 6.437 -5.091 1.00 0.00 313 LEU A N 6
ATOM 7391 C CA . LEU A 1 75 ? 1.822 5.038 -5.135 1.00 0.00 313 LEU A CA 6
ATOM 7392 C C . LEU A 1 75 ? 0.809 4.768 -6.230 1.00 0.00 313 LEU A C 6
ATOM 7393 O O . LEU A 1 75 ? -0.156 5.509 -6.375 1.00 0.00 313 LEU A O 6
ATOM 7409 N N . VAL A 1 76 ? 1.002 3.698 -6.973 1.00 0.00 314 VAL A N 6
ATOM 7410 C CA . VAL A 1 76 ? -0.035 3.226 -7.868 1.00 0.00 314 VAL A CA 6
ATOM 7411 C C . VAL A 1 76 ? -0.926 2.261 -7.104 1.00 0.00 314 VAL A C 6
ATOM 7412 O O . VAL A 1 76 ? -0.595 1.090 -6.940 1.00 0.00 314 VAL A O 6
ATOM 7425 N N . VAL A 1 77 ? -2.041 2.769 -6.617 1.00 0.00 315 VAL A N 6
ATOM 7426 C CA . VAL A 1 77 ? -2.937 1.980 -5.788 1.00 0.00 315 VAL A CA 6
ATOM 7427 C C . VAL A 1 77 ? -4.110 1.472 -6.604 1.00 0.00 315 VAL A C 6
ATOM 7428 O O . VAL A 1 77 ? -4.815 2.256 -7.234 1.00 0.00 315 VAL A O 6
ATOM 7441 N N . GLN A 1 78 ? -4.307 0.169 -6.587 1.00 0.00 316 GLN A N 6
ATOM 7442 C CA . GLN A 1 78 ? -5.386 -0.467 -7.329 1.00 0.00 316 GLN A CA 6
ATOM 7443 C C . GLN A 1 78 ? -5.774 -1.759 -6.644 1.00 0.00 316 GLN A C 6
ATOM 7444 O O . GLN A 1 78 ? -5.232 -2.091 -5.598 1.00 0.00 316 GLN A O 6
ATOM 7458 N N . ARG A 1 79 ? -6.701 -2.483 -7.227 1.00 0.00 317 ARG A N 6
ATOM 7459 C CA . ARG A 1 79 ? -7.101 -3.767 -6.686 1.00 0.00 317 ARG A CA 6
ATOM 7460 C C . ARG A 1 79 ? -6.057 -4.819 -7.044 1.00 0.00 317 ARG A C 6
ATOM 7461 O O . ARG A 1 79 ? -5.521 -4.818 -8.153 1.00 0.00 317 ARG A O 6
ATOM 7482 N N . SER A 1 80 ? -5.757 -5.687 -6.085 1.00 0.00 318 SER A N 6
ATOM 7483 C CA . SER A 1 80 ? -4.673 -6.653 -6.213 1.00 0.00 318 SER A CA 6
ATOM 7484 C C . SER A 1 80 ? -4.837 -7.526 -7.453 1.00 0.00 318 SER A C 6
ATOM 7485 O O . SER A 1 80 ? -5.839 -8.228 -7.611 1.00 0.00 318 SER A O 6
ATOM 7493 N N . ILE A 1 81 ? -3.839 -7.474 -8.320 1.00 0.00 319 ILE A N 6
ATOM 7494 C CA . ILE A 1 81 ? -3.857 -8.209 -9.570 1.00 0.00 319 ILE A CA 6
ATOM 7495 C C . ILE A 1 81 ? -3.570 -9.692 -9.343 1.00 0.00 319 ILE A C 6
ATOM 7496 O O . ILE A 1 81 ? -4.475 -10.516 -9.593 1.00 0.00 319 ILE A O 6
ATOM 7513 N N . ALA A 1 1 ? -8.436 -9.867 -10.417 1.00 0.00 239 ALA A N 7
ATOM 7514 C CA . ALA A 1 1 ? -8.015 -9.404 -9.076 1.00 0.00 239 ALA A CA 7
ATOM 7515 C C . ALA A 1 1 ? -8.476 -10.385 -8.007 1.00 0.00 239 ALA A C 7
ATOM 7516 O O . ALA A 1 1 ? -9.598 -10.890 -8.061 1.00 0.00 239 ALA A O 7
ATOM 7525 N N . MET A 1 2 ? -7.610 -10.659 -7.042 1.00 0.00 240 MET A N 7
ATOM 7526 C CA . MET A 1 2 ? -7.934 -11.592 -5.969 1.00 0.00 240 MET A CA 7
ATOM 7527 C C . MET A 1 2 ? -8.748 -10.905 -4.874 1.00 0.00 240 MET A C 7
ATOM 7528 O O . MET A 1 2 ? -8.205 -10.471 -3.858 1.00 0.00 240 MET A O 7
ATOM 7542 N N . GLY A 1 3 ? -10.048 -10.791 -5.103 1.00 0.00 241 GLY A N 7
ATOM 7543 C CA . GLY A 1 3 ? -10.938 -10.240 -4.102 1.00 0.00 241 GLY A CA 7
ATOM 7544 C C . GLY A 1 3 ? -10.787 -8.741 -3.938 1.00 0.00 241 GLY A C 7
ATOM 7545 O O . GLY A 1 3 ? -10.558 -8.018 -4.911 1.00 0.00 241 GLY A O 7
ATOM 7549 N N . ASN A 1 4 ? -10.914 -8.276 -2.702 1.00 0.00 242 ASN A N 7
ATOM 7550 C CA . ASN A 1 4 ? -10.806 -6.854 -2.393 1.00 0.00 242 ASN A CA 7
ATOM 7551 C C . ASN A 1 4 ? -9.361 -6.463 -2.143 1.00 0.00 242 ASN A C 7
ATOM 7552 O O . ASN A 1 4 ? -9.058 -5.285 -1.957 1.00 0.00 242 ASN A O 7
ATOM 7563 N N . LYS A 1 5 ? -8.478 -7.463 -2.151 1.00 0.00 243 LYS A N 7
ATOM 7564 C CA . LYS A 1 5 ? -7.058 -7.255 -1.889 1.00 0.00 243 LYS A CA 7
ATOM 7565 C C . LYS A 1 5 ? -6.527 -6.102 -2.729 1.00 0.00 243 LYS A C 7
ATOM 7566 O O . LYS A 1 5 ? -6.651 -6.101 -3.956 1.00 0.00 243 LYS A O 7
ATOM 7585 N N . ILE A 1 6 ? -5.958 -5.118 -2.063 1.00 0.00 244 ILE A N 7
ATOM 7586 C CA . ILE A 1 6 ? -5.460 -3.933 -2.731 1.00 0.00 244 ILE A CA 7
ATOM 7587 C C . ILE A 1 6 ? -3.953 -4.029 -2.942 1.00 0.00 244 ILE A C 7
ATOM 7588 O O . ILE A 1 6 ? -3.234 -4.623 -2.139 1.00 0.00 244 ILE A O 7
ATOM 7604 N N . TYR A 1 7 ? -3.496 -3.441 -4.029 1.00 0.00 245 TYR A N 7
ATOM 7605 C CA . TYR A 1 7 ? -2.094 -3.451 -4.395 1.00 0.00 245 TYR A CA 7
ATOM 7606 C C . TYR A 1 7 ? -1.557 -2.029 -4.470 1.00 0.00 245 TYR A C 7
ATOM 7607 O O . TYR A 1 7 ? -2.152 -1.170 -5.122 1.00 0.00 245 TYR A O 7
ATOM 7625 N N . VAL A 1 8 ? -0.456 -1.774 -3.781 1.00 0.00 246 VAL A N 7
ATOM 7626 C CA . VAL A 1 8 ? 0.238 -0.505 -3.906 1.00 0.00 246 VAL A CA 7
ATOM 7627 C C . VAL A 1 8 ? 1.594 -0.699 -4.546 1.00 0.00 246 VAL A C 7
ATOM 7628 O O . VAL A 1 8 ? 2.481 -1.330 -3.976 1.00 0.00 246 VAL A O 7
ATOM 7641 N N . GLY A 1 9 ? 1.748 -0.167 -5.739 1.00 0.00 247 GLY A N 7
ATOM 7642 C CA . GLY A 1 9 ? 3.025 -0.219 -6.386 1.00 0.00 247 GLY A CA 7
ATOM 7643 C C . GLY A 1 9 ? 3.774 1.080 -6.225 1.00 0.00 247 GLY A C 7
ATOM 7644 O O . GLY A 1 9 ? 4.077 1.764 -7.201 1.00 0.00 247 GLY A O 7
ATOM 7648 N N . GLY A 1 10 ? 4.047 1.429 -4.981 1.00 0.00 248 GLY A N 7
ATOM 7649 C CA . GLY A 1 10 ? 4.718 2.681 -4.692 1.00 0.00 248 GLY A CA 7
ATOM 7650 C C . GLY A 1 10 ? 5.454 2.642 -3.375 1.00 0.00 248 GLY A C 7
ATOM 7651 O O . GLY A 1 10 ? 5.352 3.562 -2.568 1.00 0.00 248 GLY A O 7
ATOM 7655 N N . LEU A 1 11 ? 6.185 1.565 -3.157 1.00 0.00 249 LEU A N 7
ATOM 7656 C CA . LEU A 1 11 ? 6.941 1.380 -1.927 1.00 0.00 249 LEU A CA 7
ATOM 7657 C C . LEU A 1 11 ? 8.397 1.789 -2.116 1.00 0.00 249 LEU A C 7
ATOM 7658 O O . LEU A 1 11 ? 9.175 1.075 -2.752 1.00 0.00 249 LEU A O 7
ATOM 7674 N N . PRO A 1 12 ? 8.783 2.952 -1.573 1.00 0.00 250 PRO A N 7
ATOM 7675 C CA . PRO A 1 12 ? 10.158 3.427 -1.623 1.00 0.00 250 PRO A CA 7
ATOM 7676 C C . PRO A 1 12 ? 11.034 2.691 -0.619 1.00 0.00 250 PRO A C 7
ATOM 7677 O O . PRO A 1 12 ? 10.622 2.455 0.517 1.00 0.00 250 PRO A O 7
ATOM 7688 N N . THR A 1 13 ? 12.241 2.343 -1.031 1.00 0.00 251 THR A N 7
ATOM 7689 C CA . THR A 1 13 ? 13.164 1.605 -0.180 1.00 0.00 251 THR A CA 7
ATOM 7690 C C . THR A 1 13 ? 13.721 2.491 0.927 1.00 0.00 251 THR A C 7
ATOM 7691 O O . THR A 1 13 ? 14.419 2.022 1.826 1.00 0.00 251 THR A O 7
ATOM 7702 N N . CYS A 1 14 ? 13.403 3.771 0.852 1.00 0.00 252 CYS A N 7
ATOM 7703 C CA . CYS A 1 14 ? 13.823 4.728 1.853 1.00 0.00 252 CYS A CA 7
ATOM 7704 C C . CYS A 1 14 ? 12.890 4.720 3.065 1.00 0.00 252 CYS A C 7
ATOM 7705 O O . CYS A 1 14 ? 13.118 5.443 4.036 1.00 0.00 252 CYS A O 7
ATOM 7713 N N . LEU A 1 15 ? 11.838 3.911 3.016 1.00 0.00 253 LEU A N 7
ATOM 7714 C CA . LEU A 1 15 ? 10.930 3.801 4.147 1.00 0.00 253 LEU A CA 7
ATOM 7715 C C . LEU A 1 15 ? 10.519 2.351 4.378 1.00 0.00 253 LEU A C 7
ATOM 7716 O O . LEU A 1 15 ? 10.769 1.480 3.542 1.00 0.00 253 LEU A O 7
ATOM 7732 N N . ASN A 1 16 ? 9.894 2.105 5.517 1.00 0.00 254 ASN A N 7
ATOM 7733 C CA . ASN A 1 16 ? 9.406 0.777 5.865 1.00 0.00 254 ASN A CA 7
ATOM 7734 C C . ASN A 1 16 ? 7.896 0.706 5.697 1.00 0.00 254 ASN A C 7
ATOM 7735 O O . ASN A 1 16 ? 7.235 1.739 5.581 1.00 0.00 254 ASN A O 7
ATOM 7746 N N . GLN A 1 17 ? 7.348 -0.499 5.725 1.00 0.00 255 GLN A N 7
ATOM 7747 C CA . GLN A 1 17 ? 5.930 -0.697 5.454 1.00 0.00 255 GLN A CA 7
ATOM 7748 C C . GLN A 1 17 ? 5.073 -0.009 6.510 1.00 0.00 255 GLN A C 7
ATOM 7749 O O . GLN A 1 17 ? 3.952 0.394 6.231 1.00 0.00 255 GLN A O 7
ATOM 7763 N N . ASP A 1 18 ? 5.612 0.128 7.721 1.00 0.00 256 ASP A N 7
ATOM 7764 C CA . ASP A 1 18 ? 4.889 0.785 8.813 1.00 0.00 256 ASP A CA 7
ATOM 7765 C C . ASP A 1 18 ? 4.529 2.215 8.436 1.00 0.00 256 ASP A C 7
ATOM 7766 O O . ASP A 1 18 ? 3.440 2.700 8.750 1.00 0.00 256 ASP A O 7
ATOM 7775 N N . GLN A 1 19 ? 5.451 2.876 7.745 1.00 0.00 257 GLN A N 7
ATOM 7776 C CA . GLN A 1 19 ? 5.232 4.229 7.249 1.00 0.00 257 GLN A CA 7
ATOM 7777 C C . GLN A 1 19 ? 4.056 4.253 6.284 1.00 0.00 257 GLN A C 7
ATOM 7778 O O . GLN A 1 19 ? 3.154 5.085 6.398 1.00 0.00 257 GLN A O 7
ATOM 7792 N N . VAL A 1 20 ? 4.081 3.324 5.341 1.00 0.00 258 VAL A N 7
ATOM 7793 C CA . VAL A 1 20 ? 3.024 3.193 4.351 1.00 0.00 258 VAL A CA 7
ATOM 7794 C C . VAL A 1 20 ? 1.709 2.779 4.995 1.00 0.00 258 VAL A C 7
ATOM 7795 O O . VAL A 1 20 ? 0.661 3.346 4.695 1.00 0.00 258 VAL A O 7
ATOM 7808 N N . LYS A 1 21 ? 1.771 1.794 5.880 1.00 0.00 259 LYS A N 7
ATOM 7809 C CA . LYS A 1 21 ? 0.584 1.278 6.535 1.00 0.00 259 LYS A CA 7
ATOM 7810 C C . LYS A 1 21 ? -0.209 2.378 7.238 1.00 0.00 259 LYS A C 7
ATOM 7811 O O . LYS A 1 21 ? -1.436 2.348 7.253 1.00 0.00 259 LYS A O 7
ATOM 7830 N N . GLU A 1 22 ? 0.493 3.341 7.817 1.00 0.00 260 GLU A N 7
ATOM 7831 C CA . GLU A 1 22 ? -0.152 4.472 8.478 1.00 0.00 260 GLU A CA 7
ATOM 7832 C C . GLU A 1 22 ? -0.916 5.320 7.462 1.00 0.00 260 GLU A C 7
ATOM 7833 O O . GLU A 1 22 ? -1.984 5.858 7.759 1.00 0.00 260 GLU A O 7
ATOM 7845 N N . LEU A 1 23 ? -0.370 5.419 6.259 1.00 0.00 261 LEU A N 7
ATOM 7846 C CA . LEU A 1 23 ? -1.014 6.166 5.188 1.00 0.00 261 LEU A CA 7
ATOM 7847 C C . LEU A 1 23 ? -2.221 5.386 4.673 1.00 0.00 261 LEU A C 7
ATOM 7848 O O . LEU A 1 23 ? -3.266 5.958 4.382 1.00 0.00 261 LEU A O 7
ATOM 7864 N N . LEU A 1 24 ? -2.072 4.071 4.580 1.00 0.00 262 LEU A N 7
ATOM 7865 C CA . LEU A 1 24 ? -3.162 3.208 4.140 1.00 0.00 262 LEU A CA 7
ATOM 7866 C C . LEU A 1 24 ? -4.308 3.259 5.148 1.00 0.00 262 LEU A C 7
ATOM 7867 O O . LEU A 1 24 ? -5.480 3.309 4.777 1.00 0.00 262 LEU A O 7
ATOM 7883 N N . GLN A 1 25 ? -3.952 3.262 6.432 1.00 0.00 263 GLN A N 7
ATOM 7884 C CA . GLN A 1 25 ? -4.933 3.319 7.514 1.00 0.00 263 GLN A CA 7
ATOM 7885 C C . GLN A 1 25 ? -5.629 4.674 7.573 1.00 0.00 263 GLN A C 7
ATOM 7886 O O . GLN A 1 25 ? -6.613 4.843 8.293 1.00 0.00 263 GLN A O 7
ATOM 7900 N N . SER A 1 26 ? -5.122 5.637 6.815 1.00 0.00 264 SER A N 7
ATOM 7901 C CA . SER A 1 26 ? -5.719 6.968 6.772 1.00 0.00 264 SER A CA 7
ATOM 7902 C C . SER A 1 26 ? -7.142 6.915 6.202 1.00 0.00 264 SER A C 7
ATOM 7903 O O . SER A 1 26 ? -7.948 7.819 6.431 1.00 0.00 264 SER A O 7
ATOM 7911 N N . PHE A 1 27 ? -7.451 5.856 5.458 1.00 0.00 265 PHE A N 7
ATOM 7912 C CA . PHE A 1 27 ? -8.786 5.691 4.894 1.00 0.00 265 PHE A CA 7
ATOM 7913 C C . PHE A 1 27 ? -9.664 4.821 5.786 1.00 0.00 265 PHE A C 7
ATOM 7914 O O . PHE A 1 27 ? -10.870 5.050 5.897 1.00 0.00 265 PHE A O 7
ATOM 7931 N N . GLY A 1 28 ? -9.063 3.831 6.431 1.00 0.00 266 GLY A N 7
ATOM 7932 C CA . GLY A 1 28 ? -9.823 2.938 7.283 1.00 0.00 266 GLY A CA 7
ATOM 7933 C C . GLY A 1 28 ? -8.939 1.946 8.005 1.00 0.00 266 GLY A C 7
ATOM 7934 O O . GLY A 1 28 ? -7.713 2.022 7.919 1.00 0.00 266 GLY A O 7
ATOM 7938 N N . GLU A 1 29 ? -9.562 1.012 8.709 1.00 0.00 267 GLU A N 7
ATOM 7939 C CA . GLU A 1 29 ? -8.829 0.010 9.469 1.00 0.00 267 GLU A CA 7
ATOM 7940 C C . GLU A 1 29 ? -8.148 -0.976 8.538 1.00 0.00 267 GLU A C 7
ATOM 7941 O O . GLU A 1 29 ? -8.749 -1.466 7.579 1.00 0.00 267 GLU A O 7
ATOM 7953 N N . LEU A 1 30 ? -6.900 -1.271 8.840 1.00 0.00 268 LEU A N 7
ATOM 7954 C CA . LEU A 1 30 ? -6.095 -2.131 7.996 1.00 0.00 268 LEU A CA 7
ATOM 7955 C C . LEU A 1 30 ? -6.224 -3.582 8.451 1.00 0.00 268 LEU A C 7
ATOM 7956 O O . LEU A 1 30 ? -5.928 -3.917 9.599 1.00 0.00 268 LEU A O 7
ATOM 7972 N N . LYS A 1 31 ? -6.681 -4.432 7.543 1.00 0.00 269 LYS A N 7
ATOM 7973 C CA . LYS A 1 31 ? -6.905 -5.842 7.840 1.00 0.00 269 LYS A CA 7
ATOM 7974 C C . LYS A 1 31 ? -5.589 -6.617 7.803 1.00 0.00 269 LYS A C 7
ATOM 7975 O O . LYS A 1 31 ? -5.417 -7.608 8.515 1.00 0.00 269 LYS A O 7
ATOM 7994 N N . GLY A 1 32 ? -4.665 -6.153 6.978 1.00 0.00 270 GLY A N 7
ATOM 7995 C CA . GLY A 1 32 ? -3.373 -6.798 6.863 1.00 0.00 270 GLY A CA 7
ATOM 7996 C C . GLY A 1 32 ? -2.548 -6.199 5.747 1.00 0.00 270 GLY A C 7
ATOM 7997 O O . GLY A 1 32 ? -3.089 -5.841 4.699 1.00 0.00 270 GLY A O 7
ATOM 8001 N N . LEU A 1 33 ? -1.251 -6.067 5.970 1.00 0.00 271 LEU A N 7
ATOM 8002 C CA . LEU A 1 33 ? -0.358 -5.513 4.967 1.00 0.00 271 LEU A CA 7
ATOM 8003 C C . LEU A 1 33 ? 0.774 -6.482 4.673 1.00 0.00 271 LEU A C 7
ATOM 8004 O O . LEU A 1 33 ? 1.448 -6.961 5.583 1.00 0.00 271 LEU A O 7
ATOM 8020 N N . ASN A 1 34 ? 0.968 -6.779 3.403 1.00 0.00 272 ASN A N 7
ATOM 8021 C CA . ASN A 1 34 ? 2.052 -7.640 2.975 1.00 0.00 272 ASN A CA 7
ATOM 8022 C C . ASN A 1 34 ? 3.058 -6.840 2.171 1.00 0.00 272 ASN A C 7
ATOM 8023 O O . ASN A 1 34 ? 2.871 -6.615 0.973 1.00 0.00 272 ASN A O 7
ATOM 8034 N N . LEU A 1 35 ? 4.103 -6.379 2.833 1.00 0.00 273 LEU A N 7
ATOM 8035 C CA . LEU A 1 35 ? 5.176 -5.693 2.148 1.00 0.00 273 LEU A CA 7
ATOM 8036 C C . LEU A 1 35 ? 6.102 -6.720 1.521 1.00 0.00 273 LEU A C 7
ATOM 8037 O O . LEU A 1 35 ? 6.854 -7.409 2.214 1.00 0.00 273 LEU A O 7
ATOM 8053 N N . VAL A 1 36 ? 6.013 -6.834 0.206 1.00 0.00 274 VAL A N 7
ATOM 8054 C CA . VAL A 1 36 ? 6.859 -7.742 -0.532 1.00 0.00 274 VAL A CA 7
ATOM 8055 C C . VAL A 1 36 ? 8.246 -7.133 -0.633 1.00 0.00 274 VAL A C 7
ATOM 8056 O O . VAL A 1 36 ? 8.431 -6.075 -1.242 1.00 0.00 274 VAL A O 7
ATOM 8069 N N . MET A 1 37 ? 9.204 -7.772 0.001 1.00 0.00 275 MET A N 7
ATOM 80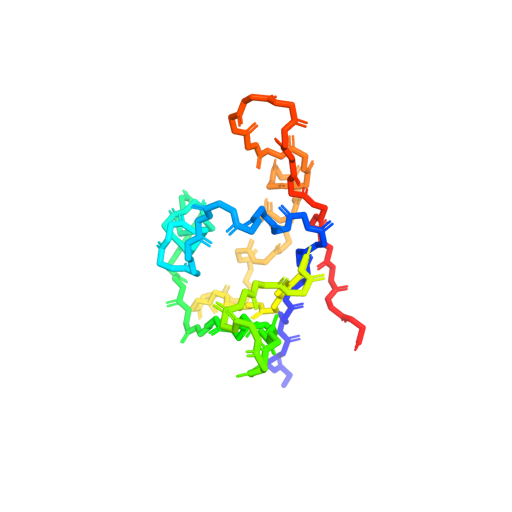70 C CA . MET A 1 37 ? 10.550 -7.230 0.080 1.00 0.00 275 MET A CA 7
ATOM 8071 C C . MET A 1 37 ? 11.591 -8.259 -0.323 1.00 0.00 275 MET A C 7
ATOM 8072 O O . MET A 1 37 ? 11.316 -9.456 -0.394 1.00 0.00 275 MET A O 7
ATOM 8086 N N . ASP A 1 38 ? 12.786 -7.768 -0.595 1.00 0.00 276 ASP A N 7
ATOM 8087 C CA . ASP A 1 38 ? 13.948 -8.614 -0.767 1.00 0.00 276 ASP A CA 7
ATOM 8088 C C . ASP A 1 38 ? 14.527 -8.906 0.602 1.00 0.00 276 ASP A C 7
ATOM 8089 O O . ASP A 1 38 ? 15.264 -8.090 1.150 1.00 0.00 276 ASP A O 7
ATOM 8098 N N . THR A 1 39 ? 14.184 -10.058 1.155 1.00 0.00 277 THR A N 7
ATOM 8099 C CA . THR A 1 39 ? 14.545 -10.392 2.530 1.00 0.00 277 THR A CA 7
ATOM 8100 C C . THR A 1 39 ? 16.061 -10.392 2.740 1.00 0.00 277 THR A C 7
ATOM 8101 O O . THR A 1 39 ? 16.539 -10.259 3.865 1.00 0.00 277 THR A O 7
ATOM 8112 N N . ASN A 1 40 ? 16.814 -10.516 1.655 1.00 0.00 278 ASN A N 7
ATOM 8113 C CA . ASN A 1 40 ? 18.267 -10.545 1.739 1.00 0.00 278 ASN A CA 7
ATOM 8114 C C . ASN A 1 40 ? 18.825 -9.168 2.096 1.00 0.00 278 ASN A C 7
ATOM 8115 O O . ASN A 1 40 ? 19.849 -9.060 2.770 1.00 0.00 278 ASN A O 7
ATOM 8126 N N . THR A 1 41 ? 18.142 -8.119 1.659 1.00 0.00 279 THR A N 7
ATOM 8127 C CA . THR A 1 41 ? 18.573 -6.756 1.946 1.00 0.00 279 THR A CA 7
ATOM 8128 C C . THR A 1 41 ? 17.614 -6.040 2.893 1.00 0.00 279 THR A C 7
ATOM 8129 O O . THR A 1 41 ? 17.922 -4.958 3.396 1.00 0.00 279 THR A O 7
ATOM 8140 N N . ASN A 1 42 ? 16.452 -6.658 3.117 1.00 0.00 280 ASN A N 7
ATOM 8141 C CA . ASN A 1 42 ? 15.380 -6.068 3.924 1.00 0.00 280 ASN A CA 7
ATOM 8142 C C . ASN A 1 42 ? 14.852 -4.812 3.228 1.00 0.00 280 ASN A C 7
ATOM 8143 O O . ASN A 1 42 ? 14.327 -3.896 3.861 1.00 0.00 280 ASN A O 7
ATOM 8154 N N . LEU A 1 43 ? 15.007 -4.778 1.909 1.00 0.00 281 LEU A N 7
ATOM 8155 C CA . LEU A 1 43 ? 14.560 -3.646 1.114 1.00 0.00 281 LEU A CA 7
ATOM 8156 C C . LEU A 1 43 ? 13.297 -4.001 0.343 1.00 0.00 2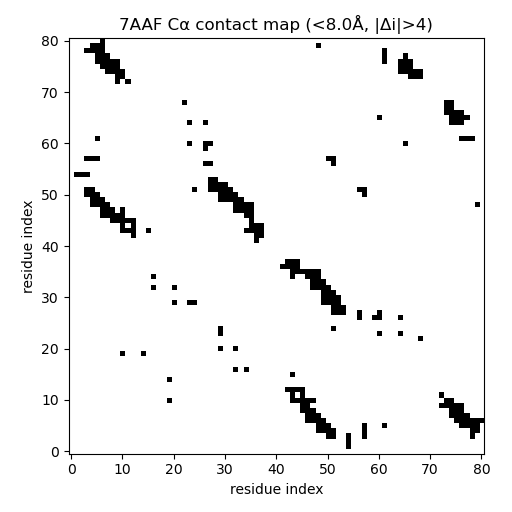81 LEU A C 7
ATOM 8157 O O . LEU A 1 43 ? 13.156 -5.116 -0.161 1.00 0.00 281 LEU A O 7
ATOM 8173 N N . ASN A 1 44 ? 12.380 -3.046 0.265 1.00 0.00 282 ASN A N 7
ATOM 8174 C CA . ASN A 1 44 ? 11.090 -3.253 -0.388 1.00 0.00 282 ASN A CA 7
ATOM 8175 C C . ASN A 1 44 ? 11.276 -3.497 -1.878 1.00 0.00 282 ASN A C 7
ATOM 8176 O O . ASN A 1 44 ? 12.176 -2.935 -2.501 1.00 0.00 282 ASN A O 7
ATOM 8187 N N . LYS A 1 45 ? 10.402 -4.318 -2.447 1.00 0.00 283 LYS A N 7
ATOM 8188 C CA . LYS A 1 45 ? 10.449 -4.625 -3.875 1.00 0.00 283 LYS A CA 7
ATOM 8189 C C . LYS A 1 45 ? 9.803 -3.507 -4.681 1.00 0.00 283 LYS A C 7
ATOM 8190 O O . LYS A 1 45 ? 9.837 -3.511 -5.910 1.00 0.00 283 LYS A O 7
ATOM 8209 N N . GLY A 1 46 ? 9.204 -2.554 -3.978 1.00 0.00 284 GLY A N 7
ATOM 8210 C CA . GLY A 1 46 ? 8.581 -1.428 -4.639 1.00 0.00 284 GLY A CA 7
ATOM 8211 C C . GLY A 1 46 ? 7.073 -1.473 -4.568 1.00 0.00 284 GLY A C 7
ATOM 8212 O O . GLY A 1 46 ? 6.402 -0.522 -4.961 1.00 0.00 284 GLY A O 7
ATOM 8216 N N . PHE A 1 47 ? 6.534 -2.565 -4.049 1.00 0.00 285 PHE A N 7
ATOM 8217 C CA . PHE A 1 47 ? 5.093 -2.726 -3.971 1.00 0.00 285 PHE A CA 7
ATOM 8218 C C . PHE A 1 47 ? 4.688 -3.530 -2.741 1.00 0.00 285 PHE A C 7
ATOM 8219 O O . PHE A 1 47 ? 5.518 -4.198 -2.120 1.00 0.00 285 PHE A O 7
ATOM 8236 N N . ALA A 1 48 ? 3.411 -3.449 -2.403 1.00 0.00 286 ALA A N 7
ATOM 8237 C CA . ALA A 1 48 ? 2.856 -4.174 -1.275 1.00 0.00 286 ALA A CA 7
ATOM 8238 C C . ALA A 1 48 ? 1.380 -4.459 -1.510 1.00 0.00 286 ALA A C 7
ATOM 8239 O O . ALA A 1 48 ? 0.774 -3.914 -2.435 1.00 0.00 286 ALA A O 7
ATOM 8246 N N . PHE A 1 49 ? 0.811 -5.307 -0.673 1.00 0.00 287 PHE A N 7
ATOM 8247 C CA . PHE A 1 49 ? -0.597 -5.668 -0.774 1.00 0.00 287 PHE A CA 7
ATOM 8248 C C . PHE A 1 49 ? -1.275 -5.450 0.567 1.00 0.00 287 PHE A C 7
ATOM 8249 O O . PHE A 1 49 ? -0.712 -5.790 1.604 1.00 0.00 287 PHE A O 7
ATOM 8266 N N . PHE A 1 50 ? -2.470 -4.887 0.555 1.00 0.00 288 PHE A N 7
ATOM 8267 C CA . PHE A 1 50 ? -3.183 -4.626 1.794 1.00 0.00 288 PHE A CA 7
ATOM 8268 C C . PHE A 1 50 ? -4.684 -4.761 1.607 1.00 0.00 288 PHE A C 7
ATOM 8269 O O . PHE A 1 50 ? -5.166 -4.971 0.497 1.00 0.00 288 PHE A O 7
ATOM 8286 N N . GLU A 1 51 ? -5.406 -4.648 2.706 1.00 0.00 289 GLU A N 7
ATOM 8287 C CA . GLU A 1 51 ? -6.847 -4.816 2.713 1.00 0.00 289 GLU A CA 7
ATOM 8288 C C . GLU A 1 51 ? -7.432 -4.066 3.902 1.00 0.00 289 GLU A C 7
ATOM 8289 O O . GLU A 1 51 ? -6.760 -3.903 4.922 1.00 0.00 289 GLU A O 7
ATOM 8301 N N . TYR A 1 52 ? -8.663 -3.597 3.773 1.00 0.00 290 TYR A N 7
ATOM 8302 C CA . TYR A 1 52 ? -9.334 -2.929 4.877 1.00 0.00 290 TYR A CA 7
ATOM 8303 C C . TYR A 1 52 ? -10.296 -3.875 5.570 1.00 0.00 290 TYR A C 7
ATOM 8304 O O . TYR A 1 52 ? -10.716 -4.877 4.991 1.00 0.00 290 TYR A O 7
ATOM 8322 N N . CYS A 1 53 ? -10.643 -3.557 6.806 1.00 0.00 291 CYS A N 7
ATOM 8323 C CA . CYS A 1 53 ? -11.576 -4.375 7.560 1.00 0.00 291 CYS A CA 7
ATOM 8324 C C . CYS A 1 53 ? -12.973 -4.244 6.963 1.00 0.00 291 CYS A C 7
ATOM 8325 O O . CYS A 1 53 ? -13.713 -5.224 6.856 1.00 0.00 291 CYS A O 7
ATOM 8333 N N . ASP A 1 54 ? -13.321 -3.027 6.561 1.00 0.00 292 ASP A N 7
ATOM 8334 C CA . ASP A 1 54 ? -14.596 -2.765 5.914 1.00 0.00 292 ASP A CA 7
ATOM 8335 C C . ASP A 1 54 ? -14.413 -2.726 4.402 1.00 0.00 292 ASP A C 7
ATOM 8336 O O . ASP A 1 54 ? -13.705 -1.862 3.880 1.00 0.00 292 ASP A O 7
ATOM 8345 N N . PRO A 1 55 ? -15.050 -3.658 3.678 1.00 0.00 293 PRO A N 7
ATOM 8346 C CA . PRO A 1 55 ? -14.910 -3.766 2.218 1.00 0.00 293 PRO A CA 7
ATOM 8347 C C . PRO A 1 55 ? -15.471 -2.557 1.472 1.00 0.00 293 PRO A C 7
ATOM 8348 O O . PRO A 1 55 ? -15.215 -2.374 0.282 1.00 0.00 293 PRO A O 7
ATOM 8359 N N . SER A 1 56 ? -16.237 -1.731 2.170 1.00 0.00 294 SER A N 7
ATOM 8360 C CA . SER A 1 56 ? -16.775 -0.515 1.580 1.00 0.00 294 SER A CA 7
ATOM 8361 C C . SER A 1 56 ? -15.683 0.540 1.420 1.00 0.00 294 SER A C 7
ATOM 8362 O O . SER A 1 56 ? -15.796 1.446 0.596 1.00 0.00 294 SER A O 7
ATOM 8370 N N . VAL A 1 57 ? -14.616 0.404 2.199 1.00 0.00 295 VAL A N 7
ATOM 8371 C CA . VAL A 1 57 ? -13.505 1.342 2.135 1.00 0.00 295 VAL A CA 7
ATOM 8372 C C . VAL A 1 57 ? -12.650 1.073 0.911 1.00 0.00 295 VAL A C 7
ATOM 8373 O O . VAL A 1 57 ? -12.128 1.998 0.312 1.00 0.00 295 VAL A O 7
ATOM 8386 N N . THR A 1 58 ? -12.539 -0.198 0.545 1.00 0.00 296 THR A N 7
ATOM 8387 C CA . THR A 1 58 ? -11.627 -0.648 -0.505 1.00 0.00 296 THR A CA 7
ATOM 8388 C C . THR A 1 58 ? -11.651 0.253 -1.744 1.00 0.00 296 THR A C 7
ATOM 8389 O O . THR A 1 58 ? -10.617 0.798 -2.139 1.00 0.00 296 THR A O 7
ATOM 8400 N N . ASP A 1 59 ? -12.822 0.428 -2.341 1.00 0.00 297 ASP A N 7
ATOM 8401 C CA . ASP A 1 59 ? -12.933 1.234 -3.553 1.00 0.00 297 ASP A CA 7
ATOM 8402 C C . ASP A 1 59 ? -12.682 2.710 -3.261 1.00 0.00 297 ASP A C 7
ATOM 8403 O O . ASP A 1 59 ? -12.055 3.413 -4.058 1.00 0.00 297 ASP A O 7
ATOM 8412 N N . HIS A 1 60 ? -13.145 3.170 -2.105 1.00 0.00 298 HIS A N 7
ATOM 8413 C CA . HIS A 1 60 ? -12.998 4.573 -1.732 1.00 0.00 298 HIS A CA 7
ATOM 8414 C C . HIS A 1 60 ? -11.539 4.869 -1.411 1.00 0.00 298 HIS A C 7
ATOM 8415 O O . HIS A 1 60 ? -11.057 5.988 -1.600 1.00 0.00 298 HIS A O 7
ATOM 8430 N N . ALA A 1 61 ? -10.848 3.852 -0.921 1.00 0.00 299 ALA A N 7
ATOM 8431 C CA . ALA A 1 61 ? -9.439 3.946 -0.627 1.00 0.00 299 ALA A CA 7
ATOM 8432 C C . ALA A 1 61 ? -8.640 4.164 -1.900 1.00 0.00 299 ALA A C 7
ATOM 8433 O O . ALA A 1 61 ? -7.997 5.197 -2.055 1.00 0.00 299 ALA A O 7
ATOM 8440 N N . ILE A 1 62 ? -8.718 3.205 -2.822 1.00 0.00 300 ILE A N 7
ATOM 8441 C CA . ILE A 1 62 ? -8.012 3.295 -4.099 1.00 0.00 300 ILE A CA 7
ATOM 8442 C C . ILE A 1 62 ? -8.301 4.622 -4.797 1.00 0.00 300 ILE A C 7
ATOM 8443 O O . ILE A 1 62 ? -7.408 5.227 -5.389 1.00 0.00 300 ILE A O 7
ATOM 8459 N N . ALA A 1 63 ? -9.544 5.079 -4.687 1.00 0.00 301 ALA A N 7
ATOM 8460 C CA . ALA A 1 63 ? -9.984 6.307 -5.338 1.00 0.00 301 ALA A CA 7
ATOM 8461 C C . ALA A 1 63 ? -9.082 7.492 -4.994 1.00 0.00 301 ALA A C 7
ATOM 8462 O O . ALA A 1 63 ? -8.731 8.289 -5.866 1.00 0.00 301 ALA A O 7
ATOM 8469 N N . GLY A 1 64 ? -8.698 7.602 -3.730 1.00 0.00 302 GLY A N 7
ATOM 8470 C CA . GLY A 1 64 ? -7.879 8.723 -3.307 1.00 0.00 302 GLY A CA 7
ATOM 8471 C C . GLY A 1 64 ? -6.432 8.338 -3.069 1.00 0.00 302 GLY A C 7
ATOM 8472 O O . GLY A 1 64 ? -5.524 9.129 -3.321 1.00 0.00 302 GLY A O 7
ATOM 8476 N N . LEU A 1 65 ? -6.224 7.116 -2.602 1.00 0.00 303 LEU A N 7
ATOM 8477 C CA . LEU A 1 65 ? -4.899 6.638 -2.222 1.00 0.00 303 LEU A CA 7
ATOM 8478 C C . LEU A 1 65 ? -4.019 6.442 -3.454 1.00 0.00 303 LEU A C 7
ATOM 8479 O O . LEU A 1 65 ? -2.793 6.528 -3.375 1.00 0.00 303 LEU A O 7
ATOM 8495 N N . HIS A 1 66 ? -4.654 6.172 -4.593 1.00 0.00 304 HIS A N 7
ATOM 8496 C CA . HIS A 1 66 ? -3.938 6.031 -5.857 1.00 0.00 304 HIS A CA 7
ATOM 8497 C C . HIS A 1 66 ? -3.330 7.369 -6.268 1.00 0.00 304 HIS A C 7
ATOM 8498 O O . HIS A 1 66 ? -4.006 8.213 -6.857 1.00 0.00 304 HIS A O 7
ATOM 8513 N N . GLY A 1 67 ? -2.066 7.560 -5.931 1.00 0.00 305 GLY A N 7
ATOM 8514 C CA . GLY A 1 67 ? -1.364 8.763 -6.321 1.00 0.00 305 GLY A CA 7
ATOM 8515 C C . GLY A 1 67 ? -1.234 9.716 -5.162 1.00 0.00 305 GLY A C 7
ATOM 8516 O O . GLY A 1 67 ? -1.137 10.929 -5.344 1.00 0.00 305 GLY A O 7
ATOM 8520 N N . MET A 1 68 ? -1.225 9.162 -3.962 1.00 0.00 306 MET A N 7
ATOM 8521 C CA . MET A 1 68 ? -1.196 9.970 -2.761 1.00 0.00 306 MET A CA 7
ATOM 8522 C C . MET A 1 68 ? -0.006 9.619 -1.883 1.00 0.00 306 MET A C 7
ATOM 8523 O O . MET A 1 68 ? 0.150 8.477 -1.459 1.00 0.00 306 MET A O 7
ATOM 8537 N N . LEU A 1 69 ? 0.830 10.628 -1.652 1.00 0.00 307 LEU A N 7
ATOM 8538 C CA . LEU A 1 69 ? 2.021 10.528 -0.812 1.00 0.00 307 LEU A CA 7
ATOM 8539 C C . LEU A 1 69 ? 2.824 11.815 -0.994 1.00 0.00 307 LEU A C 7
ATOM 8540 O O . LEU A 1 69 ? 2.707 12.475 -2.027 1.00 0.00 307 LEU A O 7
ATOM 8556 N N . LEU A 1 70 ? 3.608 12.183 0.004 1.00 0.00 308 LEU A N 7
ATOM 8557 C CA . LEU A 1 70 ? 4.362 13.428 -0.038 1.00 0.00 308 LEU A CA 7
ATOM 8558 C C . LEU A 1 70 ? 5.730 13.212 -0.676 1.00 0.00 308 LEU A C 7
ATOM 8559 O O . LEU A 1 70 ? 6.332 12.148 -0.530 1.00 0.00 308 LEU A O 7
ATOM 8575 N N . GLY A 1 71 ? 6.210 14.228 -1.377 1.00 0.00 309 GLY A N 7
ATOM 8576 C CA . GLY A 1 71 ? 7.518 14.163 -1.999 1.00 0.00 309 GLY A CA 7
ATOM 8577 C C . GLY A 1 71 ? 7.459 13.698 -3.440 1.00 0.00 309 GLY A C 7
ATOM 8578 O O . GLY A 1 71 ? 6.522 14.025 -4.171 1.00 0.00 309 GLY A O 7
ATOM 8582 N N . ASP A 1 72 ? 8.459 12.927 -3.842 1.00 0.00 310 ASP A N 7
ATOM 8583 C CA . ASP A 1 72 ? 8.532 12.393 -5.200 1.00 0.00 310 ASP A CA 7
ATOM 8584 C C . ASP A 1 72 ? 7.837 11.045 -5.263 1.00 0.00 310 ASP A C 7
ATOM 8585 O O . ASP A 1 72 ? 7.334 10.626 -6.307 1.00 0.00 310 ASP A O 7
ATOM 8594 N N . ARG A 1 73 ? 7.803 10.384 -4.121 1.00 0.00 311 ARG A N 7
ATOM 8595 C CA . ARG A 1 73 ? 7.203 9.070 -3.997 1.00 0.00 311 ARG A CA 7
ATOM 8596 C C . ARG A 1 73 ? 5.687 9.147 -4.125 1.00 0.00 311 ARG A C 7
ATOM 8597 O O . ARG A 1 73 ? 5.046 10.040 -3.569 1.00 0.00 311 ARG A O 7
ATOM 8618 N N . ARG A 1 74 ? 5.122 8.225 -4.878 1.00 0.00 312 ARG A N 7
ATOM 8619 C CA . ARG A 1 74 ? 3.680 8.138 -5.016 1.00 0.00 312 ARG A CA 7
ATOM 8620 C C . ARG A 1 74 ? 3.234 6.692 -4.932 1.00 0.00 312 ARG A C 7
ATOM 8621 O O . ARG A 1 74 ? 3.986 5.781 -5.278 1.00 0.00 312 ARG A O 7
ATOM 8642 N N . LEU A 1 75 ? 2.017 6.483 -4.468 1.00 0.00 313 LEU A N 7
ATOM 8643 C CA . LEU A 1 75 ? 1.491 5.152 -4.298 1.00 0.00 313 LEU A CA 7
ATOM 8644 C C . LEU A 1 75 ? 0.585 4.785 -5.451 1.00 0.00 313 LEU A C 7
ATOM 8645 O O . LEU A 1 75 ? -0.449 5.418 -5.657 1.00 0.00 313 LEU A O 7
ATOM 8661 N N . VAL A 1 76 ? 0.955 3.767 -6.197 1.00 0.00 314 VAL A N 7
ATOM 8662 C CA . VAL A 1 76 ? 0.077 3.268 -7.233 1.00 0.00 314 VAL A CA 7
ATOM 8663 C C . VAL A 1 76 ? -0.853 2.237 -6.621 1.00 0.00 314 VAL A C 7
ATOM 8664 O O . VAL A 1 76 ? -0.499 1.071 -6.480 1.00 0.00 314 VAL A O 7
ATOM 8677 N N . VAL A 1 77 ? -2.039 2.680 -6.257 1.00 0.00 315 VAL A N 7
ATOM 8678 C CA . VAL A 1 77 ? -2.978 1.843 -5.533 1.00 0.00 315 VAL A CA 7
ATOM 8679 C C . VAL A 1 77 ? -4.071 1.333 -6.456 1.00 0.00 315 VAL A C 7
ATOM 8680 O O . VAL A 1 77 ? -4.669 2.106 -7.202 1.00 0.00 315 VAL A O 7
ATOM 8693 N N . GLN A 1 78 ? -4.308 0.032 -6.418 1.00 0.00 316 GLN A N 7
ATOM 8694 C CA . GLN A 1 78 ? -5.328 -0.589 -7.248 1.00 0.00 316 GLN A CA 7
ATOM 8695 C C . GLN A 1 78 ? -5.746 -1.927 -6.676 1.00 0.00 316 GLN A C 7
ATOM 8696 O O . GLN A 1 78 ? -5.288 -2.323 -5.612 1.00 0.00 316 GLN A O 7
ATOM 8710 N N . ARG A 1 79 ? -6.617 -2.615 -7.387 1.00 0.00 317 ARG A N 7
ATOM 8711 C CA . ARG A 1 79 ? -6.982 -3.967 -7.021 1.00 0.00 317 ARG A CA 7
ATOM 8712 C C . ARG A 1 79 ? -5.810 -4.886 -7.333 1.00 0.00 317 ARG A C 7
ATOM 8713 O O . ARG A 1 79 ? -5.183 -4.762 -8.386 1.00 0.00 317 ARG A O 7
ATOM 8734 N N . SER A 1 80 ? -5.506 -5.773 -6.398 1.00 0.00 318 SER A N 7
ATOM 8735 C CA . SER A 1 80 ? -4.391 -6.704 -6.529 1.00 0.00 318 SER A CA 7
ATOM 8736 C C . SER A 1 80 ? -4.419 -7.425 -7.873 1.00 0.00 318 SER A C 7
ATOM 8737 O O . SER A 1 80 ? -5.402 -8.081 -8.218 1.00 0.00 318 SER A O 7
ATOM 8745 N N . ILE A 1 81 ? -3.328 -7.272 -8.618 1.00 0.00 319 ILE A N 7
ATOM 8746 C CA . ILE A 1 81 ? -3.183 -7.864 -9.940 1.00 0.00 319 ILE A CA 7
ATOM 8747 C C . ILE A 1 81 ? -3.428 -9.370 -9.910 1.00 0.00 319 ILE A C 7
ATOM 8748 O O . ILE A 1 81 ? -2.737 -10.080 -9.148 1.00 0.00 319 ILE A O 7
ATOM 8765 N N . ALA A 1 1 ? -17.908 -9.629 -0.089 1.00 0.00 239 ALA A N 8
ATOM 8766 C CA . ALA A 1 1 ? -16.532 -9.189 -0.396 1.00 0.00 239 ALA A CA 8
ATOM 8767 C C . ALA A 1 1 ? -15.617 -9.401 0.805 1.00 0.00 239 ALA A C 8
ATOM 8768 O O . ALA A 1 1 ? -15.422 -8.498 1.622 1.00 0.00 239 ALA A O 8
ATOM 8777 N N . MET A 1 2 ? -15.065 -10.599 0.921 1.00 0.00 240 MET A N 8
ATOM 8778 C CA . MET A 1 2 ? -14.128 -10.901 1.996 1.00 0.00 240 MET A CA 8
ATOM 8779 C C . MET A 1 2 ? -12.702 -10.672 1.525 1.00 0.00 240 MET A C 8
ATOM 8780 O O . MET A 1 2 ? -11.830 -10.284 2.303 1.00 0.00 240 MET A O 8
ATOM 8794 N N . GLY A 1 3 ? -12.477 -10.908 0.243 1.00 0.00 241 GLY A N 8
ATOM 8795 C CA . GLY A 1 3 ? -11.188 -10.636 -0.344 1.00 0.00 241 GLY A CA 8
ATOM 8796 C C . GLY A 1 3 ? -11.152 -9.262 -0.970 1.00 0.00 241 GLY A C 8
ATOM 8797 O O . GLY A 1 3 ? -11.751 -9.036 -2.023 1.00 0.00 241 GLY A O 8
ATOM 8801 N N . ASN A 1 4 ? -10.467 -8.340 -0.315 1.00 0.00 242 ASN A N 8
ATOM 8802 C CA . ASN A 1 4 ? -10.406 -6.959 -0.772 1.00 0.00 242 ASN A CA 8
ATOM 8803 C C . ASN A 1 4 ? -8.963 -6.494 -0.803 1.00 0.00 242 ASN A C 8
ATOM 8804 O O . ASN A 1 4 ? -8.642 -5.389 -0.360 1.00 0.00 242 ASN A O 8
ATOM 8815 N N . LYS A 1 5 ? -8.092 -7.350 -1.318 1.00 0.00 243 LYS A N 8
ATOM 8816 C CA . LYS A 1 5 ? -6.670 -7.067 -1.334 1.00 0.00 243 LYS A CA 8
ATOM 8817 C C . LYS A 1 5 ? -6.357 -5.960 -2.334 1.00 0.00 243 LYS A C 8
ATOM 8818 O O . LYS A 1 5 ? -6.775 -6.004 -3.491 1.00 0.00 243 LYS A O 8
ATOM 8837 N N . ILE A 1 6 ? -5.635 -4.965 -1.867 1.00 0.00 244 ILE A N 8
ATOM 8838 C CA . ILE A 1 6 ? -5.262 -3.829 -2.679 1.00 0.00 244 ILE A CA 8
ATOM 8839 C C . ILE A 1 6 ? -3.763 -3.847 -2.946 1.00 0.00 244 ILE A C 8
ATOM 8840 O O . ILE A 1 6 ? -2.977 -4.279 -2.101 1.00 0.00 244 ILE A O 8
ATOM 8856 N N . TYR A 1 7 ? -3.381 -3.375 -4.117 1.00 0.00 245 TYR A N 8
ATOM 8857 C CA . TYR A 1 7 ? -1.995 -3.386 -4.542 1.00 0.00 245 TYR A CA 8
ATOM 8858 C C . TYR A 1 7 ? -1.448 -1.969 -4.633 1.00 0.00 245 TYR A C 8
ATOM 8859 O O . TYR A 1 7 ? -2.042 -1.101 -5.273 1.00 0.00 245 TYR A O 8
ATOM 8877 N N . VAL A 1 8 ? -0.331 -1.740 -3.960 1.00 0.00 246 VAL A N 8
ATOM 8878 C CA . VAL A 1 8 ? 0.374 -0.472 -4.053 1.00 0.00 246 VAL A CA 8
ATOM 8879 C C . VAL A 1 8 ? 1.625 -0.606 -4.895 1.00 0.00 246 VAL A C 8
ATOM 8880 O O . VAL A 1 8 ? 2.565 -1.293 -4.508 1.00 0.00 246 VAL A O 8
ATOM 8893 N N . GLY A 1 9 ? 1.633 0.047 -6.040 1.00 0.00 247 GLY A N 8
ATOM 8894 C CA . GLY A 1 9 ? 2.814 0.063 -6.875 1.00 0.00 247 GLY A CA 8
ATOM 8895 C C . GLY A 1 9 ? 3.540 1.387 -6.792 1.00 0.00 247 GLY A C 8
ATOM 8896 O O . GLY A 1 9 ? 3.185 2.337 -7.488 1.00 0.00 247 GLY A O 8
ATOM 8900 N N . GLY A 1 10 ? 4.540 1.464 -5.929 1.00 0.00 248 GLY A N 8
ATOM 8901 C CA . GLY A 1 10 ? 5.284 2.698 -5.765 1.00 0.00 248 GLY A CA 8
ATOM 8902 C C . GLY A 1 10 ? 5.864 2.843 -4.373 1.00 0.00 248 GLY A C 8
ATOM 8903 O O . GLY A 1 10 ? 5.989 3.953 -3.860 1.00 0.00 248 GLY A O 8
ATOM 8907 N N . LEU A 1 11 ? 6.226 1.722 -3.765 1.00 0.00 249 LEU A N 8
ATOM 8908 C CA . LEU A 1 11 ? 6.751 1.718 -2.404 1.00 0.00 249 LEU A CA 8
ATOM 8909 C C . LEU A 1 11 ? 8.207 2.165 -2.376 1.00 0.00 249 LEU A C 8
ATOM 8910 O O . LEU A 1 11 ? 9.074 1.519 -2.968 1.00 0.00 249 LEU A O 8
ATOM 8926 N N . PRO A 1 12 ? 8.492 3.281 -1.692 1.00 0.00 250 PRO A N 8
ATOM 8927 C CA . PRO A 1 12 ? 9.854 3.769 -1.523 1.00 0.00 250 PRO A CA 8
ATOM 8928 C C . PRO A 1 12 ? 10.651 2.837 -0.624 1.00 0.00 250 PRO A C 8
ATOM 8929 O O . PRO A 1 12 ? 10.157 2.389 0.408 1.00 0.00 250 PRO A O 8
ATOM 8940 N N . THR A 1 13 ? 11.880 2.554 -1.011 1.00 0.00 251 THR A N 8
ATOM 8941 C CA . THR A 1 13 ? 12.702 1.592 -0.295 1.00 0.00 251 THR A CA 8
ATOM 8942 C C . THR A 1 13 ? 13.268 2.188 0.986 1.00 0.00 251 THR A C 8
ATOM 8943 O O . THR A 1 13 ? 13.693 1.463 1.886 1.00 0.00 251 THR A O 8
ATOM 8954 N N . CYS A 1 14 ? 13.253 3.511 1.066 1.00 0.00 252 CYS A N 8
ATOM 8955 C CA . CYS A 1 14 ? 13.833 4.212 2.196 1.00 0.00 252 CYS A CA 8
ATOM 8956 C C . CYS A 1 14 ? 12.898 4.186 3.404 1.00 0.00 252 CYS A C 8
ATOM 8957 O O . CYS A 1 14 ? 13.322 4.457 4.528 1.00 0.00 252 CYS A O 8
ATOM 8965 N N . LEU A 1 15 ? 11.632 3.851 3.184 1.00 0.00 253 LEU A N 8
ATOM 8966 C CA . LEU A 1 15 ? 10.684 3.779 4.284 1.00 0.00 253 LEU A CA 8
ATOM 8967 C C . LEU A 1 15 ? 10.220 2.345 4.492 1.00 0.00 253 LEU A C 8
ATOM 8968 O O . LEU A 1 15 ? 10.296 1.517 3.588 1.00 0.00 253 LEU A O 8
ATOM 8984 N N . ASN A 1 16 ? 9.754 2.061 5.694 1.00 0.00 254 ASN A N 8
ATOM 8985 C CA . ASN A 1 16 ? 9.286 0.728 6.046 1.00 0.00 254 ASN A CA 8
ATOM 8986 C C . ASN A 1 16 ? 7.777 0.620 5.888 1.00 0.00 254 ASN A C 8
ATOM 8987 O O . ASN A 1 16 ? 7.085 1.634 5.800 1.00 0.00 254 ASN A O 8
ATOM 8998 N N . GLN A 1 17 ? 7.262 -0.603 5.885 1.00 0.00 255 GLN A N 8
ATOM 8999 C CA . GLN A 1 17 ? 5.839 -0.825 5.653 1.00 0.00 255 GLN A CA 8
ATOM 9000 C C . GLN A 1 17 ? 5.007 -0.187 6.757 1.00 0.00 255 GLN A C 8
ATOM 9001 O O . GLN A 1 17 ? 3.870 0.208 6.537 1.00 0.00 255 GLN A O 8
ATOM 9015 N N . ASP A 1 18 ? 5.586 -0.083 7.943 1.00 0.00 256 ASP A N 8
ATOM 9016 C CA . ASP A 1 18 ? 4.905 0.537 9.073 1.00 0.00 256 ASP A CA 8
ATOM 9017 C C . ASP A 1 18 ? 4.637 2.010 8.788 1.00 0.00 256 ASP A C 8
ATOM 9018 O O . ASP A 1 18 ? 3.688 2.593 9.309 1.00 0.00 256 ASP A O 8
ATOM 9027 N N . GLN A 1 19 ? 5.476 2.599 7.944 1.00 0.00 257 GLN A N 8
ATOM 9028 C CA . GLN A 1 19 ? 5.285 3.971 7.504 1.00 0.00 257 GLN A CA 8
ATOM 9029 C C . GLN A 1 19 ? 4.127 4.050 6.520 1.00 0.00 257 GLN A C 8
ATOM 9030 O O . GLN A 1 19 ? 3.233 4.883 6.662 1.00 0.00 257 GLN A O 8
ATOM 9044 N N . VAL A 1 20 ? 4.136 3.161 5.532 1.00 0.00 258 VAL A N 8
ATOM 9045 C CA . VAL A 1 20 ? 3.110 3.181 4.501 1.00 0.00 258 VAL A CA 8
ATOM 9046 C C . VAL A 1 20 ? 1.766 2.712 5.059 1.00 0.00 258 VAL A C 8
ATOM 9047 O O . VAL A 1 20 ? 0.726 3.237 4.675 1.00 0.00 258 VAL A O 8
ATOM 9060 N N . LYS A 1 21 ? 1.787 1.740 5.977 1.00 0.00 259 LYS A N 8
ATOM 9061 C CA . LYS A 1 21 ? 0.567 1.247 6.597 1.00 0.00 259 LYS A CA 8
ATOM 9062 C C . LYS A 1 21 ? -0.214 2.381 7.246 1.00 0.00 259 LYS A C 8
ATOM 9063 O O . LYS A 1 21 ? -1.444 2.404 7.200 1.00 0.00 259 LYS A O 8
ATOM 9082 N N . GLU A 1 22 ? 0.509 3.312 7.853 1.00 0.00 260 GLU A N 8
ATOM 9083 C CA . GLU A 1 22 ? -0.096 4.487 8.466 1.00 0.00 260 GLU A CA 8
ATOM 9084 C C . GLU A 1 22 ? -0.868 5.287 7.423 1.00 0.00 260 GLU A C 8
ATOM 9085 O O . GLU A 1 22 ? -1.994 5.726 7.661 1.00 0.00 260 GLU A O 8
ATOM 9097 N N . LEU A 1 23 ? -0.255 5.453 6.260 1.00 0.00 261 LEU A N 8
ATOM 9098 C CA . LEU A 1 23 ? -0.866 6.190 5.164 1.00 0.00 261 LEU A CA 8
ATOM 9099 C C . LEU A 1 23 ? -2.045 5.404 4.596 1.00 0.00 261 LEU A C 8
ATOM 9100 O O . LEU A 1 23 ? -3.102 5.967 4.314 1.00 0.00 261 LEU A O 8
ATOM 9116 N N . LEU A 1 24 ? -1.862 4.098 4.450 1.00 0.00 262 LEU A N 8
ATOM 9117 C CA . LEU A 1 24 ? -2.901 3.231 3.907 1.00 0.00 262 LEU A CA 8
ATOM 9118 C C . LEU A 1 24 ? -4.129 3.228 4.806 1.00 0.00 262 LEU A C 8
ATOM 9119 O O . LEU A 1 24 ? -5.249 3.432 4.345 1.00 0.00 262 LEU A O 8
ATOM 9135 N N . GLN A 1 25 ? -3.917 3.020 6.099 1.00 0.00 263 GLN A N 8
ATOM 9136 C CA . GLN A 1 25 ? -5.029 2.899 7.029 1.00 0.00 263 GLN A CA 8
ATOM 9137 C C . GLN A 1 25 ? -5.566 4.273 7.419 1.00 0.00 263 GLN A C 8
ATOM 9138 O O . GLN A 1 25 ? -6.445 4.394 8.271 1.00 0.00 263 GLN A O 8
ATOM 9152 N N . SER A 1 26 ? -5.035 5.308 6.785 1.00 0.00 264 SER A N 8
ATOM 9153 C CA . SER A 1 26 ? -5.560 6.654 6.962 1.00 0.00 264 SER A CA 8
ATOM 9154 C C . SER A 1 26 ? -6.948 6.772 6.324 1.00 0.00 264 SER A C 8
ATOM 9155 O O . SER A 1 26 ? -7.744 7.637 6.694 1.00 0.00 264 SER A O 8
ATOM 9163 N N . PHE A 1 27 ? -7.242 5.894 5.367 1.00 0.00 265 PHE A N 8
ATOM 9164 C CA . PHE A 1 27 ? -8.551 5.886 4.716 1.00 0.00 265 PHE A CA 8
ATOM 9165 C C . PHE A 1 27 ? -9.539 4.996 5.461 1.00 0.00 265 PHE A C 8
ATOM 9166 O O . PHE A 1 27 ? -10.745 5.227 5.417 1.00 0.00 265 PHE A O 8
ATOM 9183 N N . GLY A 1 28 ? -9.025 3.985 6.141 1.00 0.00 266 GLY A N 8
ATOM 9184 C CA . GLY A 1 28 ? -9.879 3.074 6.875 1.00 0.00 266 GLY A CA 8
ATOM 9185 C C . GLY A 1 28 ? -9.071 2.097 7.694 1.00 0.00 266 GLY A C 8
ATOM 9186 O O . GLY A 1 28 ? -7.844 2.099 7.623 1.00 0.00 266 GLY A O 8
ATOM 9190 N N . GLU A 1 29 ? -9.743 1.259 8.468 1.00 0.00 267 GLU A N 8
ATOM 9191 C CA . GLU A 1 29 ? -9.058 0.299 9.322 1.00 0.00 267 GLU A CA 8
ATOM 9192 C C . GLU A 1 29 ? -8.321 -0.744 8.500 1.00 0.00 267 GLU A C 8
ATOM 9193 O O . GLU A 1 29 ? -8.896 -1.397 7.628 1.00 0.00 267 GLU A O 8
ATOM 9205 N N . LEU A 1 30 ? -7.043 -0.891 8.795 1.00 0.00 268 LEU A N 8
ATOM 9206 C CA . LEU A 1 30 ? -6.198 -1.826 8.076 1.00 0.00 268 LEU A CA 8
ATOM 9207 C C . LEU A 1 30 ? -6.308 -3.213 8.695 1.00 0.00 268 LEU A C 8
ATOM 9208 O O . LEU A 1 30 ? -6.046 -3.399 9.883 1.00 0.00 268 LEU A O 8
ATOM 9224 N N . LYS A 1 31 ? -6.700 -4.177 7.878 1.00 0.00 269 LYS A N 8
ATOM 9225 C CA . LYS A 1 31 ? -6.927 -5.534 8.324 1.00 0.00 269 LYS A CA 8
ATOM 9226 C C . LYS A 1 31 ? -5.659 -6.374 8.179 1.00 0.00 269 LYS A C 8
ATOM 9227 O O . LYS A 1 31 ? -5.461 -7.355 8.897 1.00 0.00 269 LYS A O 8
ATOM 9246 N N . GLY A 1 32 ? -4.807 -5.987 7.242 1.00 0.00 270 GLY A N 8
ATOM 9247 C CA . GLY A 1 32 ? -3.561 -6.697 7.041 1.00 0.00 270 GLY A CA 8
ATOM 9248 C C . GLY A 1 32 ? -2.725 -6.094 5.933 1.00 0.00 270 GLY A C 8
ATOM 9249 O O . GLY A 1 32 ? -3.254 -5.727 4.883 1.00 0.00 270 GLY A O 8
ATOM 9253 N N . LEU A 1 33 ? -1.426 -5.976 6.172 1.00 0.00 271 LEU A N 8
ATOM 9254 C CA . LEU A 1 33 ? -0.505 -5.446 5.177 1.00 0.00 271 LEU A CA 8
ATOM 9255 C C . LEU A 1 33 ? 0.638 -6.422 4.934 1.00 0.00 271 LEU A C 8
ATOM 9256 O O . LEU A 1 33 ? 1.278 -6.891 5.874 1.00 0.00 271 LEU A O 8
ATOM 9272 N N . ASN A 1 34 ? 0.880 -6.722 3.674 1.00 0.00 272 ASN A N 8
ATOM 9273 C CA . ASN A 1 34 ? 1.981 -7.584 3.284 1.00 0.00 272 ASN A CA 8
ATOM 9274 C C . ASN A 1 34 ? 2.945 -6.824 2.384 1.00 0.00 272 ASN A C 8
ATOM 9275 O O . ASN A 1 34 ? 2.679 -6.623 1.195 1.00 0.00 272 ASN A O 8
ATOM 9286 N N . LEU A 1 35 ? 4.047 -6.375 2.962 1.00 0.00 273 LEU A N 8
ATOM 9287 C CA . LEU A 1 35 ? 5.076 -5.675 2.211 1.00 0.00 273 LEU A CA 8
ATOM 9288 C C . LEU A 1 35 ? 6.083 -6.685 1.681 1.00 0.00 273 LEU A C 8
ATOM 9289 O O . LEU A 1 35 ? 6.730 -7.399 2.450 1.00 0.00 273 LEU A O 8
ATOM 9305 N N . VAL A 1 36 ? 6.185 -6.765 0.366 1.00 0.00 274 VAL A N 8
ATOM 9306 C CA . VAL A 1 36 ? 7.149 -7.645 -0.258 1.00 0.00 274 VAL A CA 8
ATOM 9307 C C . VAL A 1 36 ? 8.502 -6.956 -0.290 1.00 0.00 274 VAL A C 8
ATOM 9308 O O . VAL A 1 36 ? 8.691 -5.960 -0.993 1.00 0.00 274 VAL A O 8
ATOM 9321 N N . MET A 1 37 ? 9.425 -7.461 0.502 1.00 0.00 275 MET A N 8
ATOM 9322 C CA . MET A 1 37 ? 10.751 -6.882 0.582 1.00 0.00 275 MET A CA 8
ATOM 9323 C C . MET A 1 37 ? 11.800 -7.904 0.194 1.00 0.00 275 MET A C 8
ATOM 9324 O O . MET A 1 37 ? 11.572 -9.110 0.268 1.00 0.00 275 MET A O 8
ATOM 9338 N N . ASP A 1 38 ? 12.942 -7.403 -0.234 1.00 0.00 276 ASP A N 8
ATOM 9339 C CA . ASP A 1 38 ? 14.074 -8.240 -0.573 1.00 0.00 276 ASP A CA 8
ATOM 9340 C C . ASP A 1 38 ? 14.860 -8.552 0.688 1.00 0.00 276 ASP A C 8
ATOM 9341 O O . ASP A 1 38 ? 15.463 -7.663 1.280 1.00 0.00 276 ASP A O 8
ATOM 9350 N N . THR A 1 39 ? 14.843 -9.810 1.100 1.00 0.00 277 THR A N 8
ATOM 9351 C CA . THR A 1 39 ? 15.456 -10.215 2.360 1.00 0.00 277 THR A CA 8
ATOM 9352 C C . THR A 1 39 ? 16.975 -10.026 2.344 1.00 0.00 277 THR A C 8
ATOM 9353 O O . THR A 1 39 ? 17.606 -9.953 3.397 1.00 0.00 277 THR A O 8
ATOM 9364 N N . ASN A 1 40 ? 17.551 -9.933 1.154 1.00 0.00 278 ASN A N 8
ATOM 9365 C CA . ASN A 1 40 ? 18.996 -9.836 1.011 1.00 0.00 278 ASN A CA 8
ATOM 9366 C C . ASN A 1 40 ? 19.488 -8.411 1.269 1.00 0.00 278 ASN A C 8
ATOM 9367 O O . ASN A 1 40 ? 20.537 -8.207 1.879 1.00 0.00 278 ASN A O 8
ATOM 9378 N N . THR A 1 41 ? 18.728 -7.430 0.809 1.00 0.00 279 THR A N 8
ATOM 9379 C CA . THR A 1 41 ? 19.114 -6.034 0.971 1.00 0.00 279 THR A CA 8
ATOM 9380 C C . THR A 1 41 ? 18.243 -5.311 1.994 1.00 0.00 279 THR A C 8
ATOM 9381 O O . THR A 1 41 ? 18.531 -4.171 2.363 1.00 0.00 279 THR A O 8
ATOM 9392 N N . ASN A 1 42 ? 17.171 -5.977 2.431 1.00 0.00 280 ASN A N 8
ATOM 9393 C CA . ASN A 1 42 ? 16.203 -5.406 3.379 1.00 0.00 280 ASN A CA 8
ATOM 9394 C C . ASN A 1 42 ? 15.394 -4.295 2.703 1.00 0.00 280 ASN A C 8
ATOM 9395 O O . ASN A 1 42 ? 14.637 -3.567 3.345 1.00 0.00 280 ASN A O 8
ATOM 9406 N N . LEU A 1 43 ? 15.545 -4.192 1.391 1.00 0.00 281 LEU A N 8
ATOM 9407 C CA . LEU A 1 43 ? 14.898 -3.146 0.614 1.00 0.00 281 LEU A CA 8
ATOM 9408 C C . LEU A 1 43 ? 13.551 -3.626 0.090 1.00 0.00 281 LEU A C 8
ATOM 9409 O O . LEU A 1 43 ? 13.404 -4.782 -0.299 1.00 0.00 281 LEU A O 8
ATOM 9425 N N . ASN A 1 44 ? 12.569 -2.734 0.089 1.00 0.00 282 ASN A N 8
ATOM 9426 C CA . ASN A 1 44 ? 11.237 -3.053 -0.421 1.00 0.00 282 ASN A CA 8
ATOM 9427 C C . ASN A 1 44 ? 11.308 -3.321 -1.918 1.00 0.00 282 ASN A C 8
ATOM 9428 O O . ASN A 1 44 ? 12.169 -2.779 -2.611 1.00 0.00 282 ASN A O 8
ATOM 9439 N N . LYS A 1 45 ? 10.401 -4.152 -2.415 1.00 0.00 283 LYS A N 8
ATOM 9440 C CA . LYS A 1 45 ? 10.379 -4.497 -3.835 1.00 0.00 283 LYS A CA 8
ATOM 9441 C C . LYS A 1 45 ? 9.722 -3.395 -4.656 1.00 0.00 283 LYS A C 8
ATOM 9442 O O . LYS A 1 45 ? 9.735 -3.435 -5.883 1.00 0.00 283 LYS A O 8
ATOM 9461 N N . GLY A 1 46 ? 9.136 -2.422 -3.971 1.00 0.00 284 GLY A N 8
ATOM 9462 C CA . GLY A 1 46 ? 8.495 -1.318 -4.657 1.00 0.00 284 GLY A CA 8
ATOM 9463 C C . GLY A 1 46 ? 6.987 -1.445 -4.687 1.00 0.00 284 GLY A C 8
ATOM 9464 O O . GLY A 1 46 ? 6.295 -0.585 -5.228 1.00 0.00 284 GLY A O 8
ATOM 9468 N N . PHE A 1 47 ? 6.470 -2.505 -4.088 1.00 0.00 285 PHE A N 8
ATOM 9469 C CA . PHE A 1 47 ? 5.036 -2.746 -4.066 1.00 0.00 285 PHE A CA 8
ATOM 9470 C C . PHE A 1 47 ? 4.649 -3.542 -2.830 1.00 0.00 285 PHE A C 8
ATOM 9471 O O . PHE A 1 47 ? 5.497 -4.174 -2.195 1.00 0.00 285 PHE A O 8
ATOM 9488 N N . ALA A 1 48 ? 3.372 -3.499 -2.497 1.00 0.00 286 ALA A N 8
ATOM 9489 C CA . ALA A 1 48 ? 2.848 -4.209 -1.345 1.00 0.00 286 ALA A CA 8
ATOM 9490 C C . ALA A 1 48 ? 1.379 -4.530 -1.552 1.00 0.00 286 ALA A C 8
ATOM 9491 O O . ALA A 1 48 ? 0.757 -4.042 -2.499 1.00 0.00 286 ALA A O 8
ATOM 9498 N N . PHE A 1 49 ? 0.835 -5.355 -0.677 1.00 0.00 287 PHE A N 8
ATOM 9499 C CA . PHE A 1 49 ? -0.573 -5.706 -0.734 1.00 0.00 287 PHE A CA 8
ATOM 9500 C C . PHE A 1 49 ? -1.203 -5.508 0.637 1.00 0.00 287 PHE A C 8
ATOM 9501 O O . PHE A 1 49 ? -0.653 -5.945 1.645 1.00 0.00 287 PHE A O 8
ATOM 9518 N N . PHE A 1 50 ? -2.349 -4.850 0.677 1.00 0.00 288 PHE A N 8
ATOM 9519 C CA . PHE A 1 50 ? -3.033 -4.594 1.938 1.00 0.00 288 PHE A CA 8
ATOM 9520 C C . PHE A 1 50 ? -4.530 -4.766 1.779 1.00 0.00 288 PHE A C 8
ATOM 9521 O O . PHE A 1 50 ? -5.029 -4.879 0.667 1.00 0.00 288 PHE A O 8
ATOM 9538 N N . GLU A 1 51 ? -5.243 -4.785 2.889 1.00 0.00 289 GLU A N 8
ATOM 9539 C CA . GLU A 1 51 ? -6.681 -4.981 2.857 1.00 0.00 289 GLU A CA 8
ATOM 9540 C C . GLU A 1 51 ? -7.329 -4.267 4.030 1.00 0.00 289 GLU A C 8
ATOM 9541 O O . GLU A 1 51 ? -6.786 -4.257 5.136 1.00 0.00 289 GLU A O 8
ATOM 9553 N N . TYR A 1 52 ? -8.471 -3.647 3.780 1.00 0.00 290 TYR A N 8
ATOM 9554 C CA . TYR A 1 52 ? -9.218 -2.985 4.835 1.00 0.00 290 TYR A CA 8
ATOM 9555 C C . TYR A 1 52 ? -10.181 -3.959 5.494 1.00 0.00 290 TYR A C 8
ATOM 9556 O O . TYR A 1 52 ? -10.505 -5.009 4.933 1.00 0.00 290 TYR A O 8
ATOM 9574 N N . CYS A 1 53 ? -10.631 -3.603 6.686 1.00 0.00 291 CYS A N 8
ATOM 9575 C CA . CYS A 1 53 ? -11.548 -4.440 7.442 1.00 0.00 291 CYS A CA 8
ATOM 9576 C C . CYS A 1 53 ? -12.956 -4.344 6.862 1.00 0.00 291 CYS A C 8
ATOM 9577 O O . CYS A 1 53 ? -13.754 -5.277 6.976 1.00 0.00 291 CYS A O 8
ATOM 9585 N N . ASP A 1 54 ? -13.253 -3.210 6.239 1.00 0.00 292 ASP A N 8
ATOM 9586 C CA . ASP A 1 54 ? -14.537 -2.995 5.600 1.00 0.00 292 ASP A CA 8
ATOM 9587 C C . ASP A 1 54 ? -14.373 -2.973 4.087 1.00 0.00 292 ASP A C 8
ATOM 9588 O O . ASP A 1 54 ? -13.564 -2.212 3.553 1.00 0.00 292 ASP A O 8
ATOM 9597 N N . PRO A 1 55 ? -15.150 -3.804 3.376 1.00 0.00 293 PRO A N 8
ATOM 9598 C CA . PRO A 1 55 ? -15.062 -3.931 1.916 1.00 0.00 293 PRO A CA 8
ATOM 9599 C C . PRO A 1 55 ? -15.518 -2.673 1.182 1.00 0.00 293 PRO A C 8
ATOM 9600 O O . PRO A 1 55 ? -15.176 -2.463 0.018 1.00 0.00 293 PRO A O 8
ATOM 9611 N N . SER A 1 56 ? -16.288 -1.836 1.863 1.00 0.00 294 SER A N 8
ATOM 9612 C CA . SER A 1 56 ? -16.771 -0.598 1.270 1.00 0.00 294 SER A CA 8
ATOM 9613 C C . SER A 1 56 ? -15.642 0.427 1.173 1.00 0.00 294 SER A C 8
ATOM 9614 O O . SER A 1 56 ? -15.640 1.285 0.289 1.00 0.00 294 SER A O 8
ATOM 9622 N N . VAL A 1 57 ? -14.667 0.317 2.068 1.00 0.00 295 VAL A N 8
ATOM 9623 C CA . VAL A 1 57 ? -13.550 1.252 2.089 1.00 0.00 295 VAL A CA 8
ATOM 9624 C C . VAL A 1 57 ? -12.626 1.013 0.908 1.00 0.00 295 VAL A C 8
ATOM 9625 O O . VAL A 1 57 ? -12.029 1.944 0.398 1.00 0.00 295 VAL A O 8
ATOM 9638 N N . THR A 1 58 ? -12.538 -0.234 0.474 1.00 0.00 296 THR A N 8
ATOM 9639 C CA . THR A 1 58 ? -11.608 -0.636 -0.578 1.00 0.00 296 THR A CA 8
ATOM 9640 C C . THR A 1 58 ? -11.665 0.288 -1.795 1.00 0.00 296 THR A C 8
ATOM 9641 O O . THR A 1 58 ? -10.651 0.869 -2.188 1.00 0.00 296 THR A O 8
ATOM 9652 N N . ASP A 1 59 ? -12.849 0.442 -2.377 1.00 0.00 297 ASP A N 8
ATOM 9653 C CA . ASP A 1 59 ? -13.003 1.275 -3.567 1.00 0.00 297 ASP A CA 8
ATOM 9654 C C . ASP A 1 59 ? -12.809 2.752 -3.230 1.00 0.00 297 ASP A C 8
ATOM 9655 O O . ASP A 1 59 ? -12.257 3.514 -4.027 1.00 0.00 297 ASP A O 8
ATOM 9664 N N . HIS A 1 60 ? -13.240 3.147 -2.035 1.00 0.00 298 HIS A N 8
ATOM 9665 C CA . HIS A 1 60 ? -13.095 4.531 -1.588 1.00 0.00 298 HIS A CA 8
ATOM 9666 C C . HIS A 1 60 ? -11.625 4.855 -1.361 1.00 0.00 298 HIS A C 8
ATOM 9667 O O . HIS A 1 60 ? -11.165 5.964 -1.632 1.00 0.00 298 HIS A O 8
ATOM 9682 N N . ALA A 1 61 ? -10.901 3.870 -0.856 1.00 0.00 299 ALA A N 8
ATOM 9683 C CA . ALA A 1 61 ? -9.491 4.005 -0.583 1.00 0.00 299 ALA A CA 8
ATOM 9684 C C . ALA A 1 61 ? -8.709 4.221 -1.867 1.00 0.00 299 ALA A C 8
ATOM 9685 O O . ALA A 1 61 ? -8.052 5.245 -2.024 1.00 0.00 299 ALA A O 8
ATOM 9692 N N . ILE A 1 62 ? -8.810 3.268 -2.796 1.00 0.00 300 ILE A N 8
ATOM 9693 C CA . ILE A 1 62 ? -8.132 3.370 -4.086 1.00 0.00 300 ILE A CA 8
ATOM 9694 C C . ILE A 1 62 ? -8.414 4.715 -4.756 1.00 0.00 300 ILE A C 8
ATOM 9695 O O . ILE A 1 62 ? -7.518 5.321 -5.335 1.00 0.00 300 ILE A O 8
ATOM 9711 N N . ALA A 1 63 ? -9.650 5.186 -4.631 1.00 0.00 301 ALA A N 8
ATOM 9712 C CA . ALA A 1 63 ? -10.075 6.432 -5.265 1.00 0.00 301 ALA A CA 8
ATOM 9713 C C . ALA A 1 63 ? -9.144 7.600 -4.926 1.00 0.00 301 ALA A C 8
ATOM 9714 O O . ALA A 1 63 ? -8.768 8.377 -5.807 1.00 0.00 301 ALA A O 8
ATOM 9721 N N . GLY A 1 64 ? -8.765 7.714 -3.659 1.00 0.00 302 GLY A N 8
ATOM 9722 C CA . GLY A 1 64 ? -7.933 8.828 -3.232 1.00 0.00 302 GLY A CA 8
ATOM 9723 C C . GLY A 1 64 ? -6.490 8.434 -2.978 1.00 0.00 302 GLY A C 8
ATOM 9724 O O . GLY A 1 64 ? -5.580 9.249 -3.141 1.00 0.00 302 GLY A O 8
ATOM 9728 N N . LEU A 1 65 ? -6.285 7.184 -2.580 1.00 0.00 303 LEU A N 8
ATOM 9729 C CA . LEU A 1 65 ? -4.959 6.684 -2.223 1.00 0.00 303 LEU A CA 8
ATOM 9730 C C . LEU A 1 65 ? -4.099 6.501 -3.471 1.00 0.00 303 LEU A C 8
ATOM 9731 O O . LEU A 1 65 ? -2.872 6.588 -3.413 1.00 0.00 303 LEU A O 8
ATOM 9747 N N . HIS A 1 66 ? -4.760 6.235 -4.594 1.00 0.00 304 HIS A N 8
ATOM 9748 C CA . HIS A 1 66 ? -4.087 6.077 -5.883 1.00 0.00 304 HIS A CA 8
ATOM 9749 C C . HIS A 1 66 ? -3.371 7.370 -6.274 1.00 0.00 304 HIS A C 8
ATOM 9750 O O . HIS A 1 66 ? -3.980 8.291 -6.814 1.00 0.00 304 HIS A O 8
ATOM 9765 N N . GLY A 1 67 ? -2.084 7.438 -5.967 1.00 0.00 305 GLY A N 8
ATOM 9766 C CA . GLY A 1 67 ? -1.287 8.587 -6.341 1.00 0.00 305 GLY A CA 8
ATOM 9767 C C . GLY A 1 67 ? -0.953 9.440 -5.145 1.00 0.00 305 GLY A C 8
ATOM 9768 O O . GLY A 1 67 ? -0.585 10.606 -5.279 1.00 0.00 305 GLY A O 8
ATOM 9772 N N . MET A 1 68 ? -1.062 8.849 -3.971 1.00 0.00 306 MET A N 8
ATOM 9773 C CA . MET A 1 68 ? -0.904 9.587 -2.734 1.00 0.00 306 MET A CA 8
ATOM 9774 C C . MET A 1 68 ? 0.315 9.122 -1.949 1.00 0.00 306 MET A C 8
ATOM 9775 O O . MET A 1 68 ? 0.528 7.923 -1.773 1.00 0.00 306 MET A O 8
ATOM 9789 N N . LEU A 1 69 ? 1.108 10.096 -1.507 1.00 0.00 307 LEU A N 8
ATOM 9790 C CA . LEU A 1 69 ? 2.267 9.869 -0.646 1.00 0.00 307 LEU A CA 8
ATOM 9791 C C . LEU A 1 69 ? 2.954 11.214 -0.421 1.00 0.00 307 LEU A C 8
ATOM 9792 O O . LEU A 1 69 ? 2.819 12.123 -1.242 1.00 0.00 307 LEU A O 8
ATOM 9808 N N . LEU A 1 70 ? 3.672 11.345 0.684 1.00 0.00 308 LEU A N 8
ATOM 9809 C CA . LEU A 1 70 ? 4.317 12.602 1.036 1.00 0.00 308 LEU A CA 8
ATOM 9810 C C . LEU A 1 70 ? 5.568 12.823 0.194 1.00 0.00 308 LEU A C 8
ATOM 9811 O O . LEU A 1 70 ? 6.348 11.897 -0.038 1.00 0.00 308 LEU A O 8
ATOM 9827 N N . GLY A 1 71 ? 5.738 14.052 -0.269 1.00 0.00 309 GLY A N 8
ATOM 9828 C CA . GLY A 1 71 ? 6.885 14.397 -1.075 1.00 0.00 309 GLY A CA 8
ATOM 9829 C C . GLY A 1 71 ? 6.595 14.264 -2.550 1.00 0.00 309 GLY A C 8
ATOM 9830 O O . GLY A 1 71 ? 5.487 14.564 -3.001 1.00 0.00 309 GLY A O 8
ATOM 9834 N N . ASP A 1 72 ? 7.575 13.797 -3.305 1.00 0.00 310 ASP A N 8
ATOM 9835 C CA . ASP A 1 72 ? 7.407 13.607 -4.740 1.00 0.00 310 ASP A CA 8
ATOM 9836 C C . ASP A 1 72 ? 7.135 12.146 -5.038 1.00 0.00 310 ASP A C 8
ATOM 9837 O O . ASP A 1 72 ? 7.230 11.695 -6.179 1.00 0.00 310 ASP A O 8
ATOM 9846 N N . ARG A 1 73 ? 6.791 11.416 -3.994 1.00 0.00 311 ARG A N 8
ATOM 9847 C CA . ARG A 1 73 ? 6.513 9.998 -4.101 1.00 0.00 311 ARG A CA 8
ATOM 9848 C C . ARG A 1 73 ? 5.026 9.767 -4.309 1.00 0.00 311 ARG A C 8
ATOM 9849 O O . ARG A 1 73 ? 4.198 10.439 -3.696 1.00 0.00 311 ARG A O 8
ATOM 9870 N N . ARG A 1 74 ? 4.690 8.834 -5.186 1.00 0.00 312 ARG A N 8
ATOM 9871 C CA . ARG A 1 74 ? 3.302 8.450 -5.396 1.00 0.00 312 ARG A CA 8
ATOM 9872 C C . ARG A 1 74 ? 3.185 6.944 -5.532 1.00 0.00 312 ARG A C 8
ATOM 9873 O O . ARG A 1 74 ? 4.079 6.289 -6.075 1.00 0.00 312 ARG A O 8
ATOM 9894 N N . LEU A 1 75 ? 2.088 6.399 -5.035 1.00 0.00 313 LEU A N 8
ATOM 9895 C CA . LEU A 1 75 ? 1.838 4.970 -5.134 1.00 0.00 313 LEU A CA 8
ATOM 9896 C C . LEU A 1 75 ? 0.699 4.716 -6.100 1.00 0.00 313 LEU A C 8
ATOM 9897 O O . LEU A 1 75 ? -0.314 5.410 -6.068 1.00 0.00 313 LEU A O 8
ATOM 9913 N N . VAL A 1 76 ? 0.853 3.718 -6.935 1.00 0.00 314 VAL A N 8
ATOM 9914 C CA . VAL A 1 76 ? -0.225 3.301 -7.805 1.00 0.00 314 VAL A CA 8
ATOM 9915 C C . VAL A 1 76 ? -1.090 2.296 -7.062 1.00 0.00 314 VAL A C 8
ATOM 9916 O O . VAL A 1 76 ? -0.749 1.119 -6.965 1.00 0.00 314 VAL A O 8
ATOM 9929 N N . VAL A 1 77 ? -2.187 2.779 -6.512 1.00 0.00 315 VAL A N 8
ATOM 9930 C CA . VAL A 1 77 ? -3.077 1.948 -5.719 1.00 0.00 315 VAL A CA 8
ATOM 9931 C C . VAL A 1 77 ? -4.190 1.382 -6.589 1.00 0.00 315 VAL A C 8
ATOM 9932 O O . VAL A 1 77 ? -4.876 2.128 -7.287 1.00 0.00 315 VAL A O 8
ATOM 9945 N N . GLN A 1 78 ? -4.351 0.070 -6.562 1.00 0.00 316 GLN A N 8
ATOM 9946 C CA . GLN A 1 78 ? -5.369 -0.596 -7.363 1.00 0.00 316 GLN A CA 8
ATOM 9947 C C . GLN A 1 78 ? -5.745 -1.939 -6.772 1.00 0.00 316 GLN A C 8
ATOM 9948 O O . GLN A 1 78 ? -5.249 -2.323 -5.719 1.00 0.00 316 GLN A O 8
ATOM 9962 N N . ARG A 1 79 ? -6.622 -2.648 -7.465 1.00 0.00 317 ARG A N 8
ATOM 9963 C CA . ARG A 1 79 ? -6.958 -4.011 -7.098 1.00 0.00 317 ARG A CA 8
ATOM 9964 C C . ARG A 1 79 ? -5.719 -4.887 -7.218 1.00 0.00 317 ARG A C 8
ATOM 9965 O O . ARG A 1 79 ? -4.960 -4.778 -8.184 1.00 0.00 317 ARG A O 8
ATOM 9986 N N . SER A 1 80 ? -5.503 -5.716 -6.212 1.00 0.00 318 SER A N 8
ATOM 9987 C CA . SER A 1 80 ? -4.358 -6.615 -6.175 1.00 0.00 318 SER A CA 8
ATOM 9988 C C . SER A 1 80 ? -4.301 -7.512 -7.408 1.00 0.00 318 SER A C 8
ATOM 9989 O O . SER A 1 80 ? -5.325 -7.992 -7.898 1.00 0.00 318 SER A O 8
ATOM 9997 N N . ILE A 1 81 ? -3.094 -7.725 -7.906 1.00 0.00 319 ILE A N 8
ATOM 9998 C CA . ILE A 1 81 ? -2.882 -8.551 -9.080 1.00 0.00 319 ILE A CA 8
ATOM 9999 C C . ILE A 1 81 ? -2.328 -9.919 -8.686 1.00 0.00 319 ILE A C 8
ATOM 10000 O O . ILE A 1 81 ? -3.137 -10.860 -8.531 1.00 0.00 319 ILE A O 8
ATOM 10017 N N . ALA A 1 1 ? -5.020 -15.581 -5.742 1.00 0.00 239 ALA A N 9
ATOM 10018 C CA . ALA A 1 1 ? -5.322 -14.982 -4.422 1.00 0.00 239 ALA A CA 9
ATOM 10019 C C . ALA A 1 1 ? -5.634 -13.497 -4.565 1.00 0.00 239 ALA A C 9
ATOM 10020 O O . ALA A 1 1 ? -4.842 -12.641 -4.167 1.00 0.00 239 ALA A O 9
ATOM 10029 N N . MET A 1 2 ? -6.790 -13.194 -5.133 1.00 0.00 240 MET A N 9
ATOM 10030 C CA . MET A 1 2 ? -7.200 -11.814 -5.344 1.00 0.00 240 MET A CA 9
ATOM 10031 C C . MET A 1 2 ? -8.621 -11.606 -4.839 1.00 0.00 240 MET A C 9
ATOM 10032 O O . MET A 1 2 ? -9.248 -12.535 -4.329 1.00 0.00 240 MET A O 9
ATOM 10046 N N . GLY A 1 3 ? -9.121 -10.392 -4.992 1.00 0.00 241 GLY A N 9
ATOM 10047 C CA . GLY A 1 3 ? -10.460 -10.068 -4.546 1.00 0.00 241 GLY A CA 9
ATOM 10048 C C . GLY A 1 3 ? -10.597 -8.590 -4.274 1.00 0.00 241 GLY A C 9
ATOM 10049 O O . GLY A 1 3 ? -10.296 -7.768 -5.144 1.00 0.00 241 GLY A O 9
ATOM 10053 N N . ASN A 1 4 ? -11.029 -8.244 -3.070 1.00 0.00 242 ASN A N 9
ATOM 10054 C CA . ASN A 1 4 ? -11.084 -6.846 -2.659 1.00 0.00 242 ASN A CA 9
ATOM 10055 C C . ASN A 1 4 ? -9.676 -6.319 -2.425 1.00 0.00 242 ASN A C 9
ATOM 10056 O O . ASN A 1 4 ? -9.423 -5.124 -2.581 1.00 0.00 242 ASN A O 9
ATOM 10067 N N . LYS A 1 5 ? -8.768 -7.241 -2.091 1.00 0.00 243 LYS A N 9
ATOM 10068 C CA . LYS A 1 5 ? -7.389 -6.919 -1.722 1.00 0.00 243 LYS A CA 9
ATOM 10069 C C . LYS A 1 5 ? -6.768 -5.900 -2.673 1.00 0.00 243 LYS A C 9
ATOM 10070 O O . LYS A 1 5 ? -6.991 -5.937 -3.890 1.00 0.00 243 LYS A O 9
ATOM 10089 N N . ILE A 1 6 ? -5.976 -5.005 -2.112 1.00 0.00 244 ILE A N 9
ATOM 10090 C CA . ILE A 1 6 ? -5.432 -3.885 -2.850 1.00 0.00 244 ILE A CA 9
ATOM 10091 C C . ILE A 1 6 ? -3.929 -4.035 -3.061 1.00 0.00 244 ILE A C 9
ATOM 10092 O O . ILE A 1 6 ? -3.229 -4.658 -2.260 1.00 0.00 244 ILE A O 9
ATOM 10108 N N . TYR A 1 7 ? -3.453 -3.462 -4.150 1.00 0.00 245 TYR A N 9
ATOM 10109 C CA . TYR A 1 7 ? -2.046 -3.471 -4.502 1.00 0.00 245 TYR A CA 9
ATOM 10110 C C . TYR A 1 7 ? -1.522 -2.043 -4.589 1.00 0.00 245 TYR A C 9
ATOM 10111 O O . TYR A 1 7 ? -2.123 -1.198 -5.251 1.00 0.00 245 TYR A O 9
ATOM 10129 N N . VAL A 1 8 ? -0.426 -1.769 -3.898 1.00 0.00 246 VAL A N 9
ATOM 10130 C CA . VAL A 1 8 ? 0.263 -0.500 -4.053 1.00 0.00 246 VAL A CA 9
ATOM 10131 C C . VAL A 1 8 ? 1.622 -0.706 -4.681 1.00 0.00 246 VAL A C 9
ATOM 10132 O O . VAL A 1 8 ? 2.503 -1.334 -4.098 1.00 0.00 246 VAL A O 9
ATOM 10145 N N . GLY A 1 9 ? 1.787 -0.185 -5.875 1.00 0.00 247 GLY A N 9
ATOM 10146 C CA . GLY A 1 9 ? 3.064 -0.268 -6.523 1.00 0.00 247 GLY A CA 9
ATOM 10147 C C . GLY A 1 9 ? 3.798 1.048 -6.476 1.00 0.00 247 GLY A C 9
ATOM 10148 O O . GLY A 1 9 ? 4.101 1.638 -7.511 1.00 0.00 247 GLY A O 9
ATOM 10152 N N . GLY A 1 10 ? 4.066 1.512 -5.268 1.00 0.00 248 GLY A N 9
ATOM 10153 C CA . GLY A 1 10 ? 4.746 2.783 -5.094 1.00 0.00 248 GLY A CA 9
ATOM 10154 C C . GLY A 1 10 ? 5.451 2.877 -3.760 1.00 0.00 248 GLY A C 9
ATOM 10155 O O . GLY A 1 10 ? 5.444 3.924 -3.118 1.00 0.00 248 GLY A O 9
ATOM 10159 N N . LEU A 1 11 ? 6.068 1.781 -3.351 1.00 0.00 249 LEU A N 9
ATOM 10160 C CA . LEU A 1 11 ? 6.728 1.709 -2.056 1.00 0.00 249 LEU A CA 9
ATOM 10161 C C . LEU A 1 11 ? 8.164 2.214 -2.136 1.00 0.00 249 LEU A C 9
ATOM 10162 O O . LEU A 1 11 ? 8.975 1.680 -2.893 1.00 0.00 249 LEU A O 9
ATOM 10178 N N . PRO A 1 12 ? 8.488 3.262 -1.369 1.00 0.00 250 PRO A N 9
ATOM 10179 C CA . PRO A 1 12 ? 9.853 3.753 -1.243 1.00 0.00 250 PRO A CA 9
ATOM 10180 C C . PRO A 1 12 ? 10.665 2.886 -0.290 1.00 0.00 250 PRO A C 9
ATOM 10181 O O . PRO A 1 12 ? 10.174 2.487 0.766 1.00 0.00 250 PRO A O 9
ATOM 10192 N N . THR A 1 13 ? 11.903 2.597 -0.659 1.00 0.00 251 THR A N 9
ATOM 10193 C CA . THR A 1 13 ? 12.783 1.787 0.174 1.00 0.00 251 THR A CA 9
ATOM 10194 C C . THR A 1 13 ? 13.258 2.565 1.395 1.00 0.00 251 THR A C 9
ATOM 10195 O O . THR A 1 13 ? 13.824 1.998 2.328 1.00 0.00 251 THR A O 9
ATOM 10206 N N . CYS A 1 14 ? 13.009 3.866 1.379 1.00 0.00 252 CYS A N 9
ATOM 10207 C CA . CYS A 1 14 ? 13.452 4.755 2.432 1.00 0.00 252 CYS A CA 9
ATOM 10208 C C . CYS A 1 14 ? 12.575 4.629 3.678 1.00 0.00 252 CYS A C 9
ATOM 10209 O O . CYS A 1 14 ? 12.920 5.142 4.743 1.00 0.00 252 CYS A O 9
ATOM 10217 N N . LEU A 1 15 ? 11.446 3.945 3.550 1.00 0.00 253 LEU A N 9
ATOM 10218 C CA . LEU A 1 15 ? 10.543 3.774 4.677 1.00 0.00 253 LEU A CA 9
ATOM 10219 C C . LEU A 1 15 ? 10.184 2.306 4.864 1.00 0.00 253 LEU A C 9
ATOM 10220 O O . LEU A 1 15 ? 10.358 1.489 3.958 1.00 0.00 253 LEU A O 9
ATOM 10236 N N . ASN A 1 16 ? 9.693 1.981 6.047 1.00 0.00 254 ASN A N 9
ATOM 10237 C CA . ASN A 1 16 ? 9.240 0.631 6.344 1.00 0.00 254 ASN A CA 9
ATOM 10238 C C . ASN A 1 16 ? 7.740 0.516 6.136 1.00 0.00 254 ASN A C 9
ATOM 10239 O O . ASN A 1 16 ? 7.047 1.531 6.057 1.00 0.00 254 ASN A O 9
ATOM 10250 N N . GLN A 1 17 ? 7.232 -0.707 6.078 1.00 0.00 255 GLN A N 9
ATOM 10251 C CA . GLN A 1 17 ? 5.824 -0.926 5.774 1.00 0.00 255 GLN A CA 9
ATOM 10252 C C . GLN A 1 17 ? 4.937 -0.282 6.833 1.00 0.00 255 GLN A C 9
ATOM 10253 O O . GLN A 1 17 ? 3.828 0.148 6.544 1.00 0.00 255 GLN A O 9
ATOM 10267 N N . ASP A 1 18 ? 5.440 -0.207 8.059 1.00 0.00 256 ASP A N 9
ATOM 10268 C CA . ASP A 1 18 ? 4.687 0.395 9.153 1.00 0.00 256 ASP A CA 9
ATOM 10269 C C . ASP A 1 18 ? 4.404 1.859 8.866 1.00 0.00 256 ASP A C 9
ATOM 10270 O O . ASP A 1 18 ? 3.391 2.402 9.302 1.00 0.00 256 ASP A O 9
ATOM 10279 N N . GLN A 1 19 ? 5.292 2.483 8.103 1.00 0.00 257 GLN A N 9
ATOM 10280 C CA . GLN A 1 19 ? 5.113 3.866 7.703 1.00 0.00 257 GLN A CA 9
ATOM 10281 C C . GLN A 1 19 ? 4.012 3.968 6.658 1.00 0.00 257 GLN A C 9
ATOM 10282 O O . GLN A 1 19 ? 3.114 4.803 6.769 1.00 0.00 257 GLN A O 9
ATOM 10296 N N . VAL A 1 20 ? 4.069 3.101 5.652 1.00 0.00 258 VAL A N 9
ATOM 10297 C CA . VAL A 1 20 ? 3.077 3.129 4.587 1.00 0.00 258 VAL A CA 9
ATOM 10298 C C . VAL A 1 20 ? 1.719 2.660 5.108 1.00 0.00 258 VAL A C 9
ATOM 10299 O O . VAL A 1 20 ? 0.685 3.184 4.698 1.00 0.00 258 VAL A O 9
ATOM 10312 N N . LYS A 1 21 ? 1.724 1.691 6.030 1.00 0.00 259 LYS A N 9
ATOM 10313 C CA . LYS A 1 21 ? 0.494 1.198 6.626 1.00 0.00 259 LYS A CA 9
ATOM 10314 C C . LYS A 1 21 ? -0.313 2.333 7.252 1.00 0.00 259 LYS A C 9
ATOM 10315 O O . LYS A 1 21 ? -1.538 2.329 7.198 1.00 0.00 259 LYS A O 9
ATOM 10334 N N . GLU A 1 22 ? 0.381 3.294 7.846 1.00 0.00 260 GLU A N 9
ATOM 10335 C CA . GLU A 1 22 ? -0.270 4.469 8.420 1.00 0.00 260 GLU A CA 9
ATOM 10336 C C . GLU A 1 22 ? -0.962 5.290 7.339 1.00 0.00 260 GLU A C 9
ATOM 10337 O O . GLU A 1 22 ? -2.086 5.756 7.532 1.00 0.00 260 GLU A O 9
ATOM 10349 N N . LEU A 1 23 ? -0.292 5.458 6.204 1.00 0.00 261 LEU A N 9
ATOM 10350 C CA . LEU A 1 23 ? -0.856 6.212 5.091 1.00 0.00 261 LEU A CA 9
ATOM 10351 C C . LEU A 1 23 ? -2.068 5.467 4.542 1.00 0.00 261 LEU A C 9
ATOM 10352 O O . LEU A 1 23 ? -3.080 6.069 4.194 1.00 0.00 261 LEU A O 9
ATOM 10368 N N . LEU A 1 24 ? -1.964 4.148 4.492 1.00 0.00 262 LEU A N 9
ATOM 10369 C CA . LEU A 1 24 ? -3.070 3.313 4.045 1.00 0.00 262 LEU A CA 9
ATOM 10370 C C . LEU A 1 24 ? -4.227 3.408 5.039 1.00 0.00 262 LEU A C 9
ATOM 10371 O O . LEU A 1 24 ? -5.388 3.506 4.649 1.00 0.00 262 LEU A O 9
ATOM 10387 N N . GLN A 1 25 ? -3.898 3.410 6.331 1.00 0.00 263 GLN A N 9
ATOM 10388 C CA . GLN A 1 25 ? -4.899 3.529 7.391 1.00 0.00 263 GLN A CA 9
ATOM 10389 C C . GLN A 1 25 ? -5.531 4.918 7.435 1.00 0.00 263 GLN A C 9
ATOM 10390 O O . GLN A 1 25 ? -6.445 5.164 8.223 1.00 0.00 263 GLN A O 9
ATOM 10404 N N . SER A 1 26 ? -5.038 5.824 6.603 1.00 0.00 264 SER A N 9
ATOM 10405 C CA . SER A 1 26 ? -5.596 7.171 6.528 1.00 0.00 264 SER A CA 9
ATOM 10406 C C . SER A 1 26 ? -7.037 7.135 6.000 1.00 0.00 264 SER A C 9
ATOM 10407 O O . SER A 1 26 ? -7.837 8.028 6.284 1.00 0.00 264 SER A O 9
ATOM 10415 N N . PHE A 1 27 ? -7.367 6.091 5.246 1.00 0.00 265 PHE A N 9
ATOM 10416 C CA . PHE A 1 27 ? -8.704 5.955 4.674 1.00 0.00 265 PHE A CA 9
ATOM 10417 C C . PHE A 1 27 ? -9.607 5.084 5.540 1.00 0.00 265 PHE A C 9
ATOM 10418 O O . PHE A 1 27 ? -10.827 5.256 5.546 1.00 0.00 265 PHE A O 9
ATOM 10435 N N . GLY A 1 28 ? -9.014 4.150 6.262 1.00 0.00 266 GLY A N 9
ATOM 10436 C CA . GLY A 1 28 ? -9.793 3.270 7.108 1.00 0.00 266 GLY A CA 9
ATOM 10437 C C . GLY A 1 28 ? -8.926 2.303 7.879 1.00 0.00 266 GLY A C 9
ATOM 10438 O O . GLY A 1 28 ? -7.706 2.456 7.921 1.00 0.00 266 GLY A O 9
ATOM 10442 N N . GLU A 1 29 ? -9.550 1.302 8.481 1.00 0.00 267 GLU A N 9
ATOM 10443 C CA . GLU A 1 29 ? -8.827 0.328 9.280 1.00 0.00 267 GLU A CA 9
ATOM 10444 C C . GLU A 1 29 ? -8.152 -0.704 8.400 1.00 0.00 267 GLU A C 9
ATOM 10445 O O . GLU A 1 29 ? -8.754 -1.229 7.466 1.00 0.00 267 GLU A O 9
ATOM 10457 N N . LEU A 1 30 ? -6.904 -0.993 8.715 1.00 0.00 268 LEU A N 9
ATOM 10458 C CA . LEU A 1 30 ? -6.110 -1.920 7.927 1.00 0.00 268 LEU A CA 9
ATOM 10459 C C . LEU A 1 30 ? -6.238 -3.330 8.491 1.00 0.00 268 LEU A C 9
ATOM 10460 O O . LEU A 1 30 ? -6.061 -3.550 9.687 1.00 0.00 268 LEU A O 9
ATOM 10476 N N . LYS A 1 31 ? -6.554 -4.277 7.624 1.00 0.00 269 LYS A N 9
ATOM 10477 C CA . LYS A 1 31 ? -6.750 -5.656 8.042 1.00 0.00 269 LYS A CA 9
ATOM 10478 C C . LYS A 1 31 ? -5.442 -6.436 7.953 1.00 0.00 269 LYS A C 9
ATOM 10479 O O . LYS A 1 31 ? -5.155 -7.284 8.798 1.00 0.00 269 LYS A O 9
ATOM 10498 N N . GLY A 1 32 ? -4.642 -6.128 6.942 1.00 0.00 270 GLY A N 9
ATOM 10499 C CA . GLY A 1 32 ? -3.395 -6.838 6.742 1.00 0.00 270 GLY A CA 9
ATOM 10500 C C . GLY A 1 32 ? -2.545 -6.202 5.664 1.00 0.00 270 GLY A C 9
ATOM 10501 O O . GLY A 1 32 ? -3.060 -5.794 4.622 1.00 0.00 270 GLY A O 9
ATOM 10505 N N . LEU A 1 33 ? -1.249 -6.103 5.919 1.00 0.00 271 LEU A N 9
ATOM 10506 C CA . LEU A 1 33 ? -0.322 -5.515 4.965 1.00 0.00 271 LEU A CA 9
ATOM 10507 C C . LEU A 1 33 ? 0.822 -6.475 4.663 1.00 0.00 271 LEU A C 9
ATOM 10508 O O . LEU A 1 33 ? 1.552 -6.897 5.560 1.00 0.00 271 LEU A O 9
ATOM 10524 N N . ASN A 1 34 ? 0.969 -6.809 3.394 1.00 0.00 272 ASN A N 9
ATOM 10525 C CA . ASN A 1 34 ? 2.027 -7.698 2.946 1.00 0.00 272 ASN A CA 9
ATOM 10526 C C . ASN A 1 34 ? 3.062 -6.909 2.156 1.00 0.00 272 ASN A C 9
ATOM 10527 O O . ASN A 1 34 ? 2.922 -6.728 0.944 1.00 0.00 272 ASN A O 9
ATOM 10538 N N . LEU A 1 35 ? 4.074 -6.407 2.846 1.00 0.00 273 LEU A N 9
ATOM 10539 C CA . LEU A 1 35 ? 5.149 -5.680 2.189 1.00 0.00 273 LEU A CA 9
ATOM 10540 C C . LEU A 1 35 ? 6.116 -6.670 1.558 1.00 0.00 273 LEU A C 9
ATOM 10541 O O . LEU A 1 35 ? 6.673 -7.528 2.240 1.00 0.00 273 LEU A O 9
ATOM 10557 N N . VAL A 1 36 ? 6.302 -6.550 0.255 1.00 0.00 274 VAL A N 9
ATOM 10558 C CA . VAL A 1 36 ? 7.202 -7.428 -0.464 1.00 0.00 274 VAL A CA 9
ATOM 10559 C C . VAL A 1 36 ? 8.590 -6.803 -0.526 1.00 0.00 274 VAL A C 9
ATOM 10560 O O . VAL A 1 36 ? 8.806 -5.809 -1.222 1.00 0.00 274 VAL A O 9
ATOM 10573 N N . MET A 1 37 ? 9.512 -7.369 0.233 1.00 0.00 275 MET A N 9
ATOM 10574 C CA . MET A 1 37 ? 10.878 -6.869 0.292 1.00 0.00 275 MET A CA 9
ATOM 10575 C C . MET A 1 37 ? 11.854 -7.952 -0.138 1.00 0.00 275 MET A C 9
ATOM 10576 O O . MET A 1 37 ? 11.522 -9.136 -0.114 1.00 0.00 275 MET A O 9
ATOM 10590 N N . ASP A 1 38 ? 13.046 -7.540 -0.540 1.00 0.00 276 ASP A N 9
ATOM 10591 C CA . ASP A 1 38 ? 14.112 -8.477 -0.862 1.00 0.00 276 ASP A CA 9
ATOM 10592 C C . ASP A 1 38 ? 14.753 -8.961 0.430 1.00 0.00 276 ASP A C 9
ATOM 10593 O O . ASP A 1 38 ? 15.341 -8.175 1.167 1.00 0.00 276 ASP A O 9
ATOM 10602 N N . THR A 1 39 ? 14.641 -10.257 0.693 1.00 0.00 277 THR A N 9
ATOM 10603 C CA . THR A 1 39 ? 15.017 -10.825 1.988 1.00 0.00 277 THR A CA 9
ATOM 10604 C C . THR A 1 39 ? 16.507 -10.657 2.306 1.00 0.00 277 THR A C 9
ATOM 10605 O O . THR A 1 39 ? 16.917 -10.789 3.460 1.00 0.00 277 THR A O 9
ATOM 10616 N N . ASN A 1 40 ? 17.312 -10.361 1.297 1.00 0.00 278 ASN A N 9
ATOM 10617 C CA . ASN A 1 40 ? 18.750 -10.234 1.489 1.00 0.00 278 ASN A CA 9
ATOM 10618 C C . ASN A 1 40 ? 19.136 -8.821 1.923 1.00 0.00 278 ASN A C 9
ATOM 10619 O O . ASN A 1 40 ? 20.107 -8.635 2.654 1.00 0.00 278 ASN A O 9
ATOM 10630 N N . THR A 1 41 ? 18.375 -7.832 1.481 1.00 0.00 279 THR A N 9
ATOM 10631 C CA . THR A 1 41 ? 18.670 -6.442 1.813 1.00 0.00 279 THR A CA 9
ATOM 10632 C C . THR A 1 41 ? 17.688 -5.874 2.833 1.00 0.00 279 THR A C 9
ATOM 10633 O O . THR A 1 41 ? 17.976 -4.867 3.482 1.00 0.00 279 THR A O 9
ATOM 10644 N N . ASN A 1 42 ? 16.527 -6.529 2.962 1.00 0.00 280 ASN A N 9
ATOM 10645 C CA . ASN A 1 42 ? 15.423 -6.049 3.805 1.00 0.00 280 ASN A CA 9
ATOM 10646 C C . ASN A 1 42 ? 14.809 -4.790 3.207 1.00 0.00 280 ASN A C 9
ATOM 10647 O O . ASN A 1 42 ? 14.044 -4.076 3.861 1.00 0.00 280 ASN A O 9
ATOM 10658 N N . LEU A 1 43 ? 15.139 -4.538 1.949 1.00 0.00 281 LEU A N 9
ATOM 10659 C CA . LEU A 1 43 ? 14.643 -3.375 1.236 1.00 0.00 281 LEU A CA 9
ATOM 10660 C C . LEU A 1 43 ? 13.388 -3.733 0.462 1.00 0.00 281 LEU A C 9
ATOM 10661 O O . LEU A 1 43 ? 13.311 -4.796 -0.154 1.00 0.00 281 LEU A O 9
ATOM 10677 N N . ASN A 1 44 ? 12.409 -2.843 0.509 1.00 0.00 282 ASN A N 9
ATOM 10678 C CA . ASN A 1 44 ? 11.144 -3.045 -0.190 1.00 0.00 282 ASN A CA 9
ATOM 10679 C C . ASN A 1 44 ? 11.398 -3.182 -1.684 1.00 0.00 282 ASN A C 9
ATOM 10680 O O . ASN A 1 44 ? 12.323 -2.575 -2.221 1.00 0.00 282 ASN A O 9
ATOM 10691 N N . LYS A 1 45 ? 10.581 -3.978 -2.353 1.00 0.00 283 LYS A N 9
ATOM 10692 C CA . LYS A 1 45 ? 10.749 -4.196 -3.785 1.00 0.00 283 LYS A CA 9
ATOM 10693 C C . LYS A 1 45 ? 10.060 -3.098 -4.580 1.00 0.00 283 LYS A C 9
ATOM 10694 O O . LYS A 1 45 ? 10.174 -3.033 -5.804 1.00 0.00 283 LYS A O 9
ATOM 10713 N N . GLY A 1 46 ? 9.345 -2.241 -3.873 1.00 0.00 284 GLY A N 9
ATOM 10714 C CA . GLY A 1 46 ? 8.696 -1.115 -4.511 1.00 0.00 284 GLY A CA 9
ATOM 10715 C C . GLY A 1 46 ? 7.192 -1.256 -4.555 1.00 0.00 284 GLY A C 9
ATOM 10716 O O . GLY A 1 46 ? 6.497 -0.388 -5.079 1.00 0.00 284 GLY A O 9
ATOM 10720 N N . PHE A 1 47 ? 6.678 -2.337 -3.989 1.00 0.00 285 PHE A N 9
ATOM 10721 C CA . PHE A 1 47 ? 5.244 -2.569 -3.982 1.00 0.00 285 PHE A CA 9
ATOM 10722 C C . PHE A 1 47 ? 4.827 -3.398 -2.776 1.00 0.00 285 PHE A C 9
ATOM 10723 O O . PHE A 1 47 ? 5.650 -4.081 -2.160 1.00 0.00 285 PHE A O 9
ATOM 10740 N N . ALA A 1 48 ? 3.547 -3.317 -2.446 1.00 0.00 286 ALA A N 9
ATOM 10741 C CA . ALA A 1 48 ? 2.979 -4.062 -1.337 1.00 0.00 286 ALA A CA 9
ATOM 10742 C C . ALA A 1 48 ? 1.515 -4.378 -1.607 1.00 0.00 286 ALA A C 9
ATOM 10743 O O . ALA A 1 48 ? 0.917 -3.848 -2.547 1.00 0.00 286 ALA A O 9
ATOM 10750 N N . PHE A 1 49 ? 0.946 -5.236 -0.780 1.00 0.00 287 PHE A N 9
ATOM 10751 C CA . PHE A 1 49 ? -0.448 -5.628 -0.910 1.00 0.00 287 PHE A CA 9
ATOM 10752 C C . PHE A 1 49 ? -1.139 -5.472 0.433 1.00 0.00 287 PHE A C 9
ATOM 10753 O O . PHE A 1 49 ? -0.610 -5.895 1.457 1.00 0.00 287 PHE A O 9
ATOM 10770 N N . PHE A 1 50 ? -2.312 -4.865 0.435 1.00 0.00 288 PHE A N 9
ATOM 10771 C CA . PHE A 1 50 ? -3.015 -4.607 1.678 1.00 0.00 288 PHE A CA 9
ATOM 10772 C C . PHE A 1 50 ? -4.514 -4.722 1.493 1.00 0.00 288 PHE A C 9
ATOM 10773 O O . PHE A 1 50 ? -5.006 -4.865 0.376 1.00 0.00 288 PHE A O 9
ATOM 10790 N N . GLU A 1 51 ? -5.228 -4.664 2.600 1.00 0.00 289 GLU A N 9
ATOM 10791 C CA . GLU A 1 51 ? -6.673 -4.723 2.594 1.00 0.00 289 GLU A CA 9
ATOM 10792 C C . GLU A 1 51 ? -7.208 -4.072 3.858 1.00 0.00 289 GLU A C 9
ATOM 10793 O O . GLU A 1 51 ? -6.557 -4.106 4.906 1.00 0.00 289 GLU A O 9
ATOM 10805 N N . TYR A 1 52 ? -8.377 -3.476 3.751 1.00 0.00 290 TYR A N 9
ATOM 10806 C CA . TYR A 1 52 ? -9.002 -2.815 4.875 1.00 0.00 290 TYR A CA 9
ATOM 10807 C C . TYR A 1 52 ? -9.897 -3.779 5.633 1.00 0.00 290 TYR A C 9
ATOM 10808 O O . TYR A 1 52 ? -10.153 -4.894 5.181 1.00 0.00 290 TYR A O 9
ATOM 10826 N N . CYS A 1 53 ? -10.362 -3.347 6.788 1.00 0.00 291 CYS A N 9
ATOM 10827 C CA . CYS A 1 53 ? -11.264 -4.149 7.597 1.00 0.00 291 CYS A CA 9
ATOM 10828 C C . CYS A 1 53 ? -12.654 -4.174 6.974 1.00 0.00 291 CYS A C 9
ATOM 10829 O O . CYS A 1 53 ? -13.432 -5.102 7.200 1.00 0.00 291 CYS A O 9
ATOM 10837 N N . ASP A 1 54 ? -12.953 -3.160 6.174 1.00 0.00 292 ASP A N 9
ATOM 10838 C CA . ASP A 1 54 ? -14.265 -3.035 5.559 1.00 0.00 292 ASP A CA 9
ATOM 10839 C C . ASP A 1 54 ? -14.133 -2.883 4.046 1.00 0.00 292 ASP A C 9
ATOM 10840 O O . ASP A 1 54 ? -13.397 -2.019 3.566 1.00 0.00 292 ASP A O 9
ATOM 10849 N N . PRO A 1 55 ? -14.855 -3.719 3.275 1.00 0.00 293 PRO A N 9
ATOM 10850 C CA . PRO A 1 55 ? -14.812 -3.694 1.806 1.00 0.00 293 PRO A CA 9
ATOM 10851 C C . PRO A 1 55 ? -15.354 -2.392 1.218 1.00 0.00 293 PRO A C 9
ATOM 10852 O O . PRO A 1 55 ? -15.081 -2.065 0.061 1.00 0.00 293 PRO A O 9
ATOM 10863 N N . SER A 1 56 ? -16.116 -1.649 2.014 1.00 0.00 294 SER A N 9
ATOM 10864 C CA . SER A 1 56 ? -16.671 -0.384 1.562 1.00 0.00 294 SER A CA 9
ATOM 10865 C C . SER A 1 56 ? -15.572 0.668 1.491 1.00 0.00 294 SER A C 9
ATOM 10866 O O . SER A 1 56 ? -15.583 1.547 0.625 1.00 0.00 294 SER A O 9
ATOM 10874 N N . VAL A 1 57 ? -14.612 0.565 2.401 1.00 0.00 295 VAL A N 9
ATOM 10875 C CA . VAL A 1 57 ? -13.473 1.463 2.400 1.00 0.00 295 VAL A CA 9
ATOM 10876 C C . VAL A 1 57 ? -12.551 1.119 1.253 1.00 0.00 295 VAL A C 9
ATOM 10877 O O . VAL A 1 57 ? -12.016 2.003 0.606 1.00 0.00 295 VAL A O 9
ATOM 10890 N N . THR A 1 58 ? -12.402 -0.173 0.994 1.00 0.00 296 THR A N 9
ATOM 10891 C CA . THR A 1 58 ? -11.504 -0.662 -0.042 1.00 0.00 296 THR A CA 9
ATOM 10892 C C . THR A 1 58 ? -11.705 0.084 -1.363 1.00 0.00 296 THR A C 9
ATOM 10893 O O . THR A 1 58 ? -10.759 0.638 -1.929 1.00 0.00 296 THR A O 9
ATOM 10904 N N . ASP A 1 59 ? -12.947 0.118 -1.828 1.00 0.00 297 ASP A N 9
ATOM 10905 C CA . ASP A 1 59 ? -13.286 0.771 -3.089 1.00 0.00 297 ASP A CA 9
ATOM 10906 C C . ASP A 1 59 ? -13.004 2.270 -3.026 1.00 0.00 297 ASP A C 9
ATOM 10907 O O . ASP A 1 59 ? -12.470 2.853 -3.971 1.00 0.00 297 ASP A O 9
ATOM 10916 N N . HIS A 1 60 ? -13.334 2.882 -1.898 1.00 0.00 298 HIS A N 9
ATOM 10917 C CA . HIS A 1 60 ? -13.190 4.325 -1.743 1.00 0.00 298 HIS A CA 9
ATOM 10918 C C . HIS A 1 60 ? -11.729 4.704 -1.527 1.00 0.00 298 HIS A C 9
ATOM 10919 O O . HIS A 1 60 ? -11.292 5.784 -1.922 1.00 0.00 298 HIS A O 9
ATOM 10934 N N . ALA A 1 61 ? -10.987 3.809 -0.897 1.00 0.00 299 ALA A N 9
ATOM 10935 C CA . ALA A 1 61 ? -9.594 4.042 -0.591 1.00 0.00 299 ALA A CA 9
ATOM 10936 C C . ALA A 1 61 ? -8.778 4.187 -1.861 1.00 0.00 299 ALA A C 9
ATOM 10937 O O . ALA A 1 61 ? -8.104 5.193 -2.047 1.00 0.00 299 ALA A O 9
ATOM 10944 N N . ILE A 1 62 ? -8.869 3.192 -2.744 1.00 0.00 300 ILE A N 9
ATOM 10945 C CA . ILE A 1 62 ? -8.168 3.222 -4.026 1.00 0.00 300 ILE A CA 9
ATOM 10946 C C . ILE A 1 62 ? -8.416 4.540 -4.763 1.00 0.00 300 ILE A C 9
ATOM 10947 O O . ILE A 1 62 ? -7.500 5.112 -5.348 1.00 0.00 300 ILE A O 9
ATOM 10963 N N . ALA A 1 63 ? -9.648 5.031 -4.688 1.00 0.00 301 ALA A N 9
ATOM 10964 C CA . ALA A 1 63 ? -10.047 6.243 -5.397 1.00 0.00 301 ALA A CA 9
ATOM 10965 C C . ALA A 1 63 ? -9.178 7.444 -5.022 1.00 0.00 301 ALA A C 9
ATOM 10966 O O . ALA A 1 63 ? -8.842 8.268 -5.874 1.00 0.00 301 ALA A O 9
ATOM 10973 N N . GLY A 1 64 ? -8.811 7.543 -3.751 1.00 0.00 302 GLY A N 9
ATOM 10974 C CA . GLY A 1 64 ? -8.019 8.673 -3.301 1.00 0.00 302 GLY A CA 9
ATOM 10975 C C . GLY A 1 64 ? -6.569 8.313 -3.055 1.00 0.00 302 GLY A C 9
ATOM 10976 O O . GLY A 1 64 ? -5.673 9.138 -3.241 1.00 0.00 302 GLY A O 9
ATOM 10980 N N . LEU A 1 65 ? -6.342 7.073 -2.647 1.00 0.00 303 LEU A N 9
ATOM 10981 C CA . LEU A 1 65 ? -5.013 6.602 -2.281 1.00 0.00 303 LEU A CA 9
ATOM 10982 C C . LEU A 1 65 ? -4.155 6.392 -3.524 1.00 0.00 303 LEU A C 9
ATOM 10983 O O . LEU A 1 65 ? -2.927 6.486 -3.466 1.00 0.00 303 LEU A O 9
ATOM 10999 N N . HIS A 1 66 ? -4.808 6.099 -4.647 1.00 0.00 304 HIS A N 9
ATOM 11000 C CA . HIS A 1 66 ? -4.113 5.937 -5.923 1.00 0.00 304 HIS A CA 9
ATOM 11001 C C . HIS A 1 66 ? -3.490 7.260 -6.354 1.00 0.00 304 HIS A C 9
ATOM 11002 O O . HIS A 1 66 ? -4.136 8.081 -7.007 1.00 0.00 304 HIS A O 9
ATOM 11017 N N . GLY A 1 67 ? -2.247 7.470 -5.970 1.00 0.00 305 GLY A N 9
ATOM 11018 C CA . GLY A 1 67 ? -1.549 8.669 -6.358 1.00 0.00 305 GLY A CA 9
ATOM 11019 C C . GLY A 1 67 ? -1.394 9.608 -5.192 1.00 0.00 305 GLY A C 9
ATOM 11020 O O . GLY A 1 67 ? -1.295 10.821 -5.363 1.00 0.00 305 GLY A O 9
ATOM 11024 N N . MET A 1 68 ? -1.381 9.040 -3.998 1.00 0.00 306 MET A N 9
ATOM 11025 C CA . MET A 1 68 ? -1.286 9.827 -2.789 1.00 0.00 306 MET A CA 9
ATOM 11026 C C . MET A 1 68 ? -0.071 9.429 -1.976 1.00 0.00 306 MET A C 9
ATOM 11027 O O . MET A 1 68 ? 0.118 8.258 -1.663 1.00 0.00 306 MET A O 9
ATOM 11041 N N . LEU A 1 69 ? 0.740 10.424 -1.656 1.00 0.00 307 LEU A N 9
ATOM 11042 C CA . LEU A 1 69 ? 1.936 10.255 -0.848 1.00 0.00 307 LEU A CA 9
ATOM 11043 C C . LEU A 1 69 ? 2.653 11.596 -0.801 1.00 0.00 307 LEU A C 9
ATOM 11044 O O . LEU A 1 69 ? 2.619 12.353 -1.774 1.00 0.00 307 LEU A O 9
ATOM 11060 N N . LEU A 1 70 ? 3.277 11.903 0.323 1.00 0.00 308 LEU A N 9
ATOM 11061 C CA . LEU A 1 70 ? 3.895 13.205 0.515 1.00 0.00 308 LEU A CA 9
ATOM 11062 C C . LEU A 1 70 ? 5.207 13.301 -0.245 1.00 0.00 308 LEU A C 9
ATOM 11063 O O . LEU A 1 70 ? 5.909 12.306 -0.430 1.00 0.00 308 LEU A O 9
ATOM 11079 N N . GLY A 1 71 ? 5.520 14.503 -0.692 1.00 0.00 309 GLY A N 9
ATOM 11080 C CA . GLY A 1 71 ? 6.700 14.721 -1.494 1.00 0.00 309 GLY A CA 9
ATOM 11081 C C . GLY A 1 71 ? 6.388 14.673 -2.972 1.00 0.00 309 GLY A C 9
ATOM 11082 O O . GLY A 1 71 ? 5.339 15.153 -3.407 1.00 0.00 309 GLY A O 9
ATOM 11086 N N . ASP A 1 72 ? 7.291 14.093 -3.744 1.00 0.00 310 ASP A N 9
ATOM 11087 C CA . ASP A 1 72 ? 7.115 13.989 -5.185 1.00 0.00 310 ASP A CA 9
ATOM 11088 C C . ASP A 1 72 ? 6.631 12.597 -5.567 1.00 0.00 310 ASP A C 9
ATOM 11089 O O . ASP A 1 72 ? 6.044 12.397 -6.631 1.00 0.00 310 ASP A O 9
ATOM 11098 N N . ARG A 1 73 ? 6.865 11.641 -4.684 1.00 0.00 311 ARG A N 9
ATOM 11099 C CA . ARG A 1 73 ? 6.546 10.251 -4.966 1.00 0.00 311 ARG A CA 9
ATOM 11100 C C . ARG A 1 73 ? 5.101 9.938 -4.592 1.00 0.00 311 ARG A C 9
ATOM 11101 O O . ARG A 1 73 ? 4.532 10.573 -3.706 1.00 0.00 311 ARG A O 9
ATOM 11122 N N . ARG A 1 74 ? 4.510 8.966 -5.277 1.00 0.00 312 ARG A N 9
ATOM 11123 C CA . ARG A 1 74 ? 3.113 8.617 -5.047 1.00 0.00 312 ARG A CA 9
ATOM 11124 C C . ARG A 1 74 ? 2.923 7.106 -5.010 1.00 0.00 312 ARG A C 9
ATOM 11125 O O . ARG A 1 74 ? 3.799 6.343 -5.422 1.00 0.00 312 ARG A O 9
ATOM 11146 N N . LEU A 1 75 ? 1.764 6.685 -4.522 1.00 0.00 313 LEU A N 9
ATOM 11147 C CA . LEU A 1 75 ? 1.428 5.282 -4.416 1.00 0.00 313 LEU A CA 9
ATOM 11148 C C . LEU A 1 75 ? 0.510 4.861 -5.550 1.00 0.00 313 LEU A C 9
ATOM 11149 O O . LEU A 1 75 ? -0.568 5.426 -5.710 1.00 0.00 313 LEU A O 9
ATOM 11165 N N . VAL A 1 76 ? 0.910 3.869 -6.323 1.00 0.00 314 VAL A N 9
ATOM 11166 C CA . VAL A 1 76 ? 0.016 3.315 -7.326 1.00 0.00 314 VAL A CA 9
ATOM 11167 C C . VAL A 1 76 ? -0.885 2.277 -6.674 1.00 0.00 314 VAL A C 9
ATOM 11168 O O . VAL A 1 76 ? -0.497 1.127 -6.498 1.00 0.00 314 VAL A O 9
ATOM 11181 N N . VAL A 1 77 ? -2.084 2.700 -6.317 1.00 0.00 315 VAL A N 9
ATOM 11182 C CA . VAL A 1 77 ? -3.020 1.849 -5.595 1.00 0.00 315 VAL A CA 9
ATOM 11183 C C . VAL A 1 77 ? -4.093 1.311 -6.533 1.00 0.00 315 VAL A C 9
ATOM 11184 O O . VAL A 1 77 ? -4.746 2.077 -7.235 1.00 0.00 315 VAL A O 9
ATOM 11197 N N . GLN A 1 78 ? -4.263 -0.001 -6.554 1.00 0.00 316 GLN A N 9
ATOM 11198 C CA . GLN A 1 78 ? -5.207 -0.633 -7.465 1.00 0.00 316 GLN A CA 9
ATOM 11199 C C . GLN A 1 78 ? -5.642 -1.983 -6.909 1.00 0.00 316 GLN A C 9
ATOM 11200 O O . GLN A 1 78 ? -5.164 -2.401 -5.861 1.00 0.00 316 GLN A O 9
ATOM 11214 N N . ARG A 1 79 ? -6.553 -2.651 -7.602 1.00 0.00 317 ARG A N 9
ATOM 11215 C CA . ARG A 1 79 ? -6.938 -4.007 -7.238 1.00 0.00 317 ARG A CA 9
ATOM 11216 C C . ARG A 1 79 ? -5.733 -4.935 -7.340 1.00 0.00 317 ARG A C 9
ATOM 11217 O O . ARG A 1 79 ? -4.971 -4.871 -8.307 1.00 0.00 317 ARG A O 9
ATOM 11238 N N . SER A 1 80 ? -5.560 -5.774 -6.331 1.00 0.00 318 SER A N 9
ATOM 11239 C CA . SER A 1 80 ? -4.432 -6.689 -6.273 1.00 0.00 318 SER A CA 9
ATOM 11240 C C . SER A 1 80 ? -4.433 -7.677 -7.441 1.00 0.00 318 SER A C 9
ATOM 11241 O O . SER A 1 80 ? -5.488 -8.058 -7.957 1.00 0.00 318 SER A O 9
ATOM 11249 N N . ILE A 1 81 ? -3.239 -8.074 -7.852 1.00 0.00 319 ILE A N 9
ATOM 11250 C CA . ILE A 1 81 ? -3.066 -9.023 -8.937 1.00 0.00 319 ILE A CA 9
ATOM 11251 C C . ILE A 1 81 ? -2.568 -10.362 -8.400 1.00 0.00 319 ILE A C 9
ATOM 11252 O O . ILE A 1 81 ? -3.125 -11.407 -8.783 1.00 0.00 319 ILE A O 9
ATOM 11269 N N . ALA A 1 1 ? -11.281 -11.522 -8.603 1.00 0.00 239 ALA A N 10
ATOM 11270 C CA . ALA A 1 1 ? -10.728 -10.572 -7.616 1.00 0.00 239 ALA A CA 10
ATOM 11271 C C . ALA A 1 1 ? -10.542 -11.260 -6.272 1.00 0.00 239 ALA A C 10
ATOM 11272 O O . ALA A 1 1 ? -11.383 -12.056 -5.853 1.00 0.00 239 ALA A O 10
ATOM 11281 N N . MET A 1 2 ? -9.441 -10.960 -5.602 1.00 0.00 240 MET A N 10
ATOM 11282 C CA . MET A 1 2 ? -9.129 -11.593 -4.329 1.00 0.00 240 MET A CA 10
ATOM 11283 C C . MET A 1 2 ? -9.770 -10.833 -3.178 1.00 0.00 240 MET A C 10
ATOM 11284 O O . MET A 1 2 ? -9.094 -10.122 -2.434 1.00 0.00 240 MET A O 10
ATOM 11298 N N . GLY A 1 3 ? -11.083 -10.978 -3.052 1.00 0.00 241 GLY A N 10
ATOM 11299 C CA . GLY A 1 3 ? -11.806 -10.344 -1.970 1.00 0.00 241 GLY A CA 10
ATOM 11300 C C . GLY A 1 3 ? -11.770 -8.836 -2.061 1.00 0.00 241 GLY A C 10
ATOM 11301 O O . GLY A 1 3 ? -12.399 -8.243 -2.937 1.00 0.00 241 GLY A O 10
ATOM 11305 N N . ASN A 1 4 ? -11.024 -8.216 -1.162 1.00 0.00 242 ASN A N 10
A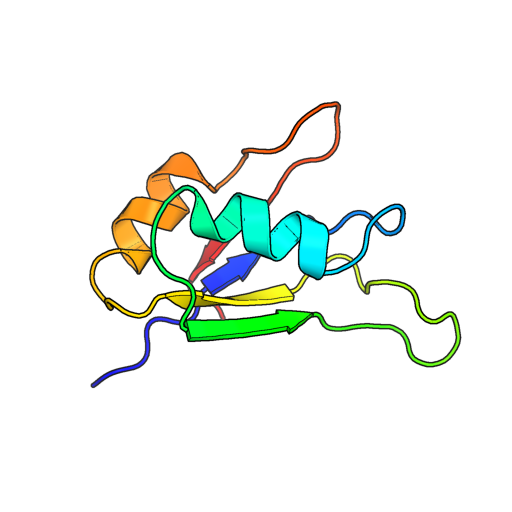TOM 11306 C CA . ASN A 1 4 ? -10.895 -6.768 -1.135 1.00 0.00 242 ASN A CA 10
ATOM 11307 C C . ASN A 1 4 ? -9.428 -6.385 -1.036 1.00 0.00 242 ASN A C 10
ATOM 11308 O O . ASN A 1 4 ? -9.072 -5.365 -0.440 1.00 0.00 242 ASN A O 10
ATOM 11319 N N . LYS A 1 5 ? -8.583 -7.223 -1.620 1.00 0.00 243 LYS A N 10
ATOM 11320 C CA . LYS A 1 5 ? -7.145 -7.019 -1.583 1.00 0.00 243 LYS A CA 10
ATOM 11321 C C . LYS A 1 5 ? -6.747 -5.869 -2.509 1.00 0.00 243 LYS A C 10
ATOM 11322 O O . LYS A 1 5 ? -7.275 -5.732 -3.616 1.00 0.00 243 LYS A O 10
ATOM 11341 N N . ILE A 1 6 ? -5.826 -5.043 -2.045 1.00 0.00 244 ILE A N 10
ATOM 11342 C CA . ILE A 1 6 ? -5.382 -3.882 -2.798 1.00 0.00 244 ILE A CA 10
ATOM 11343 C C . ILE A 1 6 ? -3.876 -3.951 -3.052 1.00 0.00 244 ILE A C 10
ATOM 11344 O O . ILE A 1 6 ? -3.128 -4.521 -2.258 1.00 0.00 244 ILE A O 10
ATOM 11360 N N . TYR A 1 7 ? -3.452 -3.366 -4.161 1.00 0.00 245 TYR A N 10
ATOM 11361 C CA . TYR A 1 7 ? -2.054 -3.373 -4.563 1.00 0.00 245 TYR A CA 10
ATOM 11362 C C . TYR A 1 7 ? -1.490 -1.955 -4.595 1.00 0.00 245 TYR A C 10
ATOM 11363 O O . TYR A 1 7 ? -2.078 -1.058 -5.200 1.00 0.00 245 TYR A O 10
ATOM 11381 N N . VAL A 1 8 ? -0.365 -1.762 -3.923 1.00 0.00 246 VAL A N 10
ATOM 11382 C CA . VAL A 1 8 ? 0.367 -0.502 -3.992 1.00 0.00 246 VAL A CA 10
ATOM 11383 C C . VAL A 1 8 ? 1.608 -0.641 -4.854 1.00 0.00 246 VAL A C 10
ATOM 11384 O O . VAL A 1 8 ? 2.516 -1.395 -4.520 1.00 0.00 246 VAL A O 10
ATOM 11397 N N . GLY A 1 9 ? 1.645 0.084 -5.958 1.00 0.00 247 GLY A N 10
ATOM 11398 C CA . GLY A 1 9 ? 2.823 0.090 -6.801 1.00 0.00 247 GLY A CA 10
ATOM 11399 C C . GLY A 1 9 ? 3.585 1.394 -6.692 1.00 0.00 247 GLY A C 10
ATOM 11400 O O . GLY A 1 9 ? 3.268 2.364 -7.378 1.00 0.00 247 GLY A O 10
ATOM 11404 N N . GLY A 1 10 ? 4.581 1.430 -5.824 1.00 0.00 248 GLY A N 10
ATOM 11405 C CA . GLY A 1 10 ? 5.354 2.641 -5.634 1.00 0.00 248 GLY A CA 10
ATOM 11406 C C . GLY A 1 10 ? 5.888 2.777 -4.224 1.00 0.00 248 GLY A C 10
ATOM 11407 O O . GLY A 1 10 ? 5.931 3.875 -3.675 1.00 0.00 248 GLY A O 10
ATOM 11411 N N . LEU A 1 11 ? 6.299 1.657 -3.646 1.00 0.00 249 LEU A N 10
ATOM 11412 C CA . LEU A 1 11 ? 6.830 1.635 -2.288 1.00 0.00 249 LEU A CA 10
ATOM 11413 C C . LEU A 1 11 ? 8.296 2.055 -2.274 1.00 0.00 249 LEU A C 10
ATOM 11414 O O . LEU A 1 11 ? 9.154 1.352 -2.813 1.00 0.00 249 LEU A O 10
ATOM 11430 N N . PRO A 1 12 ? 8.602 3.212 -1.667 1.00 0.00 250 PRO A N 10
ATOM 11431 C CA . PRO A 1 12 ? 9.976 3.693 -1.542 1.00 0.00 250 PRO A CA 10
ATOM 11432 C C . PRO A 1 12 ? 10.807 2.775 -0.657 1.00 0.00 250 PRO A C 10
ATOM 11433 O O . PRO A 1 12 ? 10.338 2.298 0.374 1.00 0.00 250 PRO A O 10
ATOM 11444 N N . THR A 1 13 ? 12.039 2.541 -1.067 1.00 0.00 251 THR A N 10
ATOM 11445 C CA . THR A 1 13 ? 12.934 1.625 -0.381 1.00 0.00 251 THR A CA 10
ATOM 11446 C C . THR A 1 13 ? 13.442 2.201 0.935 1.00 0.00 251 THR A C 10
ATOM 11447 O O . THR A 1 13 ? 13.880 1.464 1.819 1.00 0.00 251 THR A O 10
ATOM 11458 N N . CYS A 1 14 ? 13.369 3.515 1.060 1.00 0.00 252 CYS A N 10
ATOM 11459 C CA . CYS A 1 14 ? 13.892 4.205 2.231 1.00 0.00 252 CYS A CA 10
ATOM 11460 C C . CYS A 1 14 ? 12.947 4.104 3.429 1.00 0.00 252 CYS A C 10
ATOM 11461 O O . CYS A 1 14 ? 13.356 4.343 4.567 1.00 0.00 252 CYS A O 10
ATOM 11469 N N . LEU A 1 15 ? 11.696 3.734 3.193 1.00 0.00 253 LEU A N 10
ATOM 11470 C CA . LEU A 1 15 ? 10.733 3.667 4.283 1.00 0.00 253 LEU A CA 10
ATOM 11471 C C . LEU A 1 15 ? 10.346 2.228 4.593 1.00 0.00 253 LEU A C 10
ATOM 11472 O O . LEU A 1 15 ? 10.563 1.321 3.790 1.00 0.00 253 LEU A O 10
ATOM 11488 N N . ASN A 1 16 ? 9.782 2.041 5.773 1.00 0.00 254 ASN A N 10
ATOM 11489 C CA . ASN A 1 16 ? 9.309 0.741 6.219 1.00 0.00 254 ASN A CA 10
ATOM 11490 C C . ASN A 1 16 ? 7.798 0.663 6.092 1.00 0.00 254 ASN A C 10
ATOM 11491 O O . ASN A 1 16 ? 7.114 1.687 6.064 1.00 0.00 254 ASN A O 10
ATOM 11502 N N . GLN A 1 17 ? 7.287 -0.565 6.029 1.00 0.00 255 GLN A N 10
ATOM 11503 C CA . GLN A 1 17 ? 5.873 -0.807 5.778 1.00 0.00 255 GLN A CA 10
ATOM 11504 C C . GLN A 1 17 ? 4.985 -0.172 6.845 1.00 0.00 255 GLN A C 10
ATOM 11505 O O . GLN A 1 17 ? 3.816 0.086 6.592 1.00 0.00 255 GLN A O 10
ATOM 11519 N N . ASP A 1 18 ? 5.527 0.061 8.035 1.00 0.00 256 ASP A N 10
ATOM 11520 C CA . ASP A 1 18 ? 4.761 0.731 9.086 1.00 0.00 256 ASP A CA 10
ATOM 11521 C C . ASP A 1 18 ? 4.391 2.136 8.640 1.00 0.00 256 ASP A C 10
ATOM 11522 O O . ASP A 1 18 ? 3.276 2.601 8.867 1.00 0.00 256 ASP A O 10
ATOM 11531 N N . GLN A 1 19 ? 5.330 2.788 7.965 1.00 0.00 257 GLN A N 10
ATOM 11532 C CA . GLN A 1 19 ? 5.118 4.138 7.471 1.00 0.00 257 GLN A CA 10
ATOM 11533 C C . GLN A 1 19 ? 4.011 4.148 6.429 1.00 0.00 257 GLN A C 10
ATOM 11534 O O . GLN A 1 19 ? 3.117 4.995 6.466 1.00 0.00 257 GLN A O 10
ATOM 11548 N N . VAL A 1 20 ? 4.066 3.198 5.502 1.00 0.00 258 VAL A N 10
ATOM 11549 C CA . VAL A 1 20 ? 3.068 3.131 4.450 1.00 0.00 258 VAL A CA 10
ATOM 11550 C C . VAL A 1 20 ? 1.734 2.642 5.005 1.00 0.00 258 VAL A C 10
ATOM 11551 O O . VAL A 1 20 ? 0.683 3.091 4.566 1.00 0.00 258 VAL A O 10
ATOM 11564 N N . LYS A 1 21 ? 1.774 1.735 5.982 1.00 0.00 259 LYS A N 10
ATOM 11565 C CA . LYS A 1 21 ? 0.561 1.237 6.595 1.00 0.00 259 LYS A CA 10
ATOM 11566 C C . LYS A 1 21 ? -0.250 2.366 7.211 1.00 0.00 259 LYS A C 10
ATOM 11567 O O . LYS A 1 21 ? -1.468 2.389 7.096 1.00 0.00 259 LYS A O 10
ATOM 11586 N N . GLU A 1 22 ? 0.427 3.302 7.863 1.00 0.00 260 GLU A N 10
ATOM 11587 C CA . GLU A 1 22 ? -0.242 4.464 8.438 1.00 0.00 260 GLU A CA 10
ATOM 11588 C C . GLU A 1 22 ? -0.877 5.308 7.340 1.00 0.00 260 GLU A C 10
ATOM 11589 O O . GLU A 1 22 ? -1.940 5.903 7.526 1.00 0.00 260 GLU A O 10
ATOM 11601 N N . LEU A 1 23 ? -0.217 5.342 6.193 1.00 0.00 261 LEU A N 10
ATOM 11602 C CA . LEU A 1 23 ? -0.717 6.058 5.032 1.00 0.00 261 LEU A CA 10
ATOM 11603 C C . LEU A 1 23 ? -1.949 5.338 4.479 1.00 0.00 261 LEU A C 10
ATOM 11604 O O . LEU A 1 23 ? -2.929 5.966 4.086 1.00 0.00 261 LEU A O 10
ATOM 11620 N N . LEU A 1 24 ? -1.901 4.015 4.484 1.00 0.00 262 LEU A N 10
ATOM 11621 C CA . LEU A 1 24 ? -3.020 3.204 4.022 1.00 0.00 262 LEU A CA 10
ATOM 11622 C C . LEU A 1 24 ? -4.163 3.271 5.033 1.00 0.00 262 LEU A C 10
ATOM 11623 O O . LEU A 1 24 ? -5.337 3.315 4.667 1.00 0.00 262 LEU A O 10
ATOM 11639 N N . GLN A 1 25 ? -3.799 3.305 6.311 1.00 0.00 263 GLN A N 10
ATOM 11640 C CA . GLN A 1 25 ? -4.763 3.400 7.403 1.00 0.00 263 GLN A CA 10
ATOM 11641 C C . GLN A 1 25 ? -5.332 4.807 7.522 1.00 0.00 263 GLN A C 10
ATOM 11642 O O . GLN A 1 25 ? -6.111 5.095 8.429 1.00 0.00 263 GLN A O 10
ATOM 11656 N N . SER A 1 26 ? -4.936 5.685 6.614 1.00 0.00 264 SER A N 10
ATOM 11657 C CA . SER A 1 26 ? -5.485 7.031 6.575 1.00 0.00 264 SER A CA 10
ATOM 11658 C C . SER A 1 26 ? -6.906 7.024 6.006 1.00 0.00 264 SER A C 10
ATOM 11659 O O . SER A 1 26 ? -7.651 7.988 6.167 1.00 0.00 264 SER A O 10
ATOM 11667 N N . PHE A 1 27 ? -7.278 5.933 5.343 1.00 0.00 265 PHE A N 10
ATOM 11668 C CA . PHE A 1 27 ? -8.618 5.812 4.777 1.00 0.00 265 PHE A CA 10
ATOM 11669 C C . PHE A 1 27 ? -9.516 4.930 5.637 1.00 0.00 265 PHE A C 10
ATOM 11670 O O . PHE A 1 27 ? -10.727 5.147 5.698 1.00 0.00 265 PHE A O 10
ATOM 11687 N N . GLY A 1 28 ? -8.930 3.945 6.302 1.00 0.00 266 GLY A N 10
ATOM 11688 C CA . GLY A 1 28 ? -9.718 3.054 7.128 1.00 0.00 266 GLY A CA 10
ATOM 11689 C C . GLY A 1 28 ? -8.870 2.081 7.914 1.00 0.00 266 GLY A C 10
ATOM 11690 O O . GLY A 1 28 ? -7.646 2.220 7.965 1.00 0.00 266 GLY A O 10
ATOM 11694 N N . GLU A 1 29 ? -9.519 1.098 8.525 1.00 0.00 267 GLU A N 10
ATOM 11695 C CA . GLU A 1 29 ? -8.822 0.112 9.338 1.00 0.00 267 GLU A CA 10
ATOM 11696 C C . GLU A 1 29 ? -8.119 -0.916 8.476 1.00 0.00 267 GLU A C 10
ATOM 11697 O O . GLU A 1 29 ? -8.710 -1.498 7.565 1.00 0.00 267 GLU A O 10
ATOM 11709 N N . LEU A 1 30 ? -6.860 -1.147 8.785 1.00 0.00 268 LEU A N 10
ATOM 11710 C CA . LEU A 1 30 ? -6.065 -2.118 8.058 1.00 0.00 268 LEU A CA 10
ATOM 11711 C C . LEU A 1 30 ? -6.191 -3.483 8.711 1.00 0.00 268 LEU A C 10
ATOM 11712 O O . LEU A 1 30 ? -5.928 -3.639 9.904 1.00 0.00 268 LEU A O 10
ATOM 11728 N N . LYS A 1 31 ? -6.594 -4.470 7.929 1.00 0.00 269 LYS A N 10
ATOM 11729 C CA . LYS A 1 31 ? -6.777 -5.817 8.441 1.00 0.00 269 LYS A CA 10
ATOM 11730 C C . LYS A 1 31 ? -5.475 -6.605 8.327 1.00 0.00 269 LYS A C 10
ATOM 11731 O O . LYS A 1 31 ? -5.220 -7.534 9.096 1.00 0.00 269 LYS A O 10
ATOM 11750 N N . GLY A 1 32 ? -4.650 -6.218 7.366 1.00 0.00 270 GLY A N 10
ATOM 11751 C CA . GLY A 1 32 ? -3.369 -6.866 7.178 1.00 0.00 270 GLY A CA 10
ATOM 11752 C C . GLY A 1 32 ? -2.583 -6.250 6.042 1.00 0.00 270 GLY A C 10
ATOM 11753 O O . GLY A 1 32 ? -3.150 -5.934 4.991 1.00 0.00 270 GLY A O 10
ATOM 11757 N N . LEU A 1 33 ? -1.287 -6.064 6.251 1.00 0.00 271 LEU A N 10
ATOM 11758 C CA . LEU A 1 33 ? -0.424 -5.499 5.225 1.00 0.00 271 LEU A CA 10
ATOM 11759 C C . LEU A 1 33 ? 0.731 -6.440 4.906 1.00 0.00 271 LEU A C 10
ATOM 11760 O O . LEU A 1 33 ? 1.485 -6.838 5.796 1.00 0.00 271 LEU A O 10
ATOM 11776 N N . ASN A 1 34 ? 0.862 -6.784 3.636 1.00 0.00 272 ASN A N 10
ATOM 11777 C CA . ASN A 1 34 ? 1.951 -7.628 3.169 1.00 0.00 272 ASN A CA 10
ATOM 11778 C C . ASN A 1 34 ? 2.910 -6.814 2.308 1.00 0.00 272 ASN A C 10
ATOM 11779 O O . ASN A 1 34 ? 2.681 -6.628 1.111 1.00 0.00 272 ASN A O 10
ATOM 11790 N N . LEU A 1 35 ? 3.964 -6.303 2.927 1.00 0.00 273 LEU A N 10
ATOM 11791 C CA . LEU A 1 35 ? 4.980 -5.550 2.206 1.00 0.00 273 LEU A CA 10
ATOM 11792 C C . LEU A 1 35 ? 5.978 -6.518 1.593 1.00 0.00 273 LEU A C 10
ATOM 11793 O O . LEU A 1 35 ? 6.670 -7.245 2.304 1.00 0.00 273 LEU A O 10
ATOM 11809 N N . VAL A 1 36 ? 6.034 -6.536 0.273 1.00 0.00 274 VAL A N 10
ATOM 11810 C CA . VAL A 1 36 ? 6.944 -7.419 -0.429 1.00 0.00 274 VAL A CA 10
ATOM 11811 C C . VAL A 1 36 ? 8.331 -6.794 -0.476 1.00 0.00 274 VAL A C 10
ATOM 11812 O O . VAL A 1 36 ? 8.563 -5.812 -1.186 1.00 0.00 274 VAL A O 10
ATOM 11825 N N . MET A 1 37 ? 9.242 -7.346 0.306 1.00 0.00 275 MET A N 10
ATOM 11826 C CA . MET A 1 37 ? 10.595 -6.821 0.386 1.00 0.00 275 MET A CA 10
ATOM 11827 C C . MET A 1 37 ? 11.613 -7.878 -0.009 1.00 0.00 275 MET A C 10
ATOM 11828 O O . MET A 1 37 ? 11.341 -9.078 0.063 1.00 0.00 275 MET A O 10
ATOM 11842 N N . ASP A 1 38 ? 12.767 -7.414 -0.456 1.00 0.00 276 ASP A N 10
ATOM 11843 C CA . ASP A 1 38 ? 13.874 -8.282 -0.824 1.00 0.00 276 ASP A CA 10
ATOM 11844 C C . ASP A 1 38 ? 14.762 -8.507 0.389 1.00 0.00 276 ASP A C 10
ATOM 11845 O O . ASP A 1 38 ? 15.356 -7.566 0.908 1.00 0.00 276 ASP A O 10
ATOM 11854 N N . THR A 1 39 ? 14.842 -9.748 0.843 1.00 0.00 277 THR A N 10
ATOM 11855 C CA . THR A 1 39 ? 15.552 -10.068 2.074 1.00 0.00 277 THR A CA 10
ATOM 11856 C C . THR A 1 39 ? 17.062 -9.918 1.903 1.00 0.00 277 THR A C 10
ATOM 11857 O O . THR A 1 39 ? 17.788 -9.697 2.873 1.00 0.00 277 THR A O 10
ATOM 11868 N N . ASN A 1 40 ? 17.526 -10.019 0.667 1.00 0.00 278 ASN A N 10
ATOM 11869 C CA . ASN A 1 40 ? 18.948 -9.918 0.373 1.00 0.00 278 ASN A CA 10
ATOM 11870 C C . ASN A 1 40 ? 19.473 -8.518 0.690 1.00 0.00 278 ASN A C 10
ATOM 11871 O O . ASN A 1 40 ? 20.494 -8.363 1.360 1.00 0.00 278 ASN A O 10
ATOM 11882 N N . THR A 1 41 ? 18.761 -7.503 0.226 1.00 0.00 279 THR A N 10
ATOM 11883 C CA . THR A 1 41 ? 19.169 -6.122 0.455 1.00 0.00 279 THR A CA 10
ATOM 11884 C C . THR A 1 41 ? 18.415 -5.494 1.623 1.00 0.00 279 THR A C 10
ATOM 11885 O O . THR A 1 41 ? 18.781 -4.420 2.101 1.00 0.00 279 THR A O 10
ATOM 11896 N N . ASN A 1 42 ? 17.367 -6.185 2.074 1.00 0.00 280 ASN A N 10
ATOM 11897 C CA . ASN A 1 42 ? 16.470 -5.681 3.118 1.00 0.00 280 ASN A CA 10
ATOM 11898 C C . ASN A 1 42 ? 15.717 -4.451 2.627 1.00 0.00 280 ASN A C 10
ATOM 11899 O O . ASN A 1 42 ? 15.261 -3.622 3.417 1.00 0.00 280 ASN A O 10
ATOM 11910 N N . LEU A 1 43 ? 15.581 -4.355 1.314 1.00 0.00 281 LEU A N 10
ATOM 11911 C CA . LEU A 1 43 ? 14.910 -3.233 0.680 1.00 0.00 281 LEU A CA 10
ATOM 11912 C C . LEU A 1 43 ? 13.569 -3.679 0.114 1.00 0.00 281 LEU A C 10
ATOM 11913 O O . LEU A 1 43 ? 13.428 -4.811 -0.347 1.00 0.00 281 LEU A O 10
ATOM 11929 N N . ASN A 1 44 ? 12.586 -2.792 0.163 1.00 0.00 282 ASN A N 10
ATOM 11930 C CA . ASN A 1 44 ? 11.258 -3.085 -0.373 1.00 0.00 282 ASN A CA 10
ATOM 11931 C C . ASN A 1 44 ? 11.346 -3.281 -1.878 1.00 0.00 282 ASN A C 10
ATOM 11932 O O . ASN A 1 44 ? 12.168 -2.653 -2.546 1.00 0.00 282 ASN A O 10
ATOM 11943 N N . LYS A 1 45 ? 10.496 -4.145 -2.416 1.00 0.00 283 LYS A N 10
ATOM 11944 C CA . LYS A 1 45 ? 10.531 -4.445 -3.844 1.00 0.00 283 LYS A CA 10
ATOM 11945 C C . LYS A 1 45 ? 9.801 -3.376 -4.639 1.00 0.00 283 LYS A C 10
ATOM 11946 O O . LYS A 1 45 ? 9.866 -3.348 -5.865 1.00 0.00 283 LYS A O 10
ATOM 11965 N N . GLY A 1 46 ? 9.103 -2.503 -3.935 1.00 0.00 284 GLY A N 10
ATOM 11966 C CA . GLY A 1 46 ? 8.454 -1.383 -4.583 1.00 0.00 284 GLY A CA 10
ATOM 11967 C C . GLY A 1 46 ? 6.948 -1.516 -4.618 1.00 0.00 284 GLY A C 10
ATOM 11968 O O . GLY A 1 46 ? 6.256 -0.639 -5.127 1.00 0.00 284 GLY A O 10
ATOM 11972 N N . PHE A 1 47 ? 6.434 -2.597 -4.061 1.00 0.00 285 PHE A N 10
ATOM 11973 C CA . PHE A 1 47 ? 4.999 -2.828 -4.048 1.00 0.00 285 PHE A CA 10
ATOM 11974 C C . PHE A 1 47 ? 4.598 -3.638 -2.827 1.00 0.00 285 PHE A C 10
ATOM 11975 O O . PHE A 1 47 ? 5.433 -4.294 -2.197 1.00 0.00 285 PHE A O 10
ATOM 11992 N N . ALA A 1 48 ? 3.322 -3.571 -2.492 1.00 0.00 286 ALA A N 10
ATOM 11993 C CA . ALA A 1 48 ? 2.783 -4.289 -1.353 1.00 0.00 286 ALA A CA 10
ATOM 11994 C C . ALA A 1 48 ? 1.315 -4.605 -1.582 1.00 0.00 286 ALA A C 10
ATOM 11995 O O . ALA A 1 48 ? 0.706 -4.106 -2.532 1.00 0.00 286 ALA A O 10
ATOM 12002 N N . PHE A 1 49 ? 0.756 -5.432 -0.719 1.00 0.00 287 PHE A N 10
ATOM 12003 C CA . PHE A 1 49 ? -0.650 -5.786 -0.796 1.00 0.00 287 PHE A CA 10
ATOM 12004 C C . PHE A 1 49 ? -1.294 -5.599 0.565 1.00 0.00 287 PHE A C 10
ATOM 12005 O O . PHE A 1 49 ? -0.741 -6.020 1.581 1.00 0.00 287 PHE A O 10
ATOM 12022 N N . PHE A 1 50 ? -2.445 -4.959 0.591 1.00 0.00 288 PHE A N 10
ATOM 12023 C CA . PHE A 1 50 ? -3.141 -4.714 1.841 1.00 0.00 288 PHE A CA 10
ATOM 12024 C C . PHE A 1 50 ? -4.636 -4.892 1.664 1.00 0.00 288 PHE A C 10
ATOM 12025 O O . PHE A 1 50 ? -5.126 -5.026 0.546 1.00 0.00 288 PHE A O 10
ATOM 12042 N N . GLU A 1 51 ? -5.348 -4.899 2.773 1.00 0.00 289 GLU A N 10
ATOM 12043 C CA . GLU A 1 51 ? -6.785 -5.100 2.759 1.00 0.00 289 GLU A CA 10
ATOM 12044 C C . GLU A 1 51 ? -7.391 -4.477 4.005 1.00 0.00 289 GLU A C 10
ATOM 12045 O O . GLU A 1 51 ? -6.883 -4.671 5.113 1.00 0.00 289 GLU A O 10
ATOM 12057 N N . TYR A 1 52 ? -8.447 -3.702 3.821 1.00 0.00 290 TYR A N 10
ATOM 12058 C CA . TYR A 1 52 ? -9.120 -3.073 4.943 1.00 0.00 290 TYR A CA 10
ATOM 12059 C C . TYR A 1 52 ? -10.046 -4.062 5.631 1.00 0.00 290 TYR A C 10
ATOM 12060 O O . TYR A 1 52 ? -10.335 -5.130 5.087 1.00 0.00 290 TYR A O 10
ATOM 12078 N N . CYS A 1 53 ? -10.506 -3.716 6.820 1.00 0.00 291 CYS A N 10
ATOM 12079 C CA . CYS A 1 53 ? -11.454 -4.558 7.526 1.00 0.00 291 CYS A CA 10
ATOM 12080 C C . CYS A 1 53 ? -12.817 -4.453 6.855 1.00 0.00 291 CYS A C 10
ATOM 12081 O O . CYS A 1 53 ? -13.484 -5.460 6.605 1.00 0.00 291 CYS A O 10
ATOM 12089 N N . ASP A 1 54 ? -13.201 -3.227 6.529 1.00 0.00 292 ASP A N 10
ATOM 12090 C CA . ASP A 1 54 ? -14.467 -2.967 5.863 1.00 0.00 292 ASP A CA 10
ATOM 12091 C C . ASP A 1 54 ? -14.293 -3.047 4.350 1.00 0.00 292 ASP A C 10
ATOM 12092 O O . ASP A 1 54 ? -13.394 -2.419 3.787 1.00 0.00 292 ASP A O 10
ATOM 12101 N N . PRO A 1 55 ? -15.149 -3.828 3.676 1.00 0.00 293 PRO A N 10
ATOM 12102 C CA . PRO A 1 55 ? -15.044 -4.062 2.231 1.00 0.00 293 PRO A CA 10
ATOM 12103 C C . PRO A 1 55 ? -15.474 -2.864 1.383 1.00 0.00 293 PRO A C 10
ATOM 12104 O O . PRO A 1 55 ? -15.203 -2.821 0.186 1.00 0.00 293 PRO A O 10
ATOM 12115 N N . SER A 1 56 ? -16.147 -1.897 1.993 1.00 0.00 294 SER A N 10
ATOM 12116 C CA . SER A 1 56 ? -16.623 -0.731 1.262 1.00 0.00 294 SER A CA 10
ATOM 12117 C C . SER A 1 56 ? -15.523 0.325 1.176 1.00 0.00 294 SER A C 10
ATOM 12118 O O . SER A 1 56 ? -15.503 1.150 0.258 1.00 0.00 294 SER A O 10
ATOM 12126 N N . VAL A 1 57 ? -14.601 0.293 2.131 1.00 0.00 295 VAL A N 10
ATOM 12127 C CA . VAL A 1 57 ? -13.478 1.218 2.131 1.00 0.00 295 VAL A CA 10
ATOM 12128 C C . VAL A 1 57 ? -12.593 0.995 0.912 1.00 0.00 295 VAL A C 10
ATOM 12129 O O . VAL A 1 57 ? -12.092 1.946 0.338 1.00 0.00 295 VAL A O 10
ATOM 12142 N N . THR A 1 58 ? -12.436 -0.263 0.516 1.00 0.00 296 THR A N 10
ATOM 12143 C CA . THR A 1 58 ? -11.549 -0.641 -0.583 1.00 0.00 296 THR A CA 10
ATOM 12144 C C . THR A 1 58 ? -11.725 0.249 -1.821 1.00 0.00 296 THR A C 10
ATOM 12145 O O . THR A 1 58 ? -10.772 0.890 -2.269 1.00 0.00 296 THR A O 10
ATOM 12156 N N . ASP A 1 59 ? -12.942 0.301 -2.355 1.00 0.00 297 ASP A N 10
ATOM 12157 C CA . ASP A 1 59 ? -13.222 1.084 -3.561 1.00 0.00 297 ASP A CA 10
ATOM 12158 C C . ASP A 1 59 ? -12.956 2.569 -3.326 1.00 0.00 297 ASP A C 10
ATOM 12159 O O . ASP A 1 59 ? -12.471 3.276 -4.213 1.00 0.00 297 ASP A O 10
ATOM 12168 N N . HIS A 1 60 ? -13.251 3.033 -2.120 1.00 0.00 298 HIS A N 10
ATOM 12169 C CA . HIS A 1 60 ? -13.107 4.447 -1.790 1.00 0.00 298 HIS A CA 10
ATOM 12170 C C . HIS A 1 60 ? -11.650 4.793 -1.513 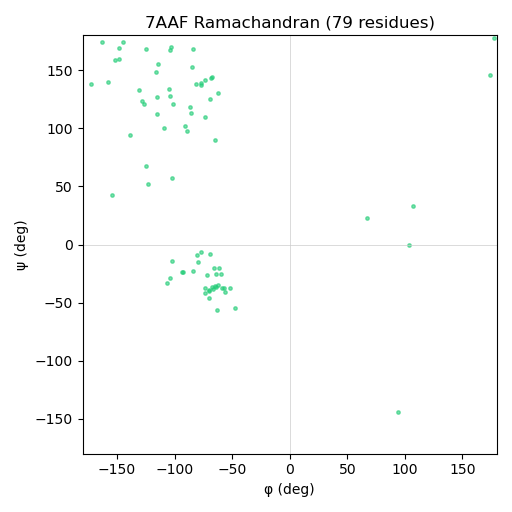1.00 0.00 298 HIS A C 10
ATOM 12171 O O . HIS A 1 60 ? -11.190 5.888 -1.831 1.00 0.00 298 HIS A O 10
ATOM 12186 N N . ALA A 1 61 ? -10.936 3.849 -0.925 1.00 0.00 299 ALA A N 10
ATOM 12187 C CA . ALA A 1 61 ? -9.538 4.026 -0.603 1.00 0.00 299 ALA A CA 10
ATOM 12188 C C . ALA A 1 61 ? -8.715 4.257 -1.860 1.00 0.00 299 ALA A C 10
ATOM 12189 O O . ALA A 1 61 ? -8.058 5.285 -1.986 1.00 0.00 299 ALA A O 10
ATOM 12196 N N . ILE A 1 62 ? -8.790 3.313 -2.802 1.00 0.00 300 ILE A N 10
ATOM 12197 C CA . ILE A 1 62 ? -8.049 3.408 -4.060 1.00 0.00 300 ILE A CA 10
ATOM 12198 C C . ILE A 1 62 ? -8.269 4.760 -4.734 1.00 0.00 300 ILE A C 10
ATOM 12199 O O . ILE A 1 62 ? -7.335 5.346 -5.272 1.00 0.00 300 ILE A O 10
ATOM 12215 N N . ALA A 1 63 ? -9.497 5.259 -4.661 1.00 0.00 301 ALA A N 10
ATOM 12216 C CA . ALA A 1 63 ? -9.870 6.509 -5.315 1.00 0.00 301 ALA A CA 10
ATOM 12217 C C . ALA A 1 63 ? -8.939 7.660 -4.935 1.00 0.00 301 ALA A C 10
ATOM 12218 O O . ALA A 1 63 ? -8.475 8.404 -5.800 1.00 0.00 301 ALA A O 10
ATOM 12225 N N . GLY A 1 64 ? -8.652 7.797 -3.648 1.00 0.00 302 GLY A N 10
ATOM 12226 C CA . GLY A 1 64 ? -7.805 8.885 -3.195 1.00 0.00 302 GLY A CA 10
ATOM 12227 C C . GLY A 1 64 ? -6.385 8.440 -2.907 1.00 0.00 302 GLY A C 10
ATOM 12228 O O . GLY A 1 64 ? -5.450 9.236 -2.982 1.00 0.00 302 GLY A O 10
ATOM 12232 N N . LEU A 1 65 ? -6.226 7.166 -2.582 1.00 0.00 303 LEU A N 10
ATOM 12233 C CA . LEU A 1 65 ? -4.930 6.611 -2.210 1.00 0.00 303 LEU A CA 10
ATOM 12234 C C . LEU A 1 65 ? -4.045 6.454 -3.444 1.00 0.00 303 LEU A C 10
ATOM 12235 O O . LEU A 1 65 ? -2.816 6.517 -3.356 1.00 0.00 303 LEU A O 10
ATOM 12251 N N . HIS A 1 66 ? -4.685 6.243 -4.591 1.00 0.00 304 HIS A N 10
ATOM 12252 C CA . HIS A 1 66 ? -3.987 6.114 -5.867 1.00 0.00 304 HIS A CA 10
ATOM 12253 C C . HIS A 1 66 ? -3.260 7.413 -6.211 1.00 0.00 304 HIS A C 10
ATOM 12254 O O . HIS A 1 66 ? -3.842 8.331 -6.795 1.00 0.00 304 HIS A O 10
ATOM 12269 N N . GLY A 1 67 ? -1.998 7.498 -5.815 1.00 0.00 305 GLY A N 10
ATOM 12270 C CA . GLY A 1 67 ? -1.191 8.651 -6.145 1.00 0.00 305 GLY A CA 10
ATOM 12271 C C . GLY A 1 67 ? -0.932 9.505 -4.931 1.00 0.00 305 GLY A C 10
ATOM 12272 O O . GLY A 1 67 ? -0.630 10.693 -5.042 1.00 0.00 305 GLY A O 10
ATOM 12276 N N . MET A 1 68 ? -1.048 8.894 -3.766 1.00 0.00 306 MET A N 10
ATOM 12277 C CA . MET A 1 68 ? -0.881 9.604 -2.519 1.00 0.00 306 MET A CA 10
ATOM 12278 C C . MET A 1 68 ? 0.322 9.081 -1.749 1.00 0.00 306 MET A C 10
ATOM 12279 O O . MET A 1 68 ? 0.483 7.870 -1.588 1.00 0.00 306 MET A O 10
ATOM 12293 N N . LEU A 1 69 ? 1.151 10.014 -1.287 1.00 0.00 307 LEU A N 10
ATOM 12294 C CA . LEU A 1 69 ? 2.339 9.712 -0.494 1.00 0.00 307 LEU A CA 10
ATOM 12295 C C . LEU A 1 69 ? 3.116 11.016 -0.283 1.00 0.00 307 LEU A C 10
ATOM 12296 O O . LEU A 1 69 ? 2.935 11.977 -1.034 1.00 0.00 307 LEU A O 10
ATOM 12312 N N . LEU A 1 70 ? 3.955 11.056 0.744 1.00 0.00 308 LEU A N 10
ATOM 12313 C CA . LEU A 1 70 ? 4.694 12.265 1.096 1.00 0.00 308 LEU A CA 10
ATOM 12314 C C . LEU A 1 70 ? 5.870 12.502 0.147 1.00 0.00 308 LEU A C 10
ATOM 12315 O O . LEU A 1 70 ? 6.665 11.598 -0.118 1.00 0.00 308 LEU A O 10
ATOM 12331 N N . GLY A 1 71 ? 5.970 13.731 -0.349 1.00 0.00 309 GLY A N 10
ATOM 12332 C CA . GLY A 1 71 ? 7.040 14.096 -1.257 1.00 0.00 309 GLY A CA 10
ATOM 12333 C C . GLY A 1 71 ? 6.635 13.938 -2.707 1.00 0.00 309 GLY A C 10
ATOM 12334 O O . GLY A 1 71 ? 5.491 14.215 -3.072 1.00 0.00 309 GLY A O 10
ATOM 12338 N N . ASP A 1 72 ? 7.569 13.501 -3.537 1.00 0.00 310 ASP A N 10
ATOM 12339 C CA . ASP A 1 72 ? 7.277 13.221 -4.939 1.00 0.00 310 ASP A CA 10
ATOM 12340 C C . ASP A 1 72 ? 6.995 11.738 -5.112 1.00 0.00 310 ASP A C 10
ATOM 12341 O O . ASP A 1 72 ? 6.367 11.309 -6.081 1.00 0.00 310 ASP A O 10
ATOM 12350 N N . ARG A 1 73 ? 7.471 10.963 -4.151 1.00 0.00 311 ARG A N 10
ATOM 12351 C CA . ARG A 1 73 ? 7.218 9.534 -4.118 1.00 0.00 311 ARG A CA 10
ATOM 12352 C C . ARG A 1 73 ? 5.733 9.295 -3.934 1.00 0.00 311 ARG A C 10
ATOM 12353 O O . ARG A 1 73 ? 5.127 9.866 -3.033 1.00 0.00 311 ARG A O 10
ATOM 12374 N N . ARG A 1 74 ? 5.147 8.475 -4.788 1.00 0.00 312 ARG A N 10
ATOM 12375 C CA . ARG A 1 74 ? 3.716 8.208 -4.721 1.00 0.00 312 ARG A CA 10
ATOM 12376 C C . ARG A 1 74 ? 3.430 6.763 -5.082 1.00 0.00 312 ARG A C 10
ATOM 12377 O O . ARG A 1 74 ? 4.215 6.119 -5.780 1.00 0.00 312 ARG A O 10
ATOM 12398 N N . LEU A 1 75 ? 2.303 6.258 -4.609 1.00 0.00 313 LEU A N 10
ATOM 12399 C CA . LEU A 1 75 ? 1.952 4.864 -4.813 1.00 0.00 313 LEU A CA 10
ATOM 12400 C C . LEU A 1 75 ? 0.836 4.733 -5.834 1.00 0.00 313 LEU A C 10
ATOM 12401 O O . LEU A 1 75 ? -0.141 5.480 -5.801 1.00 0.00 313 LEU A O 10
ATOM 12417 N N . VAL A 1 76 ? 0.978 3.773 -6.720 1.00 0.00 314 VAL A N 10
ATOM 12418 C CA . VAL A 1 76 ? -0.084 3.432 -7.646 1.00 0.00 314 VAL A CA 10
ATOM 12419 C C . VAL A 1 76 ? -0.978 2.390 -6.991 1.00 0.00 314 VAL A C 10
ATOM 12420 O O . VAL A 1 76 ? -0.666 1.201 -6.986 1.00 0.00 314 VAL A O 10
ATOM 12433 N N . VAL A 1 77 ? -2.074 2.852 -6.422 1.00 0.00 315 VAL A N 10
ATOM 12434 C CA . VAL A 1 77 ? -2.977 1.986 -5.685 1.00 0.00 315 VAL A CA 10
ATOM 12435 C C . VAL A 1 77 ? -4.076 1.463 -6.597 1.00 0.00 315 VAL A C 10
ATOM 12436 O O . VAL A 1 77 ? -4.689 2.234 -7.332 1.00 0.00 315 VAL A O 10
ATOM 12449 N N . GLN A 1 78 ? -4.306 0.160 -6.560 1.00 0.00 316 GLN A N 10
ATOM 12450 C CA . GLN A 1 78 ? -5.322 -0.462 -7.399 1.00 0.00 316 GLN A CA 10
ATOM 12451 C C . GLN A 1 78 ? -5.737 -1.816 -6.858 1.00 0.00 316 GLN A C 10
ATOM 12452 O O . GLN A 1 78 ? -5.273 -2.240 -5.803 1.00 0.00 316 GLN A O 10
ATOM 12466 N N . ARG A 1 79 ? -6.612 -2.489 -7.594 1.00 0.00 317 ARG A N 10
ATOM 12467 C CA . ARG A 1 79 ? -6.992 -3.849 -7.263 1.00 0.00 317 ARG A CA 10
ATOM 12468 C C . ARG A 1 79 ? -5.780 -4.758 -7.392 1.00 0.00 317 ARG A C 10
ATOM 12469 O O . ARG A 1 79 ? -5.026 -4.676 -8.363 1.00 0.00 317 ARG A O 10
ATOM 12490 N N . SER A 1 80 ? -5.590 -5.594 -6.387 1.00 0.00 318 SER A N 10
ATOM 12491 C CA . SER A 1 80 ? -4.459 -6.507 -6.326 1.00 0.00 318 SER A CA 10
ATOM 12492 C C . SER A 1 80 ? -4.322 -7.352 -7.594 1.00 0.00 318 SER A C 10
ATOM 12493 O O . SER A 1 80 ? -5.316 -7.802 -8.171 1.00 0.00 318 SER A O 10
ATOM 12501 N N . ILE A 1 81 ? -3.083 -7.548 -8.024 1.00 0.00 319 ILE A N 10
ATOM 12502 C CA . ILE A 1 81 ? -2.795 -8.323 -9.221 1.00 0.00 319 ILE A CA 10
ATOM 12503 C C . ILE A 1 81 ? -2.013 -9.590 -8.873 1.00 0.00 319 ILE A C 10
ATOM 12504 O O . ILE A 1 81 ? -0.799 -9.653 -9.154 1.00 0.00 319 ILE A O 10
#

Radius of gyration: 11.83 Å; Cα contacts (8 Å, |Δi|>4): 150; chains: 1; bounding box: 36×27×19 Å

Nearest PDB structures (foldseek):
  7aaf-assembly1_A  TM=9.710E-01  e=2.285E-16  Drosophila melanogaster
  4tu7-assembly1_B  TM=9.242E-01  e=1.041E-10  Homo sapiens
  5w0h-assembly1_A  TM=8.986E-01  e=1.264E-10  Homo sapiens
  5tbx-assembly1_A  TM=8.624E-01  e=3.306E-07  Homo sapiens
  2rra-assembly1_A  TM=8.419E-01  e=2.554E-07  Homo sapiens

Solvent-accessible surface area: 5104 Å² total; per-residue (Å²): 154,181,51,26,92,0,63,0,21,16,10,16,71,105,36,84,67,97,90,2,67,114,53,0,71,77,67,18,120,18,124,34,23,90,19,44,80,36,114,130,69,115,79,16,97,22,68,0,39,2,30,1,78,64,68,60,28,0,107,121,0,29,86,33,0,97,50,73,41,164,67,144,106,166,1,58,0,102,115,20,205

Secondary structure (DSSP, 8-state):
-----EEE----TTS-HHHHHHHHTTTS-EEEEEEEEETTTTEEEEEEEEEESSHHHHHHHHHHHTT--SSS----EEE--

InterPro domains:
  IPR000504 RNA recognition motif domain [PF00076] (244-313)
  IPR000504 RNA recognition motif domain [PF00076] (375-431)
  IPR000504 RNA recognition motif domain [PS50102] (111-198)
  IPR000504 RNA recognition motif domain [PS50102] (242-320)
  IPR000504 RNA recognition motif domain [PS50102] (350-440)
  IPR000504 RNA recognition motif domain [SM00360] (112-194)
  IPR000504 RNA recognition motif domain [SM00360] (243-316)
  IPR000504 RNA recognition motif domain [SM00360] (351-436)
  IPR003954 RNA recognition motif domain, eukaryotic-type [SM00361] (112-194)
  IPR003954 RNA recognition motif domain, eukaryotic-type [SM00361] (352-436)
  IPR006529 U2 snRNP auxilliary factor, large subunit, splicing factor [TIGR01642] (2-447)
  IPR012677 Nucleotide-binding alpha-beta plait domain superfamily [G3DSA:3.30.70.330] (111-315)
  IPR012677 Nucleotide-binding alpha-beta plait domain superfamily [G3DSA:3.30.70.330] (202-293)
  IPR012677 Nucleotide-binding alpha-beta plait domain superfamily [G3DSA:3.30.70.330] (345-448)
  IPR035979 RNA-binding domain superfamily [SSF54928] (111-200)
  IPR035979 RNA-binding domain superfamily [SSF54928] (238-441)

GO terms:
  GO:0003723 RNA binding (F, IMP)
  GO:0033119 negative regulation of RNA splicing (P, IMP)
  GO:0005515 protein binding (F, IPI)

Foldseek 3Di:
DPQLKKKWAFDFFVDDVVQVVVVLCVQHAWPDKAFDPDPVVRTTPRMIMTGHPDSVSSVVSQVPQQFDDPDNGHIHMDHDD

Sequence (81 aa):
AMGNKIYVGGLPTCLNQDQVKELLQSFGELKGLNLVMDTNTNLNKGFAFFEYCDPSVTDHAIAGLHGMLLGDRRLVVQRSIAMGNKIYVGGLPTCLNQDQVKELLQSFGELKGLNLVMDTNTNLNKGFAFFEYCDPSVTDHAIAGLHGMLLGDRRLVVQRSIAMGNKIYVGGLPTCLNQDQVKELLQSFGELKGLNLVMDTNTNLNKGFAFFEYCDPSVTDHAIAGLHGMLLGDRRLVVQRSIAMGNKIYVGGLPTCLNQDQVKELLQSFGELKGLNLVMDTNTNLNKGFAFFEYCDPSVTDHAIAGLHGMLLGDRRLVVQRSIAMGNKIYVGGLPTCLNQDQVKELLQSFGELKGLNLVMDTNTNLNKGFAFFEYCDPSVTDHAIAGLHGMLLGDRRLVVQRSIAMGNKIYVGGLPTCLNQDQVKELLQSFGELKGLNLVMDTNTNLNKGFAFFEYCDPSVTDHAIAGLHGMLLGDRRLVVQRSIAMGNKIYVGGLPTCLNQDQVKELLQSFGELKGLNLVMDTNTNLNKGFAFFEYCDPSVTDHAIAGLHGMLLGDRRLVVQRSIAMGNKIYVGGLPTCLNQDQVKELLQSFGELKGLNLVMDTNTNLNKGFAFFEYCDPSVTDHAIAGLHGMLLGDRRLVVQRSIAMGNKIYVGGLPTCLNQDQVKELLQSFGELKGLNLVMDTNTNLNKGFAFFEYCDPSVTDHAIAGLHGMLLGDRRLVVQRSIAMGNKIYVGGLPTCLNQDQVKELLQSFGELKGLNLVMDTNTNLNKGFAFFEYCDPSVTDHAIAGLHGMLLGDRRLVVQRSI